Protein AF-A0A175W2F3-F1 (afdb_monomer_lite)

Foldseek 3Di:
DPLADFFPDWPDDLLVVFQDDFAADFLDDAADKTKGFNDQAPDWFWAFQWFFQLRFTKTFGDDPQAGGMIMGDCQFPRQNNDDGLCRGWLSSLQPFPQWDFAKWFQFLLATDGDHPCVQLVLVLVVCVVCCVLANLQLAAEEEELFAFLLLLLLVLCCNQVQSVYLRFAYLLLQWFLLVQQLCCQFFQGRAWQAFLSLLNPAQEEAEAQPLCVQRVSSSVSSLVSQCVYPNRHQYEYEDLFCHPSQVSHPAYFNWDFQLLLLLLLQLVQLCVVVVLFDVVLCVPFEFPPVVSNVQSVVNHLVNSCVHTVGHSVSSNVVSVSLSPTPAYEYEYTCSQAQTHLNNSSSNSSVVSLSRNVQGLDRSGTYQDFGRTFSSVSNQCSQRHFAHHLLAALQFLVSLVLVCVLLQADSLSRQRPDTRDHPLVVLVCLVVSSHQEYEYYAADCCQSPFLNVSVLVSLLDLQHAYEYEHRGCHLSNLRHSMYARARHRQAAWHWTAGSSQFIAIGDNNHHRHNNHYHSSVVSLVSQVSSCRARPVSHRSCPDDHSQVSVVSSQVSNPPGQQHCVLDHPVVNPPRYTAHPPDHPVRNRHDNGPCNVSFGQLALNHGSALHAQSPQQHGDHSVRSVVSVSPRHTYNHHDHDDDDPAAADPQFQAFEAEAGGNQAGALNSSSCSYSSCVSPVAKAKEAEPVLCVVQVHDQQAWKWKDFPSAIWIHGYHYDRRDHRYMYIYQRHAPPPDDPQTHGHLSSHADPAARSHSRHHNNRGHGIDIHGFDPPPVVTDGHGHCSVVSSVSSSNHGSSCRNPVCVSVVDDDCCQALLLLLLLLLVVLLVLLVVVLVLVVVPVVLNVVSVVLSVLSVVLNVLSVVVCVVPHHPNVNSNVVSVVLCCVQPPDDPDSPDDLLVSLSSLVSQLVSLVVSLVSLSVCLSVCSSVSPPSSNVSSVSNNVSSVVSNVVSVVVNVVSVCVNVVPDD

Radius of gyration: 29.79 Å; chains: 1; bounding box: 64×86×85 Å

Organism: NCBI:txid100816

pLDDT: mean 94.82, std 5.77, range [47.88, 98.88]

InterPro domains:
  IPR006656 Molybdopterin oxidoreductase [PF00384] (99-523)
  IPR006657 Molybdopterin dinucleotide-binding domain [PF01568] (652-762)
  IPR006963 Molybdopterin oxidoreductase, 4Fe-4S domain [PF04879] (42-96)
  IPR006963 Molybdopterin oxidoreductase, 4Fe-4S domain [PS51669] (42-98)
  IPR006963 Molybdopterin oxidoreductase, 4Fe-4S domain [SM00926] (42-96)
  IPR009010 Aspartate decarboxylase-like domain superfamily [SSF50692] (619-769)

Sequence (967 aa):
MDSYARPKFQTRDSIEDIWGPRSPYRDEWPTRVDQACDEEPEKWVQSACVLCSNCCGLDVGVKNGKVVGVRGRAMDRVNKGRLGPKGLHGWRAIHNKNRLTHPLIRKNGRLERASWDEAMDLIVAKSKELRKHLTNHSIAFYTSGQLFLEEYYALALVGKAGLHTLHMDGNTRLCTATAAASMRESFGSDGQPGSYTDIDYTDCLFLVGHNMAATQTVLWSRILDRLAGPHPPKLVVVDPRLSETARKATLHLAPRIGTNLALLNGIQHLLFKNDWVDRNYLSKHTVGLEELETTVAEYEPETVEKITGVPAKDLREAARIIGTSNSLLSTALQGVYQSHQATASACQINNINLLRGMIGKAGCGILQMNGQPTAQNNREAGCDGEFPGFRNHQNPSHMADLARLWNIEPIQVPHWNEPTHVQNLLNYVESGSIRMFWISGTNPLVSLPNLPRVRDLLTQPELFVVCQDIYLTETAAVADVVLPAAQWGEKTGCFTNVDRTVHISHKAVDPPGEARSDLDIFLDYSRRMGFKNKDGEDLLPWTKPEEVFEAWKKLSAGRPCDYTGLSYDLLTGGSGIQWPCNAENPHGTERLYSNGVFYTDIEYCESFGHDLETGAPYSKEDYKAMNPAGRAILKACRYSSPMEEPNEEFPLRLSTGRNVYHFHTRTKTGRTALQKACPEPEVRVSEKDAAKFGVADGEMVVVRSRRGAVELKCRVGRVAEGQVFIPFHFGYWDSQDGRARAANELTVDRWDPISKQPLFKSGSVRIEKIPASSDPGPHIPEPQTAAIQKTAAKDAVNTTDTKDLTNRERRLELWLGETYETTVQLVEIYEKLIPSLIHDLEVEAGLRVLHQIAEGMRARLEPQVAKYGENQQRGHHRAHILREALFPAPEDPWGGAYEVLEALQGLAVYLAHIQSSVTALLPAAQALWDQEFVAAVENAQGCLRRMRAWVMQQVMVRSPQTLLVPV

Structure (mmCIF, N/CA/C/O backbone):
data_AF-A0A175W2F3-F1
#
_entry.id   AF-A0A175W2F3-F1
#
loop_
_atom_site.group_PDB
_atom_site.id
_atom_site.type_symbol
_atom_site.label_atom_id
_atom_site.label_alt_id
_atom_site.label_comp_id
_atom_site.label_asym_id
_atom_site.label_entity_id
_atom_site.label_seq_id
_atom_site.pdbx_PDB_ins_code
_atom_site.Cartn_x
_atom_site.Cartn_y
_atom_site.Cartn_z
_atom_site.occupancy
_atom_site.B_iso_or_equiv
_atom_site.auth_seq_id
_atom_site.auth_comp_id
_atom_site.auth_asym_id
_atom_site.auth_atom_id
_atom_site.pdbx_PDB_model_num
ATOM 1 N N . MET A 1 1 ? 10.901 25.415 25.987 1.00 50.78 1 MET A N 1
ATOM 2 C CA . MET A 1 1 ? 9.674 24.693 26.390 1.00 50.78 1 MET A CA 1
ATOM 3 C C . MET A 1 1 ? 9.946 23.201 26.316 1.00 50.78 1 MET A C 1
ATOM 5 O O . MET A 1 1 ? 10.667 22.793 25.412 1.00 50.78 1 MET A O 1
ATOM 9 N N . ASP A 1 2 ? 9.412 22.418 27.254 1.00 69.31 2 ASP A N 1
ATOM 10 C CA . ASP A 1 2 ? 9.419 20.950 27.181 1.00 69.31 2 ASP A CA 1
ATOM 11 C C . ASP A 1 2 ? 8.744 20.515 25.865 1.00 69.31 2 ASP A C 1
ATOM 13 O O . ASP A 1 2 ? 7.575 20.828 25.638 1.00 69.31 2 ASP A O 1
ATOM 17 N N . SER A 1 3 ? 9.478 19.830 24.978 1.00 69.19 3 SER A N 1
ATOM 18 C CA . SER A 1 3 ? 8.950 19.331 23.695 1.00 69.19 3 SER A CA 1
ATOM 19 C C . SER A 1 3 ? 7.810 18.327 23.872 1.00 69.19 3 SER A C 1
ATOM 21 O O . SER A 1 3 ? 7.080 18.041 22.926 1.00 69.19 3 SER A O 1
ATOM 23 N N . TYR A 1 4 ? 7.647 17.800 25.085 1.00 84.75 4 TYR A N 1
ATOM 24 C CA . TYR A 1 4 ? 6.626 16.834 25.461 1.00 84.75 4 TYR A CA 1
ATOM 25 C C . TYR A 1 4 ? 5.584 17.432 26.417 1.00 84.75 4 TYR A C 1
ATOM 27 O O . TYR A 1 4 ? 4.911 16.692 27.143 1.00 84.75 4 TYR A O 1
ATOM 35 N N . ALA A 1 5 ? 5.451 18.762 26.451 1.00 85.94 5 ALA A N 1
ATOM 36 C CA . ALA A 1 5 ? 4.395 19.431 27.199 1.00 85.94 5 ALA A CA 1
ATOM 37 C C . ALA A 1 5 ? 3.009 19.104 26.614 1.00 85.94 5 ALA A C 1
ATOM 39 O O . ALA A 1 5 ? 2.805 19.093 25.396 1.00 85.94 5 ALA A O 1
ATOM 40 N N . ARG A 1 6 ? 2.033 18.857 27.494 1.00 89.50 6 ARG A N 1
ATOM 41 C CA . ARG A 1 6 ? 0.620 18.696 27.114 1.00 89.50 6 ARG A CA 1
ATOM 42 C C . ARG A 1 6 ? 0.031 20.054 26.690 1.00 89.50 6 ARG A C 1
ATOM 44 O O . ARG A 1 6 ? 0.537 21.082 27.140 1.00 89.50 6 ARG A O 1
ATOM 51 N N . PRO A 1 7 ? -0.973 20.113 25.791 1.00 91.62 7 PRO A N 1
ATOM 52 C CA . PRO A 1 7 ? -1.738 21.343 25.522 1.00 91.62 7 PRO A CA 1
ATOM 53 C C . PRO A 1 7 ? -2.216 21.994 26.823 1.00 91.62 7 PRO A C 1
ATOM 55 O O . PRO A 1 7 ? -2.673 21.272 27.711 1.00 91.62 7 PRO A O 1
ATOM 58 N N . LYS A 1 8 ? -2.086 23.324 26.949 1.00 93.88 8 LYS A N 1
ATOM 59 C CA . LYS A 1 8 ? -2.503 24.039 28.174 1.00 93.88 8 LYS A CA 1
ATOM 60 C C . LYS A 1 8 ? -3.993 23.860 28.462 1.00 93.88 8 LYS A C 1
ATOM 62 O O . LYS A 1 8 ? -4.380 23.744 29.619 1.00 93.88 8 LYS A O 1
ATOM 67 N N . PHE A 1 9 ? -4.804 23.810 27.411 1.00 96.00 9 PHE A N 1
ATOM 68 C CA . PHE A 1 9 ? -6.222 23.494 27.469 1.00 96.00 9 PHE A CA 1
ATOM 69 C C . PHE A 1 9 ? -6.526 22.271 26.603 1.00 96.00 9 PHE A C 1
ATOM 71 O O . PHE A 1 9 ? -6.063 22.172 25.464 1.00 96.00 9 PHE A O 1
ATOM 78 N N . GLN A 1 10 ? -7.336 21.357 27.135 1.00 95.44 10 GLN A N 1
ATOM 79 C CA . GLN A 1 10 ? -7.949 20.258 26.393 1.00 95.44 10 GLN A CA 1
ATOM 80 C C . GLN A 1 10 ? -9.369 20.045 26.920 1.00 95.44 10 GLN A C 1
ATOM 82 O O . GLN A 1 10 ? -9.584 20.103 28.128 1.00 95.44 10 GLN A O 1
ATOM 87 N N . THR A 1 11 ? -10.321 19.728 26.043 1.00 96.00 11 THR A N 1
ATOM 88 C CA . THR A 1 11 ? -11.694 19.371 26.458 1.00 96.00 11 THR A CA 1
ATOM 89 C C . THR A 1 11 ? -11.750 18.070 27.262 1.00 96.00 11 THR A C 1
ATOM 91 O O . THR A 1 11 ? -12.707 17.837 27.995 1.00 96.00 11 THR A O 1
ATOM 94 N N . ARG A 1 12 ? -10.729 17.217 27.120 1.00 94.56 12 ARG A N 1
ATOM 95 C CA . ARG A 1 12 ? -10.500 16.005 27.914 1.00 94.56 12 ARG A CA 1
ATOM 96 C C . ARG A 1 12 ? -9.028 15.619 27.891 1.00 94.56 12 ARG A C 1
ATOM 98 O O . ARG A 1 12 ? -8.319 15.920 26.927 1.00 94.56 12 ARG A O 1
ATOM 105 N N . ASP A 1 13 ? -8.588 14.868 28.893 1.00 94.88 13 ASP A N 1
ATOM 106 C CA . ASP A 1 13 ? -7.286 14.211 28.831 1.00 94.88 13 ASP A CA 1
ATOM 107 C C . ASP A 1 13 ? -7.357 13.001 27.894 1.00 94.88 13 ASP A C 1
ATOM 109 O O . ASP A 1 13 ? -7.745 11.903 28.278 1.00 94.88 13 ASP A O 1
ATOM 113 N N . SER A 1 14 ? -7.004 13.213 26.628 1.00 95.19 14 SER A N 1
ATOM 114 C CA . SER A 1 14 ? -7.063 12.164 25.606 1.00 95.19 14 SER A CA 1
ATOM 115 C C . SER A 1 14 ? -5.987 11.084 25.730 1.00 95.19 14 SER A C 1
ATOM 117 O O . SER A 1 14 ? -6.037 10.114 24.972 1.00 95.19 14 SER A O 1
ATOM 119 N N . ILE A 1 15 ? -5.025 11.241 26.645 1.00 95.25 15 ILE A N 1
ATOM 120 C CA . ILE A 1 15 ? -4.056 10.192 26.973 1.00 95.25 15 ILE A CA 1
ATOM 121 C C . ILE A 1 15 ? -4.680 9.215 27.973 1.00 95.25 15 ILE A C 1
ATOM 123 O O . ILE A 1 15 ? -4.623 8.013 27.738 1.00 95.25 15 ILE A O 1
ATOM 127 N N . GLU A 1 16 ? -5.329 9.725 29.022 1.00 95.12 16 GLU A N 1
ATOM 128 C CA . GLU A 1 16 ? -5.936 8.894 30.075 1.00 95.12 16 GLU A CA 1
ATOM 129 C C . GLU A 1 16 ? -7.323 8.354 29.680 1.00 95.12 16 GLU A C 1
ATOM 131 O O . GLU A 1 16 ? -7.633 7.184 29.895 1.00 95.12 16 GLU A O 1
ATOM 136 N N . ASP A 1 17 ? -8.154 9.179 29.039 1.00 95.81 17 ASP A N 1
ATOM 137 C CA . ASP A 1 17 ? -9.459 8.794 28.498 1.00 95.81 17 ASP A CA 1
ATOM 138 C C . ASP A 1 17 ? -9.418 8.873 26.972 1.00 95.81 17 ASP A C 1
ATOM 140 O O . ASP A 1 17 ? -9.870 9.844 26.374 1.00 95.81 17 ASP A O 1
ATOM 144 N N . ILE A 1 18 ? -8.849 7.855 26.320 1.00 96.56 18 ILE A N 1
ATOM 145 C CA . ILE A 1 18 ? -8.597 7.817 24.866 1.00 96.56 18 ILE A CA 1
ATOM 146 C C . ILE A 1 18 ? -9.865 8.056 24.038 1.00 96.56 18 ILE A C 1
ATOM 148 O O . ILE A 1 18 ? -9.835 8.806 23.050 1.00 96.56 18 ILE A O 1
ATOM 152 N N . TRP A 1 19 ? -10.973 7.422 24.420 1.00 95.50 19 TRP A N 1
ATOM 153 C CA . TRP A 1 19 ? -12.193 7.361 23.611 1.00 95.50 19 TRP A CA 1
ATOM 154 C C . TRP A 1 19 ? -13.216 8.442 23.995 1.00 95.50 19 TRP A C 1
ATOM 156 O O . TRP A 1 19 ? -14.118 8.747 23.198 1.00 95.50 19 TRP A O 1
ATOM 166 N N . GLY A 1 20 ? -13.041 9.080 25.153 1.00 94.38 20 GLY A N 1
ATOM 167 C CA . GLY A 1 20 ? -13.919 10.119 25.669 1.00 94.38 20 GLY A CA 1
ATOM 168 C C . GLY A 1 20 ? -15.172 9.552 26.348 1.00 94.38 20 GLY A C 1
ATOM 169 O O . GLY A 1 20 ? -15.433 8.340 26.269 1.00 94.38 20 GLY A O 1
ATOM 170 N N . PRO A 1 21 ? -16.017 10.434 26.912 1.00 93.62 21 PRO A N 1
ATOM 171 C CA . PRO A 1 21 ? -17.293 10.040 27.497 1.00 93.62 21 PRO A CA 1
ATOM 172 C C . PRO A 1 21 ? -18.174 9.346 26.455 1.00 93.62 21 PRO A C 1
ATOM 174 O O . PRO A 1 21 ? -18.125 9.681 25.264 1.00 93.62 21 PRO A O 1
ATOM 177 N N . ARG A 1 22 ? -18.955 8.363 26.915 1.00 95.00 22 ARG A N 1
ATOM 178 C CA . ARG A 1 22 ? -19.906 7.633 26.073 1.00 95.00 22 ARG A CA 1
ATOM 179 C C . ARG A 1 22 ? -21.093 8.520 25.719 1.00 95.00 22 ARG A C 1
ATOM 181 O O . ARG A 1 22 ? -21.599 9.246 26.570 1.00 95.00 22 ARG A O 1
ATOM 188 N N . SER A 1 23 ? -21.563 8.405 24.487 1.00 95.56 23 SER A N 1
ATOM 189 C CA . SER A 1 23 ? -22.783 9.053 23.995 1.00 95.56 23 SER A CA 1
ATOM 190 C C . SER A 1 23 ? -23.683 7.994 23.352 1.00 95.56 23 SER A C 1
ATOM 192 O O . SER A 1 23 ? -23.688 7.884 22.127 1.00 95.56 23 SER A O 1
ATOM 194 N N . PRO A 1 24 ? -24.381 7.168 24.160 1.00 96.69 24 PRO A N 1
ATOM 195 C CA . PRO A 1 24 ? -25.247 6.102 23.658 1.00 96.69 24 PRO A CA 1
ATOM 196 C C . PRO A 1 24 ? -26.238 6.611 22.611 1.00 96.69 24 PRO A C 1
ATOM 198 O O . PRO A 1 24 ? -26.838 7.667 22.806 1.00 96.69 24 PRO A O 1
ATOM 201 N N . TYR A 1 25 ? -26.422 5.870 21.517 1.00 96.75 25 TYR A N 1
ATOM 202 C CA . TYR A 1 25 ? -27.311 6.292 20.433 1.00 96.75 25 TYR A CA 1
ATOM 203 C C . TYR A 1 25 ? -27.875 5.122 19.627 1.00 96.75 25 TYR A C 1
ATOM 205 O O . TYR A 1 25 ? -27.419 3.981 19.735 1.00 96.75 25 TYR A O 1
ATOM 213 N N . ARG A 1 26 ? -28.851 5.463 18.788 1.00 92.50 26 ARG A N 1
ATOM 214 C CA . ARG A 1 26 ? -29.393 4.659 17.698 1.00 92.50 26 ARG A CA 1
ATOM 215 C C . ARG A 1 26 ? -29.564 5.579 16.483 1.00 92.50 26 ARG A C 1
ATOM 217 O O . ARG A 1 26 ? -29.909 6.743 16.668 1.00 92.50 26 ARG A O 1
ATOM 224 N N . ASP A 1 27 ? -29.312 5.051 15.290 1.00 89.81 27 ASP A N 1
ATOM 225 C CA . ASP A 1 27 ? -29.457 5.700 13.975 1.00 89.81 27 ASP A CA 1
ATOM 226 C C . ASP A 1 27 ? -28.514 6.893 13.711 1.00 89.81 27 ASP A C 1
ATOM 228 O O . ASP A 1 27 ? -27.738 6.840 12.765 1.00 89.81 27 ASP A O 1
ATOM 232 N N . GLU A 1 28 ? -28.509 7.945 14.537 1.00 93.50 28 GLU A N 1
ATOM 233 C CA . GLU A 1 28 ? -27.615 9.100 14.358 1.00 93.50 28 GLU A CA 1
ATOM 234 C C . GLU A 1 28 ? -26.620 9.249 15.515 1.00 93.50 28 GLU A C 1
ATOM 236 O O . GLU A 1 28 ? -26.998 9.410 16.677 1.00 93.50 28 GLU A O 1
ATOM 241 N N . TRP A 1 29 ? -25.323 9.234 15.193 1.00 95.94 29 TRP A N 1
ATOM 242 C CA . TRP A 1 29 ? -24.265 9.415 16.185 1.00 95.94 29 TRP A CA 1
ATOM 243 C C . TRP A 1 29 ? -24.160 10.885 16.655 1.00 95.94 29 TRP A C 1
ATOM 245 O O . TRP A 1 29 ? -23.848 11.758 15.837 1.00 95.94 29 TRP A O 1
ATOM 255 N N . PRO A 1 30 ? -24.351 11.189 17.960 1.00 96.06 30 PRO A N 1
ATOM 256 C CA . PRO A 1 30 ? -24.403 12.561 18.461 1.00 96.06 30 PRO A CA 1
ATOM 257 C C . PRO A 1 30 ? -23.092 13.320 18.284 1.00 96.06 30 PRO A C 1
ATOM 259 O O . PRO A 1 30 ? -22.010 12.754 18.450 1.00 96.06 30 PRO A O 1
ATOM 262 N N . THR A 1 31 ? -23.170 14.626 18.055 1.00 96.69 31 THR A N 1
ATOM 263 C CA . THR A 1 31 ? -22.002 15.513 17.964 1.00 96.69 31 THR A CA 1
ATOM 264 C C . THR A 1 31 ? -21.290 15.677 19.309 1.00 96.69 31 THR A C 1
ATOM 266 O O . THR A 1 31 ? -21.923 15.876 20.344 1.00 96.69 31 THR A O 1
ATOM 269 N N . ARG A 1 32 ? -19.952 15.659 19.292 1.00 95.62 32 ARG A N 1
ATOM 270 C CA . ARG A 1 32 ? -19.096 16.055 20.423 1.00 95.62 32 ARG A CA 1
ATOM 271 C C . ARG A 1 32 ? -17.836 16.711 19.881 1.00 95.62 32 ARG A C 1
ATOM 273 O O . ARG A 1 32 ? -17.068 16.050 19.193 1.00 95.62 32 ARG A O 1
ATOM 280 N N . VAL A 1 33 ? -17.596 17.973 20.223 1.00 97.19 33 VAL A N 1
ATOM 281 C CA . VAL A 1 33 ? -16.400 18.699 19.772 1.00 97.19 33 VAL A CA 1
ATOM 282 C C . VAL A 1 33 ? -15.259 18.498 20.764 1.00 97.19 33 VAL A C 1
ATOM 284 O O . VAL A 1 33 ? -15.331 18.951 21.903 1.00 97.19 33 VAL A O 1
ATOM 287 N N . ASP A 1 34 ? -14.201 17.815 20.327 1.00 97.94 34 ASP A N 1
ATOM 288 C CA . ASP A 1 34 ? -12.944 17.729 21.068 1.00 97.94 34 ASP A CA 1
ATOM 289 C C . ASP A 1 34 ? -11.985 18.842 20.598 1.00 97.94 34 ASP A C 1
ATOM 291 O O . ASP A 1 34 ? -11.835 19.070 19.393 1.00 97.94 34 ASP A O 1
ATOM 295 N N . GLN A 1 35 ? -11.307 19.513 21.533 1.00 97.81 35 GLN A N 1
ATOM 296 C CA . GLN A 1 35 ? -10.379 20.617 21.249 1.00 97.81 35 GLN A CA 1
ATOM 297 C C . GLN A 1 35 ? -9.150 20.565 22.161 1.00 97.81 35 GLN A C 1
ATOM 299 O O . GLN A 1 35 ? -9.233 20.129 23.311 1.00 97.81 35 GLN A O 1
ATOM 304 N N . ALA A 1 36 ? -8.012 21.032 21.643 1.00 97.50 36 ALA A N 1
ATOM 305 C CA . ALA A 1 36 ? -6.774 21.222 22.389 1.00 97.50 36 ALA A CA 1
ATOM 306 C C . ALA A 1 36 ? -6.031 22.478 21.906 1.00 97.50 36 ALA A C 1
ATOM 308 O O . ALA A 1 36 ? -5.723 22.576 20.719 1.00 97.50 36 ALA A O 1
ATOM 309 N N . CYS A 1 37 ? -5.710 23.403 22.818 1.00 96.75 37 CYS A N 1
ATOM 310 C CA . CYS A 1 37 ? -5.041 24.674 22.508 1.00 96.75 37 CYS A CA 1
ATOM 311 C C . CYS A 1 37 ? -4.017 25.077 23.583 1.00 96.75 37 CYS A C 1
ATOM 313 O O . CYS A 1 37 ? -4.160 24.736 24.757 1.00 96.75 37 CYS A O 1
ATOM 315 N N . ASP A 1 38 ? -3.005 25.848 23.187 1.00 95.62 38 ASP A N 1
ATOM 316 C CA . ASP A 1 38 ? -2.076 26.546 24.090 1.00 95.62 38 ASP A CA 1
ATOM 317 C C . ASP A 1 38 ? -2.432 28.018 24.310 1.00 95.62 38 ASP A C 1
ATOM 319 O O . ASP A 1 38 ? -2.052 28.601 25.329 1.00 95.62 38 ASP A O 1
ATOM 323 N N . GLU A 1 39 ? -3.129 28.614 23.348 1.00 95.50 39 GLU A N 1
ATOM 324 C CA . GLU A 1 39 ? -3.581 30.002 23.341 1.00 95.50 39 GLU A CA 1
ATOM 325 C C . GLU A 1 39 ? -4.897 30.105 22.567 1.00 95.50 39 GLU A C 1
ATOM 327 O O . GLU A 1 39 ? -5.205 29.231 21.754 1.00 95.50 39 GLU A O 1
ATOM 332 N N . GLU A 1 40 ? -5.645 31.184 22.795 1.00 96.38 40 GLU A N 1
ATOM 333 C CA . GLU A 1 40 ? -6.827 31.497 21.993 1.00 96.38 40 GLU A CA 1
ATOM 334 C C . GLU A 1 40 ? -6.410 31.882 20.560 1.00 96.38 40 GLU A C 1
ATOM 336 O O . GLU A 1 40 ? -5.604 32.809 20.408 1.00 96.38 40 GLU A O 1
ATOM 341 N N . PRO A 1 41 ? -6.898 31.185 19.517 1.00 97.50 41 PRO A N 1
ATOM 342 C CA . PRO A 1 41 ? -6.568 31.503 18.129 1.00 97.50 41 PRO A CA 1
ATOM 343 C C . PRO A 1 41 ? -7.186 32.818 17.640 1.00 97.50 41 PRO A C 1
ATOM 345 O O . PRO A 1 41 ? -8.315 33.148 17.982 1.00 97.50 41 PRO A O 1
ATOM 348 N N . GLU A 1 42 ? -6.487 33.519 16.748 1.00 98.12 42 GLU A N 1
ATOM 349 C CA . GLU A 1 42 ? -7.020 34.684 16.017 1.00 98.12 42 GLU A CA 1
ATOM 350 C C . GLU A 1 42 ? -7.883 34.257 14.825 1.00 98.12 42 GLU A C 1
ATOM 352 O O . GLU A 1 42 ? -8.799 34.966 14.414 1.00 98.12 42 GLU A O 1
ATOM 357 N N . LYS A 1 43 ? -7.583 33.085 14.257 1.00 97.88 43 LYS A N 1
ATOM 358 C CA . LYS A 1 43 ? -8.358 32.478 13.175 1.00 97.88 43 LYS A CA 1
ATOM 359 C C . LYS A 1 43 ? -8.332 30.957 13.254 1.00 97.88 43 LYS A C 1
ATOM 361 O O . LYS A 1 43 ? -7.388 30.356 13.773 1.00 97.88 43 LYS A O 1
ATOM 366 N N . TRP A 1 44 ? -9.354 30.351 12.663 1.00 98.00 44 TRP A N 1
ATOM 367 C CA . TRP A 1 44 ? -9.493 28.910 12.487 1.00 98.00 44 TRP A CA 1
ATOM 368 C C . TRP A 1 44 ? -9.453 28.578 10.997 1.00 98.00 44 TRP A C 1
ATOM 370 O O . TRP A 1 44 ? -10.181 29.185 10.215 1.00 98.00 44 TRP A O 1
ATOM 380 N N . VAL A 1 45 ? -8.597 27.637 10.605 1.00 98.25 45 VAL A N 1
ATOM 381 C CA . VAL A 1 45 ? -8.390 27.244 9.203 1.00 98.25 45 VAL A CA 1
ATOM 382 C C . VAL A 1 45 ? -8.768 25.778 9.021 1.00 98.25 45 VAL A C 1
ATOM 384 O O . VAL A 1 45 ? -8.273 24.923 9.750 1.00 98.25 45 VAL A O 1
ATOM 387 N N . GLN A 1 46 ? -9.648 25.483 8.066 1.00 98.00 46 GLN A N 1
ATOM 388 C CA . GLN A 1 46 ? -10.153 24.129 7.826 1.00 98.00 46 GLN A CA 1
ATOM 389 C C . GLN A 1 46 ? -9.049 23.166 7.365 1.00 98.00 46 GLN A C 1
ATOM 391 O O . GLN A 1 46 ? -8.220 23.503 6.518 1.00 98.00 46 GLN A O 1
ATOM 396 N N . SER A 1 47 ? -9.080 21.946 7.905 1.00 97.19 47 SER A N 1
ATOM 397 C CA . SER A 1 47 ? -8.196 20.840 7.543 1.00 97.19 47 SER A CA 1
ATOM 398 C C . SER A 1 47 ? -8.798 19.479 7.945 1.00 97.19 47 SER A C 1
ATOM 400 O O . SER A 1 47 ? -9.957 19.365 8.354 1.00 97.19 47 SER A O 1
ATOM 402 N N . ALA A 1 48 ? -7.995 18.423 7.856 1.00 95.75 48 ALA A N 1
ATOM 403 C CA . ALA A 1 48 ? -8.319 17.096 8.355 1.00 95.75 48 ALA A CA 1
ATOM 404 C C . ALA A 1 48 ? -7.080 16.423 8.967 1.00 95.75 48 ALA A C 1
ATOM 406 O O . ALA A 1 48 ? -5.933 16.699 8.615 1.00 95.75 48 ALA A O 1
ATOM 407 N N . CYS A 1 49 ? -7.295 15.521 9.926 1.00 94.94 49 CYS A N 1
ATOM 408 C CA . CYS A 1 49 ? -6.195 14.812 10.575 1.00 94.94 49 CYS A CA 1
ATOM 409 C C . CYS A 1 49 ? -5.509 13.829 9.611 1.00 94.94 49 CYS A C 1
ATOM 411 O O . CYS A 1 49 ? -6.136 12.888 9.133 1.00 94.94 49 CYS A O 1
ATOM 413 N N . VAL A 1 50 ? -4.192 13.961 9.432 1.00 91.38 50 VAL A N 1
ATOM 414 C CA . VAL A 1 50 ? -3.403 13.152 8.477 1.00 91.38 50 VAL A CA 1
ATOM 415 C C . VAL A 1 50 ? -2.751 11.888 9.057 1.00 91.38 50 VAL A C 1
ATOM 417 O O . VAL A 1 50 ? -1.859 11.309 8.444 1.00 91.38 50 VAL A O 1
ATOM 420 N N . LEU A 1 51 ? -3.113 11.479 10.277 1.00 92.25 51 LEU A N 1
ATOM 421 C CA . LEU A 1 51 ? -2.387 10.423 10.998 1.00 92.25 51 LEU A CA 1
ATOM 422 C C . LEU A 1 51 ? -2.992 9.029 10.759 1.00 92.25 51 LEU A C 1
ATOM 424 O O . LEU A 1 51 ? -2.416 8.218 10.046 1.00 92.25 51 LEU A O 1
ATOM 428 N N . CYS A 1 52 ? -4.146 8.699 11.343 1.00 92.25 52 CYS A N 1
ATOM 429 C CA . CYS A 1 52 ? -4.812 7.414 11.067 1.00 92.25 52 CYS A CA 1
ATOM 430 C C . CYS A 1 52 ? -5.789 7.515 9.889 1.00 92.25 52 CYS A C 1
ATOM 432 O O . CYS A 1 52 ? -6.217 8.609 9.529 1.00 92.25 52 CYS A O 1
ATOM 434 N N . SER A 1 53 ? -6.221 6.368 9.365 1.00 91.00 53 SER A N 1
ATOM 435 C CA . SER A 1 53 ? -7.111 6.250 8.200 1.00 91.00 53 SER A CA 1
ATOM 436 C C . SER A 1 53 ? -8.468 6.937 8.296 1.00 91.00 53 SER A C 1
ATOM 438 O O . SER A 1 53 ? -9.140 7.047 7.278 1.00 91.00 53 SER A O 1
ATOM 440 N N . ASN A 1 54 ? -8.889 7.390 9.480 1.00 92.81 54 ASN A N 1
ATOM 441 C CA . ASN A 1 54 ? -10.167 8.080 9.628 1.00 92.81 54 ASN A CA 1
ATOM 442 C C . ASN A 1 54 ? -10.225 9.391 8.846 1.00 92.81 54 ASN A C 1
ATOM 444 O O . ASN A 1 54 ? -11.258 9.655 8.253 1.00 92.81 54 ASN A O 1
ATOM 448 N N . CYS A 1 55 ? -9.153 10.191 8.833 1.00 94.50 55 CYS A N 1
ATOM 449 C CA . CYS A 1 55 ? -9.201 11.570 8.328 1.00 94.50 55 CYS A CA 1
ATOM 450 C C . CYS A 1 55 ? -10.285 12.419 9.022 1.00 94.50 55 CYS A C 1
ATOM 452 O O . CYS A 1 55 ? -11.221 12.908 8.407 1.00 94.50 55 CYS A O 1
ATOM 454 N N . CYS A 1 56 ? -10.206 12.543 10.350 1.00 96.88 56 CYS A N 1
ATOM 455 C CA . CYS A 1 56 ? -11.169 13.343 11.109 1.00 96.88 56 CYS A CA 1
ATOM 456 C C . CYS A 1 56 ? -11.115 14.820 10.679 1.00 96.88 56 CYS A C 1
ATOM 458 O O . CYS A 1 56 ? -10.044 15.425 10.803 1.00 96.88 56 CYS A O 1
ATOM 460 N N . GLY A 1 57 ? -12.245 15.402 10.263 1.00 97.31 57 GLY A N 1
ATOM 461 C CA . GLY A 1 57 ? -12.336 16.829 9.954 1.00 97.31 57 GLY A CA 1
ATOM 462 C C . GLY A 1 57 ? -12.037 17.697 11.181 1.00 97.31 57 GLY A C 1
ATOM 463 O O . GLY A 1 57 ? -12.535 17.439 12.288 1.00 97.31 57 GLY A O 1
ATOM 464 N N . LEU A 1 58 ? -11.203 18.723 11.008 1.00 97.88 58 LEU A N 1
ATOM 465 C CA . LEU A 1 58 ? -10.775 19.619 12.085 1.00 97.88 58 LEU A CA 1
ATOM 466 C C . LEU A 1 58 ? -10.471 21.031 11.578 1.00 97.88 58 LEU A C 1
ATOM 468 O O . LEU A 1 58 ? -10.267 21.242 10.390 1.00 97.88 58 LEU A O 1
ATOM 472 N N . ASP A 1 59 ? -10.405 21.991 12.493 1.00 98.19 59 ASP A N 1
ATOM 473 C CA . ASP A 1 59 ? -9.839 23.308 12.224 1.00 98.19 59 ASP A CA 1
ATOM 474 C C . ASP A 1 59 ? -8.496 23.454 12.950 1.00 98.19 59 ASP A C 1
ATOM 476 O O . ASP A 1 59 ? -8.340 23.021 14.097 1.00 98.19 59 ASP A O 1
ATOM 480 N N . VAL A 1 60 ? -7.541 24.104 12.292 1.00 98.19 60 VAL A N 1
ATOM 481 C CA . VAL A 1 60 ? -6.244 24.511 12.835 1.00 98.19 60 VAL A CA 1
ATOM 482 C C . VAL A 1 60 ? -6.368 25.927 13.384 1.00 98.19 60 VAL A C 1
ATOM 484 O O . VAL A 1 60 ? -6.693 26.859 12.649 1.00 98.19 60 VAL A O 1
ATOM 487 N N . GLY A 1 61 ? -6.114 26.091 14.679 1.00 98.38 61 GLY A N 1
ATOM 488 C CA . GLY A 1 61 ? -6.091 27.390 15.340 1.00 98.38 61 GLY A CA 1
ATOM 489 C C . GLY A 1 61 ? -4.751 28.080 15.116 1.00 98.38 61 GLY A C 1
ATOM 490 O O . GLY A 1 61 ? -3.704 27.512 15.438 1.00 98.38 61 GLY A O 1
ATOM 491 N N . VAL A 1 62 ? -4.778 29.300 14.581 1.00 98.56 62 VAL A N 1
ATOM 492 C CA . VAL A 1 62 ? -3.582 30.089 14.264 1.00 98.56 62 VAL A CA 1
ATOM 493 C C . VAL A 1 62 ? -3.575 31.393 15.049 1.00 98.56 62 VAL A C 1
ATOM 495 O O . VAL A 1 62 ? -4.597 32.073 15.140 1.00 98.56 62 VAL A O 1
ATOM 498 N N . LYS A 1 63 ? -2.409 31.749 15.585 1.00 98.25 63 LYS A N 1
ATOM 499 C CA . LYS A 1 63 ? -2.145 33.025 16.252 1.00 98.25 63 LYS A CA 1
ATOM 500 C C . LYS A 1 63 ? -0.717 33.468 15.958 1.00 98.25 63 LYS A C 1
ATOM 502 O O . LYS A 1 63 ? 0.192 32.641 16.054 1.00 98.25 63 LYS A O 1
ATOM 507 N N . ASN A 1 64 ? -0.500 34.734 15.600 1.00 96.81 64 ASN A N 1
ATOM 508 C CA . ASN A 1 64 ? 0.840 35.264 15.293 1.00 96.81 64 ASN A CA 1
ATOM 509 C C . ASN A 1 64 ? 1.627 34.397 14.281 1.00 96.81 64 ASN A C 1
ATOM 511 O O . ASN A 1 64 ? 2.808 34.104 14.476 1.00 96.81 64 ASN A O 1
ATOM 515 N N . GLY A 1 65 ? 0.947 33.897 13.242 1.00 95.00 65 GLY A N 1
ATOM 516 C CA . GLY A 1 65 ? 1.548 33.028 12.219 1.00 95.00 65 GLY A CA 1
ATOM 517 C C . GLY A 1 65 ? 1.957 31.628 12.701 1.00 95.00 65 GLY A C 1
ATOM 518 O O . GLY A 1 65 ? 2.618 30.902 11.965 1.00 95.00 65 GLY A O 1
ATOM 519 N N . LYS A 1 66 ? 1.576 31.218 13.917 1.00 96.06 66 LYS A N 1
ATOM 520 C CA . LYS A 1 66 ? 1.880 29.897 14.484 1.00 96.06 66 LYS A CA 1
ATOM 521 C C . LYS A 1 66 ? 0.612 29.114 14.765 1.00 96.06 66 LYS A C 1
ATOM 523 O O . LYS A 1 66 ? -0.431 29.677 15.084 1.00 96.06 66 LYS A O 1
ATOM 528 N N . VAL A 1 67 ? 0.727 27.794 14.690 1.00 96.94 67 VAL A N 1
ATOM 529 C CA . VAL A 1 67 ? -0.352 26.890 15.090 1.00 96.94 67 VAL A CA 1
ATOM 530 C C . VAL A 1 67 ? -0.353 26.814 16.609 1.00 96.94 67 VAL A C 1
ATOM 532 O O . VAL A 1 67 ? 0.658 26.441 17.204 1.00 96.94 67 VAL A O 1
ATOM 535 N N . VAL A 1 68 ? -1.480 27.161 17.223 1.00 97.00 68 VAL A N 1
ATOM 536 C CA . VAL A 1 68 ? -1.652 27.189 18.685 1.00 97.00 68 VAL A CA 1
ATOM 537 C C . VAL A 1 68 ? -2.682 26.183 19.189 1.00 97.00 68 VAL A C 1
ATOM 539 O O . VAL A 1 68 ? -2.846 26.038 20.398 1.00 97.00 68 VAL A O 1
ATOM 542 N N . GLY A 1 69 ? -3.368 25.469 18.297 1.00 97.31 69 GLY A N 1
ATOM 543 C CA . GLY A 1 69 ? -4.324 24.443 18.690 1.00 97.31 69 GLY A CA 1
ATOM 544 C C . GLY A 1 69 ? -5.093 23.833 17.530 1.00 97.31 69 GLY A C 1
ATOM 545 O O . GLY A 1 69 ? -4.881 24.176 16.367 1.00 97.31 69 GLY A O 1
ATOM 546 N N . VAL A 1 70 ? -6.001 22.922 17.867 1.00 98.06 70 VAL A N 1
ATOM 547 C CA . VAL A 1 70 ? -6.941 22.279 16.941 1.00 98.06 70 VAL A CA 1
ATOM 548 C C . VAL A 1 70 ? -8.289 22.047 17.615 1.00 98.06 70 VAL A C 1
ATOM 550 O O . VAL A 1 70 ? -8.347 21.811 18.824 1.00 98.06 70 VAL A O 1
ATOM 553 N N . ARG A 1 71 ? -9.366 22.026 16.828 1.00 97.94 71 ARG A N 1
ATOM 554 C CA . ARG A 1 71 ? -10.698 21.567 17.257 1.00 97.94 71 ARG A CA 1
ATOM 555 C C . ARG A 1 71 ? -11.323 20.683 16.188 1.00 97.94 71 ARG A C 1
ATOM 557 O O . ARG A 1 71 ? -11.111 20.920 15.004 1.00 97.94 71 ARG A O 1
ATOM 564 N N . GLY A 1 72 ? -12.087 19.670 16.575 1.00 98.00 72 GLY A N 1
ATOM 565 C CA . GLY A 1 72 ? -12.812 18.861 15.598 1.00 98.00 72 GLY A CA 1
ATOM 566 C C . GLY A 1 72 ? -14.006 19.609 15.001 1.00 98.00 72 GLY A C 1
ATOM 567 O O . GLY A 1 72 ? -14.637 20.440 15.653 1.00 98.00 72 GLY A O 1
ATOM 568 N N . ARG A 1 73 ? -14.345 19.291 13.751 1.00 97.50 73 ARG A N 1
ATOM 569 C CA . ARG A 1 73 ? -15.469 19.897 13.028 1.00 97.50 73 ARG A CA 1
ATOM 570 C C . ARG A 1 73 ? -16.773 19.151 13.337 1.00 97.50 73 ARG A C 1
ATOM 572 O O . ARG A 1 73 ? -16.948 18.008 12.937 1.00 97.50 73 ARG A O 1
ATOM 579 N N . ALA A 1 74 ? -17.700 19.803 14.045 1.00 97.12 74 ALA A N 1
ATOM 580 C CA . ALA A 1 74 ? -19.010 19.256 14.433 1.00 97.12 74 ALA A CA 1
ATOM 581 C C . ALA A 1 74 ? -19.851 18.697 13.266 1.00 97.12 74 ALA A C 1
ATOM 583 O O . ALA A 1 74 ? -20.392 17.602 13.367 1.00 97.12 74 ALA A O 1
ATOM 584 N N . MET A 1 75 ? -19.934 19.442 12.163 1.00 95.69 75 MET A N 1
ATOM 585 C CA . MET A 1 75 ? -20.657 19.086 10.942 1.00 95.69 75 MET A CA 1
ATOM 586 C C . MET A 1 75 ? -20.005 17.959 10.130 1.00 95.69 75 MET A C 1
ATOM 588 O O . MET A 1 75 ? -20.589 17.516 9.147 1.00 95.69 75 MET A O 1
ATOM 592 N N . ASP A 1 76 ? -18.793 17.521 10.487 1.00 97.25 76 ASP A N 1
ATOM 593 C CA . ASP A 1 76 ? -18.072 16.555 9.672 1.00 97.25 76 ASP A CA 1
ATOM 594 C C . ASP A 1 76 ? -18.634 15.131 9.812 1.00 97.25 76 ASP A C 1
ATOM 596 O O . ASP A 1 76 ? -18.816 14.627 10.925 1.00 97.25 76 ASP A O 1
ATOM 600 N N . ARG A 1 77 ? -18.882 14.463 8.679 1.00 95.25 77 ARG A N 1
ATOM 601 C CA . ARG A 1 77 ? -19.484 13.124 8.615 1.00 95.25 77 ARG A CA 1
ATOM 602 C C . ARG A 1 77 ? -18.632 12.037 9.268 1.00 95.25 77 ARG A C 1
ATOM 604 O O . ARG A 1 77 ? -19.181 11.075 9.805 1.00 95.25 77 ARG A O 1
ATOM 611 N N . VAL A 1 78 ? -17.305 12.185 9.251 1.00 96.19 78 VAL A N 1
ATOM 612 C CA . VAL A 1 78 ? -16.384 11.150 9.732 1.00 96.19 78 VAL A CA 1
ATOM 613 C C . VAL A 1 78 ? -16.342 11.118 11.251 1.00 96.19 78 VAL A C 1
ATOM 615 O O . VAL A 1 78 ? -16.405 10.045 11.853 1.00 96.19 78 VAL A O 1
ATOM 618 N N . ASN A 1 79 ? -16.167 12.281 11.883 1.00 96.75 79 ASN A N 1
ATOM 619 C CA . ASN A 1 79 ? -15.869 12.359 13.312 1.00 96.75 79 ASN A CA 1
ATOM 620 C C . ASN A 1 79 ? -16.904 13.105 14.156 1.00 96.75 79 ASN A C 1
ATOM 622 O O . ASN A 1 79 ? -16.812 13.009 15.384 1.00 96.75 79 ASN A O 1
ATOM 626 N N . LYS A 1 80 ? -17.846 13.846 13.555 1.00 96.88 80 LYS A N 1
ATOM 627 C CA . LYS A 1 80 ? -18.867 14.631 14.274 1.00 96.88 80 LYS A CA 1
ATOM 628 C C . LYS A 1 80 ? -18.256 15.471 15.413 1.00 96.88 80 LYS A C 1
ATOM 630 O O . LYS A 1 80 ? -18.749 15.484 16.543 1.00 96.88 80 LYS A O 1
ATOM 635 N N . GLY A 1 81 ? -17.109 16.101 15.135 1.00 97.31 81 GLY A N 1
ATOM 636 C CA . GLY A 1 81 ? -16.336 16.923 16.074 1.00 97.31 81 GLY A CA 1
ATOM 637 C C . GLY A 1 81 ? -15.300 16.196 16.945 1.00 97.31 81 GLY A C 1
ATOM 638 O O . GLY A 1 81 ? -14.497 16.858 17.604 1.00 97.31 81 GLY A O 1
ATOM 639 N N . ARG A 1 82 ? -15.259 14.860 16.970 1.00 97.81 82 ARG A N 1
ATOM 640 C CA . ARG A 1 82 ? -14.367 14.115 17.877 1.00 97.81 82 ARG A CA 1
ATOM 641 C C . ARG A 1 82 ? -12.944 14.016 17.348 1.00 97.81 82 ARG A C 1
ATOM 643 O O . ARG A 1 82 ? -12.711 13.829 16.156 1.00 97.81 82 ARG A O 1
ATOM 650 N N . LEU A 1 83 ? -11.968 14.029 18.244 1.00 97.62 83 LEU A N 1
ATOM 651 C CA . LEU A 1 83 ? -10.558 13.836 17.912 1.00 97.62 83 LEU A CA 1
ATOM 652 C C . LEU A 1 83 ? -9.927 12.870 18.906 1.00 97.62 83 LEU A C 1
ATOM 654 O O . LEU A 1 83 ? -10.131 12.984 20.107 1.00 97.62 83 LEU A O 1
ATOM 658 N N . GLY A 1 84 ? -9.154 11.903 18.412 1.00 96.62 84 GLY A N 1
ATOM 659 C CA . GLY A 1 84 ? -8.367 11.004 19.262 1.00 96.62 84 GLY A CA 1
ATOM 660 C C . GLY A 1 84 ? -7.084 11.661 19.791 1.00 96.62 84 GLY A C 1
ATOM 661 O O . GLY A 1 84 ? -6.735 12.751 19.335 1.00 96.62 84 GLY A O 1
ATOM 662 N N . PRO A 1 85 ? -6.314 10.974 20.658 1.00 96.31 85 PRO A N 1
ATOM 663 C CA . PRO A 1 85 ? -5.036 11.488 21.163 1.00 96.31 85 PRO A CA 1
ATOM 664 C C . PRO A 1 85 ? -4.075 11.920 20.047 1.00 96.31 85 PRO A C 1
ATOM 666 O O . PRO A 1 85 ? -3.485 12.992 20.094 1.00 96.31 85 PRO A O 1
ATOM 669 N N . LYS A 1 86 ? -3.982 11.148 18.961 1.00 95.88 86 LYS A N 1
ATOM 670 C CA . LYS A 1 86 ? -3.182 11.538 17.789 1.00 95.88 86 LYS A CA 1
ATOM 671 C C . LYS A 1 86 ? -3.639 12.876 17.179 1.00 95.88 86 LYS A C 1
ATOM 673 O O . LYS A 1 86 ? -2.799 13.712 16.864 1.00 95.88 86 LYS A O 1
ATOM 678 N N . GLY A 1 87 ? -4.949 13.089 17.046 1.00 95.50 87 GLY A N 1
ATOM 679 C CA . GLY A 1 87 ? -5.519 14.319 16.485 1.00 95.50 87 GLY A CA 1
ATOM 680 C C . GLY A 1 87 ? -5.328 15.535 17.393 1.00 95.50 87 GLY A C 1
ATOM 681 O O . GLY A 1 87 ? -4.922 16.586 16.915 1.00 95.50 87 GLY A O 1
ATOM 682 N N . LEU A 1 88 ? -5.541 15.375 18.703 1.00 96.62 88 LEU A N 1
ATOM 683 C CA . LEU A 1 88 ? -5.441 16.465 19.685 1.00 96.62 88 LEU A CA 1
ATOM 684 C C . LEU A 1 88 ? -4.002 16.909 19.980 1.00 96.62 88 LEU A C 1
ATOM 686 O O . LEU A 1 88 ? -3.793 18.030 20.436 1.00 96.62 88 LEU A O 1
ATOM 690 N N . HIS A 1 89 ? -3.008 16.057 19.710 1.00 95.19 89 HIS A N 1
ATOM 691 C CA . HIS A 1 89 ? -1.597 16.343 20.007 1.00 95.19 89 HIS A CA 1
ATOM 692 C C . HIS A 1 89 ? -0.722 16.520 18.760 1.00 95.19 89 HIS A C 1
ATOM 694 O O . HIS A 1 89 ? 0.327 17.155 18.836 1.00 95.19 89 HIS A O 1
ATOM 700 N N . GLY A 1 90 ? -1.128 15.985 17.602 1.00 92.81 90 GLY A N 1
ATOM 701 C CA . GLY A 1 90 ? -0.292 15.921 16.396 1.00 92.81 90 GLY A CA 1
ATOM 702 C C . GLY A 1 90 ? 0.139 17.276 15.824 1.00 92.81 90 GLY A C 1
ATOM 703 O O . GLY A 1 90 ? 1.183 17.358 15.179 1.00 92.81 90 GLY A O 1
ATOM 704 N N . TRP A 1 91 ? -0.616 18.344 16.087 1.00 93.88 91 TRP A N 1
ATOM 705 C CA . TRP A 1 91 ? -0.280 19.705 15.654 1.00 93.88 91 TRP A CA 1
ATOM 706 C C . TRP A 1 91 ? 0.979 20.257 16.338 1.00 93.88 91 TRP A C 1
ATOM 708 O O . TRP A 1 91 ? 1.691 21.059 15.741 1.00 93.88 91 TRP A O 1
ATOM 718 N N . ARG A 1 92 ? 1.326 19.777 17.542 1.00 92.31 92 ARG A N 1
ATOM 719 C CA . ARG A 1 92 ? 2.537 20.214 18.259 1.00 92.31 92 ARG A CA 1
ATOM 720 C C . ARG A 1 92 ? 3.832 19.866 17.524 1.00 92.31 92 ARG A C 1
ATOM 722 O O . ARG A 1 92 ? 4.846 20.531 17.713 1.00 92.31 92 ARG A O 1
ATOM 729 N N . ALA A 1 93 ? 3.801 18.844 16.670 1.00 91.94 93 ALA A N 1
ATOM 730 C CA . ALA A 1 93 ? 4.952 18.451 15.868 1.00 91.94 93 ALA A CA 1
ATOM 731 C C . ALA A 1 93 ? 5.336 19.530 14.826 1.00 91.94 93 ALA A C 1
ATOM 733 O O . ALA A 1 93 ? 6.517 19.675 14.516 1.00 91.94 93 ALA A O 1
ATOM 734 N N . ILE A 1 94 ? 4.372 20.335 14.351 1.00 93.81 94 ILE A N 1
ATOM 735 C CA . ILE A 1 94 ? 4.571 21.352 13.299 1.00 93.81 94 ILE A CA 1
ATOM 736 C C . ILE A 1 94 ? 5.728 22.294 13.659 1.00 93.81 94 ILE A C 1
ATOM 738 O O . ILE A 1 94 ? 6.676 22.430 12.892 1.00 93.81 94 ILE A O 1
ATOM 742 N N . HIS A 1 95 ? 5.709 22.854 14.871 1.00 89.88 95 HIS A N 1
ATOM 743 C CA . HIS A 1 95 ? 6.703 23.825 15.352 1.00 89.88 95 HIS A CA 1
ATOM 744 C C . HIS A 1 95 ? 7.836 23.183 16.165 1.00 89.88 95 HIS A C 1
ATOM 746 O O . HIS A 1 95 ? 8.472 23.839 16.992 1.00 89.88 95 HIS A O 1
ATOM 752 N N . ASN A 1 96 ? 8.083 21.880 15.991 1.00 92.44 96 ASN A N 1
ATOM 753 C CA . ASN A 1 96 ? 9.160 21.216 16.715 1.00 92.44 96 ASN A CA 1
ATOM 754 C C . ASN A 1 96 ? 10.530 21.753 16.261 1.00 92.44 96 ASN A C 1
ATOM 756 O O . ASN A 1 96 ? 10.807 21.855 15.071 1.00 92.44 96 ASN A O 1
ATOM 760 N N . LYS A 1 97 ? 11.421 22.031 17.218 1.00 91.12 97 LYS A N 1
ATOM 761 C CA . LYS A 1 97 ? 12.757 22.600 16.962 1.00 91.12 97 LYS A CA 1
ATOM 762 C C . LYS A 1 97 ? 13.660 21.753 16.052 1.00 91.12 97 LYS A C 1
ATOM 764 O O . LYS A 1 97 ? 14.619 22.281 15.512 1.00 91.12 97 LYS A O 1
ATOM 769 N N . ASN A 1 98 ? 13.370 20.459 15.899 1.00 91.75 98 ASN A N 1
ATOM 770 C CA . ASN A 1 98 ? 14.154 19.547 15.065 1.00 91.75 98 ASN A CA 1
ATOM 771 C C . ASN A 1 98 ? 13.658 19.492 13.604 1.00 91.75 98 ASN A C 1
ATOM 773 O O . ASN A 1 98 ? 14.107 18.618 12.862 1.00 91.75 98 ASN A O 1
ATOM 777 N N . ARG A 1 99 ? 12.690 20.334 13.201 1.00 96.44 99 ARG A N 1
ATOM 778 C CA . ARG A 1 99 ? 12.240 20.436 11.802 1.00 96.44 99 ARG A CA 1
ATOM 779 C C . ARG A 1 99 ? 13.418 20.767 10.887 1.00 96.44 99 ARG A C 1
ATOM 781 O O . ARG A 1 99 ? 14.261 21.589 11.235 1.00 96.44 99 ARG A O 1
ATOM 788 N N . LEU A 1 100 ? 13.446 20.144 9.713 1.00 97.81 100 LEU A N 1
ATOM 789 C CA . LEU A 1 100 ? 14.358 20.546 8.646 1.00 97.81 100 LEU A CA 1
ATOM 790 C C . LEU A 1 100 ? 13.920 21.912 8.106 1.00 97.81 100 LEU A C 1
ATOM 792 O O . LEU A 1 100 ? 12.740 22.111 7.822 1.00 97.81 100 LEU A O 1
ATOM 796 N N . THR A 1 101 ? 14.867 22.841 7.980 1.00 97.94 101 THR A N 1
ATOM 797 C CA . THR A 1 101 ? 14.607 24.220 7.529 1.00 97.94 101 THR A CA 1
ATOM 798 C C . THR A 1 101 ? 15.344 24.591 6.249 1.00 97.94 101 THR A C 1
ATOM 800 O O . THR A 1 101 ? 15.023 25.616 5.662 1.00 97.94 101 THR A O 1
ATOM 803 N N . HIS A 1 102 ? 16.319 23.793 5.810 1.00 98.44 102 HIS A N 1
ATOM 804 C CA . HIS A 1 102 ? 17.104 24.026 4.595 1.00 98.44 102 HIS A CA 1
ATOM 805 C C . HIS A 1 102 ? 17.432 22.684 3.931 1.00 98.44 102 HIS A C 1
ATOM 807 O O . HIS A 1 102 ? 17.511 21.675 4.644 1.00 98.44 102 HIS A O 1
ATOM 813 N N . PRO A 1 103 ? 17.640 22.660 2.605 1.00 98.81 103 PRO A N 1
ATOM 814 C CA . PRO A 1 103 ? 18.253 21.524 1.934 1.00 98.81 103 PRO A CA 1
ATOM 815 C C . PRO A 1 103 ? 19.603 21.169 2.556 1.00 98.81 103 PRO A C 1
ATOM 817 O O . PRO A 1 103 ? 20.355 22.050 2.985 1.00 98.81 103 PRO A O 1
ATOM 820 N N . LEU A 1 104 ? 19.907 19.874 2.604 1.00 98.75 104 LEU A N 1
ATOM 821 C CA . LEU A 1 104 ? 21.212 19.364 3.009 1.00 98.75 104 LEU A CA 1
ATOM 822 C C . LEU A 1 104 ? 21.793 18.506 1.886 1.00 98.75 104 LEU A C 1
ATOM 824 O O . LEU A 1 104 ? 21.066 17.721 1.280 1.00 98.75 104 LEU A O 1
ATOM 828 N N . ILE A 1 105 ? 23.096 18.616 1.650 1.00 98.62 105 ILE A N 1
ATOM 829 C CA . ILE A 1 105 ? 23.842 17.775 0.707 1.00 98.62 105 ILE A CA 1
ATOM 830 C C . ILE A 1 105 ? 24.985 17.108 1.462 1.00 98.62 105 ILE A C 1
ATOM 832 O O . ILE A 1 105 ? 25.650 17.741 2.284 1.00 98.62 105 ILE A O 1
ATOM 836 N N . ARG A 1 106 ? 25.226 15.827 1.190 1.00 98.00 106 ARG A N 1
ATOM 837 C CA . ARG A 1 106 ? 26.361 15.098 1.747 1.00 98.00 106 ARG A CA 1
ATOM 838 C C . ARG A 1 106 ? 27.647 15.483 1.025 1.00 98.00 106 ARG A C 1
ATOM 840 O O . ARG A 1 106 ? 27.819 15.148 -0.142 1.00 98.00 106 ARG A O 1
ATOM 847 N N . LYS A 1 107 ? 28.560 16.130 1.741 1.00 96.31 107 LYS A N 1
ATOM 848 C CA . LYS A 1 107 ? 29.897 16.507 1.275 1.00 96.31 107 LYS A CA 1
ATOM 849 C C . LYS A 1 107 ? 30.924 15.877 2.205 1.00 96.31 107 LYS A C 1
ATOM 851 O O . LYS A 1 107 ? 30.794 15.990 3.423 1.00 96.31 107 LYS A O 1
ATOM 856 N N . ASN A 1 108 ? 31.908 15.165 1.655 1.00 92.19 108 ASN A N 1
ATOM 857 C CA . ASN A 1 108 ? 32.943 14.474 2.443 1.00 92.19 108 ASN A CA 1
ATOM 858 C C . ASN A 1 108 ? 32.373 13.654 3.627 1.00 92.19 108 ASN A C 1
ATOM 860 O O . ASN A 1 108 ? 32.810 13.780 4.774 1.00 92.19 108 ASN A O 1
ATOM 864 N N . GLY A 1 109 ? 31.322 12.872 3.369 1.00 93.62 109 GLY A N 1
ATOM 865 C CA . GLY A 1 109 ? 30.684 12.004 4.355 1.00 93.62 109 GLY A CA 1
ATOM 866 C C . GLY A 1 109 ? 29.703 12.676 5.319 1.00 93.62 109 GLY A C 1
ATOM 867 O O . GLY A 1 109 ? 29.048 11.970 6.088 1.00 93.62 109 GLY A O 1
ATOM 868 N N . ARG A 1 110 ? 29.543 14.007 5.294 1.00 96.31 110 ARG A N 1
ATOM 869 C CA . ARG A 1 110 ? 28.695 14.750 6.247 1.00 96.31 110 ARG A CA 1
ATOM 870 C C . ARG A 1 110 ? 27.617 15.551 5.530 1.00 96.31 110 ARG A C 1
ATOM 872 O O . ARG A 1 110 ? 27.861 16.119 4.476 1.00 96.31 110 ARG A O 1
ATOM 879 N N . LEU A 1 111 ? 26.420 15.605 6.112 1.00 97.94 111 LEU A N 1
ATOM 880 C CA . LEU A 1 111 ? 25.346 16.467 5.620 1.00 97.94 111 LEU A CA 1
ATOM 881 C C . LEU A 1 111 ? 25.636 17.924 5.989 1.00 97.94 111 LEU A C 1
ATOM 883 O O . LEU A 1 111 ? 25.728 18.263 7.169 1.00 97.94 111 LEU A O 1
ATOM 887 N N . GLU A 1 112 ? 25.738 18.774 4.976 1.00 98.00 112 GLU A N 1
ATOM 888 C CA . GLU A 1 112 ? 25.969 20.209 5.101 1.00 98.00 112 GLU A CA 1
ATOM 889 C C . GLU A 1 112 ? 24.801 20.984 4.495 1.00 98.00 112 GLU A C 1
ATOM 891 O O . GLU A 1 112 ? 24.145 20.515 3.565 1.00 98.00 112 GLU A O 1
ATOM 896 N N . ARG A 1 113 ? 24.532 22.181 5.024 1.00 98.12 113 ARG A N 1
ATOM 897 C CA . ARG A 1 113 ? 23.501 23.069 4.478 1.00 98.12 113 ARG A CA 1
ATOM 898 C C . ARG A 1 113 ? 23.816 23.415 3.021 1.0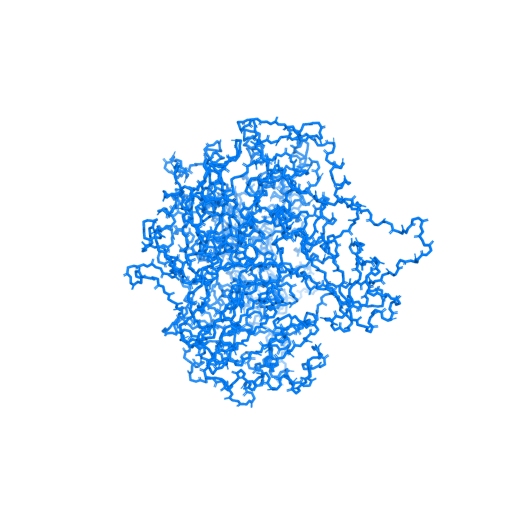0 98.12 113 ARG A C 1
ATOM 900 O O . ARG A 1 113 ? 24.945 23.780 2.710 1.00 98.12 113 ARG A O 1
ATOM 907 N N . ALA A 1 114 ? 22.789 23.381 2.182 1.00 98.44 114 ALA A N 1
ATOM 908 C CA . ALA A 1 114 ? 22.828 23.776 0.781 1.00 98.44 114 ALA A CA 1
ATOM 909 C C . ALA A 1 114 ? 21.677 24.739 0.457 1.00 98.44 114 ALA A C 1
ATOM 911 O O . ALA A 1 114 ? 20.729 24.880 1.238 1.00 98.44 114 ALA A O 1
ATOM 912 N N . SER A 1 115 ? 21.757 25.402 -0.696 1.00 98.56 115 SER A N 1
ATOM 913 C CA . SER A 1 115 ? 20.605 26.110 -1.263 1.00 98.56 115 SER A CA 1
ATOM 914 C C . SER A 1 115 ? 19.676 25.136 -1.998 1.00 98.56 115 SER A C 1
ATOM 916 O O . SER A 1 115 ? 20.060 24.014 -2.335 1.00 98.56 115 SER A O 1
ATOM 918 N N . TRP A 1 116 ? 18.441 25.564 -2.274 1.00 98.62 116 TRP A N 1
ATOM 919 C CA . TRP A 1 116 ? 17.518 24.786 -3.109 1.00 98.62 116 TRP A CA 1
ATOM 920 C C . TRP A 1 116 ? 18.027 24.572 -4.528 1.00 98.62 116 TRP A C 1
ATOM 922 O O . TRP A 1 116 ? 17.881 23.468 -5.045 1.00 98.62 116 TRP A O 1
ATOM 932 N N . ASP A 1 117 ? 18.626 25.599 -5.133 1.00 98.69 117 ASP A N 1
ATOM 933 C CA . ASP A 1 117 ? 19.182 25.484 -6.480 1.00 98.69 117 ASP A CA 1
ATOM 934 C C . ASP A 1 117 ? 20.327 24.474 -6.501 1.00 98.69 117 ASP A C 1
ATOM 936 O O . ASP A 1 117 ? 20.301 23.559 -7.310 1.00 98.69 117 ASP A O 1
ATOM 940 N N . GLU A 1 118 ? 21.257 24.542 -5.542 1.00 98.50 118 GLU A N 1
ATOM 941 C CA . GLU A 1 118 ? 22.369 23.591 -5.448 1.00 98.50 118 GLU A CA 1
ATOM 942 C C . GLU A 1 118 ? 21.875 22.143 -5.287 1.00 98.50 118 GLU A C 1
ATOM 944 O O . GLU A 1 118 ? 22.333 21.238 -5.987 1.00 98.50 118 GLU A O 1
ATOM 949 N N . ALA A 1 119 ? 20.914 21.916 -4.386 1.00 98.75 119 ALA A N 1
ATOM 950 C CA . ALA A 1 119 ? 20.380 20.583 -4.124 1.00 98.75 119 ALA A CA 1
ATOM 951 C C . ALA A 1 119 ? 19.590 20.030 -5.317 1.00 98.75 119 ALA A C 1
ATOM 953 O O . ALA A 1 119 ? 19.781 18.875 -5.703 1.00 98.75 119 ALA A O 1
ATOM 954 N N . MET A 1 120 ? 18.712 20.840 -5.912 1.00 98.81 120 MET A N 1
ATOM 955 C CA . MET A 1 120 ? 17.881 20.399 -7.028 1.00 98.81 120 MET A CA 1
ATOM 956 C C . MET A 1 120 ? 18.692 20.252 -8.320 1.00 98.81 120 MET A C 1
ATOM 958 O O . MET A 1 120 ? 18.477 19.290 -9.055 1.00 98.81 120 MET A O 1
ATOM 962 N N . ASP A 1 121 ? 19.665 21.129 -8.580 1.00 98.69 121 ASP A N 1
ATOM 963 C CA . ASP A 1 121 ? 20.557 21.004 -9.737 1.00 98.69 121 ASP A CA 1
ATOM 964 C C . ASP A 1 121 ? 21.397 19.731 -9.659 1.00 98.69 121 ASP A C 1
ATOM 966 O O . ASP A 1 121 ? 21.554 19.048 -10.671 1.00 98.69 121 ASP A O 1
ATOM 970 N N . LEU A 1 122 ? 21.860 19.343 -8.465 1.00 98.56 122 LEU A N 1
ATOM 971 C CA . LEU A 1 122 ? 22.543 18.064 -8.269 1.00 98.56 122 LEU A CA 1
ATOM 972 C C . LEU A 1 122 ? 21.622 16.873 -8.578 1.00 98.56 122 LEU A C 1
ATOM 974 O O . LEU A 1 122 ? 22.017 15.971 -9.319 1.00 98.56 122 LEU A O 1
ATOM 978 N N . ILE A 1 123 ? 20.386 16.874 -8.063 1.00 98.62 123 ILE A N 1
ATOM 979 C CA . ILE A 1 123 ? 19.397 15.818 -8.347 1.00 98.62 123 ILE A CA 1
ATOM 980 C C . ILE A 1 123 ? 19.123 15.727 -9.854 1.00 98.62 123 ILE A C 1
ATOM 982 O O . ILE A 1 123 ? 19.090 14.631 -10.420 1.00 98.62 123 ILE A O 1
ATOM 986 N N . VAL A 1 124 ? 18.948 16.865 -10.526 1.00 98.62 124 VAL A N 1
ATOM 987 C CA . VAL A 1 124 ? 18.687 16.945 -11.971 1.00 98.62 124 VAL A CA 1
ATOM 988 C C . VAL A 1 124 ? 19.897 16.474 -12.775 1.00 98.62 124 VAL A C 1
ATOM 990 O O . VAL A 1 124 ? 19.731 15.705 -13.723 1.00 98.62 124 VAL A O 1
ATOM 993 N N . ALA A 1 125 ? 21.110 16.884 -12.400 1.00 97.50 125 ALA A N 1
ATOM 994 C CA . ALA A 1 125 ? 22.346 16.451 -13.044 1.00 97.50 125 ALA A CA 1
ATOM 995 C C . ALA A 1 125 ? 22.511 14.930 -12.943 1.00 97.50 125 ALA A C 1
ATOM 997 O O . ALA A 1 125 ? 22.684 14.272 -13.969 1.00 97.50 125 ALA A O 1
ATOM 998 N N . LYS A 1 126 ? 22.339 14.360 -11.742 1.00 96.12 126 LYS A N 1
ATOM 999 C CA . LYS A 1 126 ? 22.387 12.908 -11.518 1.00 96.12 126 LYS A CA 1
ATOM 1000 C C . LYS A 1 126 ? 21.286 12.174 -12.274 1.00 96.12 126 LYS A C 1
ATOM 1002 O O . LYS A 1 126 ? 21.543 11.156 -12.903 1.00 96.12 126 LYS A O 1
ATOM 1007 N N . SER A 1 127 ? 20.071 12.720 -12.300 1.00 97.44 127 SER A N 1
ATOM 1008 C CA . SER A 1 127 ? 18.967 12.143 -13.075 1.00 97.44 127 SER A CA 1
ATOM 1009 C C . SER A 1 127 ? 19.309 12.079 -14.567 1.00 97.44 127 SER A C 1
ATOM 1011 O O . SER A 1 127 ? 19.101 11.056 -15.212 1.00 97.44 127 SER A O 1
ATOM 1013 N N . LYS A 1 128 ? 19.859 13.161 -15.133 1.00 96.12 128 LYS A N 1
ATOM 1014 C CA . LYS A 1 128 ? 20.263 13.223 -16.546 1.00 96.12 128 LYS A CA 1
ATOM 1015 C C . LYS A 1 128 ? 21.442 12.293 -16.850 1.00 96.12 128 LYS A C 1
ATOM 1017 O O . LYS A 1 128 ? 21.420 11.629 -17.883 1.00 96.12 128 LYS A O 1
ATOM 1022 N N . GLU A 1 129 ? 22.426 12.207 -15.956 1.00 93.75 129 GLU A N 1
ATOM 1023 C CA . GLU A 1 129 ? 23.559 11.275 -16.051 1.00 93.75 129 GLU A CA 1
ATOM 1024 C C . GLU A 1 129 ? 23.074 9.820 -16.107 1.00 93.75 129 GLU A C 1
ATOM 1026 O O . GLU A 1 129 ? 23.401 9.081 -17.036 1.00 93.75 129 GLU A O 1
ATOM 1031 N N . LEU A 1 130 ? 22.203 9.434 -15.177 1.00 94.12 130 LEU A N 1
ATOM 1032 C CA . LEU A 1 130 ? 21.645 8.089 -15.111 1.00 94.12 130 LEU A CA 1
ATOM 1033 C C . LEU A 1 130 ? 20.796 7.733 -16.335 1.00 94.12 130 LEU A C 1
ATOM 1035 O O . LEU A 1 130 ? 20.932 6.641 -16.881 1.00 94.12 130 LEU A O 1
ATOM 1039 N N . ARG A 1 131 ? 19.971 8.661 -16.830 1.00 91.56 131 ARG A N 1
ATOM 1040 C CA . ARG A 1 131 ? 19.201 8.457 -18.070 1.00 91.56 131 ARG A CA 1
ATOM 1041 C C . ARG A 1 131 ? 20.096 8.282 -19.294 1.00 91.56 131 ARG A C 1
ATOM 1043 O O . ARG A 1 131 ? 19.744 7.529 -20.193 1.00 91.56 131 ARG A O 1
ATOM 1050 N N . LYS A 1 132 ? 21.235 8.979 -19.330 1.00 89.00 132 LYS A N 1
ATOM 1051 C CA . LYS A 1 132 ? 22.205 8.902 -20.427 1.00 89.00 132 LYS A CA 1
ATOM 1052 C C . LYS A 1 132 ? 22.976 7.579 -20.427 1.00 89.00 132 LYS A C 1
ATOM 1054 O O . LYS A 1 132 ? 23.233 7.044 -21.499 1.00 89.00 132 LYS A O 1
ATOM 1059 N N . HIS A 1 133 ? 23.389 7.097 -19.255 1.00 87.44 133 HIS A N 1
ATOM 1060 C CA . HIS A 1 133 ? 24.287 5.942 -19.134 1.00 87.44 133 HIS A CA 1
ATOM 1061 C C . HIS A 1 133 ? 23.579 4.617 -18.838 1.00 87.44 133 HIS A C 1
ATOM 1063 O O . HIS A 1 133 ? 24.126 3.559 -19.130 1.00 87.44 133 HIS A O 1
ATOM 1069 N N . LEU A 1 134 ? 22.379 4.666 -18.264 1.00 87.44 134 LEU A N 1
ATOM 1070 C CA . LEU A 1 134 ? 21.554 3.503 -17.960 1.00 87.44 134 LEU A CA 1
ATOM 1071 C C . LEU A 1 134 ? 20.221 3.626 -18.707 1.00 87.44 134 LEU A C 1
ATOM 1073 O O . LEU A 1 134 ? 20.171 3.531 -19.927 1.00 87.44 134 LEU A O 1
ATOM 1077 N N . THR A 1 135 ? 19.128 3.812 -17.975 1.00 88.56 135 THR A N 1
ATOM 1078 C CA . THR A 1 135 ? 17.776 3.988 -18.509 1.00 88.56 135 THR A CA 1
ATOM 1079 C C . THR A 1 135 ? 16.980 4.873 -17.554 1.00 88.56 135 THR A C 1
ATOM 1081 O O . THR A 1 135 ? 17.402 5.106 -16.419 1.00 88.56 135 THR A O 1
ATOM 1084 N N . ASN A 1 136 ? 15.780 5.307 -17.937 1.00 91.94 136 ASN A N 1
ATOM 1085 C CA . ASN A 1 136 ? 14.896 5.999 -16.992 1.00 91.94 136 ASN A CA 1
ATOM 1086 C C . ASN A 1 136 ? 14.475 5.107 -15.802 1.00 91.94 136 ASN A C 1
ATOM 1088 O O . ASN A 1 136 ? 14.163 5.618 -14.730 1.00 91.94 136 ASN A O 1
ATOM 1092 N N . HIS A 1 137 ? 14.544 3.779 -15.956 1.00 93.00 137 HIS A N 1
ATOM 1093 C CA . HIS A 1 137 ? 14.320 2.788 -14.898 1.00 93.00 137 HIS A CA 1
ATOM 1094 C C . HIS A 1 137 ? 15.495 2.690 -13.909 1.00 93.00 137 HIS A C 1
ATOM 1096 O O . HIS A 1 137 ? 15.480 1.886 -12.990 1.00 93.00 137 HIS A O 1
ATOM 1102 N N . SER A 1 138 ? 16.533 3.512 -14.045 1.00 94.75 138 SER A N 1
ATOM 1103 C CA . SER A 1 138 ? 17.556 3.633 -12.998 1.00 94.75 138 SER A CA 1
ATOM 1104 C C . SER A 1 138 ? 17.165 4.595 -11.870 1.00 94.75 138 SER A C 1
ATOM 1106 O O . SER A 1 138 ? 17.858 4.659 -10.850 1.00 94.75 138 SER A O 1
ATOM 1108 N N . ILE A 1 139 ? 16.048 5.310 -12.040 1.00 97.88 139 ILE A N 1
ATOM 1109 C CA . ILE A 1 139 ? 15.473 6.249 -11.079 1.00 97.88 139 ILE A CA 1
ATOM 1110 C C . ILE A 1 139 ? 14.180 5.645 -10.535 1.00 97.88 139 ILE A C 1
ATOM 1112 O O . ILE A 1 139 ? 13.291 5.268 -11.303 1.00 97.88 139 ILE A O 1
ATOM 1116 N N . ALA A 1 140 ? 14.073 5.573 -9.211 1.00 98.19 140 ALA A N 1
ATOM 1117 C CA . ALA A 1 140 ? 12.900 5.044 -8.533 1.00 98.19 140 ALA A CA 1
ATOM 1118 C C . ALA A 1 140 ? 12.386 5.974 -7.435 1.00 98.19 140 ALA A C 1
ATOM 1120 O O . ALA A 1 140 ? 13.167 6.633 -6.745 1.00 98.19 140 ALA A O 1
ATOM 1121 N N . PHE A 1 141 ? 11.068 5.973 -7.243 1.00 98.19 141 PHE A N 1
ATOM 1122 C CA . PHE A 1 141 ? 10.381 6.770 -6.230 1.00 98.19 141 PHE A CA 1
ATOM 1123 C C . PHE A 1 141 ? 9.735 5.865 -5.183 1.00 98.19 141 PHE A C 1
ATOM 1125 O O . PHE A 1 141 ? 9.022 4.921 -5.523 1.00 98.19 141 PHE A O 1
ATOM 1132 N N . TYR A 1 142 ? 9.961 6.178 -3.908 1.00 98.00 142 TYR A N 1
ATOM 1133 C CA . TYR A 1 142 ? 9.332 5.510 -2.775 1.00 98.00 142 TYR A CA 1
ATOM 1134 C C . TYR A 1 142 ? 8.653 6.518 -1.850 1.00 98.00 142 TYR A C 1
ATOM 1136 O O . TYR A 1 142 ? 9.292 7.207 -1.055 1.00 98.00 142 TYR A O 1
ATOM 1144 N N . THR A 1 143 ? 7.334 6.620 -1.965 1.00 95.88 143 THR A N 1
ATOM 1145 C CA . THR A 1 143 ? 6.534 7.652 -1.294 1.00 95.88 143 THR A CA 1
ATOM 1146 C C . THR A 1 143 ? 5.862 7.135 -0.008 1.00 95.88 143 THR A C 1
ATOM 1148 O O . THR A 1 143 ? 6.212 6.088 0.544 1.00 95.88 143 THR A O 1
ATOM 1151 N N . SER A 1 144 ? 4.879 7.866 0.514 1.00 94.50 144 SER A N 1
ATOM 1152 C CA . SER A 1 144 ? 4.137 7.551 1.739 1.00 94.50 144 SER A CA 1
ATOM 1153 C C . SER A 1 144 ? 2.624 7.674 1.539 1.00 94.50 144 SER A C 1
ATOM 1155 O O . SER A 1 144 ? 2.177 7.892 0.426 1.00 94.50 144 SER A O 1
ATOM 1157 N N . GLY A 1 145 ? 1.826 7.550 2.603 1.00 91.94 145 GLY A N 1
ATOM 1158 C CA . GLY A 1 145 ? 0.411 7.944 2.689 1.00 91.94 145 GLY A CA 1
ATOM 1159 C C . GLY A 1 145 ? 0.264 9.252 3.470 1.00 91.94 145 GLY A C 1
ATOM 1160 O O . GLY A 1 145 ? -0.432 9.291 4.485 1.00 91.94 145 GLY A O 1
ATOM 1161 N N . GLN A 1 146 ? 1.063 10.262 3.113 1.00 93.06 146 GLN A N 1
ATOM 1162 C CA . GLN A 1 146 ? 1.193 11.529 3.848 1.00 93.06 146 GLN A CA 1
ATOM 1163 C C . GLN A 1 146 ? 1.241 12.770 2.945 1.00 93.06 146 GLN A C 1
ATOM 1165 O O . GLN A 1 146 ? 1.268 13.885 3.472 1.00 93.06 146 GLN A O 1
ATOM 1170 N N . LEU A 1 147 ? 1.257 12.576 1.627 1.00 95.69 147 LEU A N 1
ATOM 1171 C CA . LEU A 1 147 ? 1.124 13.638 0.635 1.00 95.69 147 LEU A CA 1
ATOM 1172 C C . LEU A 1 147 ? -0.363 13.843 0.316 1.00 95.69 147 LEU A C 1
ATOM 1174 O O . LEU A 1 147 ? -1.204 13.038 0.730 1.00 95.69 147 LEU A O 1
ATOM 1178 N N . PHE A 1 148 ? -0.680 14.942 -0.353 1.00 97.06 148 PHE A N 1
ATOM 1179 C CA . PHE A 1 148 ? -2.024 15.282 -0.813 1.00 97.06 148 PHE A CA 1
ATOM 1180 C C . PHE A 1 148 ? -2.252 14.763 -2.234 1.00 97.06 148 PHE A C 1
ATOM 1182 O O . PHE A 1 148 ? -1.305 14.415 -2.941 1.00 97.06 148 PHE A O 1
ATOM 1189 N N . LEU A 1 149 ? -3.514 14.705 -2.652 1.00 97.88 149 LEU A N 1
ATOM 1190 C CA . LEU A 1 149 ? -3.922 14.246 -3.981 1.00 97.88 149 LEU A CA 1
ATOM 1191 C C . LEU A 1 149 ? -3.143 14.923 -5.115 1.00 97.88 149 LEU A C 1
ATOM 1193 O O . LEU A 1 149 ? -2.620 14.249 -5.999 1.00 97.88 149 LEU A O 1
ATOM 1197 N N . GLU A 1 150 ? -3.030 16.245 -5.059 1.00 98.50 150 GLU A N 1
ATOM 1198 C CA . GLU A 1 150 ? -2.372 17.069 -6.071 1.00 98.50 150 GLU A CA 1
ATOM 1199 C C . GLU A 1 150 ? -0.881 16.711 -6.185 1.00 98.50 150 GLU A C 1
ATOM 1201 O O . GLU A 1 150 ? -0.314 16.652 -7.274 1.00 98.50 150 GLU A O 1
ATOM 1206 N N . GLU A 1 151 ? -0.250 16.399 -5.054 1.00 98.19 151 GLU A N 1
ATOM 1207 C CA . GLU A 1 151 ? 1.162 16.025 -4.975 1.00 98.19 151 GLU A CA 1
ATOM 1208 C C . GLU A 1 151 ? 1.400 14.621 -5.540 1.00 98.19 151 GLU A C 1
ATOM 1210 O O . GLU A 1 151 ? 2.357 14.416 -6.286 1.00 98.19 151 GLU A O 1
ATOM 1215 N N . TYR A 1 152 ? 0.521 13.658 -5.230 1.00 97.88 152 TYR A N 1
ATOM 1216 C CA . TYR A 1 152 ? 0.593 12.327 -5.837 1.00 97.88 152 TYR A CA 1
ATOM 1217 C C . TYR A 1 152 ? 0.326 12.374 -7.332 1.00 97.88 152 TYR A C 1
ATOM 1219 O O . TYR A 1 152 ? 1.001 11.680 -8.086 1.00 97.88 152 TYR A O 1
ATOM 1227 N N . TYR A 1 153 ? -0.633 13.185 -7.779 1.00 98.06 153 TYR A N 1
ATOM 1228 C CA . TYR A 1 153 ? -0.930 13.271 -9.198 1.00 98.06 153 TYR A CA 1
ATOM 1229 C C . TYR A 1 153 ? 0.231 13.898 -9.978 1.00 98.06 153 TYR A C 1
ATOM 1231 O O . TYR A 1 153 ? 0.649 13.354 -11.001 1.00 98.06 153 TYR A O 1
ATOM 1239 N N . ALA A 1 154 ? 0.842 14.961 -9.447 1.00 98.38 154 ALA A N 1
ATOM 1240 C CA . ALA A 1 154 ? 2.069 15.518 -10.009 1.00 98.38 154 ALA A CA 1
ATOM 1241 C C . ALA A 1 154 ? 3.208 14.482 -10.045 1.00 98.38 154 ALA A C 1
ATOM 1243 O O . ALA A 1 154 ? 3.866 14.322 -11.073 1.00 98.38 154 ALA A O 1
ATOM 1244 N N . LEU A 1 155 ? 3.415 13.728 -8.959 1.00 98.00 155 LEU A N 1
ATOM 1245 C CA . LEU A 1 155 ? 4.428 12.672 -8.909 1.00 98.00 155 LEU A CA 1
ATOM 1246 C C . LEU A 1 155 ? 4.159 11.559 -9.937 1.00 98.00 155 LEU A C 1
ATOM 1248 O O . LEU A 1 155 ? 5.094 11.085 -10.583 1.00 98.00 155 LEU A O 1
ATOM 1252 N N . ALA A 1 156 ? 2.896 11.172 -10.131 1.00 97.06 156 ALA A N 1
ATOM 1253 C CA . ALA A 1 156 ? 2.502 10.193 -11.137 1.00 97.06 156 ALA A CA 1
ATOM 1254 C C . ALA A 1 156 ? 2.875 10.656 -12.551 1.00 97.06 156 ALA A C 1
ATOM 1256 O O . ALA A 1 156 ? 3.427 9.858 -13.308 1.00 97.06 156 ALA A O 1
ATOM 1257 N N . LEU A 1 157 ? 2.662 11.934 -12.894 1.00 97.62 157 LEU A N 1
ATOM 1258 C CA . LEU A 1 157 ? 3.140 12.473 -14.171 1.00 97.62 157 LEU A CA 1
ATOM 1259 C C . LEU A 1 157 ? 4.669 12.502 -14.234 1.00 97.62 157 LEU A C 1
ATOM 1261 O O . LEU A 1 157 ? 5.221 12.055 -15.231 1.00 97.62 157 LEU A O 1
ATOM 1265 N N . VAL A 1 158 ? 5.366 12.957 -13.186 1.00 98.00 158 VAL A N 1
ATOM 1266 C CA . VAL A 1 158 ? 6.843 12.972 -13.152 1.00 98.00 158 VAL A CA 1
ATOM 1267 C C . VAL A 1 158 ? 7.421 11.590 -13.468 1.00 98.00 158 VAL A C 1
ATOM 1269 O O . VAL A 1 158 ? 8.295 11.471 -14.326 1.00 98.00 158 VAL A O 1
ATOM 1272 N N . GLY A 1 159 ? 6.926 10.538 -12.815 1.00 96.06 159 GLY A N 1
ATOM 1273 C CA . GLY A 1 159 ? 7.436 9.185 -13.013 1.00 96.06 159 GLY A CA 1
ATOM 1274 C C . GLY A 1 159 ? 6.916 8.507 -14.283 1.00 96.06 159 GLY A C 1
ATOM 1275 O O . GLY A 1 159 ? 7.711 8.066 -15.110 1.00 96.06 159 GLY A O 1
ATOM 1276 N N . LYS A 1 160 ? 5.596 8.433 -14.477 1.00 95.31 160 LYS A N 1
ATOM 1277 C CA . LYS A 1 160 ? 4.986 7.626 -15.552 1.00 95.31 160 LYS A CA 1
ATOM 1278 C C . LYS A 1 160 ? 4.925 8.338 -16.903 1.00 95.31 160 LYS A C 1
ATOM 1280 O O . LYS A 1 160 ? 4.911 7.656 -17.921 1.00 95.31 160 LYS A O 1
ATOM 1285 N N . ALA A 1 161 ? 4.900 9.671 -16.922 1.00 95.88 161 ALA A N 1
ATOM 1286 C CA . ALA A 1 161 ? 4.796 10.465 -18.150 1.00 95.88 161 ALA A CA 1
ATOM 1287 C C . ALA A 1 161 ? 6.043 11.318 -18.444 1.00 95.88 161 ALA A C 1
ATOM 1289 O O . ALA A 1 161 ? 6.305 11.603 -19.601 1.00 95.88 161 ALA A O 1
ATOM 1290 N N . GLY A 1 162 ? 6.821 11.724 -17.437 1.00 97.00 162 GLY A N 1
ATOM 1291 C CA . GLY A 1 162 ? 8.055 12.496 -17.622 1.00 97.00 162 GLY A CA 1
ATOM 1292 C C . GLY A 1 162 ? 9.287 11.603 -17.761 1.00 97.00 162 GLY A C 1
ATOM 1293 O O . GLY A 1 162 ? 10.109 11.778 -18.659 1.00 97.00 162 GLY A O 1
ATOM 1294 N N . LEU A 1 163 ? 9.414 10.621 -16.868 1.00 95.88 163 LEU A N 1
ATOM 1295 C CA . LEU A 1 163 ? 10.478 9.616 -16.903 1.00 95.88 163 LEU A CA 1
ATOM 1296 C C . LEU A 1 163 ? 10.059 8.335 -17.629 1.00 95.88 163 LEU A C 1
ATOM 1298 O O . LEU A 1 163 ? 10.926 7.553 -18.004 1.00 95.88 163 LEU A O 1
ATOM 1302 N N . HIS A 1 164 ? 8.764 8.101 -17.841 1.00 94.00 164 HIS A N 1
ATOM 1303 C CA . HIS A 1 164 ? 8.245 6.858 -18.424 1.00 94.00 164 HIS A CA 1
ATOM 1304 C C . HIS A 1 164 ? 8.779 5.604 -17.709 1.00 94.00 164 HIS A C 1
ATOM 1306 O O . HIS A 1 164 ? 9.202 4.633 -18.339 1.00 94.00 164 HIS A O 1
ATOM 1312 N N . THR A 1 165 ? 8.804 5.641 -16.376 1.00 93.62 165 THR A N 1
ATOM 1313 C CA . THR A 1 165 ? 9.273 4.533 -15.538 1.00 93.62 165 THR A CA 1
ATOM 1314 C C . THR A 1 165 ? 8.118 3.860 -14.805 1.00 93.62 165 THR A C 1
ATOM 1316 O O . THR A 1 165 ? 7.176 4.512 -14.350 1.00 93.62 165 THR A O 1
ATOM 1319 N N . LEU A 1 166 ? 8.219 2.541 -14.639 1.00 93.88 166 LEU A N 1
ATOM 1320 C CA . LEU A 1 166 ? 7.358 1.765 -13.743 1.00 93.88 166 LEU A CA 1
ATOM 1321 C C . LEU A 1 166 ? 7.845 1.771 -12.286 1.00 93.88 166 LEU A C 1
ATOM 1323 O O . LEU A 1 166 ? 7.167 1.221 -11.422 1.00 93.88 166 LEU A O 1
ATOM 1327 N N . HIS A 1 167 ? 9.020 2.329 -11.984 1.00 96.31 167 HIS A N 1
ATOM 1328 C CA . HIS A 1 167 ? 9.671 2.180 -10.678 1.00 96.31 167 HIS A CA 1
ATOM 1329 C C . HIS A 1 167 ? 9.169 3.178 -9.633 1.00 96.31 167 HIS A C 1
ATOM 1331 O O . HIS A 1 167 ? 9.890 4.056 -9.159 1.00 96.31 167 HIS A O 1
ATOM 1337 N N . MET A 1 168 ? 7.900 3.026 -9.274 1.00 95.75 168 MET A N 1
ATOM 1338 C CA . MET A 1 168 ? 7.218 3.846 -8.285 1.00 95.75 168 MET A CA 1
ATOM 1339 C C . MET A 1 168 ? 6.430 2.958 -7.333 1.00 95.75 168 MET A C 1
ATOM 1341 O O . MET A 1 168 ? 5.659 2.109 -7.778 1.00 95.75 168 MET A O 1
ATOM 1345 N N . ASP A 1 169 ? 6.601 3.186 -6.036 1.00 96.75 169 ASP A N 1
ATOM 1346 C CA . ASP A 1 169 ? 5.818 2.525 -4.996 1.00 96.75 169 ASP A CA 1
ATOM 1347 C C . ASP A 1 169 ? 5.691 3.409 -3.749 1.00 96.75 169 ASP A C 1
ATOM 1349 O O . ASP A 1 169 ? 6.369 4.432 -3.616 1.00 96.75 169 ASP A O 1
ATOM 1353 N N . GLY A 1 170 ? 4.861 3.006 -2.788 1.00 95.00 170 GLY A N 1
ATOM 1354 C CA . GLY A 1 170 ? 4.670 3.740 -1.544 1.00 95.00 170 GLY A CA 1
ATOM 1355 C C . GLY A 1 170 ? 4.798 2.874 -0.297 1.00 95.00 170 GLY A C 1
ATOM 1356 O O . GLY A 1 170 ? 4.583 1.665 -0.291 1.00 95.00 170 GLY A O 1
ATOM 1357 N N . ASN A 1 171 ? 5.062 3.512 0.847 1.00 94.25 171 ASN A N 1
ATOM 1358 C CA . ASN A 1 171 ? 4.907 2.849 2.146 1.00 94.25 171 ASN A CA 1
ATOM 1359 C C . ASN A 1 171 ? 3.458 2.373 2.369 1.00 94.25 171 ASN A C 1
ATOM 1361 O O . ASN A 1 171 ? 3.208 1.540 3.246 1.00 94.25 171 ASN A O 1
ATOM 1365 N N . THR A 1 172 ? 2.508 2.957 1.645 1.00 93.38 172 THR A N 1
ATOM 1366 C CA . THR A 1 172 ? 1.097 2.581 1.618 1.00 93.38 172 THR A CA 1
ATOM 1367 C C . THR A 1 172 ? 0.932 1.096 1.323 1.00 93.38 172 THR A C 1
ATOM 1369 O O . THR A 1 172 ? 0.199 0.447 2.075 1.00 93.38 172 THR A O 1
ATOM 1372 N N . ARG A 1 173 ? 1.765 0.503 0.458 1.00 95.19 173 ARG A N 1
ATOM 1373 C CA . ARG A 1 173 ? 1.839 -0.945 0.262 1.00 95.19 173 ARG A CA 1
ATOM 1374 C C . ARG A 1 173 ? 2.007 -1.713 1.560 1.00 95.19 173 ARG A C 1
ATOM 1376 O O . ARG A 1 173 ? 1.286 -2.674 1.803 1.00 95.19 173 ARG A O 1
ATOM 1383 N N . LEU A 1 174 ? 2.886 -1.255 2.454 1.00 93.81 174 LEU A N 1
ATOM 1384 C CA . LEU A 1 174 ? 3.152 -1.911 3.743 1.00 93.81 174 LEU A CA 1
ATOM 1385 C C . LEU A 1 174 ? 1.925 -1.962 4.656 1.00 93.81 174 LEU A C 1
ATOM 1387 O O . LEU A 1 174 ? 1.873 -2.792 5.570 1.00 93.81 174 LEU A O 1
ATOM 1391 N N . CYS A 1 175 ? 0.963 -1.057 4.464 1.00 90.81 175 CYS A N 1
ATOM 1392 C CA . CYS A 1 175 ? -0.202 -0.936 5.326 1.00 90.81 175 CYS A CA 1
ATOM 1393 C C . CYS A 1 175 ? -1.529 -1.316 4.671 1.00 90.81 175 CYS A C 1
ATOM 1395 O O . CYS A 1 175 ? -2.419 -1.689 5.430 1.00 90.81 175 CYS A O 1
ATOM 1397 N N . THR A 1 176 ? -1.670 -1.243 3.343 1.00 91.69 176 THR A N 1
ATOM 1398 C CA . THR A 1 176 ? -2.986 -1.303 2.690 1.00 91.69 176 THR A CA 1
ATOM 1399 C C . THR A 1 176 ? -3.027 -1.904 1.280 1.00 91.69 176 THR A C 1
ATOM 1401 O O . THR A 1 176 ? -4.122 -1.999 0.734 1.00 91.69 176 THR A O 1
ATOM 1404 N N . ALA A 1 177 ? -1.917 -2.351 0.678 1.00 94.81 177 ALA A N 1
ATOM 1405 C CA . ALA A 1 177 ? -1.990 -2.941 -0.670 1.00 94.81 177 ALA A CA 1
ATOM 1406 C C . ALA A 1 177 ? -2.888 -4.188 -0.727 1.00 94.81 177 ALA A C 1
ATOM 1408 O O . ALA A 1 177 ? -3.579 -4.399 -1.717 1.00 94.81 177 ALA A O 1
ATOM 1409 N N . THR A 1 178 ? -2.950 -4.979 0.349 1.00 96.56 178 THR A N 1
ATOM 1410 C CA . THR A 1 178 ? -3.875 -6.122 0.451 1.00 96.56 178 THR A CA 1
ATOM 1411 C C . THR A 1 178 ? -5.337 -5.683 0.382 1.00 96.56 178 THR A C 1
ATOM 1413 O O . THR A 1 178 ? -6.155 -6.379 -0.214 1.00 96.56 178 THR A O 1
ATOM 1416 N N . ALA A 1 179 ? -5.678 -4.526 0.964 1.00 95.75 179 ALA A N 1
ATOM 1417 C CA . ALA A 1 179 ? -7.031 -3.985 0.886 1.00 95.75 179 ALA A CA 1
ATOM 1418 C C . ALA A 1 179 ? -7.409 -3.728 -0.579 1.00 95.75 179 ALA A C 1
ATOM 1420 O O . ALA A 1 179 ? -8.404 -4.276 -1.050 1.00 95.75 179 ALA A O 1
ATOM 1421 N N . ALA A 1 180 ? -6.563 -2.986 -1.300 1.00 95.12 180 ALA A N 1
ATOM 1422 C CA . ALA A 1 180 ? -6.763 -2.660 -2.710 1.00 95.12 180 ALA A CA 1
ATOM 1423 C C . ALA A 1 180 ? -6.818 -3.915 -3.590 1.00 95.12 180 ALA A C 1
ATOM 1425 O O . ALA A 1 180 ? -7.758 -4.085 -4.361 1.00 95.12 180 ALA A O 1
ATOM 1426 N N . ALA A 1 181 ? -5.867 -4.836 -3.408 1.00 96.81 181 ALA A N 1
ATOM 1427 C CA . ALA A 1 181 ? -5.837 -6.100 -4.132 1.00 96.81 181 ALA A CA 1
ATOM 1428 C C . ALA A 1 181 ? -7.134 -6.891 -3.919 1.00 96.81 181 ALA A C 1
ATOM 1430 O O . ALA A 1 181 ? -7.798 -7.232 -4.887 1.00 96.81 181 ALA A O 1
ATOM 1431 N N . SER A 1 182 ? -7.568 -7.098 -2.671 1.00 97.94 182 SER A N 1
ATOM 1432 C CA . SER A 1 182 ? -8.804 -7.848 -2.397 1.00 97.94 182 SER A CA 1
ATOM 1433 C C . SER A 1 182 ? -10.058 -7.202 -2.997 1.00 97.94 182 SER A C 1
ATOM 1435 O O . SER A 1 182 ? -10.973 -7.905 -3.417 1.00 97.94 182 SER A O 1
ATOM 1437 N N . MET A 1 183 ? -10.099 -5.867 -3.060 1.00 97.44 183 MET A N 1
ATOM 1438 C CA . MET A 1 183 ? -11.201 -5.119 -3.666 1.00 97.44 183 MET A CA 1
ATOM 1439 C C . MET A 1 183 ? -11.218 -5.293 -5.186 1.00 97.44 183 MET A C 1
ATOM 1441 O O . MET A 1 183 ? -12.274 -5.585 -5.744 1.00 97.44 183 MET A O 1
ATOM 1445 N N . ARG A 1 184 ? -10.054 -5.225 -5.844 1.00 97.44 184 ARG A N 1
ATOM 1446 C CA . ARG A 1 184 ? -9.919 -5.544 -7.273 1.00 97.44 184 ARG A CA 1
ATOM 1447 C C . ARG A 1 184 ? -10.326 -6.983 -7.578 1.00 97.44 184 ARG A C 1
ATOM 1449 O O . ARG A 1 184 ? -11.121 -7.199 -8.485 1.00 97.44 184 ARG A O 1
ATOM 1456 N N . GLU A 1 185 ? -9.853 -7.944 -6.786 1.00 98.12 185 GLU A N 1
ATOM 1457 C CA . GLU A 1 185 ? -10.161 -9.365 -6.982 1.00 98.12 185 GLU A CA 1
ATOM 1458 C C . GLU A 1 185 ? -11.657 -9.676 -6.827 1.00 98.12 185 GLU A C 1
ATOM 1460 O O . GLU A 1 185 ? -12.185 -10.488 -7.577 1.00 98.12 185 GLU A O 1
ATOM 1465 N N . SER A 1 186 ? -12.349 -9.058 -5.859 1.00 98.38 186 SER A N 1
ATOM 1466 C CA . SER A 1 186 ? -13.767 -9.353 -5.579 1.00 98.38 186 SER A CA 1
ATOM 1467 C C . SER A 1 186 ? -14.751 -8.472 -6.357 1.00 98.38 186 SER A C 1
ATOM 1469 O O . SER A 1 186 ? -15.829 -8.934 -6.731 1.00 98.38 186 SER A O 1
ATOM 1471 N N . PHE A 1 187 ? -14.420 -7.197 -6.576 1.00 98.19 187 PHE A N 1
ATOM 1472 C CA . PHE A 1 187 ? -15.351 -6.173 -7.076 1.00 98.19 187 PHE A CA 1
ATOM 1473 C C . PHE A 1 187 ? -14.869 -5.461 -8.346 1.00 98.19 187 PHE A C 1
ATOM 1475 O O . PHE A 1 187 ? -15.592 -4.615 -8.872 1.00 98.19 187 PHE A O 1
ATOM 1482 N N . GLY A 1 188 ? -13.676 -5.797 -8.845 1.00 97.69 188 GLY A N 1
ATOM 1483 C CA . GLY A 1 188 ? -13.108 -5.273 -10.087 1.00 97.69 188 GLY A CA 1
ATOM 1484 C C . GLY A 1 188 ? -12.402 -3.921 -9.961 1.00 97.69 188 GLY A C 1
ATOM 1485 O O . GLY A 1 188 ? -11.739 -3.508 -10.905 1.00 97.69 188 GLY A O 1
ATOM 1486 N N . SER A 1 189 ? -12.484 -3.238 -8.817 1.00 96.81 189 SER A N 1
ATOM 1487 C CA . SER A 1 189 ? -11.794 -1.965 -8.563 1.00 96.81 189 SER A CA 1
ATOM 1488 C C . SER A 1 189 ? -11.566 -1.746 -7.072 1.00 96.81 189 SER A C 1
ATOM 1490 O O . SER A 1 189 ? -12.360 -2.201 -6.246 1.00 96.81 189 SER A O 1
ATOM 1492 N N . ASP A 1 190 ? -10.524 -0.991 -6.723 1.00 94.69 190 ASP A N 1
ATOM 1493 C CA . ASP A 1 190 ? -10.362 -0.426 -5.387 1.00 94.69 190 ASP A CA 1
ATOM 1494 C C . ASP A 1 190 ? -11.454 0.620 -5.103 1.00 94.69 190 ASP A C 1
ATOM 1496 O O . ASP A 1 190 ? -11.821 1.431 -5.955 1.00 94.69 190 ASP A O 1
ATOM 1500 N N . GLY A 1 191 ? -12.003 0.578 -3.891 1.00 92.00 191 GLY A N 1
ATOM 1501 C CA . GLY A 1 191 ? -13.167 1.358 -3.482 1.00 92.00 191 GLY A CA 1
ATOM 1502 C C . GLY A 1 191 ? -14.006 0.598 -2.467 1.00 92.00 191 GLY A C 1
ATOM 1503 O O . GLY A 1 191 ? -14.650 -0.398 -2.788 1.00 92.00 191 GLY A O 1
ATOM 1504 N N . GLN A 1 192 ? -14.008 1.072 -1.221 1.00 93.81 192 GLN A N 1
ATOM 1505 C CA . GLN A 1 192 ? -14.731 0.398 -0.142 1.00 93.81 192 GLN A CA 1
ATOM 1506 C C . GLN A 1 192 ? -16.231 0.364 -0.456 1.00 93.81 192 GLN A C 1
ATOM 1508 O O . GLN A 1 192 ? -16.770 1.415 -0.777 1.00 93.81 192 GLN A O 1
ATOM 1513 N N . PRO A 1 193 ? -16.935 -0.773 -0.365 1.00 95.81 193 PRO A N 1
ATOM 1514 C CA . PRO A 1 193 ? -18.367 -0.803 -0.659 1.00 95.81 193 PRO A CA 1
ATOM 1515 C C . PRO A 1 193 ? -19.224 -0.099 0.396 1.00 95.81 193 PRO A C 1
ATOM 1517 O O . PRO A 1 193 ? -20.256 0.490 0.074 1.00 95.81 193 PRO A O 1
ATOM 1520 N N . GLY A 1 194 ? -18.808 -0.203 1.662 1.00 95.44 194 GLY A N 1
ATOM 1521 C CA . GLY A 1 194 ? -19.556 0.316 2.803 1.00 95.44 194 GLY A CA 1
ATOM 1522 C C . GLY A 1 194 ? -19.321 1.800 3.073 1.00 95.44 194 GLY A C 1
ATOM 1523 O O . GLY A 1 194 ? -18.575 2.483 2.363 1.00 95.44 194 GLY A O 1
ATOM 1524 N N . SER A 1 195 ? -19.932 2.264 4.160 1.00 95.94 195 SER A N 1
ATOM 1525 C CA . SER A 1 195 ? -19.640 3.551 4.777 1.00 95.94 195 SER A CA 1
ATOM 1526 C C . SER A 1 195 ? -19.500 3.453 6.293 1.00 95.94 195 SER A C 1
ATOM 1528 O O . SER A 1 195 ? -20.029 2.550 6.937 1.00 95.94 195 SER A O 1
ATOM 1530 N N . TYR A 1 196 ? -18.834 4.428 6.910 1.00 95.88 196 TYR A N 1
ATOM 1531 C CA . TYR A 1 196 ? -18.835 4.583 8.364 1.00 95.88 196 TYR A CA 1
ATOM 1532 C C . TYR A 1 196 ? -20.229 4.735 8.978 1.00 95.88 196 TYR A C 1
ATOM 1534 O O . TYR A 1 196 ? -20.392 4.399 10.152 1.00 95.88 196 TYR A O 1
ATOM 1542 N N . THR A 1 197 ? -21.231 5.196 8.224 1.00 95.50 197 THR A N 1
ATOM 1543 C CA . THR A 1 197 ? -22.626 5.219 8.694 1.00 95.50 197 THR A CA 1
ATOM 1544 C C . THR A 1 197 ? -23.220 3.824 8.863 1.00 95.50 197 THR A C 1
ATOM 1546 O O . THR A 1 197 ? -24.159 3.664 9.632 1.00 95.50 197 THR A O 1
ATOM 1549 N N . ASP A 1 198 ? -22.647 2.780 8.257 1.00 97.12 198 ASP A N 1
ATOM 1550 C CA . ASP A 1 198 ? -23.111 1.402 8.461 1.00 97.12 198 ASP A CA 1
ATOM 1551 C C . ASP A 1 198 ? -22.924 0.920 9.903 1.00 97.12 198 ASP A C 1
ATOM 1553 O O . ASP A 1 198 ? -23.662 0.045 10.352 1.00 97.12 198 ASP A O 1
ATOM 1557 N N . ILE A 1 199 ? -22.008 1.527 10.666 1.00 97.31 199 ILE A N 1
ATOM 1558 C CA . ILE A 1 199 ? -21.865 1.263 12.106 1.00 97.31 199 ILE A CA 1
ATOM 1559 C C . ILE A 1 199 ? -23.150 1.621 12.861 1.00 97.31 199 ILE A C 1
ATOM 1561 O O . ILE A 1 199 ? -23.470 0.979 13.862 1.00 97.31 199 ILE A O 1
ATOM 1565 N N . ASP A 1 200 ? -23.891 2.621 12.388 1.00 96.19 200 ASP A N 1
ATOM 1566 C CA . ASP A 1 200 ? -25.082 3.115 13.073 1.00 96.19 200 ASP A CA 1
ATOM 1567 C C . ASP A 1 200 ? -26.251 2.129 12.945 1.00 96.19 200 ASP A C 1
ATOM 1569 O O . ASP A 1 200 ? -27.055 1.999 13.870 1.00 96.19 200 ASP A O 1
ATOM 1573 N N . TYR A 1 201 ? -26.306 1.389 11.832 1.00 96.31 201 TYR A N 1
ATOM 1574 C CA . TYR A 1 201 ? -27.445 0.545 11.455 1.00 96.31 201 TYR A CA 1
ATOM 1575 C C . TYR A 1 201 ? -27.197 -0.954 11.605 1.00 96.31 201 TYR A C 1
ATOM 1577 O O . TYR A 1 201 ? -28.158 -1.709 11.711 1.00 96.31 201 TYR A O 1
ATOM 1585 N N . THR A 1 202 ? -25.940 -1.402 11.583 1.00 98.00 202 THR A N 1
ATOM 1586 C CA . THR A 1 202 ? -25.643 -2.837 11.557 1.00 98.00 202 THR A CA 1
ATOM 1587 C C . THR A 1 202 ? -26.052 -3.551 12.851 1.00 98.00 202 THR A C 1
ATOM 1589 O O . THR A 1 202 ? -25.954 -2.993 13.946 1.00 98.00 202 THR A O 1
ATOM 1592 N N . ASP A 1 203 ? -26.458 -4.813 12.721 1.00 97.62 203 ASP A N 1
ATOM 1593 C CA . ASP A 1 203 ? -26.757 -5.752 13.805 1.00 97.62 203 ASP A CA 1
ATOM 1594 C C . ASP A 1 203 ? -25.548 -6.634 14.138 1.00 97.62 203 ASP A C 1
ATOM 1596 O O . ASP A 1 203 ? -25.499 -7.242 15.211 1.00 97.62 203 ASP A O 1
ATOM 1600 N N . CYS A 1 204 ? -24.569 -6.721 13.230 1.00 98.75 204 CYS A N 1
ATOM 1601 C CA . CYS A 1 204 ? -23.360 -7.512 13.404 1.00 98.75 204 CYS A CA 1
ATOM 1602 C C . CYS A 1 204 ? -22.124 -6.788 12.869 1.00 98.75 204 CYS A C 1
ATOM 1604 O O . CYS A 1 204 ? -22.008 -6.486 11.683 1.00 98.75 204 CYS A O 1
ATOM 1606 N N . LEU A 1 205 ? -21.156 -6.586 13.757 1.00 98.75 205 LEU A N 1
ATOM 1607 C CA . LEU A 1 205 ? -19.819 -6.103 13.442 1.00 98.75 205 LEU A CA 1
ATOM 1608 C C . LEU A 1 205 ? -18.848 -7.282 13.439 1.00 98.75 205 LEU A C 1
ATOM 1610 O O . LEU A 1 205 ? -18.671 -7.937 14.468 1.00 98.75 205 LEU A O 1
ATOM 1614 N N . PHE A 1 206 ? -18.174 -7.510 12.314 1.00 98.81 206 PHE A N 1
ATOM 1615 C CA . PHE A 1 206 ? -17.134 -8.529 12.188 1.00 98.81 206 PHE A CA 1
ATOM 1616 C C . PHE A 1 206 ? -15.770 -7.876 11.932 1.00 98.81 206 PHE A C 1
ATOM 1618 O O . PHE A 1 206 ? -15.504 -7.326 10.866 1.00 98.81 206 PHE A O 1
ATOM 1625 N N . LEU A 1 207 ? -14.902 -7.872 12.945 1.00 98.69 207 LEU A N 1
ATOM 1626 C CA . LEU A 1 207 ? -13.592 -7.213 12.911 1.00 98.69 207 LEU A CA 1
ATOM 1627 C C . LEU A 1 207 ? -12.493 -8.269 12.792 1.00 98.69 207 LEU A C 1
ATOM 1629 O O . LEU A 1 207 ? -12.203 -8.966 13.764 1.00 98.69 207 LEU A O 1
ATOM 1633 N N . VAL A 1 208 ? -11.839 -8.361 11.633 1.00 98.62 208 VAL A N 1
ATOM 1634 C CA . VAL A 1 208 ? -10.830 -9.392 11.354 1.00 98.62 208 VAL A CA 1
ATOM 1635 C C . VAL A 1 208 ? -9.432 -8.793 11.303 1.00 98.62 208 VAL A C 1
ATOM 1637 O O . VAL A 1 208 ? -9.120 -7.948 10.466 1.00 98.62 208 VAL A O 1
ATOM 1640 N N . GLY A 1 209 ? -8.563 -9.187 12.236 1.00 96.69 209 GLY A N 1
ATOM 1641 C CA . GLY A 1 209 ? -7.217 -8.624 12.336 1.00 96.69 209 GLY A CA 1
ATOM 1642 C C . GLY A 1 209 ? -7.209 -7.108 12.588 1.00 96.69 209 GLY A C 1
ATOM 1643 O O . GLY A 1 209 ? -6.225 -6.427 12.273 1.00 96.69 209 GLY A O 1
ATOM 1644 N N . HIS A 1 210 ? -8.303 -6.573 13.138 1.00 96.88 210 HIS A N 1
ATOM 1645 C CA . HIS A 1 210 ? -8.568 -5.144 13.250 1.00 96.88 210 HIS A CA 1
ATOM 1646 C C . HIS A 1 210 ? -8.761 -4.714 14.711 1.00 96.88 210 HIS A C 1
ATOM 1648 O O . HIS A 1 210 ? -9.871 -4.604 15.226 1.00 96.88 210 HIS A O 1
ATOM 1654 N N . ASN A 1 211 ? -7.650 -4.399 15.381 1.00 95.69 211 ASN A N 1
ATOM 1655 C CA . ASN A 1 211 ? -7.648 -3.780 16.711 1.00 95.69 211 ASN A CA 1
ATOM 1656 C C . ASN A 1 211 ? -7.997 -2.281 16.616 1.00 95.69 211 ASN A C 1
ATOM 1658 O O . ASN A 1 211 ? -7.135 -1.408 16.804 1.00 95.69 211 ASN A O 1
ATOM 1662 N N . MET A 1 212 ? -9.252 -1.985 16.270 1.00 96.44 212 MET A N 1
ATOM 1663 C CA . MET A 1 212 ? -9.754 -0.633 15.996 1.00 96.44 212 MET A CA 1
ATOM 1664 C C . MET A 1 212 ? -9.530 0.321 17.178 1.00 96.44 212 MET A C 1
ATOM 1666 O O . MET A 1 212 ? -9.227 1.499 16.985 1.00 96.44 212 MET A O 1
ATOM 1670 N N . ALA A 1 213 ? -9.561 -0.198 18.410 1.00 96.62 213 ALA A N 1
ATOM 1671 C CA . ALA A 1 213 ? -9.337 0.568 19.632 1.00 96.62 213 ALA A CA 1
ATOM 1672 C C . ALA A 1 213 ? -7.971 1.273 19.665 1.00 96.62 213 ALA A C 1
ATOM 1674 O O . ALA A 1 213 ? -7.870 2.384 20.186 1.00 96.62 213 ALA A O 1
ATOM 1675 N N . ALA A 1 214 ? -6.933 0.663 19.081 1.00 94.69 214 ALA A N 1
ATOM 1676 C CA . ALA A 1 214 ? -5.598 1.256 18.976 1.00 94.69 214 ALA A CA 1
ATOM 1677 C C . ALA A 1 214 ? -5.363 1.992 17.644 1.00 94.69 214 ALA A C 1
ATOM 1679 O O . ALA A 1 214 ? -4.500 2.871 17.545 1.00 94.69 214 ALA A O 1
ATOM 1680 N N . THR A 1 215 ? -6.107 1.631 16.599 1.00 94.50 215 THR A N 1
ATOM 1681 C CA . THR A 1 215 ? -5.787 2.016 15.219 1.00 94.50 215 THR A CA 1
ATOM 1682 C C . THR A 1 215 ? -6.674 3.141 14.676 1.00 94.50 215 THR A C 1
ATOM 1684 O O . THR A 1 215 ? -6.139 4.052 14.037 1.00 94.50 215 THR A O 1
ATOM 1687 N N . GLN A 1 216 ? -7.959 3.186 15.047 1.00 95.56 216 GLN A N 1
ATOM 1688 C CA . GLN A 1 216 ? -8.946 4.199 14.649 1.00 95.56 216 GLN A CA 1
ATOM 1689 C C . GLN A 1 216 ? -9.805 4.618 15.853 1.00 95.56 216 GLN A C 1
ATOM 1691 O O . GLN A 1 216 ? -11.011 4.387 15.901 1.00 95.56 216 GLN A O 1
ATOM 1696 N N . THR A 1 217 ? -9.189 5.270 16.844 1.00 96.12 217 THR A N 1
ATOM 1697 C CA . THR A 1 217 ? -9.819 5.562 18.149 1.00 96.12 217 THR A CA 1
ATOM 1698 C C . THR A 1 217 ? -11.162 6.289 18.053 1.00 96.12 217 THR A C 1
ATOM 1700 O O . THR A 1 217 ? -12.037 6.023 18.864 1.00 96.12 217 THR A O 1
ATOM 1703 N N . VAL A 1 218 ? -11.351 7.183 17.076 1.00 97.00 218 VAL A N 1
ATOM 1704 C CA . VAL A 1 218 ? -12.627 7.896 16.880 1.00 97.00 218 VAL A CA 1
ATOM 1705 C C . VAL A 1 218 ? -13.710 6.975 16.313 1.00 97.00 218 VAL A C 1
ATOM 1707 O O . VAL A 1 218 ? -14.847 7.029 16.771 1.00 97.00 218 VAL A O 1
ATOM 1710 N N . LEU A 1 219 ? -13.354 6.091 15.377 1.00 96.31 219 LEU A N 1
ATOM 1711 C CA . LEU A 1 219 ? -14.292 5.101 14.838 1.00 96.31 219 LEU A CA 1
ATOM 1712 C C . LEU A 1 219 ? -14.663 4.083 15.921 1.00 96.31 219 LEU A C 1
ATOM 1714 O O . LEU A 1 219 ? -15.827 3.735 16.088 1.00 96.31 219 LEU A O 1
ATOM 1718 N N . TRP A 1 220 ? -13.687 3.690 16.743 1.00 97.62 220 TRP A N 1
ATOM 1719 C CA . TRP A 1 220 ? -13.945 2.857 17.909 1.00 97.62 220 TRP A CA 1
ATOM 1720 C C . TRP A 1 220 ? -14.844 3.551 18.936 1.00 97.62 220 TRP A C 1
ATOM 1722 O O . TRP A 1 220 ? -15.722 2.904 19.496 1.00 97.62 220 TRP A O 1
ATOM 1732 N N . SER A 1 221 ? -14.701 4.867 19.150 1.00 97.31 221 SER A N 1
ATOM 1733 C CA . SER A 1 221 ? -15.646 5.619 19.984 1.00 97.31 221 SER A CA 1
ATOM 1734 C C . SER A 1 221 ? -17.078 5.519 19.457 1.00 97.31 221 SER A C 1
ATOM 1736 O O . SER A 1 221 ? -17.973 5.349 20.279 1.00 97.31 221 SER A O 1
ATOM 1738 N N . ARG A 1 222 ? -17.288 5.561 18.133 1.00 97.31 222 ARG A N 1
ATOM 1739 C CA . ARG A 1 222 ? -18.606 5.375 17.498 1.00 97.31 222 ARG A CA 1
ATOM 1740 C C . ARG A 1 222 ? -19.177 3.979 17.744 1.00 97.31 222 ARG A C 1
ATOM 1742 O O . ARG A 1 222 ? -20.348 3.862 18.093 1.00 97.31 222 ARG A O 1
ATOM 1749 N N . ILE A 1 223 ? -18.352 2.933 17.645 1.00 97.94 223 ILE A N 1
ATOM 1750 C CA . ILE A 1 223 ? -18.769 1.556 17.966 1.00 97.94 223 ILE A CA 1
ATOM 1751 C C . ILE A 1 223 ? -19.102 1.417 19.450 1.00 97.94 223 ILE A C 1
ATOM 1753 O O . ILE A 1 223 ? -20.145 0.883 19.800 1.00 97.94 223 ILE A O 1
ATOM 1757 N N . LEU A 1 224 ? -18.247 1.915 20.340 1.00 98.12 224 LEU A N 1
ATOM 1758 C CA . LEU A 1 224 ? -18.488 1.876 21.782 1.00 98.12 224 LEU A CA 1
ATOM 1759 C C . LEU A 1 224 ? -19.782 2.610 22.171 1.00 98.12 224 LEU A C 1
ATOM 1761 O O . LEU A 1 224 ? -20.498 2.151 23.056 1.00 98.12 224 LEU A O 1
ATOM 1765 N N . ASP A 1 225 ? -20.088 3.730 21.514 1.00 98.06 225 ASP A N 1
ATOM 1766 C CA . ASP A 1 225 ? -21.340 4.466 21.707 1.00 98.06 225 ASP A CA 1
ATOM 1767 C C . ASP A 1 225 ? -22.549 3.670 21.187 1.00 98.06 225 ASP A C 1
ATOM 1769 O O . ASP A 1 225 ? -23.580 3.618 21.855 1.00 98.06 225 ASP A O 1
ATOM 1773 N N . ARG A 1 226 ? -22.401 2.964 20.058 1.00 97.25 226 ARG A N 1
ATOM 1774 C CA . ARG A 1 226 ? -23.430 2.067 19.511 1.00 97.25 226 ARG A CA 1
ATOM 1775 C C . ARG A 1 226 ? -23.682 0.855 20.412 1.00 97.25 226 ARG A C 1
ATOM 1777 O O . ARG A 1 226 ? -24.829 0.455 20.587 1.00 97.25 226 ARG A O 1
ATOM 1784 N N . LEU A 1 227 ? -22.624 0.300 21.010 1.00 97.88 227 LEU A N 1
ATOM 1785 C CA . LEU A 1 227 ? -22.688 -0.803 21.977 1.00 97.88 227 LEU A CA 1
ATOM 1786 C C . LEU A 1 227 ? -23.327 -0.388 23.311 1.00 97.88 227 LEU A C 1
ATOM 1788 O O . LEU A 1 227 ? -23.874 -1.233 24.011 1.00 97.88 227 LEU A O 1
ATOM 1792 N N . ALA A 1 228 ? -23.229 0.890 23.681 1.00 97.00 228 ALA A N 1
ATOM 1793 C CA . ALA A 1 228 ? -23.870 1.435 24.876 1.00 97.00 228 ALA A CA 1
ATOM 1794 C C . ALA A 1 228 ? -25.323 1.885 24.626 1.00 97.00 228 ALA A C 1
ATOM 1796 O O . ALA A 1 228 ? -26.058 2.122 25.583 1.00 97.00 228 ALA A O 1
ATOM 1797 N N . GLY A 1 229 ? -25.710 2.048 23.356 1.00 96.12 229 GLY A N 1
ATOM 1798 C CA . GLY A 1 229 ? -27.039 2.466 22.923 1.00 96.12 229 GLY A CA 1
ATOM 1799 C C . GLY A 1 229 ? -28.098 1.361 22.971 1.00 96.12 229 GLY A C 1
ATOM 1800 O O . GLY A 1 229 ? -27.815 0.217 23.339 1.00 96.12 229 GLY A O 1
ATOM 1801 N N . PRO A 1 230 ? -29.342 1.687 22.580 1.00 93.69 230 PRO A N 1
ATOM 1802 C CA . PRO A 1 230 ? -30.391 0.691 22.444 1.00 93.69 230 PRO A CA 1
ATOM 1803 C C . PRO A 1 230 ? -30.074 -0.275 21.291 1.00 93.69 230 PRO A C 1
ATOM 1805 O O . PRO A 1 230 ? -29.594 0.135 20.236 1.00 93.69 230 PRO A O 1
ATOM 1808 N N . HIS A 1 231 ? -30.367 -1.564 21.488 1.00 93.94 231 HIS A N 1
ATOM 1809 C CA . HIS A 1 231 ? -30.151 -2.642 20.506 1.00 93.94 231 HIS A CA 1
ATOM 1810 C C . HIS A 1 231 ? -28.701 -2.749 19.994 1.00 93.94 231 HIS A C 1
ATOM 1812 O O . HIS A 1 231 ? -28.463 -2.569 18.797 1.00 93.94 231 HIS A O 1
ATOM 1818 N N . PRO A 1 232 ? -27.709 -2.995 20.867 1.00 97.19 232 PRO A N 1
ATOM 1819 C CA . PRO A 1 232 ? -26.307 -3.056 20.460 1.00 97.19 232 PRO A CA 1
ATOM 1820 C C . PRO A 1 232 ? -26.053 -4.193 19.451 1.00 97.19 232 PRO A C 1
ATOM 1822 O O . PRO A 1 232 ? -26.599 -5.288 19.635 1.00 97.19 232 PRO A O 1
ATOM 1825 N N . PRO A 1 233 ? -25.207 -3.979 18.424 1.00 97.94 233 PRO A N 1
ATOM 1826 C CA . PRO A 1 233 ? -24.831 -5.037 17.499 1.00 97.94 233 PRO A CA 1
ATOM 1827 C C . PRO A 1 233 ? -24.057 -6.142 18.214 1.00 97.94 233 PRO A C 1
ATOM 1829 O O . PRO A 1 233 ? -23.338 -5.907 19.192 1.00 97.94 233 PRO A O 1
ATOM 1832 N N . LYS A 1 234 ? -24.140 -7.354 17.674 1.00 98.69 234 LYS A N 1
ATOM 1833 C CA . LYS A 1 234 ? -23.207 -8.427 18.012 1.00 98.69 234 LYS A CA 1
ATOM 1834 C C . LYS A 1 234 ? -21.831 -8.057 17.468 1.00 98.69 234 LYS A C 1
ATOM 1836 O O . LYS A 1 234 ? -21.705 -7.644 16.321 1.00 98.69 234 LYS A O 1
ATOM 1841 N N . LEU A 1 235 ? -20.798 -8.188 18.293 1.00 98.75 235 LEU A N 1
ATOM 1842 C CA . LEU A 1 235 ? -19.423 -7.873 17.910 1.00 98.75 235 LEU A CA 1
ATOM 1843 C C . LEU A 1 235 ? -18.584 -9.153 17.906 1.00 98.75 235 LEU A C 1
ATOM 1845 O O . LEU A 1 235 ? -18.292 -9.700 18.969 1.00 98.75 235 LEU A O 1
ATOM 1849 N N . VAL A 1 236 ? -18.180 -9.608 16.723 1.00 98.88 236 VAL A N 1
ATOM 1850 C CA . VAL A 1 236 ? -17.255 -10.733 16.533 1.00 98.88 236 VAL A CA 1
ATOM 1851 C C . VAL A 1 236 ? -15.875 -10.172 16.197 1.00 98.88 236 VAL A C 1
ATOM 1853 O O . VAL A 1 236 ? -15.726 -9.400 15.250 1.00 98.88 236 VAL A O 1
ATOM 1856 N N . VAL A 1 237 ? -14.856 -10.536 16.976 1.00 98.81 237 VAL A N 1
ATOM 1857 C CA . VAL A 1 237 ? -13.482 -10.034 16.804 1.00 98.81 237 VAL A CA 1
ATOM 1858 C C . VAL A 1 237 ? -12.528 -11.196 16.583 1.00 98.81 237 VAL A C 1
ATOM 1860 O O . VAL A 1 237 ? -12.457 -12.097 17.412 1.00 98.81 237 VAL A O 1
ATOM 1863 N N . VAL A 1 238 ? -11.747 -11.133 15.507 1.00 98.62 238 VAL A N 1
ATOM 1864 C CA . VAL A 1 238 ? -10.614 -12.028 15.251 1.00 98.62 238 VAL A CA 1
ATOM 1865 C C . VAL A 1 238 ? -9.318 -11.275 15.543 1.00 98.62 238 VAL A C 1
ATOM 1867 O O . VAL A 1 238 ? -8.921 -10.382 14.792 1.00 98.62 238 VAL A O 1
ATOM 1870 N N . ASP A 1 239 ? -8.649 -11.616 16.641 1.00 96.81 239 ASP A N 1
ATOM 1871 C CA . ASP A 1 239 ? -7.352 -11.047 17.034 1.00 96.81 239 ASP A CA 1
ATOM 1872 C C . ASP A 1 239 ? -6.597 -12.114 17.844 1.00 96.81 239 ASP A C 1
ATOM 1874 O O . ASP A 1 239 ? -7.142 -12.596 18.831 1.00 96.81 239 ASP A O 1
ATOM 1878 N N . PRO A 1 240 ? -5.354 -12.499 17.505 1.00 95.12 240 PRO A N 1
ATOM 1879 C CA . PRO A 1 240 ? -4.578 -13.438 18.328 1.00 95.12 240 PRO A CA 1
ATOM 1880 C C . PRO A 1 240 ? -4.346 -12.942 19.768 1.00 95.12 240 PRO A C 1
ATOM 1882 O O . PRO A 1 240 ? -3.955 -13.714 20.644 1.00 95.12 240 PRO A O 1
ATOM 1885 N N . ARG A 1 241 ? -4.539 -11.643 20.028 1.00 94.75 241 ARG A N 1
ATOM 1886 C CA . ARG A 1 241 ? -4.344 -11.015 21.337 1.00 94.75 241 ARG A CA 1
ATOM 1887 C C . ARG A 1 241 ? -5.678 -10.649 21.973 1.00 94.75 241 ARG A C 1
ATOM 1889 O O . ARG A 1 241 ? -6.621 -10.250 21.293 1.00 94.75 241 ARG A O 1
ATOM 1896 N N . LEU A 1 242 ? -5.703 -10.629 23.305 1.00 95.50 242 LEU A N 1
ATOM 1897 C CA . LEU A 1 242 ? -6.799 -10.023 24.064 1.00 95.50 242 LEU A CA 1
ATOM 1898 C C . LEU A 1 242 ? -6.636 -8.492 24.078 1.00 95.50 242 LEU A C 1
ATOM 1900 O O . LEU A 1 242 ? -6.166 -7.892 25.050 1.00 95.50 242 LEU A O 1
ATOM 1904 N N . SER A 1 243 ? -6.954 -7.861 22.948 1.00 95.44 243 SER A N 1
ATOM 1905 C CA . SER A 1 243 ? -6.922 -6.407 22.768 1.00 95.44 243 SER A CA 1
ATOM 1906 C C . SER A 1 243 ? -8.126 -5.708 23.413 1.00 95.44 243 SER A C 1
ATOM 1908 O O . SER A 1 243 ? -9.117 -6.343 23.767 1.00 95.44 243 SER A O 1
ATOM 1910 N N . GLU A 1 244 ? -8.080 -4.378 23.555 1.00 95.69 244 GLU A N 1
ATOM 1911 C CA . GLU A 1 244 ? -9.235 -3.614 24.065 1.00 95.69 244 GLU A CA 1
ATOM 1912 C C . GLU A 1 244 ? -10.466 -3.724 23.147 1.00 95.69 244 GLU A C 1
ATOM 1914 O O . GLU A 1 244 ? -11.594 -3.648 23.629 1.00 95.69 244 GLU A O 1
ATOM 1919 N N . THR A 1 245 ? -10.266 -3.973 21.845 1.00 97.94 245 THR A N 1
ATOM 1920 C CA . THR A 1 245 ? -11.351 -4.351 20.927 1.00 97.94 245 THR A CA 1
ATOM 1921 C C . THR A 1 245 ? -11.903 -5.735 21.280 1.00 97.94 245 THR A C 1
ATOM 1923 O O . THR A 1 245 ? -13.107 -5.865 21.490 1.00 97.94 245 THR A O 1
ATOM 1926 N N . ALA A 1 246 ? -11.042 -6.749 21.418 1.00 97.62 246 ALA A N 1
ATOM 1927 C CA . ALA A 1 246 ? -11.458 -8.115 21.751 1.00 97.62 246 ALA A CA 1
ATOM 1928 C C . ALA A 1 246 ? -12.200 -8.208 23.098 1.00 97.62 246 ALA A C 1
ATOM 1930 O O . ALA A 1 246 ? -13.188 -8.923 23.211 1.00 97.62 246 ALA A O 1
ATOM 1931 N N . ARG A 1 247 ? -11.810 -7.412 24.103 1.00 96.88 247 ARG A N 1
ATOM 1932 C CA . ARG A 1 247 ? -12.486 -7.351 25.416 1.00 96.88 247 ARG A CA 1
ATOM 1933 C C . ARG A 1 247 ? -13.938 -6.869 25.371 1.00 96.88 247 ARG A C 1
ATOM 1935 O O . ARG A 1 247 ? -14.664 -7.053 26.345 1.00 96.88 247 ARG A O 1
ATOM 1942 N N . LYS A 1 248 ? -14.343 -6.188 24.298 1.00 97.50 248 LYS A N 1
ATOM 1943 C CA . LYS A 1 248 ? -15.725 -5.734 24.082 1.00 97.50 248 LYS A CA 1
ATOM 1944 C C . LYS A 1 248 ? -16.511 -6.664 23.165 1.00 97.50 248 LYS A C 1
ATOM 1946 O O . LYS A 1 248 ? -17.697 -6.422 22.956 1.00 97.50 248 LYS A O 1
ATOM 1951 N N . ALA A 1 249 ? -15.866 -7.688 22.613 1.00 98.31 249 ALA A N 1
ATOM 1952 C CA . ALA A 1 249 ? -16.505 -8.609 21.700 1.00 98.31 249 ALA A CA 1
ATOM 1953 C C . ALA A 1 249 ? -17.601 -9.408 22.409 1.00 98.31 249 ALA A C 1
ATOM 1955 O O . ALA A 1 249 ? -17.451 -9.827 23.555 1.00 98.31 249 ALA A O 1
ATOM 1956 N N . THR A 1 250 ? -18.696 -9.650 21.694 1.00 98.44 250 THR A N 1
ATOM 1957 C CA . THR A 1 250 ? -19.626 -10.724 22.043 1.00 98.44 250 THR A CA 1
ATOM 1958 C C . THR A 1 250 ? -18.938 -12.080 21.912 1.00 98.44 250 THR A C 1
ATOM 1960 O O . THR A 1 250 ? -19.180 -12.965 22.725 1.00 98.44 250 THR A O 1
ATOM 1963 N N . LEU A 1 251 ? -18.066 -12.222 20.908 1.00 98.56 251 LEU A N 1
ATOM 1964 C CA . LEU A 1 251 ? -17.256 -13.410 20.682 1.00 98.56 251 LEU A CA 1
ATOM 1965 C C . LEU A 1 251 ? -15.865 -13.021 20.171 1.00 98.56 251 LEU A C 1
ATOM 1967 O O . LEU A 1 251 ? -15.735 -12.292 19.185 1.00 98.56 251 LEU A O 1
ATOM 1971 N N . HIS A 1 252 ? -14.828 -13.522 20.836 1.00 98.50 252 HIS A N 1
ATOM 1972 C CA . HIS A 1 252 ? -13.431 -13.312 20.466 1.00 98.50 252 HIS A CA 1
ATOM 1973 C C . HIS A 1 252 ? -12.838 -14.620 19.941 1.00 98.50 252 HIS A C 1
ATOM 1975 O O . HIS A 1 252 ? -12.768 -15.604 20.668 1.00 98.50 252 HIS A O 1
ATOM 1981 N N . LEU A 1 253 ? -12.394 -14.617 18.685 1.00 98.56 253 LEU A N 1
ATOM 1982 C CA . LEU A 1 253 ? -11.638 -15.708 18.080 1.00 98.56 253 LEU A CA 1
ATOM 1983 C C . LEU A 1 253 ? -10.150 -15.341 18.098 1.00 98.56 253 LEU A C 1
ATOM 1985 O O . LEU A 1 253 ? -9.750 -14.319 17.531 1.00 98.56 253 LEU A O 1
ATOM 1989 N N . ALA A 1 254 ? -9.329 -16.171 18.737 1.00 96.94 254 ALA A N 1
ATOM 1990 C CA . ALA A 1 254 ? -7.891 -15.947 18.886 1.00 96.94 254 ALA A CA 1
ATOM 1991 C C . ALA A 1 254 ? -7.075 -16.975 18.079 1.00 96.94 254 ALA A C 1
ATOM 1993 O O . ALA A 1 254 ? -6.506 -17.895 18.668 1.00 96.94 254 ALA A O 1
ATOM 1994 N N . PRO A 1 255 ? -7.023 -16.863 16.736 1.00 96.62 255 PRO A N 1
ATOM 1995 C CA . PRO A 1 255 ? -6.285 -17.815 15.915 1.00 96.62 255 PRO A CA 1
ATOM 1996 C C . PRO A 1 255 ? -4.775 -17.678 16.117 1.00 96.62 255 PRO A C 1
ATOM 1998 O O . PRO A 1 255 ? -4.264 -16.595 16.403 1.00 96.62 255 PRO A O 1
ATOM 2001 N N . ARG A 1 256 ? -4.038 -18.764 15.884 1.00 95.62 256 ARG A N 1
ATOM 2002 C CA . ARG A 1 256 ? -2.582 -18.731 15.704 1.00 95.62 256 ARG A CA 1
ATOM 2003 C C . ARG A 1 256 ? -2.221 -17.781 14.557 1.00 95.62 256 ARG A C 1
ATOM 2005 O O . ARG A 1 256 ? -2.860 -17.790 13.501 1.00 95.62 256 ARG A O 1
ATOM 2012 N N . ILE A 1 257 ? -1.173 -16.980 14.740 1.00 94.81 257 ILE A N 1
ATOM 2013 C CA . ILE A 1 257 ? -0.638 -16.080 13.709 1.00 94.81 257 ILE A CA 1
ATOM 2014 C C . ILE A 1 257 ? -0.375 -16.864 12.414 1.00 94.81 257 ILE A C 1
ATOM 2016 O O . ILE A 1 257 ? 0.256 -17.918 12.444 1.00 94.81 257 ILE A O 1
ATOM 2020 N N . GLY A 1 258 ? -0.843 -16.330 11.282 1.00 93.94 258 GLY A N 1
ATOM 2021 C CA . GLY A 1 258 ? -0.667 -16.943 9.962 1.00 93.94 258 GLY A CA 1
ATOM 2022 C C . GLY A 1 258 ? -1.775 -17.906 9.535 1.00 93.94 258 GLY A C 1
ATOM 2023 O O . GLY A 1 258 ? -1.651 -18.493 8.471 1.00 93.94 258 GLY A O 1
ATOM 2024 N N . THR A 1 259 ? -2.853 -18.067 10.314 1.00 96.69 259 THR A N 1
ATOM 2025 C CA . THR A 1 259 ? -3.927 -19.047 10.029 1.00 96.69 259 THR A CA 1
ATOM 2026 C C . THR A 1 259 ? -5.283 -18.419 9.674 1.00 96.69 259 THR A C 1
ATOM 2028 O O . THR A 1 259 ? -6.316 -19.085 9.720 1.00 96.69 259 THR A O 1
ATOM 2031 N N . ASN A 1 260 ? -5.296 -17.132 9.295 1.00 97.62 260 ASN A N 1
ATOM 2032 C CA . ASN A 1 260 ? -6.528 -16.388 8.996 1.00 97.62 260 ASN A CA 1
ATOM 2033 C C . ASN A 1 260 ? -7.377 -17.068 7.910 1.00 97.62 260 ASN A C 1
ATOM 2035 O O . ASN A 1 260 ? -8.588 -17.186 8.080 1.00 97.62 260 ASN A O 1
ATOM 2039 N N . LEU A 1 261 ? -6.749 -17.538 6.825 1.00 98.25 261 LEU A N 1
ATOM 2040 C CA . LEU A 1 261 ? -7.457 -18.158 5.705 1.00 98.25 261 LEU A CA 1
ATOM 2041 C C . LEU A 1 261 ? -8.223 -19.416 6.136 1.00 98.25 261 LEU A C 1
ATOM 2043 O O . LEU A 1 261 ? -9.406 -19.535 5.839 1.00 98.25 261 LEU A O 1
ATOM 2047 N N . ALA A 1 262 ? -7.594 -20.302 6.915 1.00 98.62 262 ALA A N 1
ATOM 2048 C CA . ALA A 1 262 ? -8.253 -21.502 7.435 1.00 98.62 262 ALA A CA 1
ATOM 2049 C C . ALA A 1 262 ? -9.460 -21.161 8.323 1.00 98.62 262 ALA A C 1
ATOM 2051 O O . ALA A 1 262 ? -10.508 -21.794 8.210 1.00 98.62 262 ALA A O 1
ATOM 2052 N N . LEU A 1 263 ? -9.337 -20.136 9.176 1.00 98.81 263 LEU A N 1
ATOM 2053 C CA . LEU A 1 263 ? -10.444 -19.675 10.015 1.00 98.81 263 LEU A CA 1
ATOM 2054 C C . LEU A 1 263 ? -11.623 -19.171 9.172 1.00 98.81 263 LEU A C 1
ATOM 2056 O O . LEU A 1 263 ? -12.771 -19.529 9.430 1.00 98.81 263 LEU A O 1
ATOM 2060 N N . LEU A 1 264 ? -11.340 -18.337 8.170 1.00 98.88 264 LEU A N 1
ATOM 2061 C CA . LEU A 1 264 ? -12.356 -17.724 7.315 1.00 98.88 264 LEU A CA 1
ATOM 2062 C C . LEU A 1 264 ? -13.017 -18.753 6.388 1.00 98.88 264 LEU A C 1
ATOM 2064 O O . LEU A 1 264 ? -14.234 -18.714 6.217 1.00 98.88 264 LEU A O 1
ATOM 2068 N N . ASN A 1 265 ? -12.258 -19.713 5.856 1.00 98.88 265 ASN A N 1
ATOM 2069 C CA . ASN A 1 265 ? -12.815 -20.855 5.127 1.00 98.88 265 ASN A CA 1
ATOM 2070 C C . ASN A 1 265 ? -13.723 -21.697 6.034 1.00 98.88 265 ASN A C 1
ATOM 2072 O O . ASN A 1 265 ? -14.809 -22.075 5.612 1.00 98.88 265 ASN A O 1
ATOM 2076 N N . GLY A 1 266 ? -13.357 -21.891 7.306 1.00 98.88 266 GLY A N 1
ATOM 2077 C CA . GLY A 1 266 ? -14.205 -22.560 8.298 1.00 98.88 266 GLY A CA 1
ATOM 2078 C C . GLY A 1 266 ? -15.537 -21.860 8.572 1.00 98.88 266 GLY A C 1
ATOM 2079 O O . GLY A 1 266 ? -16.571 -22.513 8.716 1.00 98.88 266 GLY A O 1
ATOM 2080 N N . ILE A 1 267 ? -15.539 -20.523 8.619 1.00 98.88 267 ILE A N 1
ATOM 2081 C CA . ILE A 1 267 ? -16.782 -19.745 8.738 1.00 98.88 267 ILE A CA 1
ATOM 2082 C C . ILE A 1 267 ? -17.650 -19.961 7.496 1.00 98.88 267 ILE A C 1
ATOM 2084 O O . ILE A 1 267 ? -18.828 -20.277 7.633 1.00 98.88 267 ILE A O 1
ATOM 2088 N N . GLN A 1 268 ? -17.078 -19.831 6.297 1.00 98.88 268 GLN A N 1
ATOM 2089 C CA . GLN A 1 268 ? -17.807 -19.999 5.036 1.00 98.88 268 GLN A CA 1
ATOM 2090 C C . GLN A 1 268 ? -18.371 -21.413 4.871 1.00 98.88 268 GLN A C 1
ATOM 2092 O O . GLN A 1 268 ? -19.541 -21.556 4.524 1.00 98.88 268 GLN A O 1
ATOM 2097 N N . HIS A 1 269 ? -17.593 -22.444 5.209 1.00 98.88 269 HIS A N 1
ATOM 2098 C CA . HIS A 1 269 ? -18.048 -23.835 5.268 1.00 98.88 269 HIS A CA 1
ATOM 2099 C C . HIS A 1 269 ? -19.329 -23.980 6.092 1.00 98.88 269 HIS A C 1
ATOM 2101 O O . HIS A 1 269 ? -20.316 -24.563 5.649 1.00 98.88 269 HIS A O 1
ATOM 2107 N N . LEU A 1 270 ? -19.350 -23.385 7.286 1.00 98.88 270 LEU A N 1
ATOM 2108 C CA . LEU A 1 270 ? -20.524 -23.409 8.153 1.00 98.88 270 LEU A CA 1
ATOM 2109 C C . LEU A 1 270 ? -21.695 -22.587 7.601 1.00 98.88 270 LEU A C 1
ATOM 2111 O O . LEU A 1 270 ? -22.839 -22.973 7.840 1.00 98.88 270 LEU A O 1
ATOM 2115 N N . LEU A 1 271 ? -21.447 -21.498 6.866 1.00 98.88 271 LEU A N 1
ATOM 2116 C CA . LEU A 1 271 ? -22.515 -20.769 6.174 1.00 98.88 271 LEU A CA 1
ATOM 2117 C C . LEU A 1 271 ? -23.192 -21.662 5.123 1.00 98.88 271 LEU A C 1
ATOM 2119 O O . LEU A 1 271 ? -24.418 -21.734 5.110 1.00 98.88 271 LEU A O 1
ATOM 2123 N N . PHE A 1 272 ? -22.420 -22.384 4.304 1.00 98.69 272 PHE A N 1
ATOM 2124 C CA . PHE A 1 272 ? -22.962 -23.332 3.322 1.00 98.69 272 PHE A CA 1
ATOM 2125 C C . PHE A 1 272 ? -23.690 -24.501 3.988 1.00 98.69 272 PHE A C 1
ATOM 2127 O O . PHE A 1 272 ? -24.849 -24.768 3.679 1.00 98.69 272 PHE A O 1
ATOM 2134 N N . LYS A 1 273 ? -23.041 -25.158 4.956 1.00 98.38 273 LYS A N 1
ATOM 2135 C CA . LYS A 1 273 ? -23.565 -26.346 5.648 1.00 98.38 273 LYS A CA 1
ATOM 2136 C C . LYS A 1 273 ? -24.906 -26.109 6.343 1.00 98.38 273 LYS A C 1
ATOM 2138 O O . LYS A 1 273 ? -25.712 -27.029 6.431 1.00 98.38 273 LYS A O 1
ATOM 2143 N N . ASN A 1 274 ? -25.135 -24.899 6.854 1.00 98.50 274 ASN A N 1
ATOM 2144 C CA . ASN A 1 274 ? -26.378 -24.527 7.538 1.00 98.50 274 ASN A CA 1
ATOM 2145 C C . ASN A 1 274 ? -27.359 -23.753 6.639 1.00 98.50 274 ASN A C 1
ATOM 2147 O O . ASN A 1 274 ? -28.354 -23.238 7.145 1.00 98.50 274 ASN A O 1
ATOM 2151 N N . ASP A 1 275 ? -27.076 -23.647 5.336 1.00 98.12 275 ASP A N 1
ATOM 2152 C CA . ASP A 1 275 ? -27.858 -22.878 4.359 1.00 98.12 275 ASP A CA 1
ATOM 2153 C C . ASP A 1 275 ? -28.092 -21.413 4.778 1.00 98.12 275 ASP A C 1
ATOM 2155 O O . ASP A 1 275 ? -29.113 -20.791 4.494 1.00 98.12 275 ASP A O 1
ATOM 2159 N N . TRP A 1 276 ? -27.107 -20.819 5.456 1.00 98.56 276 TRP A N 1
ATOM 2160 C CA . TRP A 1 276 ? -27.088 -19.399 5.800 1.00 98.56 276 TRP A CA 1
ATOM 2161 C C . TRP A 1 276 ? -26.507 -18.559 4.664 1.00 98.56 276 TRP A C 1
ATOM 2163 O O . TRP A 1 276 ? -25.844 -17.556 4.914 1.00 98.56 276 TRP A O 1
ATOM 2173 N N . VAL A 1 277 ? -26.761 -18.926 3.413 1.00 98.50 277 VAL A N 1
ATOM 2174 C CA . VAL A 1 277 ? -26.316 -18.189 2.224 1.00 98.50 277 VAL A CA 1
ATOM 2175 C C . VAL A 1 277 ? -27.527 -17.679 1.441 1.00 98.50 277 VAL A C 1
ATOM 2177 O O . VAL A 1 277 ? -28.547 -18.356 1.342 1.00 98.50 277 VAL A O 1
ATOM 2180 N N . ASP A 1 278 ? -27.446 -16.478 0.875 1.00 98.25 278 ASP A N 1
ATOM 2181 C CA . ASP A 1 278 ? -28.494 -15.919 0.019 1.00 98.25 278 ASP A CA 1
ATOM 2182 C C . ASP A 1 278 ? -28.326 -16.443 -1.413 1.00 98.25 278 ASP A C 1
ATOM 2184 O O . ASP A 1 278 ? -27.706 -15.815 -2.273 1.00 98.25 278 ASP A O 1
ATOM 2188 N N . ARG A 1 279 ? -28.878 -17.632 -1.679 1.00 97.81 279 ARG A N 1
ATOM 2189 C CA . ARG A 1 279 ? -28.771 -18.297 -2.991 1.00 97.81 279 ARG A CA 1
ATOM 2190 C C . ARG A 1 279 ? -29.348 -17.467 -4.136 1.00 97.81 279 ARG A C 1
ATOM 2192 O O . ARG A 1 279 ? -28.815 -17.496 -5.244 1.00 97.81 279 ARG A O 1
ATOM 2199 N N . ASN A 1 280 ? -30.419 -16.715 -3.880 1.00 98.06 280 ASN A N 1
ATOM 2200 C CA . ASN A 1 280 ? -31.025 -15.852 -4.889 1.00 98.06 280 ASN A CA 1
ATOM 2201 C C . ASN A 1 280 ? -30.079 -14.701 -5.252 1.00 98.06 280 ASN A C 1
ATOM 2203 O O . ASN A 1 280 ? -29.859 -14.456 -6.438 1.00 98.06 280 ASN A O 1
ATOM 2207 N N . TYR A 1 281 ? -29.477 -14.043 -4.258 1.00 98.12 281 TYR A N 1
ATOM 2208 C CA . TYR A 1 281 ? -28.463 -13.019 -4.496 1.00 98.12 281 TYR A CA 1
ATOM 2209 C C . TYR A 1 281 ? -27.257 -13.584 -5.252 1.00 98.12 281 TYR A C 1
ATOM 2211 O O . TYR A 1 281 ? -26.878 -13.039 -6.286 1.00 98.12 281 TYR A O 1
ATOM 2219 N N . LEU A 1 282 ? -26.708 -14.708 -4.787 1.00 98.44 282 LEU A N 1
ATOM 2220 C CA . LEU A 1 282 ? -25.547 -15.362 -5.391 1.00 98.44 282 LEU A CA 1
ATOM 2221 C C . LEU A 1 282 ? -25.778 -15.710 -6.866 1.00 98.44 282 LEU A C 1
ATOM 2223 O O . LEU A 1 282 ? -24.979 -15.344 -7.721 1.00 98.44 282 LEU A O 1
ATOM 2227 N N . SER A 1 283 ? -26.923 -16.315 -7.193 1.00 97.50 283 SER A N 1
ATOM 2228 C CA . SER A 1 283 ? -2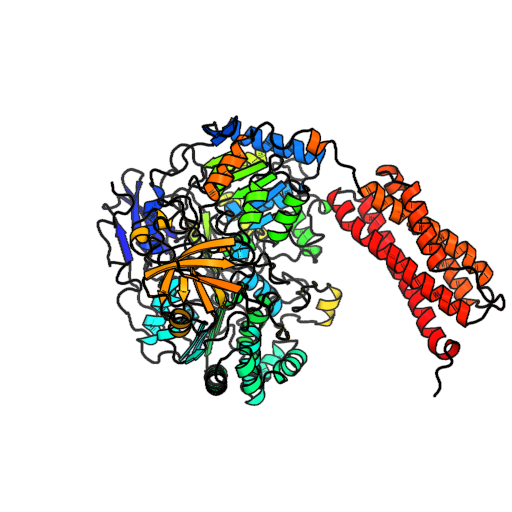7.249 -16.680 -8.579 1.00 97.50 283 SER A CA 1
ATOM 2229 C C . SER A 1 283 ? -27.289 -15.489 -9.549 1.00 97.50 283 SER A C 1
ATOM 2231 O O . SER A 1 283 ? -27.053 -15.658 -10.744 1.00 97.50 283 SER A O 1
ATOM 2233 N N . LYS A 1 284 ? -27.590 -14.285 -9.046 1.00 97.62 284 LYS A N 1
ATOM 2234 C CA . LYS A 1 284 ? -27.774 -13.069 -9.852 1.00 97.62 284 LYS A CA 1
ATOM 2235 C C . LYS A 1 284 ? -26.542 -12.175 -9.877 1.00 97.62 284 LYS A C 1
ATOM 2237 O O . LYS A 1 284 ? -26.272 -11.544 -10.894 1.00 97.62 284 LYS A O 1
ATOM 2242 N N . HIS A 1 285 ? -25.825 -12.098 -8.762 1.00 98.31 285 HIS A N 1
ATOM 2243 C CA . HIS A 1 285 ? -24.839 -11.052 -8.511 1.00 98.31 285 HIS A CA 1
ATOM 2244 C C . HIS A 1 285 ? -23.421 -11.577 -8.307 1.00 98.31 285 HIS A C 1
ATOM 2246 O O . HIS A 1 285 ? -22.527 -10.757 -8.100 1.00 98.31 285 HIS A O 1
ATOM 2252 N N . THR A 1 286 ? -23.183 -12.893 -8.382 1.00 98.62 286 THR A N 1
ATOM 2253 C CA . THR A 1 286 ? -21.832 -13.451 -8.245 1.00 98.62 286 THR A CA 1
ATOM 2254 C C . THR A 1 286 ? -21.448 -14.466 -9.327 1.00 98.62 286 THR A C 1
ATOM 2256 O O . THR A 1 286 ? -22.284 -14.983 -10.073 1.00 98.62 286 THR A O 1
ATOM 2259 N N . VAL A 1 287 ? -20.141 -14.724 -9.421 1.00 98.31 287 VAL A N 1
ATOM 2260 C CA . VAL A 1 287 ? -19.502 -15.851 -10.125 1.00 98.31 287 VAL A CA 1
ATOM 2261 C C . VAL A 1 287 ? -18.515 -16.552 -9.183 1.00 98.31 287 VAL A C 1
ATOM 2263 O O . VAL A 1 287 ? -18.172 -15.993 -8.143 1.00 98.31 287 VAL A O 1
ATOM 2266 N N . GLY A 1 288 ? -18.062 -17.764 -9.523 1.00 97.50 288 GLY A N 1
ATOM 2267 C CA . GLY A 1 288 ? -17.069 -18.514 -8.729 1.00 97.50 288 GLY A CA 1
ATOM 2268 C C . GLY A 1 288 ? -17.636 -19.304 -7.540 1.00 97.50 288 GLY A C 1
ATOM 2269 O O . GLY A 1 288 ? -16.886 -19.756 -6.680 1.00 97.50 288 GLY A O 1
ATOM 2270 N N . LEU A 1 289 ? -18.962 -19.475 -7.464 1.00 98.12 289 LEU A N 1
ATOM 2271 C CA . LEU A 1 289 ? -19.622 -20.119 -6.321 1.00 98.12 289 LEU A CA 1
ATOM 2272 C C . LEU A 1 289 ? -19.219 -21.591 -6.133 1.00 98.12 289 LEU A C 1
ATOM 2274 O O . LEU A 1 289 ? -18.908 -21.990 -5.017 1.00 98.12 289 LEU A O 1
ATOM 2278 N N . GLU A 1 290 ? -19.219 -22.376 -7.212 1.00 97.50 290 GLU A N 1
ATOM 2279 C CA . GLU A 1 290 ? -18.932 -23.818 -7.175 1.00 97.50 290 GLU A CA 1
ATOM 2280 C C . GLU A 1 290 ? -17.502 -24.109 -6.698 1.00 97.50 290 GLU A C 1
ATOM 2282 O O . GLU A 1 290 ? -17.278 -24.974 -5.849 1.00 97.50 290 GLU A O 1
ATOM 2287 N N . GLU A 1 291 ? -16.534 -23.340 -7.196 1.00 97.38 291 GLU A N 1
ATOM 2288 C CA . GLU A 1 291 ? -15.132 -23.449 -6.796 1.00 97.38 291 GLU A CA 1
ATOM 2289 C C . GLU A 1 291 ? -14.943 -23.096 -5.313 1.00 97.38 291 GLU A C 1
ATOM 2291 O O . GLU A 1 291 ? -14.232 -23.800 -4.586 1.00 97.38 291 GLU A O 1
ATOM 2296 N N . LEU A 1 292 ? -15.617 -22.039 -4.841 1.00 98.56 292 LEU A N 1
ATOM 2297 C CA . LEU A 1 292 ? -15.589 -21.652 -3.433 1.00 98.56 292 LEU A CA 1
ATOM 2298 C C . LEU A 1 292 ? -16.198 -22.739 -2.544 1.00 98.56 292 LEU A C 1
ATOM 2300 O O . LEU A 1 292 ? -15.559 -23.134 -1.572 1.00 98.56 292 LEU A O 1
ATOM 2304 N N . GLU A 1 293 ? -17.394 -23.232 -2.873 1.00 98.31 293 GLU A N 1
ATOM 2305 C CA . GLU A 1 293 ? -18.093 -24.272 -2.107 1.00 98.31 293 GLU A CA 1
ATOM 2306 C C . GLU A 1 293 ? -17.254 -25.555 -2.018 1.00 98.31 293 GLU A C 1
ATOM 2308 O O . GLU A 1 293 ? -17.054 -26.091 -0.925 1.00 98.31 293 GLU A O 1
ATOM 2313 N N . THR A 1 294 ? -16.664 -25.977 -3.141 1.00 98.44 294 THR A N 1
ATOM 2314 C CA . THR A 1 294 ? -15.755 -27.132 -3.203 1.00 98.44 294 THR A CA 1
ATOM 2315 C C . THR A 1 294 ? -14.532 -26.936 -2.311 1.00 98.44 294 THR A C 1
ATOM 2317 O O . THR A 1 294 ? -14.149 -27.837 -1.569 1.00 98.44 294 THR A O 1
ATOM 2320 N N . THR A 1 295 ? -13.924 -25.751 -2.351 1.00 98.44 295 THR A N 1
ATOM 2321 C CA . THR A 1 295 ? -12.713 -25.454 -1.577 1.00 98.44 295 THR A CA 1
ATOM 2322 C C . THR A 1 295 ? -12.996 -25.401 -0.077 1.00 98.44 295 THR A C 1
ATOM 2324 O O . THR A 1 295 ? -12.223 -25.932 0.719 1.00 98.44 295 THR A O 1
ATOM 2327 N N . VAL A 1 296 ? -14.096 -24.765 0.344 1.00 98.69 296 VAL A N 1
ATOM 2328 C CA . VAL A 1 296 ? -14.381 -24.596 1.777 1.00 98.69 296 VAL A CA 1
ATOM 2329 C C . VAL A 1 296 ? -14.902 -25.870 2.441 1.00 98.69 296 VAL A C 1
ATOM 2331 O O . VAL A 1 296 ? -14.746 -25.999 3.652 1.00 98.69 296 VAL A O 1
ATOM 2334 N N . ALA A 1 297 ? -15.426 -26.837 1.678 1.00 98.44 297 ALA A N 1
ATOM 2335 C CA . ALA A 1 297 ? -15.884 -28.131 2.196 1.00 98.44 297 ALA A CA 1
ATOM 2336 C C . ALA A 1 297 ? -14.799 -28.909 2.975 1.00 98.44 297 ALA A C 1
ATOM 2338 O O . ALA A 1 297 ? -15.111 -29.734 3.833 1.00 98.44 297 ALA A O 1
ATOM 2339 N N . GLU A 1 298 ? -13.519 -28.622 2.719 1.00 97.88 298 GLU A N 1
ATOM 2340 C CA . GLU A 1 298 ? -12.370 -29.216 3.416 1.00 97.88 298 GLU A CA 1
ATOM 2341 C C . GLU A 1 298 ? -12.180 -28.670 4.855 1.00 97.88 298 GLU A C 1
ATOM 2343 O O . GLU A 1 298 ? -11.452 -29.252 5.666 1.00 97.88 298 GLU A O 1
ATOM 2348 N N . TYR A 1 299 ? -12.846 -27.564 5.210 1.00 98.62 299 TYR A N 1
ATOM 2349 C CA . TYR A 1 299 ? -12.629 -26.800 6.445 1.00 98.62 299 TYR A CA 1
ATOM 2350 C C . TYR A 1 299 ? -13.725 -27.035 7.493 1.00 98.62 299 TYR A C 1
ATOM 2352 O O . TYR A 1 299 ? -14.267 -26.096 8.083 1.00 98.62 299 TYR A O 1
ATOM 2360 N N . GLU A 1 300 ? -14.018 -28.306 7.780 1.00 98.44 300 GLU A N 1
ATOM 2361 C CA . GLU A 1 300 ? -14.861 -28.680 8.922 1.00 98.44 300 GLU A CA 1
ATOM 2362 C C . GLU A 1 300 ? -14.304 -28.096 10.242 1.00 98.44 300 GLU A C 1
ATOM 2364 O O . GLU A 1 300 ? -13.080 -27.986 10.405 1.00 98.44 300 GLU A O 1
ATOM 2369 N N . PRO A 1 301 ? -15.160 -27.739 11.220 1.00 98.69 301 PRO A N 1
ATOM 2370 C CA . PRO A 1 301 ? -14.733 -27.009 12.413 1.00 98.69 301 PRO A CA 1
ATOM 2371 C C . PRO A 1 301 ? -13.585 -27.656 13.192 1.00 98.69 301 PRO A C 1
ATOM 2373 O O . PRO A 1 301 ? -12.682 -26.964 13.653 1.00 98.69 301 PRO A O 1
ATOM 2376 N N . GLU A 1 302 ? -13.581 -28.983 13.299 1.00 98.50 302 GLU A N 1
ATOM 2377 C CA . GLU A 1 302 ? -12.535 -29.748 13.978 1.00 98.50 302 GLU A CA 1
ATOM 2378 C C . GLU A 1 302 ? -11.191 -29.707 13.227 1.00 98.50 302 GLU A C 1
ATOM 2380 O O . GLU A 1 302 ? -10.127 -29.751 13.847 1.00 98.50 302 GLU A O 1
ATOM 2385 N N . THR A 1 303 ? -11.209 -29.599 11.896 1.00 98.44 303 THR A N 1
ATOM 2386 C CA . THR A 1 303 ? -10.001 -29.386 11.082 1.00 98.44 303 THR A CA 1
ATOM 2387 C C . THR A 1 303 ? -9.462 -27.976 11.301 1.00 98.44 303 THR A C 1
ATOM 2389 O O . THR A 1 303 ? -8.265 -27.787 11.529 1.00 98.44 303 THR A O 1
ATOM 2392 N N . VAL A 1 304 ? -10.351 -26.982 11.307 1.00 98.75 304 VAL A N 1
ATOM 2393 C CA . VAL A 1 304 ? -9.992 -25.575 11.525 1.00 98.75 304 VAL A CA 1
ATOM 2394 C C . VAL A 1 304 ? -9.425 -25.363 12.927 1.00 98.75 304 VAL A C 1
ATOM 2396 O O . VAL A 1 304 ? -8.439 -24.642 13.076 1.00 98.75 304 VAL A O 1
ATOM 2399 N N . GLU A 1 305 ? -9.969 -26.024 13.947 1.00 98.62 305 GLU A N 1
ATOM 2400 C CA . GLU A 1 305 ? -9.439 -25.986 15.314 1.00 98.62 305 GLU A CA 1
ATOM 2401 C C . GLU A 1 305 ? -8.001 -26.515 15.387 1.00 98.62 305 GLU A C 1
ATOM 2403 O O . GLU A 1 305 ? -7.139 -25.879 15.996 1.00 98.62 305 GLU A O 1
ATOM 2408 N N . LYS A 1 306 ? -7.688 -27.623 14.699 1.00 98.06 306 LYS A N 1
ATOM 2409 C CA . LYS A 1 306 ? -6.318 -28.168 14.657 1.00 98.06 306 LYS A CA 1
ATOM 2410 C C . LYS A 1 306 ? -5.318 -27.175 14.068 1.00 98.06 306 LYS A C 1
ATOM 2412 O O . LYS A 1 306 ? -4.214 -27.038 14.602 1.00 98.06 306 LYS A O 1
ATOM 2417 N N . ILE A 1 307 ? -5.700 -26.477 12.998 1.00 97.56 307 ILE A N 1
ATOM 2418 C CA . ILE A 1 307 ? -4.844 -25.505 12.302 1.00 97.56 307 ILE A CA 1
ATOM 2419 C C . ILE A 1 307 ? -4.706 -24.223 13.133 1.00 97.56 307 ILE A C 1
ATOM 2421 O O . ILE A 1 307 ? -3.599 -23.791 13.464 1.00 97.56 307 ILE A O 1
ATOM 2425 N N . THR A 1 308 ? -5.839 -23.628 13.498 1.00 97.50 308 THR A N 1
ATOM 2426 C CA . THR A 1 308 ? -5.920 -22.265 14.040 1.00 97.50 308 THR A CA 1
ATOM 2427 C C . THR A 1 308 ? -5.793 -22.204 15.557 1.00 97.50 308 THR A C 1
ATOM 2429 O O . THR A 1 308 ? -5.448 -21.154 16.088 1.00 97.50 308 THR A O 1
ATOM 2432 N N . GLY A 1 309 ? -6.081 -23.292 16.274 1.00 96.81 309 GLY A N 1
ATOM 2433 C CA . GLY A 1 309 ? -6.242 -23.289 17.729 1.00 96.81 309 GLY A CA 1
ATOM 2434 C C . GLY A 1 309 ? -7.527 -22.613 18.229 1.00 96.81 309 GLY A C 1
ATOM 2435 O O . GLY A 1 309 ? -7.703 -22.505 19.439 1.00 96.81 309 GLY A O 1
ATOM 2436 N N . VAL A 1 310 ? -8.414 -22.149 17.339 1.00 98.31 310 VAL A N 1
ATOM 2437 C CA . VAL A 1 310 ? -9.730 -21.616 17.718 1.00 98.31 310 VAL A CA 1
ATOM 2438 C C . VAL A 1 310 ? -10.669 -22.787 18.016 1.00 98.31 310 VAL A C 1
ATOM 2440 O O . VAL A 1 310 ? -10.841 -23.628 17.133 1.00 98.31 310 VAL A O 1
ATOM 2443 N N . PRO A 1 311 ? -11.309 -22.847 19.199 1.00 98.50 311 PRO A N 1
ATOM 2444 C CA . PRO A 1 311 ? -12.226 -23.932 19.528 1.00 98.50 311 PRO A CA 1
ATOM 2445 C C . PRO A 1 311 ? -13.345 -24.076 18.492 1.00 98.50 311 PRO A C 1
ATOM 2447 O O . PRO A 1 311 ? -14.006 -23.094 18.140 1.00 98.50 311 PRO A O 1
ATOM 2450 N N . ALA A 1 312 ? -13.635 -25.302 18.049 1.00 98.69 312 ALA A N 1
ATOM 2451 C CA . ALA A 1 312 ? -14.665 -25.557 17.041 1.00 98.69 312 ALA A CA 1
ATOM 2452 C C . ALA A 1 312 ? -16.063 -25.077 17.478 1.00 98.69 312 ALA A C 1
ATOM 2454 O O . ALA A 1 312 ? -16.902 -24.726 16.646 1.00 98.69 312 ALA A O 1
ATOM 2455 N N . LYS A 1 313 ? -16.332 -25.034 18.790 1.00 98.62 313 LYS A N 1
ATOM 2456 C CA . LYS A 1 313 ? -17.555 -24.444 19.360 1.00 98.62 313 LYS A CA 1
ATOM 2457 C C . LYS A 1 313 ? -17.657 -22.945 19.064 1.00 98.62 313 LYS A C 1
ATOM 2459 O O . LYS A 1 313 ? -18.717 -22.482 18.649 1.00 98.62 313 LYS A O 1
ATOM 2464 N N . ASP A 1 314 ? -16.573 -22.206 19.266 1.00 98.69 314 ASP A N 1
ATOM 2465 C CA . ASP A 1 314 ? -16.550 -20.756 19.069 1.00 98.69 314 ASP A CA 1
ATOM 2466 C C . ASP A 1 314 ? -16.624 -20.424 17.578 1.00 98.69 314 ASP A C 1
ATOM 2468 O O . ASP A 1 314 ? -17.330 -19.501 17.184 1.00 98.69 314 ASP A O 1
ATOM 2472 N N . LEU A 1 315 ? -15.995 -21.236 16.724 1.00 98.81 315 LEU A N 1
ATOM 2473 C CA . LEU A 1 315 ? -16.147 -21.126 15.274 1.00 98.81 315 LEU A CA 1
ATOM 2474 C C . LEU A 1 315 ? -17.609 -21.304 14.826 1.00 98.81 315 LEU A C 1
ATOM 2476 O O . LEU A 1 315 ? -18.114 -20.504 14.037 1.00 98.81 315 LEU A O 1
ATOM 2480 N N . ARG A 1 316 ? -18.311 -22.314 15.362 1.00 98.75 316 ARG A N 1
ATOM 2481 C CA . ARG A 1 316 ? -19.748 -22.525 15.109 1.00 98.75 316 ARG A CA 1
ATOM 2482 C C . ARG A 1 316 ? -20.589 -21.343 15.562 1.00 98.75 316 ARG A C 1
ATOM 2484 O O . ARG A 1 316 ? -21.472 -20.912 14.826 1.00 98.75 316 ARG A O 1
ATOM 2491 N N . GLU A 1 317 ? -20.305 -20.802 16.742 1.00 98.81 317 GLU A N 1
ATOM 2492 C CA . GLU A 1 317 ? -21.032 -19.644 17.258 1.00 98.81 317 GLU A CA 1
ATOM 2493 C C . GLU A 1 317 ? -20.771 -18.383 16.423 1.00 98.81 317 GLU A C 1
ATOM 2495 O O . GLU A 1 317 ? -21.708 -17.642 16.131 1.00 98.81 317 GLU A O 1
ATOM 2500 N N . ALA A 1 318 ? -19.537 -18.168 15.960 1.00 98.81 318 ALA A N 1
ATOM 2501 C CA . ALA A 1 318 ? -19.207 -17.066 15.060 1.00 98.81 318 ALA A CA 1
ATOM 2502 C C . ALA A 1 318 ? -19.974 -17.170 13.740 1.00 98.81 318 ALA A C 1
ATOM 2504 O O . ALA A 1 318 ? -20.622 -16.206 13.329 1.00 98.81 318 ALA A O 1
ATOM 2505 N N . ALA A 1 319 ? -19.949 -18.346 13.107 1.00 98.81 319 ALA A N 1
ATOM 2506 C CA . ALA A 1 319 ? -20.686 -18.592 11.874 1.00 98.81 319 ALA A CA 1
ATOM 2507 C C . ALA A 1 319 ? -22.197 -18.434 12.075 1.00 98.81 319 ALA A C 1
ATOM 2509 O O . ALA A 1 319 ? -22.859 -17.859 11.218 1.00 98.81 319 ALA A O 1
ATOM 2510 N N . ARG A 1 320 ? -22.741 -18.865 13.222 1.00 98.81 320 ARG A N 1
ATOM 2511 C CA . ARG A 1 320 ? -24.156 -18.676 13.564 1.00 98.81 320 ARG A CA 1
ATOM 2512 C C . ARG A 1 320 ? -24.513 -17.204 13.704 1.00 98.81 320 ARG A C 1
ATOM 2514 O O . ARG A 1 320 ? -25.517 -16.782 13.141 1.00 98.81 320 ARG A O 1
ATOM 2521 N N . ILE A 1 321 ? -23.717 -16.413 14.427 1.00 98.81 321 ILE A N 1
ATOM 2522 C CA . ILE A 1 321 ? -23.941 -14.965 14.555 1.00 98.81 321 ILE A CA 1
ATOM 2523 C C . ILE A 1 321 ? -23.931 -14.319 13.162 1.00 98.81 321 ILE A C 1
ATOM 2525 O O . ILE A 1 321 ? -24.918 -13.707 12.769 1.00 98.81 321 ILE A O 1
ATOM 2529 N N . ILE A 1 322 ? -22.865 -14.532 12.388 1.00 98.75 322 ILE A N 1
ATOM 2530 C CA . ILE A 1 322 ? -22.687 -13.940 11.053 1.00 98.75 322 ILE A CA 1
ATOM 2531 C C . ILE A 1 322 ? -23.790 -14.395 10.079 1.00 98.75 322 ILE A C 1
ATOM 2533 O O . ILE A 1 322 ? -24.343 -13.587 9.334 1.00 98.75 322 ILE A O 1
ATOM 2537 N N . GLY A 1 323 ? -24.134 -15.682 10.097 1.00 98.56 323 GLY A N 1
ATOM 2538 C CA . GLY A 1 323 ? -25.106 -16.300 9.198 1.00 98.56 323 GLY A CA 1
ATOM 2539 C C . GLY A 1 323 ? -26.568 -16.005 9.530 1.00 98.56 323 GLY A C 1
ATOM 2540 O O . GLY A 1 323 ? -27.425 -16.184 8.670 1.00 98.56 323 GLY A O 1
ATOM 2541 N N . THR A 1 324 ? -26.878 -15.531 10.741 1.00 98.31 324 THR A N 1
ATOM 2542 C CA . THR A 1 324 ? -28.269 -15.271 11.171 1.00 98.31 324 THR A CA 1
ATOM 2543 C C . THR A 1 324 ? -28.582 -13.799 11.440 1.00 98.31 324 THR A C 1
ATOM 2545 O O . THR A 1 324 ? -29.746 -13.454 11.624 1.00 98.31 324 THR A O 1
ATOM 2548 N N . SER A 1 325 ? -27.585 -12.912 11.424 1.00 98.25 325 SER A N 1
ATOM 2549 C CA . SER A 1 325 ? -27.810 -11.465 11.503 1.00 98.25 325 SER A CA 1
ATOM 2550 C C . SER A 1 325 ? -28.464 -10.903 10.232 1.00 98.25 325 SER A C 1
ATOM 2552 O O . SER A 1 325 ? -28.184 -11.352 9.116 1.00 98.25 325 SER A O 1
ATOM 2554 N N . ASN A 1 326 ? -29.325 -9.889 10.407 1.00 97.50 326 ASN A N 1
ATOM 2555 C CA . ASN A 1 326 ? -30.053 -9.225 9.313 1.00 97.50 326 ASN A CA 1
ATOM 2556 C C . ASN A 1 326 ? -29.214 -8.172 8.576 1.00 97.50 326 ASN A C 1
ATOM 2558 O O . ASN A 1 326 ? -29.599 -7.719 7.503 1.00 97.50 326 ASN A O 1
ATOM 2562 N N . SER A 1 327 ? -28.089 -7.766 9.159 1.00 98.31 327 SER A N 1
ATOM 2563 C CA . SER A 1 327 ? -27.119 -6.851 8.568 1.00 98.31 327 SER A CA 1
ATOM 2564 C C . SER A 1 327 ? -25.716 -7.188 9.074 1.00 98.31 327 SER A C 1
ATOM 2566 O O . SER A 1 327 ? -25.556 -7.723 10.176 1.00 98.31 327 SER A O 1
ATOM 2568 N N . LEU A 1 328 ? -24.702 -6.926 8.246 1.00 98.69 328 LEU A N 1
ATOM 2569 C CA . LEU A 1 328 ? -23.311 -7.286 8.521 1.00 98.69 328 LEU A CA 1
ATOM 2570 C C . LEU A 1 328 ? -22.354 -6.210 8.004 1.00 98.69 328 LEU A C 1
ATOM 2572 O O . LEU A 1 328 ? -22.223 -6.007 6.794 1.00 98.69 328 LEU A O 1
ATOM 2576 N N . LEU A 1 329 ? -21.628 -5.579 8.922 1.00 98.62 329 LEU A N 1
ATOM 2577 C CA . LEU A 1 329 ? -20.490 -4.727 8.601 1.00 98.62 329 LEU A CA 1
ATOM 2578 C C . LEU A 1 329 ? -19.191 -5.444 8.965 1.00 98.62 329 LEU A C 1
ATOM 2580 O O . LEU A 1 329 ? -18.885 -5.660 10.143 1.00 98.62 329 LEU A O 1
ATOM 2584 N N . SER A 1 330 ? -18.402 -5.760 7.945 1.00 98.69 330 SER A N 1
ATOM 2585 C CA . SER A 1 330 ? -17.114 -6.429 8.108 1.00 98.69 330 SER A CA 1
ATOM 2586 C C . SER A 1 330 ? -15.974 -5.440 7.924 1.00 98.69 330 SER A C 1
ATOM 2588 O O . SER A 1 330 ? -16.004 -4.582 7.044 1.00 98.69 330 SER A O 1
ATOM 2590 N N . THR A 1 331 ? -14.940 -5.545 8.752 1.00 98.06 331 THR A N 1
ATOM 2591 C CA . THR A 1 331 ? -13.765 -4.678 8.649 1.00 98.06 331 THR A CA 1
ATOM 2592 C C . THR A 1 331 ? -12.488 -5.487 8.811 1.00 98.06 331 THR A C 1
ATOM 2594 O O . THR A 1 331 ? -12.423 -6.387 9.651 1.00 98.06 331 THR A O 1
ATOM 2597 N N . ALA A 1 332 ? -11.455 -5.131 8.052 1.00 97.81 332 ALA A N 1
ATOM 2598 C CA . ALA A 1 332 ? -10.135 -5.732 8.186 1.00 97.81 332 ALA A CA 1
ATOM 2599 C C . ALA A 1 332 ? -9.041 -4.666 8.248 1.00 97.81 332 ALA A C 1
ATOM 2601 O O . ALA A 1 332 ? -9.243 -3.519 7.849 1.00 97.81 332 ALA A O 1
ATOM 2602 N N . LEU A 1 333 ? -7.882 -5.033 8.795 1.00 95.88 333 LEU A N 1
ATOM 2603 C CA . LEU A 1 333 ? -6.689 -4.183 8.818 1.00 95.88 333 LEU A CA 1
ATOM 2604 C C . LEU A 1 333 ? -5.425 -5.070 8.820 1.00 95.88 333 LEU A C 1
ATOM 2606 O O . LEU A 1 333 ? -5.471 -6.272 8.573 1.00 95.88 333 LEU A O 1
ATOM 2610 N N . GLN A 1 334 ? -4.278 -4.483 9.155 1.00 93.75 334 GLN A N 1
ATOM 2611 C CA . GLN A 1 334 ? -2.938 -5.070 9.212 1.00 93.75 334 GLN A CA 1
ATOM 2612 C C . GLN A 1 334 ? -2.828 -6.469 9.853 1.00 93.75 334 GLN A C 1
ATOM 2614 O O . GLN A 1 334 ? -1.849 -7.155 9.591 1.00 93.75 334 GLN A O 1
ATOM 2619 N N . GLY A 1 335 ? -3.739 -6.909 10.736 1.00 94.75 335 GLY A N 1
ATOM 2620 C CA . GLY A 1 335 ? -3.774 -8.302 11.226 1.00 94.75 335 GLY A CA 1
ATOM 2621 C C . GLY A 1 335 ? -3.974 -9.341 10.128 1.00 94.75 335 GLY A C 1
ATOM 2622 O O . GLY A 1 335 ? -3.405 -10.422 10.229 1.00 94.75 335 GLY A O 1
ATOM 2623 N N . VAL A 1 336 ? -4.696 -8.972 9.074 1.00 97.00 336 VAL A N 1
ATOM 2624 C CA . VAL A 1 336 ? -4.870 -9.771 7.860 1.00 97.00 336 VAL A CA 1
ATOM 2625 C C . VAL A 1 336 ? -3.765 -9.438 6.860 1.00 97.00 336 VAL A C 1
ATOM 2627 O O . VAL A 1 336 ? -3.022 -10.320 6.449 1.00 97.00 336 VAL A O 1
ATOM 2630 N N . TYR A 1 337 ? -3.577 -8.152 6.551 1.00 96.06 337 TYR A N 1
ATOM 2631 C CA . TYR A 1 337 ? -2.758 -7.708 5.411 1.00 96.06 337 TYR A CA 1
ATOM 2632 C C . TYR A 1 337 ? -1.263 -8.005 5.502 1.00 96.06 337 TYR A C 1
ATOM 2634 O O . TYR A 1 337 ? -0.556 -7.999 4.505 1.00 96.06 337 TYR A O 1
ATOM 2642 N N . GLN A 1 338 ? -0.760 -8.165 6.723 1.00 95.69 338 GLN A N 1
ATOM 2643 C CA . GLN A 1 338 ? 0.656 -8.411 6.982 1.00 95.69 338 GLN A CA 1
ATOM 2644 C C . GLN A 1 338 ? 0.901 -9.849 7.454 1.00 95.69 338 GLN A C 1
ATOM 2646 O O . GLN A 1 338 ? 1.975 -10.145 7.975 1.00 95.69 338 GLN A O 1
ATOM 2651 N N . SER A 1 339 ? -0.101 -10.724 7.352 1.00 95.00 339 SER A N 1
ATOM 2652 C CA . SER A 1 339 ? -0.007 -12.133 7.731 1.00 95.00 339 SER A CA 1
ATOM 2653 C C . SER A 1 339 ? 0.014 -13.028 6.493 1.00 95.00 339 SER A C 1
ATOM 2655 O O . SER A 1 339 ? -0.154 -12.553 5.377 1.00 95.00 339 SER A O 1
ATOM 2657 N N . HIS A 1 340 ? 0.269 -14.320 6.683 1.00 95.56 340 HIS A N 1
ATOM 2658 C CA . HIS A 1 340 ? 0.338 -15.288 5.590 1.00 95.56 340 HIS A CA 1
ATOM 2659 C C . HIS A 1 340 ? -0.980 -15.354 4.794 1.00 95.56 340 HIS A C 1
ATOM 2661 O O . HIS A 1 340 ? -2.056 -15.247 5.387 1.00 95.56 340 HIS A O 1
ATOM 2667 N N . GLN A 1 341 ? -0.877 -15.521 3.467 1.00 96.50 341 GLN A N 1
ATOM 2668 C CA . GLN A 1 341 ? -2.003 -15.541 2.516 1.00 96.50 341 GLN A CA 1
ATOM 2669 C C . GLN A 1 341 ? -2.957 -14.349 2.709 1.00 96.50 341 GLN A C 1
ATOM 2671 O O . GLN A 1 341 ? -4.164 -14.506 2.925 1.00 96.50 341 GLN A O 1
ATOM 2676 N N . ALA A 1 342 ? -2.391 -13.141 2.684 1.00 97.44 342 ALA A N 1
ATOM 2677 C CA . ALA A 1 342 ? -3.067 -11.908 3.060 1.00 97.44 342 ALA A CA 1
ATOM 2678 C C . ALA A 1 342 ? -4.220 -11.565 2.109 1.00 97.44 342 ALA A C 1
ATOM 2680 O O . ALA A 1 342 ? -5.343 -11.350 2.572 1.00 97.44 342 ALA A O 1
ATOM 2681 N N . THR A 1 343 ? -3.964 -11.549 0.794 1.00 98.31 343 THR A N 1
ATOM 2682 C CA . THR A 1 343 ? -4.986 -11.203 -0.212 1.00 98.31 343 THR A CA 1
ATOM 2683 C C . THR A 1 343 ? -6.087 -12.248 -0.247 1.00 98.31 343 THR A C 1
ATOM 2685 O O . THR A 1 343 ? -7.264 -11.890 -0.223 1.00 98.31 343 THR A O 1
ATOM 2688 N N . ALA A 1 344 ? -5.724 -13.530 -0.187 1.00 98.44 344 ALA A N 1
ATOM 2689 C CA . ALA A 1 344 ? -6.691 -14.616 -0.111 1.00 98.44 344 ALA A CA 1
ATOM 2690 C C . ALA A 1 344 ? -7.602 -14.487 1.118 1.00 98.44 344 ALA A C 1
ATOM 2692 O O . ALA A 1 344 ? -8.823 -14.531 0.982 1.00 98.44 344 ALA A O 1
ATOM 2693 N N . SER A 1 345 ? -7.026 -14.236 2.300 1.00 98.62 345 SER A N 1
ATOM 2694 C CA . SER A 1 345 ? -7.784 -14.018 3.539 1.00 98.62 345 SER A CA 1
ATOM 2695 C C . SER A 1 345 ? -8.707 -12.799 3.440 1.00 98.62 345 SER A C 1
ATOM 2697 O O . SER A 1 345 ? -9.864 -12.865 3.844 1.00 98.62 345 SER A O 1
ATOM 2699 N N . ALA A 1 346 ? -8.229 -11.683 2.886 1.00 98.62 346 ALA A N 1
ATOM 2700 C CA . ALA A 1 346 ? -9.048 -10.487 2.709 1.00 98.62 346 ALA A CA 1
ATOM 2701 C C . ALA A 1 346 ? -10.217 -10.722 1.733 1.00 98.62 346 ALA A C 1
ATOM 2703 O O . ALA A 1 346 ? -11.331 -10.283 2.019 1.00 98.62 346 ALA A O 1
ATOM 2704 N N . CYS A 1 347 ? -10.007 -11.488 0.654 1.00 98.75 347 CYS A N 1
ATOM 2705 C CA . CYS A 1 347 ? -11.084 -11.910 -0.246 1.00 98.75 347 CYS A CA 1
ATOM 2706 C C . CYS A 1 347 ? -12.125 -12.779 0.471 1.00 98.75 347 CYS A C 1
ATOM 2708 O O . CYS A 1 347 ? -13.314 -12.610 0.232 1.00 98.75 347 CYS A O 1
ATOM 2710 N N . GLN A 1 348 ? -11.727 -13.641 1.412 1.00 98.81 348 GLN A N 1
ATOM 2711 C CA . GLN A 1 348 ? -12.696 -14.448 2.167 1.00 98.81 348 GLN A CA 1
ATOM 2712 C C . GLN A 1 348 ? -13.606 -13.601 3.068 1.00 98.81 348 GLN A C 1
ATOM 2714 O O . GLN A 1 348 ? -14.771 -13.936 3.268 1.00 98.81 348 GLN A O 1
ATOM 2719 N N . ILE A 1 349 ? -13.115 -12.469 3.581 1.00 98.81 349 ILE A N 1
ATOM 2720 C CA . ILE A 1 349 ? -13.960 -11.501 4.300 1.00 98.81 349 ILE A CA 1
ATOM 2721 C C . ILE A 1 349 ? -14.997 -10.900 3.344 1.00 98.81 349 ILE A C 1
ATOM 2723 O O . ILE A 1 349 ? -16.168 -10.781 3.705 1.00 98.81 349 ILE A O 1
ATOM 2727 N N . ASN A 1 350 ? -14.584 -10.566 2.117 1.00 98.69 350 ASN A N 1
ATOM 2728 C CA . ASN A 1 350 ? -15.495 -10.072 1.086 1.00 98.69 350 ASN A CA 1
ATOM 2729 C C . ASN A 1 350 ? -16.544 -11.139 0.723 1.00 98.69 350 ASN A C 1
ATOM 2731 O O . ASN A 1 350 ? -17.739 -10.834 0.692 1.00 98.69 350 ASN A O 1
ATOM 2735 N N . ASN A 1 351 ? -16.113 -12.392 0.537 1.00 98.81 351 ASN A N 1
ATOM 2736 C CA . ASN A 1 351 ? -16.986 -13.528 0.252 1.00 98.81 351 ASN A CA 1
ATOM 2737 C C . ASN A 1 351 ? -18.044 -13.710 1.341 1.00 98.81 351 ASN A C 1
ATOM 2739 O O . ASN A 1 351 ? -19.207 -13.875 1.010 1.00 98.81 351 ASN A O 1
ATOM 2743 N N . ILE A 1 352 ? -17.696 -13.618 2.629 1.00 98.88 352 ILE A N 1
ATOM 2744 C CA . ILE A 1 352 ? -18.668 -13.761 3.729 1.00 98.88 352 ILE A CA 1
ATOM 2745 C C . ILE A 1 352 ? -19.829 -12.759 3.596 1.00 98.88 352 ILE A C 1
ATOM 2747 O O . ILE A 1 352 ? -20.992 -13.133 3.753 1.00 98.88 352 ILE A O 1
ATOM 2751 N N . ASN A 1 353 ? -19.544 -11.499 3.259 1.00 98.69 353 ASN A N 1
ATOM 2752 C CA . ASN A 1 353 ? -20.588 -10.503 3.002 1.00 98.69 353 ASN A CA 1
ATOM 2753 C C . ASN A 1 353 ? -21.384 -10.802 1.719 1.00 98.69 353 ASN A C 1
ATOM 2755 O O . ASN A 1 353 ? -22.608 -10.653 1.720 1.00 98.69 353 ASN A O 1
ATOM 2759 N N . LEU A 1 354 ? -20.715 -11.237 0.645 1.00 98.69 354 LEU A N 1
ATOM 2760 C CA . LEU A 1 354 ? -21.349 -11.598 -0.631 1.00 98.69 354 LEU A CA 1
ATOM 2761 C C . LEU A 1 354 ? -22.268 -12.822 -0.508 1.00 98.69 354 LEU A C 1
ATOM 2763 O O . LEU A 1 354 ? -23.399 -12.780 -0.985 1.00 98.69 354 LEU A O 1
ATOM 2767 N N . LEU A 1 355 ? -21.830 -13.868 0.199 1.00 98.81 355 LEU A N 1
ATOM 2768 C CA . LEU A 1 355 ? -22.605 -15.070 0.523 1.00 98.81 355 LEU A CA 1
ATOM 2769 C C . LEU A 1 355 ? -23.906 -14.737 1.247 1.00 98.81 355 LEU A C 1
ATOM 2771 O O . LEU A 1 355 ? -24.877 -15.471 1.123 1.00 98.81 355 LEU A O 1
ATOM 2775 N N . ARG A 1 356 ? -23.943 -13.626 1.984 1.00 98.25 356 ARG A N 1
ATOM 2776 C CA . ARG A 1 356 ? -25.126 -13.153 2.708 1.00 98.25 356 ARG A CA 1
ATOM 2777 C C . ARG A 1 356 ? -25.943 -12.102 1.950 1.00 98.25 356 ARG A C 1
ATOM 2779 O O . ARG A 1 356 ? -26.960 -11.664 2.478 1.00 98.25 356 ARG A O 1
ATOM 2786 N N . GLY A 1 357 ? -25.504 -11.642 0.774 1.00 97.81 357 GLY A N 1
ATOM 2787 C CA . GLY A 1 357 ? -26.135 -10.512 0.076 1.00 97.81 357 GLY A CA 1
ATOM 2788 C C . GLY A 1 357 ? -26.102 -9.195 0.874 1.00 97.81 357 GLY A C 1
ATOM 2789 O O . GLY A 1 357 ? -26.978 -8.333 0.705 1.00 97.81 357 GLY A O 1
ATOM 2790 N N . MET A 1 358 ? -25.110 -9.050 1.766 1.00 97.88 358 MET A N 1
ATOM 2791 C CA . MET A 1 358 ? -24.958 -7.953 2.733 1.00 97.88 358 MET A CA 1
ATOM 2792 C C . MET A 1 358 ? -23.965 -6.900 2.226 1.00 97.88 358 MET A C 1
ATOM 2794 O O . MET A 1 358 ? -22.917 -6.651 2.829 1.00 97.88 358 MET A O 1
ATOM 2798 N N . ILE A 1 359 ? -24.315 -6.262 1.112 1.00 97.19 359 ILE A N 1
ATOM 2799 C CA . ILE A 1 359 ? -23.544 -5.186 0.480 1.00 97.19 359 ILE A CA 1
ATOM 2800 C C . ILE A 1 359 ? -24.494 -4.176 -0.180 1.00 97.19 359 ILE A C 1
ATOM 2802 O O . ILE A 1 359 ? -25.605 -4.537 -0.570 1.00 97.19 359 ILE A O 1
ATOM 2806 N N . GLY A 1 360 ? -24.086 -2.906 -0.263 1.00 95.81 360 GLY A N 1
ATOM 2807 C CA . GLY A 1 360 ? -24.856 -1.846 -0.929 1.00 95.81 360 GLY A CA 1
ATOM 2808 C C . GLY A 1 360 ? -26.113 -1.374 -0.181 1.00 95.81 360 GLY A C 1
ATOM 2809 O O . GLY A 1 360 ? -26.898 -0.601 -0.727 1.00 95.81 360 GLY A O 1
ATOM 2810 N N . LYS A 1 361 ? -26.318 -1.810 1.069 1.00 96.56 361 LYS A N 1
ATOM 2811 C CA . LYS A 1 361 ? -27.501 -1.510 1.900 1.00 96.56 361 LYS A CA 1
ATOM 2812 C C . LYS A 1 361 ? -27.070 -0.938 3.252 1.00 96.56 361 LYS A C 1
ATOM 2814 O O . LYS A 1 361 ? -25.950 -1.173 3.694 1.00 96.56 361 LYS A O 1
ATOM 2819 N N . ALA A 1 362 ? -27.958 -0.215 3.933 1.00 96.81 362 ALA A N 1
ATOM 2820 C CA . ALA A 1 362 ? -27.664 0.316 5.265 1.00 96.81 362 ALA A CA 1
ATOM 2821 C C . ALA A 1 362 ? -27.278 -0.794 6.257 1.00 96.81 362 ALA A C 1
ATOM 2823 O O . ALA A 1 362 ? -27.942 -1.826 6.336 1.00 96.81 362 ALA A O 1
ATOM 2824 N N . GLY A 1 363 ? -26.172 -0.594 6.978 1.00 97.12 363 GLY A N 1
ATOM 2825 C CA . GLY A 1 363 ? -25.643 -1.569 7.937 1.00 97.12 363 GLY A CA 1
ATOM 2826 C C . GLY A 1 363 ? -24.917 -2.757 7.298 1.00 97.12 363 GLY A C 1
ATOM 2827 O O . GLY A 1 363 ? -24.481 -3.658 8.018 1.00 97.12 363 GLY A O 1
ATOM 2828 N N . CYS A 1 364 ? -24.793 -2.770 5.968 1.00 98.31 364 CYS A N 1
ATOM 2829 C CA . CYS A 1 364 ? -24.283 -3.887 5.185 1.00 98.31 364 CYS A CA 1
ATOM 2830 C C . CYS A 1 364 ? -23.138 -3.423 4.285 1.00 98.31 364 CYS A C 1
ATOM 2832 O O . CYS A 1 364 ? -23.356 -2.801 3.242 1.00 98.31 364 CYS A O 1
ATOM 2834 N N . GLY A 1 365 ? -21.910 -3.742 4.673 1.00 96.81 365 GLY A N 1
ATOM 2835 C CA . GLY A 1 365 ? -20.748 -3.256 3.951 1.00 96.81 365 GLY A CA 1
ATOM 2836 C C . GLY A 1 365 ? -19.451 -3.898 4.394 1.00 96.81 365 GLY A C 1
ATOM 2837 O O . GLY A 1 365 ? -19.387 -4.659 5.362 1.00 96.81 365 GLY A O 1
ATOM 2838 N N . ILE A 1 366 ? -18.401 -3.561 3.658 1.00 98.00 366 ILE A N 1
ATOM 2839 C CA . ILE A 1 366 ? -17.040 -3.989 3.943 1.00 98.00 366 ILE A CA 1
ATOM 2840 C C . ILE A 1 366 ? -16.161 -2.745 3.997 1.00 98.00 366 ILE A C 1
ATOM 2842 O O . ILE A 1 366 ? -16.260 -1.874 3.131 1.00 98.00 366 ILE A O 1
ATOM 2846 N N . LEU A 1 367 ? -15.303 -2.681 5.011 1.00 96.69 367 LEU A N 1
ATOM 2847 C CA . LEU A 1 367 ? -14.254 -1.677 5.145 1.00 96.69 367 LEU A CA 1
ATOM 2848 C C . LEU A 1 367 ? -12.903 -2.388 5.302 1.00 96.69 367 LEU A C 1
ATOM 2850 O O . LEU A 1 367 ? -12.464 -2.708 6.411 1.00 96.69 367 LEU A O 1
ATOM 2854 N N . GLN A 1 368 ? -12.235 -2.636 4.181 1.00 96.50 368 GLN A N 1
ATOM 2855 C CA . GLN A 1 368 ? -10.816 -2.967 4.143 1.00 96.50 368 GLN A CA 1
ATOM 2856 C C . GLN A 1 368 ? -10.030 -1.686 4.454 1.00 96.50 368 GLN A C 1
ATOM 2858 O O . GLN A 1 368 ? -9.803 -0.823 3.610 1.00 96.50 368 GLN A O 1
ATOM 2863 N N . MET A 1 369 ? -9.659 -1.522 5.721 1.00 94.50 369 MET A N 1
ATOM 2864 C CA . MET A 1 369 ? -9.168 -0.255 6.249 1.00 94.50 369 MET A CA 1
ATOM 2865 C C . MET A 1 369 ? -7.794 0.143 5.714 1.00 94.50 369 MET A C 1
ATOM 2867 O O . MET A 1 369 ? -6.901 -0.689 5.613 1.00 94.50 369 MET A O 1
ATOM 2871 N N . ASN A 1 370 ? -7.576 1.443 5.511 1.00 89.62 370 ASN A N 1
ATOM 2872 C CA . ASN A 1 370 ? -6.249 1.983 5.213 1.00 89.62 370 ASN A CA 1
ATOM 2873 C C . ASN A 1 370 ? -5.379 2.104 6.489 1.00 89.62 370 ASN A C 1
ATOM 2875 O O . ASN A 1 370 ? -5.872 2.112 7.621 1.00 89.62 370 ASN A O 1
ATOM 2879 N N . GLY A 1 371 ? -4.058 2.259 6.339 1.00 85.44 371 GLY A N 1
ATOM 2880 C CA . GLY A 1 371 ? -3.158 2.569 7.464 1.00 85.44 371 GLY A CA 1
ATOM 2881 C C . GLY A 1 371 ? -3.024 4.064 7.784 1.00 85.44 371 GLY A C 1
ATOM 2882 O O . GLY A 1 371 ? -2.642 4.425 8.904 1.00 85.44 371 GLY A O 1
ATOM 2883 N N . GLN A 1 372 ? -3.321 4.906 6.801 1.00 88.38 372 GLN A N 1
ATOM 2884 C CA . GLN A 1 372 ? -3.198 6.365 6.752 1.00 88.38 372 GLN A CA 1
ATOM 2885 C C . GLN A 1 372 ? -4.389 6.906 5.950 1.00 88.38 372 GLN A C 1
ATOM 2887 O O . GLN A 1 372 ? -4.974 6.131 5.193 1.00 88.38 372 GLN A O 1
ATOM 2892 N N . PRO A 1 373 ? -4.778 8.181 6.103 1.00 84.19 373 PRO A N 1
ATOM 2893 C CA . PRO A 1 373 ? -5.897 8.721 5.345 1.00 84.19 373 PRO A CA 1
ATOM 2894 C C . PRO A 1 373 ? -5.554 8.779 3.853 1.00 84.19 373 PRO A C 1
ATOM 2896 O O . PRO A 1 373 ? -6.106 7.987 3.102 1.00 84.19 373 PRO A O 1
ATOM 2899 N N . THR A 1 374 ? -4.532 9.540 3.446 1.00 92.38 374 THR A N 1
ATOM 2900 C CA . THR A 1 374 ? -4.180 9.744 2.021 1.00 92.38 374 THR A CA 1
ATOM 2901 C C . THR A 1 374 ? -3.541 8.542 1.331 1.00 92.38 374 THR A C 1
ATOM 2903 O O . THR A 1 374 ? -3.129 8.624 0.177 1.00 92.38 374 THR A O 1
ATOM 2906 N N . ALA A 1 375 ? -3.517 7.385 1.997 1.00 93.62 375 ALA A N 1
ATOM 2907 C CA . ALA A 1 375 ? -3.219 6.130 1.329 1.00 93.62 375 ALA A CA 1
ATOM 2908 C C . ALA A 1 375 ? -4.196 5.839 0.183 1.00 93.62 375 ALA A C 1
ATOM 2910 O O . ALA A 1 375 ? -3.817 5.145 -0.755 1.00 93.62 375 ALA A O 1
ATOM 2911 N N . GLN A 1 376 ? -5.427 6.361 0.259 1.00 94.94 376 GLN A N 1
ATOM 2912 C CA . GLN A 1 376 ? -6.372 6.271 -0.848 1.00 94.94 376 GLN A CA 1
ATOM 2913 C C . GLN A 1 376 ? -5.913 7.118 -2.038 1.00 94.94 376 GLN A C 1
ATOM 2915 O O . GLN A 1 376 ? -5.826 6.583 -3.133 1.00 94.94 376 GLN A O 1
ATOM 2920 N N . ASN A 1 377 ? -5.532 8.384 -1.828 1.00 95.06 377 ASN A N 1
ATOM 2921 C CA . ASN A 1 377 ? -5.060 9.247 -2.920 1.00 95.06 377 ASN A CA 1
ATOM 2922 C C . ASN A 1 377 ? -3.809 8.712 -3.604 1.00 95.06 377 ASN A C 1
ATOM 2924 O O . ASN A 1 377 ? -3.666 8.855 -4.811 1.00 95.06 377 ASN A O 1
ATOM 2928 N N . ASN A 1 378 ? -2.917 8.083 -2.838 1.00 94.38 378 ASN A N 1
ATOM 2929 C CA . ASN A 1 378 ? -1.734 7.451 -3.401 1.00 94.38 378 ASN A CA 1
ATOM 2930 C C . ASN A 1 378 ? -2.121 6.393 -4.462 1.00 94.38 378 ASN A C 1
ATOM 2932 O O . ASN A 1 378 ? -1.627 6.437 -5.588 1.00 94.38 378 ASN A O 1
ATOM 2936 N N . ARG A 1 379 ? -3.073 5.507 -4.138 1.00 94.00 379 ARG A N 1
ATOM 2937 C CA . ARG A 1 379 ? -3.569 4.469 -5.060 1.00 94.00 379 ARG A CA 1
ATOM 2938 C C . ARG A 1 379 ? -4.452 5.028 -6.168 1.00 94.00 379 ARG A C 1
ATOM 2940 O O . ARG A 1 379 ? -4.310 4.623 -7.314 1.00 94.00 379 ARG A O 1
ATOM 2947 N N . GLU A 1 380 ? -5.305 6.005 -5.855 1.00 96.19 380 GLU A N 1
ATOM 2948 C CA . GLU A 1 380 ? -6.103 6.721 -6.857 1.00 96.19 380 GLU A CA 1
ATOM 2949 C C . GLU A 1 380 ? -5.200 7.325 -7.933 1.00 96.19 380 GLU A C 1
ATOM 2951 O O . GLU A 1 380 ? -5.437 7.097 -9.114 1.00 96.19 380 GLU A O 1
ATOM 2956 N N . ALA A 1 381 ? -4.148 8.045 -7.539 1.00 96.56 381 ALA A N 1
ATOM 2957 C CA . ALA A 1 381 ? -3.227 8.712 -8.453 1.00 96.56 381 ALA A CA 1
ATOM 2958 C C . ALA A 1 381 ? -2.146 7.784 -9.047 1.00 96.56 381 ALA A C 1
ATOM 2960 O O . ALA A 1 381 ? -1.447 8.186 -9.975 1.00 96.56 381 ALA A O 1
ATOM 2961 N N . GLY A 1 382 ? -2.014 6.547 -8.558 1.00 93.25 382 GLY A N 1
ATOM 2962 C CA . GLY A 1 382 ? -1.104 5.535 -9.105 1.00 93.25 382 GLY A CA 1
ATOM 2963 C C . GLY A 1 382 ? 0.348 5.613 -8.618 1.00 93.25 382 GLY A C 1
ATOM 2964 O O . GLY A 1 382 ? 1.266 5.329 -9.387 1.00 93.25 382 GLY A O 1
ATOM 2965 N N . CYS A 1 383 ? 0.585 6.003 -7.364 1.00 94.00 383 CYS A N 1
ATOM 2966 C CA . CYS A 1 383 ? 1.926 6.072 -6.764 1.00 94.00 383 CYS A CA 1
ATOM 2967 C C . CYS A 1 383 ? 2.266 4.888 -5.816 1.00 94.00 383 CYS A C 1
ATOM 2969 O O . CYS A 1 383 ? 3.335 4.901 -5.205 1.00 94.00 383 CYS A O 1
ATOM 2971 N N . ASP A 1 384 ? 1.394 3.873 -5.689 1.00 90.25 384 ASP A N 1
ATOM 2972 C CA . ASP A 1 384 ? 1.550 2.684 -4.816 1.00 90.25 384 ASP A CA 1
ATOM 2973 C C . ASP A 1 384 ? 1.460 1.357 -5.591 1.00 90.25 384 ASP A C 1
ATOM 2975 O O . ASP A 1 384 ? 1.082 0.325 -5.039 1.00 90.25 384 ASP A O 1
ATOM 2979 N N . GLY A 1 385 ? 1.792 1.357 -6.885 1.00 84.50 385 GLY A N 1
ATOM 2980 C CA . GLY A 1 385 ? 1.667 0.161 -7.726 1.00 84.50 385 GLY A CA 1
ATOM 2981 C C . GLY A 1 385 ? 0.533 0.183 -8.743 1.00 84.50 385 GLY A C 1
ATOM 2982 O O . GLY A 1 385 ? 0.363 -0.793 -9.455 1.00 84.50 385 GLY A O 1
ATOM 2983 N N . GLU A 1 386 ? -0.250 1.255 -8.822 1.00 92.06 386 GLU A N 1
ATOM 2984 C CA . GLU A 1 386 ? -1.393 1.357 -9.736 1.00 92.06 386 GLU A CA 1
ATOM 2985 C C . GLU A 1 386 ? -1.167 2.377 -10.863 1.00 92.06 386 GLU A C 1
ATOM 2987 O O . GLU A 1 386 ? -0.144 3.070 -10.926 1.00 92.06 386 GLU A O 1
ATOM 2992 N N . PHE A 1 387 ? -2.143 2.488 -11.766 1.00 95.94 387 PHE A N 1
ATOM 2993 C CA . PHE A 1 387 ? -2.258 3.604 -12.703 1.00 95.94 387 PHE A CA 1
ATOM 2994 C C . PHE A 1 387 ? -3.382 4.562 -12.287 1.00 95.94 387 PHE A C 1
ATOM 2996 O O . PHE A 1 387 ? -4.418 4.110 -11.790 1.00 95.94 387 PHE A O 1
ATOM 3003 N N . PRO A 1 388 ? -3.203 5.874 -12.527 1.00 97.12 388 PRO A N 1
ATOM 3004 C CA . PRO A 1 388 ? -4.155 6.882 -12.091 1.00 97.12 388 PRO A CA 1
ATOM 3005 C C . PRO A 1 388 ? -5.589 6.645 -12.589 1.00 97.12 388 PRO A C 1
ATOM 3007 O O . PRO A 1 388 ? -5.821 6.304 -13.754 1.00 97.12 388 PRO A O 1
ATOM 3010 N N . GLY A 1 389 ? -6.563 6.878 -11.707 1.00 97.12 389 GLY A N 1
ATOM 3011 C CA . GLY A 1 389 ? -7.991 6.689 -11.979 1.00 97.12 389 GLY A CA 1
ATOM 3012 C C . GLY A 1 389 ? -8.408 5.217 -12.071 1.00 97.12 389 GLY A C 1
ATOM 3013 O O . GLY A 1 389 ? -9.325 4.892 -12.829 1.00 97.12 389 GLY A O 1
ATOM 3014 N N . PHE A 1 390 ? -7.705 4.332 -11.353 1.00 96.88 390 PHE A N 1
ATOM 3015 C CA . PHE A 1 390 ? -7.960 2.885 -11.316 1.00 96.88 390 PHE A CA 1
ATOM 3016 C C . PHE A 1 390 ? -8.011 2.261 -12.713 1.00 96.88 390 PHE A C 1
ATOM 3018 O O . PHE A 1 390 ? -8.986 1.617 -13.113 1.00 96.88 390 PHE A O 1
ATOM 3025 N N . ARG A 1 391 ? -6.971 2.516 -13.507 1.00 97.19 391 ARG A N 1
ATOM 3026 C CA . ARG A 1 391 ? -6.867 2.015 -14.879 1.00 97.19 391 ARG A CA 1
ATOM 3027 C C . ARG A 1 391 ? -6.097 0.697 -14.929 1.00 97.19 391 ARG A C 1
ATOM 3029 O O . ARG A 1 391 ? -4.989 0.593 -14.415 1.00 97.19 391 ARG A O 1
ATOM 3036 N N . ASN A 1 392 ? -6.673 -0.281 -15.620 1.00 96.88 392 ASN A N 1
ATOM 3037 C CA . ASN A 1 392 ? -6.025 -1.558 -15.916 1.00 96.88 392 ASN A CA 1
ATOM 3038 C C . ASN A 1 392 ? -4.930 -1.417 -16.982 1.00 96.88 392 ASN A C 1
ATOM 3040 O O . ASN A 1 392 ? -5.233 -1.076 -18.124 1.00 96.88 392 ASN A O 1
ATOM 3044 N N . HIS A 1 393 ? -3.686 -1.740 -16.623 1.00 94.69 393 HIS A N 1
ATOM 3045 C CA . HIS A 1 393 ? -2.526 -1.724 -17.522 1.00 94.69 393 HIS A CA 1
ATOM 3046 C C . HIS A 1 393 ? -2.625 -2.735 -18.678 1.00 94.69 393 HIS A C 1
ATOM 3048 O O . HIS A 1 393 ? -2.045 -2.520 -19.738 1.00 94.69 393 HIS A O 1
ATOM 3054 N N . GLN A 1 394 ? -3.401 -3.809 -18.498 1.00 94.25 394 GLN A N 1
ATOM 3055 C CA . GLN A 1 394 ? -3.682 -4.810 -19.527 1.00 94.25 394 GLN A CA 1
ATOM 3056 C C . GLN A 1 394 ? -4.832 -4.396 -20.458 1.00 94.25 394 GLN A C 1
ATOM 3058 O O . GLN A 1 394 ? -5.123 -5.121 -21.409 1.00 94.25 394 GLN A O 1
ATOM 3063 N N . ASN A 1 395 ? -5.511 -3.266 -20.205 1.00 95.62 395 ASN A N 1
ATOM 3064 C CA . ASN A 1 395 ? -6.529 -2.735 -21.109 1.00 95.62 395 ASN A CA 1
ATOM 3065 C C . ASN A 1 395 ? -5.927 -1.632 -22.007 1.00 95.62 395 ASN A C 1
ATOM 3067 O O . ASN A 1 395 ? -5.674 -0.522 -21.526 1.00 95.62 395 ASN A O 1
ATOM 3071 N N . PRO A 1 396 ? -5.747 -1.881 -23.320 1.00 93.50 396 PRO A N 1
ATOM 3072 C CA . PRO A 1 396 ? -5.183 -0.892 -24.236 1.00 93.50 396 PRO A CA 1
ATOM 3073 C C . PRO A 1 396 ? -5.983 0.412 -24.302 1.00 93.50 396 PRO A C 1
ATOM 3075 O O . PRO A 1 396 ? -5.390 1.477 -24.460 1.00 93.50 396 PRO A O 1
ATOM 3078 N N . SER A 1 397 ? -7.315 0.359 -24.151 1.00 96.25 397 SER A N 1
ATOM 3079 C CA . SER A 1 397 ? -8.154 1.563 -24.191 1.00 96.25 397 SER A CA 1
ATOM 3080 C C . SER A 1 397 ? -7.853 2.490 -23.012 1.00 96.25 397 SER A C 1
ATOM 3082 O O . SER A 1 397 ? -7.743 3.700 -23.193 1.00 96.25 397 SER A O 1
ATOM 3084 N N . HIS A 1 398 ? -7.619 1.928 -21.822 1.00 97.12 398 HIS A N 1
ATOM 3085 C CA . HIS A 1 398 ? -7.235 2.687 -20.636 1.00 97.12 398 HIS A CA 1
ATOM 3086 C C . HIS A 1 398 ? -5.868 3.360 -20.793 1.00 97.12 398 HIS A C 1
ATOM 3088 O O . HIS A 1 398 ? -5.690 4.501 -20.370 1.00 97.12 398 HIS A O 1
ATOM 3094 N N . MET A 1 399 ? -4.892 2.666 -21.379 1.00 96.31 399 MET A N 1
ATOM 3095 C CA . MET A 1 399 ? -3.546 3.220 -21.558 1.00 96.31 399 MET A CA 1
ATOM 3096 C C . MET A 1 399 ? -3.516 4.280 -22.666 1.00 96.31 399 MET A C 1
ATOM 3098 O O . MET A 1 399 ? -2.901 5.332 -22.489 1.00 96.31 399 MET A O 1
ATOM 3102 N N . ALA A 1 400 ? -4.258 4.069 -23.759 1.00 96.56 400 ALA A N 1
ATOM 3103 C CA . ALA A 1 400 ? -4.472 5.085 -24.790 1.00 96.56 400 ALA A CA 1
ATOM 3104 C C . ALA A 1 400 ? -5.178 6.331 -24.229 1.00 96.56 400 ALA A C 1
ATOM 3106 O O . ALA A 1 400 ? -4.841 7.460 -24.588 1.00 96.56 400 ALA A O 1
ATOM 3107 N N . ASP A 1 401 ? -6.126 6.136 -23.311 1.00 96.94 401 ASP A N 1
ATOM 3108 C CA . ASP A 1 401 ? -6.804 7.223 -22.615 1.00 96.94 401 ASP A CA 1
ATOM 3109 C C . ASP A 1 401 ? -5.844 8.044 -21.737 1.00 96.94 401 ASP A C 1
ATOM 3111 O O . ASP A 1 401 ? -5.866 9.273 -21.794 1.00 96.94 401 ASP A O 1
ATOM 3115 N N . LEU A 1 402 ? -4.936 7.392 -20.997 1.00 97.00 402 LEU A N 1
ATOM 3116 C CA . LEU A 1 402 ? -3.873 8.090 -20.259 1.00 97.00 402 LEU A CA 1
ATOM 3117 C C . LEU A 1 402 ? -2.950 8.877 -21.188 1.00 97.00 402 LEU A C 1
ATOM 3119 O O . LEU A 1 402 ? -2.687 10.047 -20.921 1.00 97.00 402 LEU A O 1
ATOM 3123 N N . ALA A 1 403 ? -2.496 8.269 -22.289 1.00 97.12 403 ALA A N 1
ATOM 3124 C CA . ALA A 1 403 ? -1.648 8.949 -23.267 1.00 97.12 403 ALA A CA 1
ATOM 3125 C C . ALA A 1 403 ? -2.324 10.217 -23.809 1.00 97.12 403 ALA A C 1
ATOM 3127 O O . ALA A 1 403 ? -1.708 11.279 -23.880 1.00 97.12 403 ALA A O 1
ATOM 3128 N N . ARG A 1 404 ? -3.623 10.129 -24.121 1.00 97.69 404 ARG A N 1
ATOM 3129 C CA . ARG A 1 404 ? -4.439 11.261 -24.572 1.00 97.69 404 ARG A CA 1
ATOM 3130 C C . ARG A 1 404 ? -4.580 12.340 -23.497 1.00 97.69 404 ARG A C 1
ATOM 3132 O O . ARG A 1 404 ? -4.421 13.515 -23.808 1.00 97.69 404 ARG A O 1
ATOM 3139 N N . LEU A 1 405 ? -4.885 11.963 -22.254 1.00 97.06 405 LEU A N 1
ATOM 3140 C CA . LEU A 1 405 ? -5.073 12.901 -21.139 1.00 97.06 405 LEU A CA 1
ATOM 3141 C C . LEU A 1 405 ? -3.781 13.627 -20.749 1.00 97.06 405 LEU A C 1
ATOM 3143 O O . LEU A 1 405 ? -3.827 14.802 -20.392 1.00 97.06 405 LEU A O 1
ATOM 3147 N N . TRP A 1 406 ? -2.642 12.943 -20.826 1.00 97.19 406 TRP A N 1
ATOM 3148 C CA . TRP A 1 406 ? -1.318 13.520 -20.576 1.00 97.19 406 TRP A CA 1
ATOM 3149 C C . TRP A 1 406 ? -0.689 14.167 -21.807 1.00 97.19 406 TRP A C 1
ATOM 3151 O O . TRP A 1 406 ? 0.372 14.776 -21.697 1.00 97.19 406 TRP A O 1
ATOM 3161 N N . ASN A 1 407 ? -1.347 14.057 -22.961 1.00 97.56 407 ASN A N 1
ATOM 3162 C CA . ASN A 1 407 ? -0.871 14.563 -24.239 1.00 97.56 407 ASN A CA 1
ATOM 3163 C C . ASN A 1 407 ? 0.543 14.055 -24.592 1.00 97.56 407 ASN A C 1
ATOM 3165 O O . ASN A 1 407 ? 1.423 14.826 -24.960 1.00 97.56 407 ASN A O 1
ATOM 3169 N N . ILE A 1 408 ? 0.777 12.749 -24.460 1.00 96.31 408 ILE A N 1
ATOM 3170 C CA . ILE A 1 408 ? 2.039 12.087 -24.832 1.00 96.31 408 ILE A CA 1
ATOM 3171 C C . ILE A 1 408 ? 1.800 11.021 -25.903 1.00 96.31 408 ILE A C 1
ATOM 3173 O O . ILE A 1 408 ? 0.655 10.665 -26.200 1.00 96.31 408 ILE A O 1
ATOM 3177 N N . GLU A 1 409 ? 2.875 10.510 -26.501 1.00 93.69 409 GLU A N 1
ATOM 3178 C CA . GLU A 1 409 ? 2.760 9.410 -27.457 1.00 93.69 409 GLU A CA 1
ATOM 3179 C C . GLU A 1 409 ? 2.375 8.107 -26.736 1.00 93.69 409 GLU A C 1
ATOM 3181 O O . GLU A 1 409 ? 2.951 7.803 -25.691 1.00 93.69 409 GLU A O 1
ATOM 3186 N N . PRO A 1 410 ? 1.447 7.286 -27.267 1.00 91.75 410 PRO A N 1
ATOM 3187 C CA . PRO A 1 410 ? 1.008 6.062 -26.592 1.00 91.75 410 PRO A CA 1
ATOM 3188 C C . PRO A 1 410 ? 2.137 5.099 -26.199 1.00 91.75 410 PRO A C 1
ATOM 3190 O O . PRO A 1 410 ? 2.093 4.525 -25.115 1.00 91.75 410 PRO A O 1
ATOM 3193 N N . ILE A 1 411 ? 3.188 4.974 -27.021 1.00 90.06 411 ILE A N 1
ATOM 3194 C CA . ILE A 1 411 ? 4.359 4.125 -26.717 1.00 90.06 411 ILE A CA 1
ATOM 3195 C C . ILE A 1 411 ? 5.163 4.598 -25.500 1.00 90.06 411 ILE A C 1
ATOM 3197 O O . ILE A 1 411 ? 5.930 3.835 -24.920 1.00 90.06 411 ILE A O 1
ATOM 3201 N N . GLN A 1 412 ? 4.988 5.854 -25.096 1.00 91.00 412 GLN A N 1
ATOM 3202 C CA . GLN A 1 412 ? 5.658 6.433 -23.942 1.00 91.00 412 GLN A CA 1
ATOM 3203 C C . GLN A 1 412 ? 4.924 6.153 -22.623 1.00 91.00 412 GLN A C 1
ATOM 3205 O O . GLN A 1 412 ? 5.440 6.509 -21.565 1.00 91.00 412 GLN A O 1
ATOM 3210 N N . VAL A 1 413 ? 3.740 5.532 -22.644 1.00 92.19 413 VAL A N 1
ATOM 3211 C CA . VAL A 1 413 ? 3.077 5.052 -21.424 1.00 92.19 413 VAL A CA 1
ATOM 3212 C C . VAL A 1 413 ? 3.621 3.657 -21.107 1.00 92.19 413 VAL A C 1
ATOM 3214 O O . VAL A 1 413 ? 3.240 2.696 -21.774 1.00 92.19 413 VAL A O 1
ATOM 3217 N N . PRO A 1 414 ? 4.502 3.487 -20.105 1.00 87.25 414 PRO A N 1
ATOM 3218 C CA . PRO A 1 414 ? 5.004 2.161 -19.780 1.00 87.25 414 PRO A CA 1
ATOM 3219 C C . PRO A 1 414 ? 3.879 1.335 -19.145 1.00 87.25 414 PRO A C 1
ATOM 3221 O O . PRO A 1 414 ? 3.321 1.747 -18.132 1.00 87.25 414 PRO A O 1
ATOM 3224 N N . HIS A 1 415 ? 3.530 0.185 -19.729 1.00 91.50 415 HIS A N 1
ATOM 3225 C CA . HIS A 1 415 ? 2.419 -0.644 -19.236 1.00 91.50 415 HIS A CA 1
ATOM 3226 C C . HIS A 1 415 ? 2.560 -2.152 -19.540 1.00 91.50 415 HIS A C 1
ATOM 3228 O O . HIS A 1 415 ? 1.571 -2.883 -19.519 1.00 91.50 415 HIS A O 1
ATOM 3234 N N . TRP A 1 416 ? 3.768 -2.655 -19.825 1.00 87.88 416 TRP A N 1
ATOM 3235 C CA . TRP A 1 416 ? 4.007 -4.103 -20.013 1.00 87.88 416 TRP A CA 1
ATOM 3236 C C . TRP A 1 416 ? 3.834 -4.928 -18.738 1.00 87.88 416 TRP A C 1
ATOM 3238 O O . TRP A 1 416 ? 3.788 -6.154 -18.795 1.00 87.88 416 TRP A O 1
ATOM 3248 N N . ASN A 1 417 ? 3.822 -4.265 -17.585 1.00 88.81 417 ASN A N 1
ATOM 3249 C CA . ASN A 1 417 ? 3.641 -4.883 -16.287 1.00 88.81 417 ASN A CA 1
ATOM 3250 C C . ASN A 1 417 ? 3.064 -3.857 -15.309 1.00 88.81 417 ASN A C 1
ATOM 3252 O O . ASN A 1 417 ? 3.061 -2.649 -15.574 1.00 88.81 417 ASN A O 1
ATOM 3256 N N . GLU A 1 418 ? 2.647 -4.337 -14.146 1.00 90.25 418 GLU A N 1
ATOM 3257 C CA . GLU A 1 418 ? 2.342 -3.478 -13.015 1.00 90.25 418 GLU A CA 1
ATOM 3258 C C . GLU A 1 418 ? 3.581 -2.664 -12.586 1.00 90.25 418 GLU A C 1
ATOM 3260 O O . GLU A 1 418 ? 4.726 -3.133 -12.689 1.00 90.25 418 GLU A O 1
ATOM 3265 N N . PRO A 1 419 ? 3.380 -1.438 -12.076 1.00 93.69 419 PRO A N 1
ATOM 3266 C CA . PRO A 1 419 ? 4.435 -0.671 -11.437 1.00 93.69 419 PRO A CA 1
ATOM 3267 C C . PRO A 1 419 ? 5.158 -1.463 -10.338 1.00 93.69 419 PRO A C 1
ATOM 3269 O O . PRO A 1 419 ? 4.598 -2.302 -9.632 1.00 93.69 419 PRO A O 1
ATOM 3272 N N . THR A 1 420 ? 6.458 -1.222 -10.221 1.00 95.75 420 THR A N 1
ATOM 3273 C CA . THR A 1 420 ? 7.376 -2.086 -9.478 1.00 95.75 420 THR A CA 1
ATOM 3274 C C . THR A 1 420 ? 7.238 -1.901 -7.970 1.00 95.75 420 THR A C 1
ATOM 3276 O O . THR A 1 420 ? 7.598 -0.858 -7.435 1.00 95.75 420 THR A O 1
ATOM 3279 N N . HIS A 1 421 ? 6.809 -2.951 -7.267 1.00 95.69 421 HIS A N 1
ATOM 3280 C CA . HIS A 1 421 ? 6.719 -2.948 -5.806 1.00 95.69 421 HIS A CA 1
ATOM 3281 C C . HIS A 1 421 ? 8.090 -2.854 -5.107 1.00 95.69 421 HIS A C 1
ATOM 3283 O O . HIS A 1 421 ? 9.115 -3.311 -5.618 1.00 95.69 421 HIS A O 1
ATOM 3289 N N . VAL A 1 422 ? 8.096 -2.350 -3.869 1.00 96.56 422 VAL A N 1
ATOM 3290 C CA . VAL A 1 422 ? 9.300 -1.977 -3.109 1.00 96.56 422 VAL A CA 1
ATOM 3291 C C . VAL A 1 422 ? 10.314 -3.105 -2.940 1.00 96.56 422 VAL A C 1
ATOM 3293 O O . VAL A 1 422 ? 11.510 -2.854 -2.996 1.00 96.56 422 VAL A O 1
ATOM 3296 N N . GLN A 1 423 ? 9.881 -4.357 -2.777 1.00 95.12 423 GLN A N 1
ATOM 3297 C CA . GLN A 1 423 ? 10.821 -5.479 -2.638 1.00 95.12 423 GLN A CA 1
ATOM 3298 C C . GLN A 1 423 ? 11.614 -5.717 -3.931 1.00 95.12 423 GLN A C 1
ATOM 3300 O O . GLN A 1 423 ? 12.815 -5.964 -3.867 1.00 95.12 423 GLN A O 1
ATOM 3305 N N . ASN A 1 424 ? 10.984 -5.544 -5.098 1.00 95.81 424 ASN A N 1
ATOM 3306 C CA . ASN A 1 424 ? 11.695 -5.577 -6.374 1.00 95.81 424 ASN A CA 1
ATOM 3307 C C . ASN A 1 424 ? 12.527 -4.314 -6.601 1.00 95.81 424 ASN A C 1
ATOM 3309 O O . ASN A 1 424 ? 13.632 -4.432 -7.116 1.00 95.81 424 ASN A O 1
ATOM 3313 N N . LEU A 1 425 ? 12.075 -3.137 -6.149 1.00 97.62 425 LEU A N 1
ATOM 3314 C CA . LEU A 1 425 ? 12.925 -1.939 -6.155 1.00 97.62 425 LEU A CA 1
ATOM 3315 C C . LEU A 1 425 ? 14.221 -2.181 -5.367 1.00 97.62 425 LEU A C 1
ATOM 3317 O O . LEU A 1 425 ? 15.298 -1.875 -5.864 1.00 97.62 425 LEU A O 1
ATOM 3321 N N . LEU A 1 426 ? 14.147 -2.805 -4.187 1.00 97.88 426 LEU A N 1
ATOM 3322 C CA . LEU A 1 426 ? 15.336 -3.177 -3.411 1.00 97.88 426 LEU A CA 1
ATOM 3323 C C . LEU A 1 426 ? 16.221 -4.195 -4.147 1.00 97.88 426 LEU A C 1
ATOM 3325 O O . LEU A 1 426 ? 17.436 -4.033 -4.151 1.00 97.88 426 LEU A O 1
ATOM 3329 N N . ASN A 1 427 ? 15.640 -5.195 -4.821 1.00 97.44 427 ASN A N 1
ATOM 3330 C CA . ASN A 1 427 ? 16.402 -6.135 -5.660 1.00 97.44 427 ASN A CA 1
ATOM 3331 C C . ASN A 1 427 ? 17.104 -5.419 -6.831 1.00 97.44 427 ASN A C 1
ATOM 3333 O O . ASN A 1 427 ? 18.219 -5.769 -7.223 1.00 97.44 427 ASN A O 1
ATOM 3337 N N . TYR A 1 428 ? 16.467 -4.399 -7.404 1.00 96.62 428 TYR A N 1
ATOM 3338 C CA . TYR A 1 428 ? 17.034 -3.596 -8.484 1.00 96.62 428 TYR A CA 1
ATOM 3339 C C . TYR A 1 428 ? 18.088 -2.602 -7.994 1.00 96.62 428 TYR A C 1
ATOM 3341 O O . TYR A 1 428 ? 19.037 -2.336 -8.727 1.00 96.62 428 TYR A O 1
ATOM 3349 N N . VAL A 1 429 ? 17.991 -2.112 -6.759 1.00 97.44 429 VAL A N 1
ATOM 3350 C CA . VAL A 1 429 ? 19.087 -1.396 -6.088 1.00 97.44 429 VAL A CA 1
ATOM 3351 C C . VAL A 1 429 ? 20.277 -2.337 -5.884 1.00 97.44 429 VAL A C 1
ATOM 3353 O O . VAL A 1 429 ? 21.394 -2.012 -6.275 1.00 97.44 429 VAL A O 1
ATOM 3356 N N . GLU A 1 430 ? 20.025 -3.532 -5.348 1.00 95.88 430 GLU A N 1
ATOM 3357 C CA . GLU A 1 430 ? 21.041 -4.545 -5.040 1.00 95.88 430 GLU A CA 1
ATOM 3358 C C . GLU A 1 430 ? 21.805 -5.025 -6.281 1.00 95.88 430 GLU A C 1
ATOM 3360 O O . GLU A 1 430 ? 23.031 -5.044 -6.290 1.00 95.88 430 GLU A O 1
ATOM 3365 N N . SER A 1 431 ? 21.086 -5.353 -7.357 1.00 92.69 431 SER A N 1
ATOM 3366 C CA . SER A 1 431 ? 21.678 -5.723 -8.656 1.00 92.69 431 SER A CA 1
ATOM 3367 C C . SER A 1 431 ? 22.275 -4.536 -9.416 1.00 92.69 431 SER A C 1
ATOM 3369 O O . SER A 1 431 ? 22.964 -4.705 -10.421 1.00 92.69 431 SER A O 1
ATOM 3371 N N . GLY A 1 432 ? 21.988 -3.326 -8.949 1.00 91.38 432 GLY A N 1
ATOM 3372 C CA . GLY A 1 432 ? 22.475 -2.072 -9.479 1.00 91.38 432 GLY A CA 1
ATOM 3373 C C . GLY A 1 432 ? 21.762 -1.509 -10.693 1.00 91.38 432 GLY A C 1
ATOM 3374 O O . GLY A 1 432 ? 22.227 -0.517 -11.255 1.00 91.38 432 GLY A O 1
ATOM 3375 N N . SER A 1 433 ? 20.624 -2.081 -11.080 1.00 91.81 433 SER A N 1
ATOM 3376 C CA . SER A 1 433 ? 19.732 -1.496 -12.085 1.00 91.81 433 SER A CA 1
ATOM 3377 C C . SER A 1 433 ? 19.194 -0.126 -11.653 1.00 91.81 433 SER A C 1
ATOM 3379 O O . SER A 1 433 ? 19.099 0.773 -12.483 1.00 91.81 433 SER A O 1
ATOM 3381 N N . ILE A 1 434 ? 18.891 0.053 -10.362 1.00 96.06 434 ILE A N 1
ATOM 3382 C CA . ILE A 1 434 ? 18.514 1.342 -9.768 1.00 96.06 434 ILE A CA 1
ATOM 3383 C C . ILE A 1 434 ? 19.740 1.978 -9.115 1.00 96.06 434 ILE A C 1
ATOM 3385 O O . ILE A 1 434 ? 20.462 1.348 -8.338 1.00 96.06 434 ILE A O 1
ATOM 3389 N N . ARG A 1 435 ? 19.953 3.257 -9.424 1.00 96.56 435 ARG A N 1
ATOM 3390 C CA . ARG A 1 435 ? 21.070 4.070 -8.926 1.00 96.56 435 ARG A CA 1
ATOM 3391 C C . ARG A 1 435 ? 20.642 5.414 -8.357 1.00 96.56 435 ARG A C 1
ATOM 3393 O O . ARG A 1 435 ? 21.447 6.064 -7.702 1.00 96.56 435 ARG A O 1
ATOM 3400 N N . MET A 1 436 ? 19.375 5.785 -8.514 1.00 98.38 436 MET A N 1
ATOM 3401 C CA . MET A 1 436 ? 18.755 6.863 -7.758 1.00 98.38 436 MET A CA 1
ATOM 3402 C C . MET A 1 436 ? 17.487 6.361 -7.081 1.00 98.38 436 MET A C 1
ATOM 3404 O O . MET A 1 436 ? 16.594 5.831 -7.743 1.00 98.38 436 MET A O 1
ATOM 3408 N N . PHE A 1 437 ? 17.396 6.567 -5.769 1.00 98.62 437 PHE A N 1
ATOM 3409 C CA . PHE A 1 437 ? 16.214 6.227 -4.989 1.00 98.62 437 PHE A CA 1
ATOM 3410 C C . PHE A 1 437 ? 15.712 7.448 -4.221 1.00 98.62 437 PHE A C 1
ATOM 3412 O O . PHE A 1 437 ? 16.349 7.919 -3.277 1.00 98.62 437 PHE A O 1
ATOM 3419 N N . TRP A 1 438 ? 14.571 7.978 -4.657 1.00 98.75 438 TRP A N 1
ATOM 3420 C CA . TRP A 1 438 ? 13.947 9.163 -4.081 1.00 98.75 438 TRP A CA 1
ATOM 3421 C C . TRP A 1 438 ? 12.850 8.757 -3.106 1.00 98.75 438 TRP A C 1
ATOM 3423 O O . TRP A 1 438 ? 11.791 8.266 -3.491 1.00 98.75 438 TRP A O 1
ATOM 3433 N N . ILE A 1 439 ? 13.109 8.977 -1.823 1.00 98.75 439 ILE A N 1
ATOM 3434 C CA . ILE A 1 439 ? 12.243 8.604 -0.714 1.00 98.75 439 ILE A CA 1
ATOM 3435 C C . ILE A 1 439 ? 11.505 9.848 -0.209 1.00 98.75 439 ILE A C 1
ATOM 3437 O O . ILE A 1 439 ? 12.146 10.811 0.212 1.00 98.75 439 ILE A O 1
ATOM 3441 N N . SER A 1 440 ? 10.170 9.820 -0.206 1.00 98.06 440 SER A N 1
ATOM 3442 C CA . SER A 1 440 ? 9.337 10.976 0.163 1.00 98.06 440 SER A CA 1
ATOM 3443 C C . SER A 1 440 ? 8.378 10.660 1.307 1.00 98.06 440 SER A C 1
ATOM 3445 O O . SER A 1 440 ? 7.525 9.774 1.222 1.00 98.06 440 SER A O 1
ATOM 3447 N N . GLY A 1 441 ? 8.509 11.409 2.403 1.00 95.81 441 GLY A N 1
ATOM 3448 C CA . GLY A 1 441 ? 7.606 11.366 3.551 1.00 95.81 441 GLY A CA 1
ATOM 3449 C C . GLY A 1 441 ? 7.580 10.029 4.295 1.00 95.81 441 GLY A C 1
ATOM 3450 O O . GLY A 1 441 ? 6.611 9.752 4.997 1.00 95.81 441 GLY A O 1
ATOM 3451 N N . THR A 1 442 ? 8.589 9.170 4.153 1.00 96.25 442 THR A N 1
ATOM 3452 C CA . THR A 1 442 ? 8.641 7.850 4.800 1.00 96.25 442 THR A CA 1
ATOM 3453 C C . THR A 1 442 ? 10.051 7.509 5.280 1.00 96.25 442 THR A C 1
ATOM 3455 O O . THR A 1 442 ? 11.031 8.100 4.847 1.00 96.25 442 THR A O 1
ATOM 3458 N N . ASN A 1 443 ? 10.148 6.539 6.191 1.00 97.31 443 ASN A N 1
ATOM 3459 C CA . ASN A 1 443 ? 11.389 6.158 6.863 1.00 97.31 443 ASN A CA 1
ATOM 3460 C C . ASN A 1 443 ? 11.646 4.640 6.716 1.00 97.31 443 ASN A C 1
ATOM 3462 O O . ASN A 1 443 ? 11.311 3.859 7.620 1.00 97.31 443 ASN A O 1
ATOM 3466 N N . PRO A 1 444 ? 12.141 4.177 5.551 1.00 97.75 444 PRO A N 1
ATOM 3467 C CA . PRO A 1 444 ? 12.398 2.763 5.270 1.00 97.75 444 PRO A CA 1
ATOM 3468 C C . PRO A 1 444 ? 13.380 2.099 6.236 1.00 97.75 444 PRO A C 1
ATOM 3470 O O . PRO A 1 444 ? 13.170 0.931 6.548 1.00 97.75 444 PRO A O 1
ATOM 3473 N N . LEU A 1 445 ? 14.349 2.832 6.803 1.00 97.62 445 LEU A N 1
ATOM 3474 C CA . LEU A 1 445 ? 15.290 2.302 7.810 1.00 97.62 445 LEU A CA 1
ATOM 3475 C C . LEU A 1 445 ? 14.669 1.954 9.172 1.00 97.62 445 LEU A C 1
ATOM 3477 O O . LEU A 1 445 ? 15.367 1.542 10.095 1.00 97.62 445 LEU A O 1
ATOM 3481 N N . VAL A 1 446 ? 13.352 2.092 9.293 1.00 97.69 446 VAL A N 1
ATOM 3482 C CA . VAL A 1 446 ? 12.572 1.604 10.436 1.00 97.69 446 VAL A CA 1
ATOM 3483 C C . VAL A 1 446 ? 11.367 0.789 9.963 1.00 97.69 446 VAL A C 1
ATOM 3485 O O . VAL A 1 446 ? 10.971 -0.176 10.612 1.00 97.69 446 VAL A O 1
ATOM 3488 N N . SER A 1 447 ? 10.751 1.171 8.840 1.00 96.94 447 SER A N 1
ATOM 3489 C CA . SER A 1 447 ? 9.461 0.618 8.404 1.00 96.94 447 SER A CA 1
ATOM 3490 C C . SER A 1 447 ? 9.535 -0.626 7.515 1.00 96.94 447 SER A C 1
ATOM 3492 O O . SER A 1 447 ? 8.576 -1.399 7.532 1.00 96.94 447 SER A O 1
ATOM 3494 N N . LEU A 1 448 ? 10.612 -0.835 6.751 1.00 97.56 448 LEU A N 1
ATOM 3495 C CA . LEU A 1 448 ? 10.754 -2.010 5.883 1.00 97.56 448 LEU A CA 1
ATOM 3496 C C . LEU A 1 448 ? 11.217 -3.244 6.673 1.00 97.56 448 LEU A C 1
ATOM 3498 O O . LEU A 1 448 ? 11.870 -3.085 7.702 1.00 97.56 448 LEU A O 1
ATOM 3502 N N . PRO A 1 449 ? 10.865 -4.469 6.236 1.00 96.62 449 PRO A N 1
ATOM 3503 C CA . PRO A 1 449 ? 11.339 -5.693 6.876 1.00 96.62 449 PRO A CA 1
ATOM 3504 C C . PRO A 1 449 ? 12.817 -5.952 6.565 1.00 96.62 449 PRO A C 1
ATOM 3506 O O . PRO A 1 449 ? 13.353 -5.381 5.615 1.00 96.62 449 PRO A O 1
ATOM 3509 N N . ASN A 1 450 ? 13.446 -6.854 7.326 1.00 96.69 450 ASN A N 1
ATOM 3510 C CA . ASN A 1 450 ? 14.864 -7.195 7.182 1.00 96.69 450 ASN A CA 1
ATOM 3511 C C . ASN A 1 450 ? 15.751 -5.935 7.144 1.00 96.69 450 ASN A C 1
ATOM 3513 O O . ASN A 1 450 ? 16.491 -5.680 6.191 1.00 96.69 450 ASN A O 1
ATOM 3517 N N . LEU A 1 451 ? 15.643 -5.116 8.194 1.00 97.25 451 LEU A N 1
ATOM 3518 C CA . LEU A 1 451 ? 16.367 -3.849 8.287 1.00 97.25 451 LEU A CA 1
ATOM 3519 C C . LEU A 1 451 ? 17.891 -3.943 8.073 1.00 97.25 451 LEU A C 1
ATOM 3521 O O . LEU A 1 451 ? 18.427 -2.991 7.499 1.00 97.25 451 LEU A O 1
ATOM 3525 N N . PRO A 1 452 ? 18.605 -5.028 8.454 1.00 97.00 452 PRO A N 1
ATOM 3526 C CA . PRO A 1 452 ? 20.020 -5.177 8.114 1.00 97.00 452 PRO A CA 1
ATOM 3527 C C . PRO A 1 452 ? 20.271 -5.052 6.609 1.00 97.00 452 PRO A C 1
ATOM 3529 O O . PRO A 1 452 ? 21.066 -4.208 6.197 1.00 97.00 452 PRO A O 1
ATOM 3532 N N . ARG A 1 453 ? 19.500 -5.780 5.789 1.00 97.06 453 ARG A N 1
ATOM 3533 C CA . ARG A 1 453 ? 19.573 -5.693 4.325 1.00 97.06 453 ARG A CA 1
ATOM 3534 C C . ARG A 1 453 ? 19.266 -4.282 3.832 1.00 97.06 453 ARG A C 1
ATOM 3536 O O . ARG A 1 453 ? 20.012 -3.735 3.031 1.00 97.06 453 ARG A O 1
ATOM 3543 N N . VAL A 1 454 ? 18.181 -3.671 4.311 1.00 97.88 454 VAL A N 1
ATOM 3544 C CA . VAL A 1 454 ? 17.769 -2.332 3.846 1.00 97.88 454 VAL A CA 1
ATOM 3545 C C . VAL A 1 454 ? 18.837 -1.280 4.161 1.00 97.88 454 VAL A C 1
ATOM 3547 O O . VAL A 1 454 ? 19.122 -0.435 3.315 1.00 97.88 454 VAL A O 1
ATOM 3550 N N . ARG A 1 455 ? 19.464 -1.338 5.343 1.00 97.12 455 ARG A N 1
ATOM 3551 C CA . ARG A 1 455 ? 20.592 -0.458 5.685 1.00 97.12 455 ARG A CA 1
ATOM 3552 C C . ARG A 1 455 ? 21.775 -0.659 4.756 1.00 97.12 455 ARG A C 1
ATOM 3554 O O . ARG A 1 455 ? 22.346 0.334 4.313 1.00 97.12 455 ARG A O 1
ATOM 3561 N N . ASP A 1 456 ? 22.133 -1.903 4.458 1.00 96.69 456 ASP A N 1
ATOM 3562 C CA . ASP A 1 456 ? 23.249 -2.186 3.558 1.00 96.69 456 ASP A CA 1
ATOM 3563 C C . ASP A 1 456 ? 22.989 -1.616 2.162 1.00 96.69 456 ASP A C 1
ATOM 3565 O O . ASP A 1 456 ? 23.858 -0.940 1.623 1.00 96.69 456 ASP A O 1
ATOM 3569 N N . LEU A 1 457 ? 21.772 -1.773 1.631 1.00 97.69 457 LEU A N 1
ATOM 3570 C CA . LEU A 1 457 ? 21.383 -1.217 0.332 1.00 97.69 457 LEU A CA 1
ATOM 3571 C C . LEU A 1 457 ? 21.393 0.320 0.315 1.00 97.69 457 LEU A C 1
ATOM 3573 O O . LEU A 1 457 ? 21.967 0.921 -0.588 1.00 97.69 457 LEU A O 1
ATOM 3577 N N . LEU A 1 458 ? 20.798 0.977 1.318 1.00 97.50 458 LEU A N 1
ATOM 3578 C CA . LEU A 1 458 ? 20.705 2.445 1.355 1.00 97.50 458 LEU A CA 1
ATOM 3579 C C . LEU A 1 458 ? 22.024 3.150 1.713 1.00 97.50 458 LEU A C 1
ATOM 3581 O O . LEU A 1 458 ? 22.100 4.373 1.616 1.00 97.50 458 LEU A O 1
ATOM 3585 N N . THR A 1 459 ? 23.054 2.404 2.120 1.00 96.00 459 THR A N 1
ATOM 3586 C CA . THR A 1 459 ? 24.392 2.946 2.419 1.00 96.00 459 THR A CA 1
ATOM 3587 C C . THR A 1 459 ? 25.440 2.598 1.361 1.00 96.00 459 THR A C 1
ATOM 3589 O O . THR A 1 459 ? 26.603 2.963 1.533 1.00 96.00 459 THR A O 1
ATOM 3592 N N . GLN A 1 460 ? 25.047 1.953 0.255 1.00 93.31 460 GLN A N 1
ATOM 3593 C CA . GLN A 1 460 ? 25.950 1.666 -0.862 1.00 93.31 460 GLN A CA 1
ATOM 3594 C C . GLN A 1 460 ? 26.560 2.961 -1.435 1.00 93.31 460 GLN A C 1
ATOM 3596 O O . GLN A 1 460 ? 25.829 3.939 -1.641 1.00 93.31 460 GLN A O 1
ATOM 3601 N N . PRO A 1 461 ? 27.876 2.991 -1.721 1.00 91.81 461 PRO A N 1
ATOM 3602 C CA . PRO A 1 461 ? 28.534 4.134 -2.357 1.00 91.81 461 PRO A CA 1
ATOM 3603 C C . PRO A 1 461 ? 27.947 4.511 -3.723 1.00 91.81 461 PRO A C 1
ATOM 3605 O O . PRO A 1 461 ? 27.955 5.682 -4.092 1.00 91.81 461 PRO A O 1
ATOM 3608 N N . GLU A 1 462 ? 27.426 3.537 -4.468 1.00 91.94 462 GLU A N 1
ATOM 3609 C CA . GLU A 1 462 ? 26.923 3.711 -5.829 1.00 91.94 462 GLU A CA 1
ATOM 3610 C C . GLU A 1 462 ? 25.474 4.214 -5.876 1.00 91.94 462 GLU A C 1
ATOM 3612 O O . GLU A 1 462 ? 25.058 4.748 -6.898 1.00 91.94 462 GLU A O 1
ATOM 3617 N N . LEU A 1 463 ? 24.687 4.057 -4.807 1.00 96.12 463 LEU A N 1
ATOM 3618 C CA . LEU A 1 463 ? 23.282 4.469 -4.785 1.00 96.12 463 LEU A CA 1
ATOM 3619 C C . LEU A 1 463 ? 23.146 5.933 -4.357 1.00 96.12 463 LEU A C 1
ATOM 3621 O O . LEU A 1 463 ? 23.507 6.279 -3.235 1.00 96.12 463 LEU A O 1
ATOM 3625 N N . PHE A 1 464 ? 22.548 6.769 -5.204 1.00 97.75 464 PHE A N 1
ATOM 3626 C CA . PHE A 1 464 ? 22.173 8.141 -4.867 1.00 97.75 464 PHE A CA 1
ATOM 3627 C C . PHE A 1 464 ? 20.799 8.190 -4.194 1.00 97.75 464 PHE A C 1
ATOM 3629 O O . PHE A 1 464 ? 19.773 7.899 -4.812 1.00 97.75 464 PHE A O 1
ATOM 3636 N N . VAL A 1 465 ? 20.764 8.561 -2.917 1.00 98.62 465 VAL A N 1
ATOM 3637 C CA . VAL A 1 465 ? 19.545 8.596 -2.105 1.00 98.62 465 VAL A CA 1
ATOM 3638 C C . VAL A 1 465 ? 19.099 10.036 -1.886 1.00 98.62 465 VAL A C 1
ATOM 3640 O O . VAL A 1 465 ? 19.796 10.829 -1.250 1.00 98.62 465 VAL A O 1
ATOM 3643 N N . VAL A 1 466 ? 17.892 10.355 -2.350 1.00 98.88 466 VAL A N 1
ATOM 3644 C CA . VAL A 1 466 ? 17.208 11.616 -2.035 1.00 98.88 466 VAL A CA 1
ATOM 3645 C C . VAL A 1 466 ? 16.183 11.335 -0.945 1.00 98.88 466 VAL A C 1
ATOM 3647 O O . VAL A 1 466 ? 15.358 10.439 -1.096 1.00 98.88 466 VAL A O 1
ATOM 3650 N N . CYS A 1 467 ? 16.214 12.086 0.152 1.00 98.75 467 CYS A N 1
ATOM 3651 C CA . CYS A 1 467 ? 15.237 11.976 1.229 1.00 98.75 467 CYS A CA 1
ATOM 3652 C C . CYS A 1 467 ? 14.485 13.295 1.404 1.00 98.75 467 CYS A C 1
ATOM 3654 O O . CYS A 1 467 ? 15.017 14.279 1.911 1.00 98.75 467 CYS A O 1
ATOM 3656 N N . GLN A 1 468 ? 13.220 13.304 1.016 1.00 98.56 468 GLN A N 1
ATOM 3657 C CA . GLN A 1 468 ? 12.302 14.417 1.206 1.00 98.56 468 GLN A CA 1
ATOM 3658 C C . GLN A 1 468 ? 11.476 14.169 2.469 1.00 98.56 468 GLN A C 1
ATOM 3660 O O . GLN A 1 468 ? 10.632 13.273 2.506 1.00 98.56 468 GLN A O 1
ATOM 3665 N N . ASP A 1 469 ? 11.744 14.925 3.532 1.00 97.56 469 ASP A N 1
ATOM 3666 C CA . ASP A 1 469 ? 11.139 14.699 4.848 1.00 97.56 469 ASP A CA 1
ATOM 3667 C C . ASP A 1 469 ? 11.007 16.018 5.630 1.00 97.56 469 ASP A C 1
ATOM 3669 O O . ASP A 1 469 ? 11.589 17.051 5.296 1.00 97.56 469 ASP A O 1
ATOM 3673 N N . ILE A 1 470 ? 10.220 15.993 6.701 1.00 96.88 470 ILE A N 1
ATOM 3674 C CA . ILE A 1 470 ? 10.012 17.130 7.604 1.00 96.88 470 ILE A CA 1
ATOM 3675 C C . ILE A 1 470 ? 11.033 17.157 8.756 1.00 96.88 470 ILE A C 1
ATOM 3677 O O . ILE A 1 470 ? 11.191 18.189 9.413 1.00 96.88 470 ILE A O 1
ATOM 3681 N N . TYR A 1 471 ? 11.720 16.037 9.013 1.00 96.81 471 TYR A N 1
ATOM 3682 C CA . TYR A 1 471 ? 12.732 15.876 10.062 1.00 96.81 471 TYR A CA 1
ATOM 3683 C C . TYR A 1 471 ? 13.956 15.119 9.549 1.00 96.81 471 TYR A C 1
ATOM 3685 O O . TYR A 1 471 ? 13.853 14.314 8.629 1.00 96.81 471 TYR A O 1
ATOM 3693 N N . LEU A 1 472 ? 15.094 15.291 10.227 1.00 96.31 472 LEU A N 1
ATOM 3694 C CA . LEU A 1 472 ? 16.246 14.409 10.056 1.00 96.31 472 LEU A CA 1
ATOM 3695 C C . LEU A 1 472 ? 15.942 13.040 10.699 1.00 96.31 472 LEU A C 1
ATOM 3697 O O . LEU A 1 472 ? 16.103 12.854 11.906 1.00 96.31 472 LEU A O 1
ATOM 3701 N N . THR A 1 473 ? 15.398 12.122 9.902 1.00 96.69 473 THR A N 1
ATOM 3702 C CA . THR A 1 473 ? 15.100 10.727 10.263 1.00 96.69 473 THR A CA 1
ATOM 3703 C C . THR A 1 473 ? 16.318 9.821 10.067 1.00 96.69 473 THR A C 1
ATOM 3705 O O . THR A 1 473 ? 17.342 10.250 9.546 1.00 96.69 473 THR A O 1
ATOM 3708 N N . GLU A 1 474 ? 16.216 8.552 10.462 1.00 97.25 474 GLU A N 1
ATOM 3709 C CA . GLU A 1 474 ? 17.228 7.519 10.216 1.00 97.25 474 GLU A CA 1
ATOM 3710 C C . GLU A 1 474 ? 17.567 7.419 8.725 1.00 97.25 474 GLU A C 1
ATOM 3712 O O . GLU A 1 474 ? 18.738 7.393 8.352 1.00 97.25 474 GLU A O 1
ATOM 3717 N N . THR A 1 475 ? 16.543 7.436 7.868 1.00 98.12 475 THR A N 1
ATOM 3718 C CA . THR A 1 475 ? 16.720 7.432 6.409 1.00 98.12 475 THR A CA 1
ATOM 3719 C C . THR A 1 475 ? 17.365 8.729 5.918 1.00 98.12 475 THR A C 1
ATOM 3721 O O . THR A 1 475 ? 18.327 8.679 5.155 1.00 98.12 475 THR A O 1
ATOM 3724 N N . ALA A 1 476 ? 16.910 9.893 6.397 1.00 97.94 476 ALA A N 1
ATOM 3725 C CA . ALA A 1 476 ? 17.512 11.171 6.013 1.00 97.94 476 ALA A CA 1
ATOM 3726 C C . ALA A 1 476 ? 18.984 11.275 6.449 1.00 97.94 476 ALA A C 1
ATOM 3728 O O . ALA A 1 476 ? 19.799 11.847 5.734 1.00 97.94 476 ALA A O 1
ATOM 3729 N N . ALA A 1 477 ? 19.349 10.683 7.590 1.00 97.00 477 ALA A N 1
ATOM 3730 C CA . ALA A 1 477 ? 20.709 10.711 8.120 1.00 97.00 477 ALA A CA 1
ATOM 3731 C C . ALA A 1 477 ? 21.732 9.973 7.239 1.00 97.00 477 ALA A C 1
ATOM 3733 O O . ALA A 1 477 ? 22.919 10.299 7.310 1.00 97.00 477 ALA A O 1
ATOM 3734 N N . VAL A 1 478 ? 21.296 9.021 6.403 1.00 97.56 478 VAL A N 1
ATOM 3735 C CA . VAL A 1 478 ? 22.158 8.302 5.443 1.00 97.56 478 VAL A CA 1
ATOM 3736 C C . VAL A 1 478 ? 22.013 8.791 3.997 1.00 97.56 478 VAL A C 1
ATOM 3738 O O . VAL A 1 478 ? 22.788 8.381 3.142 1.00 97.56 478 VAL A O 1
ATOM 3741 N N . ALA A 1 479 ? 21.062 9.688 3.720 1.00 98.38 479 ALA A N 1
ATOM 3742 C CA . ALA A 1 479 ? 20.796 10.191 2.375 1.00 98.38 479 ALA A CA 1
ATOM 3743 C C . ALA A 1 479 ? 21.942 11.056 1.825 1.00 98.38 479 ALA A C 1
ATOM 3745 O O . ALA A 1 479 ? 22.736 11.612 2.589 1.00 98.38 479 ALA A O 1
ATOM 3746 N N . ASP A 1 480 ? 22.015 11.195 0.504 1.00 98.44 480 ASP A N 1
ATOM 3747 C CA . ASP A 1 480 ? 22.972 12.072 -0.177 1.00 98.44 480 ASP A CA 1
ATOM 3748 C C . ASP A 1 480 ? 22.428 13.496 -0.301 1.00 98.44 480 ASP A C 1
ATOM 3750 O O . ASP A 1 480 ? 23.175 14.461 -0.145 1.00 98.44 480 ASP A O 1
ATOM 3754 N N . VAL A 1 481 ? 21.115 13.631 -0.505 1.00 98.81 481 VAL A N 1
ATOM 3755 C CA . VAL A 1 481 ? 20.403 14.913 -0.475 1.00 98.81 481 VAL A CA 1
ATOM 3756 C C . VAL A 1 481 ? 19.184 14.799 0.429 1.00 98.81 481 VAL A C 1
ATOM 3758 O O . VAL A 1 481 ? 18.405 13.854 0.318 1.00 98.81 481 VAL A O 1
ATOM 3761 N N . VAL A 1 482 ? 18.997 15.779 1.311 1.00 98.81 482 VAL A N 1
ATOM 3762 C CA . VAL A 1 482 ? 17.810 15.904 2.160 1.00 98.81 482 VAL A CA 1
ATOM 3763 C C . VAL A 1 482 ? 17.049 17.166 1.777 1.00 98.81 482 VAL A C 1
ATOM 3765 O O . VAL A 1 482 ? 17.609 18.260 1.821 1.00 98.81 482 VAL A O 1
ATOM 3768 N N . LEU A 1 483 ? 15.770 17.024 1.430 1.00 98.88 483 LEU A N 1
ATOM 3769 C CA . LEU A 1 483 ? 14.900 18.135 1.041 1.00 98.88 483 LEU A CA 1
ATOM 3770 C C . LEU A 1 483 ? 13.875 18.429 2.153 1.00 98.88 483 LEU A C 1
ATOM 3772 O O . LEU A 1 483 ? 13.114 17.528 2.518 1.00 98.88 483 LEU A O 1
ATOM 3776 N N . PRO A 1 484 ? 13.826 19.660 2.699 1.00 98.56 484 PRO A N 1
ATOM 3777 C CA . PRO A 1 484 ? 12.886 20.021 3.754 1.00 98.56 484 PRO A CA 1
ATOM 3778 C C . PRO A 1 484 ? 11.465 20.188 3.193 1.00 98.56 484 PRO A C 1
ATOM 3780 O O . PRO A 1 484 ? 11.199 21.089 2.394 1.00 98.56 484 PRO A O 1
ATOM 3783 N N . ALA A 1 485 ? 10.539 19.344 3.646 1.00 98.19 485 ALA A N 1
ATOM 3784 C CA . ALA A 1 485 ? 9.142 19.377 3.211 1.00 98.19 485 ALA A CA 1
ATOM 3785 C C . ALA A 1 485 ? 8.222 20.179 4.158 1.00 98.19 485 ALA A C 1
ATOM 3787 O O . ALA A 1 485 ? 8.458 20.295 5.370 1.00 98.19 485 ALA A O 1
ATOM 3788 N N . ALA A 1 486 ? 7.128 20.701 3.601 1.00 97.31 486 ALA A N 1
ATOM 3789 C CA . ALA A 1 486 ? 6.025 21.311 4.333 1.00 97.31 486 ALA A CA 1
ATOM 3790 C C . ALA A 1 486 ? 5.079 20.243 4.913 1.00 97.31 486 ALA A C 1
ATOM 3792 O O . ALA A 1 486 ? 4.792 19.210 4.308 1.00 97.31 486 ALA A O 1
ATOM 3793 N N . GLN A 1 487 ? 4.556 20.495 6.109 1.00 94.75 487 GLN A N 1
ATOM 3794 C CA . GLN A 1 487 ? 3.622 19.619 6.807 1.00 94.75 487 GLN A CA 1
ATOM 3795 C C . GLN A 1 487 ? 2.160 19.957 6.466 1.00 94.75 487 GLN A C 1
ATOM 3797 O O . GLN A 1 487 ? 1.856 21.000 5.912 1.00 94.75 487 GLN A O 1
ATOM 3802 N N . TRP A 1 488 ? 1.217 19.100 6.865 1.00 92.00 488 TRP A N 1
ATOM 3803 C CA . TRP A 1 488 ? -0.213 19.204 6.543 1.00 92.00 488 TRP A CA 1
ATOM 3804 C C . TRP A 1 488 ? -0.904 20.549 6.858 1.00 92.00 488 TRP A C 1
ATOM 3806 O O . TRP A 1 488 ? -1.870 20.885 6.190 1.00 92.00 488 TRP A O 1
ATOM 3816 N N . GLY A 1 489 ? -0.428 21.320 7.843 1.00 95.50 489 GLY A N 1
ATOM 3817 C CA . GLY A 1 489 ? -0.952 22.663 8.149 1.00 95.50 489 GLY A CA 1
ATOM 3818 C C . GLY A 1 489 ? -0.259 23.806 7.392 1.00 95.50 489 GLY A C 1
ATOM 3819 O O . GLY A 1 489 ? -0.617 24.966 7.575 1.00 95.50 489 GLY A O 1
ATOM 3820 N N . GLU A 1 490 ? 0.748 23.493 6.578 1.00 97.75 490 GLU A N 1
ATOM 3821 C CA . GLU A 1 490 ? 1.659 24.442 5.920 1.00 97.75 490 GLU A CA 1
ATOM 3822 C C . GLU A 1 490 ? 1.453 24.501 4.395 1.00 97.75 490 GLU A C 1
ATOM 3824 O O . GLU A 1 490 ? 2.150 25.235 3.694 1.00 97.75 490 GLU A O 1
ATOM 3829 N N . LYS A 1 491 ? 0.487 23.736 3.874 1.00 97.62 491 LYS A N 1
ATOM 3830 C CA . LYS A 1 491 ? 0.175 23.594 2.446 1.00 97.62 491 LYS A CA 1
ATOM 3831 C C . LYS A 1 491 ? -1.319 23.316 2.228 1.00 97.62 491 LYS A C 1
ATOM 3833 O O . LYS A 1 491 ? -2.026 22.969 3.175 1.00 97.62 491 LYS A O 1
ATOM 3838 N N . THR A 1 492 ? -1.780 23.482 0.989 1.00 98.25 492 THR A N 1
ATOM 3839 C CA . THR A 1 492 ? -3.183 23.300 0.575 1.00 98.25 492 THR A CA 1
ATOM 3840 C C . THR A 1 492 ? -3.326 22.089 -0.344 1.00 98.25 492 THR A C 1
ATOM 3842 O O . THR A 1 492 ? -2.465 21.883 -1.196 1.00 98.25 492 THR A O 1
ATOM 3845 N N . GLY A 1 493 ? -4.410 21.327 -0.197 1.00 97.88 493 GLY A N 1
ATOM 3846 C CA . GLY A 1 493 ? -4.792 20.235 -1.101 1.00 97.88 493 GLY A CA 1
ATOM 3847 C C . GLY A 1 493 ? -5.779 19.255 -0.470 1.00 97.88 493 GLY A C 1
ATOM 3848 O O . GLY A 1 493 ? -6.295 19.508 0.628 1.00 97.88 493 GLY A O 1
ATOM 3849 N N . CYS A 1 494 ? -6.051 18.153 -1.169 1.00 97.81 494 CYS A N 1
ATOM 3850 C CA . CYS A 1 494 ? -7.114 17.212 -0.816 1.00 97.81 494 CYS A CA 1
ATOM 3851 C C . CYS A 1 494 ? -6.615 15.881 -0.229 1.00 97.81 494 CYS A C 1
ATOM 3853 O O . CYS A 1 494 ? -5.515 15.403 -0.518 1.00 97.81 494 CYS A O 1
ATOM 3855 N N . PHE A 1 495 ? -7.479 15.262 0.582 1.00 93.12 495 PHE A N 1
ATOM 3856 C CA . PHE A 1 495 ? -7.292 13.961 1.231 1.00 93.12 495 PHE A CA 1
ATOM 3857 C C . PHE A 1 495 ? -8.503 13.108 0.948 1.00 93.12 495 PHE A C 1
ATOM 3859 O O . PHE A 1 495 ? -9.618 13.591 1.096 1.00 93.12 495 PHE A O 1
ATOM 3866 N N . THR A 1 496 ? -8.293 11.827 0.719 1.00 95.94 496 THR A N 1
ATOM 3867 C CA . THR A 1 496 ? -9.380 10.864 0.631 1.00 95.94 496 THR A CA 1
ATOM 3868 C C . THR A 1 496 ? -9.142 9.769 1.635 1.00 95.94 496 THR A C 1
ATOM 3870 O O . THR A 1 496 ? -8.066 9.182 1.674 1.00 95.94 496 THR A O 1
ATOM 3873 N N . ASN A 1 497 ? -10.119 9.528 2.502 1.00 94.81 497 ASN A N 1
ATOM 3874 C CA . ASN A 1 497 ? -10.017 8.516 3.544 1.00 94.81 497 ASN A CA 1
ATOM 3875 C C . ASN A 1 497 ? -10.538 7.146 3.069 1.00 94.81 497 ASN A C 1
ATOM 3877 O O . ASN A 1 497 ? -10.952 6.973 1.926 1.00 94.81 497 ASN A O 1
ATOM 3881 N N . VAL A 1 498 ? -10.533 6.152 3.962 1.00 91.56 498 VAL A N 1
ATOM 3882 C CA . VAL A 1 498 ? -11.091 4.815 3.662 1.00 91.56 498 VAL A CA 1
ATOM 3883 C C . VAL A 1 498 ? -12.594 4.853 3.353 1.00 91.56 498 VAL A C 1
ATOM 3885 O O . VAL A 1 498 ? -13.063 4.080 2.532 1.00 91.56 498 VAL A O 1
ATOM 3888 N N . ASP A 1 499 ? -13.348 5.780 3.944 1.00 93.31 499 ASP A N 1
ATOM 3889 C CA . ASP A 1 499 ? -14.776 5.989 3.666 1.00 93.31 499 ASP A CA 1
ATOM 3890 C C . ASP A 1 499 ? -14.992 6.666 2.298 1.00 93.31 499 ASP A C 1
ATOM 3892 O O . ASP A 1 499 ? -16.071 7.179 2.055 1.00 93.31 499 ASP A O 1
ATOM 3896 N N . ARG A 1 500 ? -13.973 6.748 1.423 1.00 96.06 500 ARG A N 1
ATOM 3897 C CA . ARG A 1 500 ? -13.977 7.484 0.140 1.00 96.06 500 ARG A CA 1
ATOM 3898 C C . ARG A 1 500 ? -14.285 8.977 0.277 1.00 96.06 500 ARG A C 1
ATOM 3900 O O . ARG A 1 500 ? -14.536 9.652 -0.714 1.00 96.06 500 ARG A O 1
ATOM 3907 N N . THR A 1 501 ? -14.290 9.498 1.503 1.00 97.06 501 THR A N 1
ATOM 3908 C CA . THR A 1 501 ? -14.615 10.892 1.794 1.00 97.06 501 THR A CA 1
ATOM 3909 C C . THR A 1 501 ? -13.417 11.758 1.452 1.00 97.06 501 THR A C 1
ATOM 3911 O O . THR A 1 501 ? -12.346 11.579 2.036 1.00 97.06 501 THR A O 1
ATOM 3914 N N . VAL A 1 502 ? -13.627 12.689 0.527 1.00 97.81 502 VAL A N 1
ATOM 3915 C CA . VAL A 1 502 ? -12.674 13.706 0.100 1.00 97.81 502 VAL A CA 1
ATOM 3916 C C . VAL A 1 502 ? -12.812 14.926 1.002 1.00 97.81 502 VAL A C 1
ATOM 3918 O O . VAL A 1 502 ? -13.878 15.535 1.060 1.00 97.81 502 VAL A O 1
ATOM 3921 N N . HIS A 1 503 ? -11.746 15.302 1.697 1.00 97.69 503 HIS A N 1
ATOM 3922 C CA . HIS A 1 503 ? -11.631 16.545 2.461 1.00 97.69 503 HIS A CA 1
ATOM 3923 C C . HIS A 1 503 ? -10.647 17.493 1.784 1.00 97.69 503 HIS A C 1
ATOM 3925 O O . HIS A 1 503 ? -9.688 17.045 1.161 1.00 97.69 503 HIS A O 1
ATOM 3931 N N . ILE A 1 504 ? -10.823 18.796 2.001 1.00 97.81 504 ILE A N 1
ATOM 3932 C CA . ILE A 1 504 ? -9.826 19.823 1.678 1.00 97.81 504 ILE A CA 1
ATOM 3933 C C . ILE A 1 504 ? -9.111 20.302 2.946 1.00 97.81 504 ILE A C 1
ATOM 3935 O O . ILE A 1 504 ? -9.720 20.432 4.014 1.00 97.81 504 ILE A O 1
ATOM 3939 N N . SER A 1 505 ? -7.816 20.592 2.830 1.00 97.56 505 SER A N 1
ATOM 3940 C CA . SER A 1 505 ? -7.046 21.344 3.822 1.00 97.56 505 SER A CA 1
ATOM 3941 C C . SER A 1 505 ? -6.518 22.607 3.195 1.00 97.56 505 SER A C 1
ATOM 3943 O O . SER A 1 505 ? -5.919 22.568 2.124 1.00 97.56 505 SER A O 1
ATOM 3945 N N . HIS A 1 506 ? -6.679 23.707 3.919 1.00 98.06 506 HIS A N 1
ATOM 3946 C CA . HIS A 1 506 ? -6.132 25.002 3.556 1.00 98.06 506 HIS A CA 1
ATOM 3947 C C . HIS A 1 506 ? -4.854 25.275 4.344 1.00 98.06 506 HIS A C 1
ATOM 3949 O O . HIS A 1 506 ? -4.760 24.958 5.533 1.00 98.06 506 HIS A O 1
ATOM 3955 N N . LYS A 1 507 ? -3.869 25.898 3.693 1.00 98.00 507 LYS A N 1
ATOM 3956 C CA . LYS A 1 507 ? -2.637 26.359 4.336 1.00 98.00 507 LYS A CA 1
ATOM 3957 C C . LYS A 1 507 ? -2.964 27.292 5.510 1.00 98.00 507 LYS A C 1
ATOM 3959 O O . LYS A 1 507 ? -3.512 28.378 5.326 1.00 98.00 507 LYS A O 1
ATOM 3964 N N . ALA A 1 508 ? -2.600 26.878 6.722 1.00 98.19 508 ALA A N 1
ATOM 3965 C CA . ALA A 1 508 ? -2.882 27.623 7.947 1.00 98.19 508 ALA A CA 1
ATOM 3966 C C . ALA A 1 508 ? -1.737 28.574 8.329 1.00 98.19 508 ALA A C 1
ATOM 3968 O O . ALA A 1 508 ? -1.987 29.697 8.781 1.00 98.19 508 ALA A O 1
ATOM 3969 N N . VAL A 1 509 ? -0.494 28.128 8.132 1.00 98.12 509 VAL A N 1
ATOM 3970 C CA . VAL A 1 509 ? 0.748 28.856 8.438 1.00 98.12 509 VAL A CA 1
ATOM 3971 C C . VAL A 1 509 ? 1.794 28.630 7.343 1.00 98.12 509 VAL A C 1
ATOM 3973 O O . VAL A 1 509 ? 1.630 27.747 6.503 1.00 98.12 509 VAL A O 1
ATOM 3976 N N . ASP A 1 510 ? 2.870 29.412 7.344 1.00 97.81 510 ASP A N 1
ATOM 3977 C CA . ASP A 1 510 ? 4.019 29.164 6.470 1.00 97.81 510 ASP A CA 1
ATOM 3978 C C . ASP A 1 510 ? 4.898 28.016 6.998 1.00 97.81 510 ASP A C 1
ATOM 3980 O O . ASP A 1 510 ? 5.012 27.839 8.217 1.00 97.81 510 ASP A O 1
ATOM 3984 N N . PRO A 1 511 ? 5.518 27.223 6.104 1.00 97.50 511 PRO A N 1
ATOM 3985 C CA . PRO A 1 511 ? 6.488 26.210 6.500 1.00 97.50 511 PRO A CA 1
ATOM 3986 C C . PRO A 1 511 ? 7.769 26.847 7.074 1.00 97.50 511 PRO A C 1
ATOM 3988 O O . PRO A 1 511 ? 8.082 28.002 6.776 1.00 97.50 511 PRO A O 1
ATOM 3991 N N . PRO A 1 512 ? 8.529 26.130 7.921 1.00 96.44 512 PRO A N 1
ATOM 3992 C CA . PRO A 1 512 ? 9.693 26.700 8.584 1.00 96.44 512 PRO A CA 1
ATOM 3993 C C . PRO A 1 512 ? 10.885 26.864 7.631 1.00 96.44 512 PRO A C 1
ATOM 3995 O O . PRO A 1 512 ? 11.242 25.951 6.887 1.00 96.44 512 PRO A O 1
ATOM 3998 N N . GLY A 1 513 ? 11.562 28.009 7.731 1.00 96.56 513 GLY A N 1
ATOM 3999 C CA . GLY A 1 513 ? 12.756 28.302 6.940 1.00 96.56 513 GLY A CA 1
ATOM 4000 C C . GLY A 1 513 ? 12.463 28.302 5.443 1.00 96.56 513 GLY A C 1
ATOM 4001 O O . GLY A 1 513 ? 11.619 29.052 4.971 1.00 96.56 513 GLY A O 1
ATOM 4002 N N . GLU A 1 514 ? 13.182 27.462 4.709 1.00 98.06 514 GLU A N 1
ATOM 4003 C CA . GLU A 1 514 ? 13.077 27.295 3.262 1.00 98.06 514 GLU A CA 1
ATOM 4004 C C . GLU A 1 514 ? 12.275 26.036 2.879 1.00 98.06 514 GLU A C 1
ATOM 4006 O O . GLU A 1 514 ? 12.310 25.628 1.724 1.00 98.06 514 GLU A O 1
ATOM 4011 N N . ALA A 1 515 ? 11.585 25.373 3.813 1.00 98.25 515 ALA A N 1
ATOM 4012 C CA . ALA A 1 515 ? 10.801 24.177 3.500 1.00 98.25 515 ALA A CA 1
ATOM 4013 C C . ALA A 1 515 ? 9.698 24.459 2.455 1.00 98.25 515 ALA A C 1
ATOM 4015 O O . ALA A 1 515 ? 9.051 25.506 2.492 1.00 98.25 515 ALA A O 1
ATOM 4016 N N . ARG A 1 516 ? 9.469 23.520 1.526 1.00 98.44 516 ARG A N 1
ATOM 4017 C CA . ARG A 1 516 ? 8.516 23.663 0.401 1.00 98.44 516 ARG A CA 1
ATOM 4018 C C . ARG A 1 516 ? 7.448 22.571 0.415 1.00 98.44 516 ARG A C 1
ATOM 4020 O O . ARG A 1 516 ? 7.662 21.511 1.002 1.00 98.44 516 ARG A O 1
ATOM 4027 N N . SER A 1 517 ? 6.298 22.816 -0.218 1.00 98.12 517 SER A N 1
ATOM 4028 C CA . SER A 1 517 ? 5.302 21.754 -0.422 1.00 98.12 517 SER A CA 1
ATOM 4029 C C . SER A 1 517 ? 5.860 20.660 -1.332 1.00 98.12 517 SER A C 1
ATOM 4031 O O . SER A 1 517 ? 6.723 20.934 -2.167 1.00 98.12 517 SER A O 1
ATOM 4033 N N . ASP A 1 518 ? 5.382 19.422 -1.185 1.00 98.12 518 ASP A N 1
ATOM 4034 C CA . ASP A 1 518 ? 5.845 18.330 -2.041 1.00 98.12 518 ASP A CA 1
ATOM 4035 C C . ASP A 1 518 ? 5.465 18.608 -3.508 1.00 98.12 518 ASP A C 1
ATOM 4037 O O . ASP A 1 518 ? 6.243 18.296 -4.408 1.00 98.12 518 ASP A O 1
ATOM 4041 N N . LEU A 1 519 ? 4.335 19.293 -3.745 1.00 98.56 519 LEU A N 1
ATOM 4042 C CA . LEU A 1 519 ? 3.936 19.766 -5.074 1.00 98.56 519 LEU A CA 1
ATOM 4043 C C . LEU A 1 519 ? 5.000 20.685 -5.682 1.00 98.56 519 LEU A C 1
ATOM 4045 O O . LEU A 1 519 ? 5.471 20.420 -6.784 1.00 98.56 519 LEU A O 1
ATOM 4049 N N . ASP A 1 520 ? 5.404 21.739 -4.969 1.00 98.50 520 ASP A N 1
ATOM 4050 C CA . ASP A 1 520 ? 6.384 22.705 -5.485 1.00 98.50 520 ASP A CA 1
ATOM 4051 C C . ASP A 1 520 ? 7.717 22.030 -5.823 1.00 98.50 520 ASP A C 1
ATOM 4053 O O . ASP A 1 520 ? 8.353 22.380 -6.817 1.00 98.50 520 ASP A O 1
ATOM 4057 N N . ILE A 1 521 ? 8.123 21.040 -5.023 1.00 98.69 521 ILE A N 1
ATOM 4058 C CA . ILE A 1 521 ? 9.342 20.253 -5.245 1.00 98.69 521 ILE A CA 1
ATOM 4059 C C . ILE A 1 521 ? 9.245 19.467 -6.559 1.00 98.69 521 ILE A C 1
ATOM 4061 O O . ILE A 1 521 ? 10.168 19.522 -7.374 1.00 98.69 521 ILE A O 1
ATOM 4065 N N . PHE A 1 522 ? 8.134 18.761 -6.795 1.00 98.62 522 PHE A N 1
ATOM 4066 C CA . PHE A 1 522 ? 7.949 17.975 -8.018 1.00 98.62 522 PHE A CA 1
ATOM 4067 C C . PHE A 1 522 ? 7.781 18.849 -9.264 1.00 98.62 522 PHE A C 1
ATOM 4069 O O . PHE A 1 522 ? 8.309 18.507 -10.324 1.00 98.62 522 PHE A O 1
ATOM 4076 N N . LEU A 1 523 ? 7.109 19.998 -9.144 1.00 98.69 523 LEU A N 1
ATOM 4077 C CA . LEU A 1 523 ? 6.992 20.965 -10.235 1.00 98.69 523 LEU A CA 1
ATOM 4078 C C . LEU A 1 523 ? 8.356 21.575 -10.597 1.00 98.69 523 LEU A C 1
ATOM 4080 O O . LEU A 1 523 ? 8.675 21.686 -11.779 1.00 98.69 523 LEU A O 1
ATOM 4084 N N . ASP A 1 524 ? 9.182 21.934 -9.608 1.00 98.62 524 ASP A N 1
ATOM 4085 C CA . ASP A 1 524 ? 10.549 22.434 -9.829 1.00 98.62 524 ASP A CA 1
ATOM 4086 C C . ASP A 1 524 ? 11.419 21.376 -10.531 1.00 98.62 524 ASP A C 1
ATOM 4088 O O . ASP A 1 524 ? 11.999 21.638 -11.589 1.00 98.62 524 ASP A O 1
ATOM 4092 N N . TYR A 1 525 ? 11.411 20.138 -10.023 1.00 98.75 525 TYR A N 1
ATOM 4093 C CA . TYR A 1 525 ? 12.115 19.019 -10.654 1.00 98.75 525 TYR A CA 1
ATOM 4094 C C . TYR A 1 525 ? 11.675 18.804 -12.109 1.00 98.75 525 TYR A C 1
ATOM 4096 O O . TYR A 1 525 ? 12.521 18.710 -13.000 1.00 98.75 525 TYR A O 1
ATOM 4104 N N . SER A 1 526 ? 10.364 18.795 -12.372 1.00 98.62 526 SER A N 1
ATOM 4105 C CA . SER A 1 526 ? 9.816 18.639 -13.724 1.00 98.62 526 SER A CA 1
ATOM 4106 C C . SER A 1 526 ? 10.313 19.722 -14.685 1.00 98.62 526 SER A C 1
ATOM 4108 O O . SER A 1 526 ? 10.771 19.408 -15.789 1.00 98.62 526 SER A O 1
ATOM 4110 N N . ARG A 1 527 ? 10.274 20.996 -14.266 1.00 98.31 527 ARG A N 1
ATOM 4111 C CA . ARG A 1 527 ? 10.733 22.128 -15.089 1.00 98.31 527 ARG A CA 1
ATOM 4112 C C . ARG A 1 527 ? 12.220 22.014 -15.425 1.00 98.31 527 ARG A C 1
ATOM 4114 O O . ARG A 1 527 ? 12.595 22.177 -16.583 1.00 98.31 527 ARG A O 1
ATOM 4121 N N . ARG A 1 528 ? 13.072 21.667 -14.453 1.00 98.50 528 ARG A N 1
ATOM 4122 C CA . ARG A 1 528 ? 14.530 21.527 -14.666 1.00 98.50 528 ARG A CA 1
ATOM 4123 C C . ARG A 1 528 ? 14.918 20.288 -15.470 1.00 98.50 528 ARG A C 1
ATOM 4125 O O . ARG A 1 528 ? 15.917 20.293 -16.205 1.00 98.50 528 ARG A O 1
ATOM 4132 N N . MET A 1 529 ? 14.141 19.216 -15.344 1.00 98.31 529 MET A N 1
ATOM 4133 C CA . MET A 1 529 ? 14.270 18.041 -16.203 1.00 98.31 529 MET A CA 1
ATOM 4134 C C . MET A 1 529 ? 13.811 18.319 -17.634 1.00 98.31 529 MET A C 1
ATOM 4136 O O . MET A 1 529 ? 14.285 17.644 -18.548 1.00 98.31 529 MET A O 1
ATOM 4140 N N . GLY A 1 530 ? 12.962 19.334 -17.827 1.00 97.81 530 GLY A N 1
ATOM 4141 C CA . GLY A 1 530 ? 12.435 19.726 -19.126 1.00 97.81 530 GLY A CA 1
ATOM 4142 C C . GLY A 1 530 ? 11.429 18.713 -19.657 1.00 97.81 530 GLY A C 1
ATOM 4143 O O . GLY A 1 530 ? 11.472 18.392 -20.840 1.00 97.81 530 GLY A O 1
ATOM 4144 N N . PHE A 1 531 ? 10.570 18.161 -18.794 1.00 98.06 531 PHE A N 1
ATOM 4145 C CA . PHE A 1 531 ? 9.525 17.241 -19.241 1.00 98.06 531 PHE A CA 1
ATOM 4146 C C . PHE A 1 531 ? 8.481 17.985 -20.072 1.00 98.06 531 PHE A C 1
ATOM 4148 O O . PHE A 1 531 ? 7.884 18.961 -19.608 1.00 98.06 531 PHE A O 1
ATOM 4155 N N . LYS A 1 532 ? 8.274 17.510 -21.301 1.00 97.88 532 LYS A N 1
ATOM 4156 C CA . LYS A 1 532 ? 7.365 18.101 -22.280 1.00 97.88 532 LYS A CA 1
ATOM 4157 C C . LYS A 1 532 ? 6.283 17.113 -22.687 1.00 97.88 532 LYS A C 1
ATOM 4159 O O . LYS A 1 532 ? 6.520 15.907 -22.691 1.00 97.88 532 LYS A O 1
ATOM 4164 N N . ASN A 1 533 ? 5.121 17.643 -23.043 1.00 96.94 533 ASN A N 1
ATOM 4165 C CA . ASN A 1 533 ? 4.111 16.895 -23.778 1.00 96.94 533 ASN A CA 1
ATOM 4166 C C . ASN A 1 533 ? 4.503 16.803 -25.272 1.00 96.94 533 ASN A C 1
ATOM 4168 O O . ASN A 1 533 ? 5.521 17.366 -25.694 1.00 96.94 533 ASN A O 1
ATOM 4172 N N . LYS A 1 534 ? 3.718 16.095 -26.088 1.00 95.94 534 LYS A N 1
ATOM 4173 C CA . LYS A 1 534 ? 4.035 15.891 -27.513 1.00 95.94 534 LYS A CA 1
ATOM 4174 C C . LYS A 1 534 ? 3.946 17.159 -28.375 1.00 95.94 534 LYS A C 1
ATOM 4176 O O . LYS A 1 534 ? 4.537 17.189 -29.449 1.00 95.94 534 LYS A O 1
ATOM 4181 N N . ASP A 1 535 ? 3.286 18.209 -27.883 1.00 97.31 535 ASP A N 1
ATOM 4182 C CA . ASP A 1 535 ? 3.206 19.523 -28.538 1.00 97.31 535 ASP A CA 1
ATOM 4183 C C . ASP A 1 535 ? 4.357 20.464 -28.116 1.00 97.31 535 ASP A C 1
ATOM 4185 O O . ASP A 1 535 ? 4.442 21.607 -28.565 1.00 97.31 535 ASP A O 1
ATOM 4189 N N . GLY A 1 536 ? 5.280 19.991 -27.268 1.00 96.00 536 GLY A N 1
ATOM 4190 C CA . GLY A 1 536 ? 6.443 20.752 -26.799 1.00 96.00 536 GLY A CA 1
ATOM 4191 C C . GLY A 1 536 ? 6.166 21.684 -25.612 1.00 96.00 536 GLY A C 1
ATOM 4192 O O . GLY A 1 536 ? 7.058 22.426 -25.185 1.00 96.00 536 GLY A O 1
ATOM 4193 N N . GLU A 1 537 ? 4.963 21.637 -25.044 1.00 97.56 537 GLU A N 1
ATOM 4194 C CA . GLU A 1 537 ? 4.577 22.402 -23.857 1.00 97.56 537 GLU A CA 1
ATOM 4195 C C . GLU A 1 537 ? 5.034 21.694 -22.575 1.00 97.56 537 GLU A C 1
ATOM 4197 O O . GLU A 1 537 ? 5.329 20.498 -22.580 1.00 97.56 537 GLU A O 1
ATOM 4202 N N . ASP A 1 538 ? 5.109 22.422 -21.458 1.00 98.00 538 ASP A N 1
ATOM 4203 C CA . ASP A 1 538 ? 5.459 21.823 -20.165 1.00 98.00 538 ASP A CA 1
ATOM 4204 C C . ASP A 1 538 ? 4.442 20.745 -19.766 1.00 98.00 538 ASP A C 1
ATOM 4206 O O . ASP A 1 538 ? 3.241 21.000 -19.721 1.00 98.00 538 ASP A O 1
ATOM 4210 N N . LEU A 1 539 ? 4.932 19.550 -19.418 1.00 97.88 539 LEU A N 1
ATOM 4211 C CA . LEU A 1 539 ? 4.080 18.428 -19.006 1.00 97.88 539 LEU A CA 1
ATOM 4212 C C . LEU A 1 539 ? 3.308 18.729 -17.707 1.00 97.88 539 LEU A C 1
ATOM 4214 O O . LEU A 1 539 ? 2.185 18.267 -17.520 1.00 97.88 539 LEU A O 1
ATOM 4218 N N . LEU A 1 540 ? 3.915 19.509 -16.808 1.00 98.19 540 LEU A N 1
ATOM 4219 C CA . LEU A 1 540 ? 3.321 19.966 -15.551 1.00 98.19 540 LEU A CA 1
ATOM 4220 C C . LEU A 1 540 ? 3.322 21.508 -15.514 1.00 98.19 540 LEU A C 1
ATOM 4222 O O . LEU A 1 540 ? 4.184 22.102 -14.861 1.00 98.19 540 LEU A O 1
ATOM 4226 N N . PRO A 1 541 ? 2.383 22.179 -16.211 1.00 97.56 541 PRO A N 1
ATOM 4227 C CA . PRO A 1 541 ? 2.395 23.637 -16.386 1.00 97.56 541 PRO A CA 1
ATOM 4228 C C . PRO A 1 541 ? 1.856 24.404 -15.166 1.00 97.56 541 PRO A C 1
ATOM 4230 O O . PRO A 1 541 ? 1.819 25.633 -15.158 1.00 97.56 541 PRO A O 1
ATOM 4233 N N . TRP A 1 542 ? 1.402 23.689 -14.140 1.00 98.00 542 TRP A N 1
ATOM 4234 C CA . TRP A 1 542 ? 0.691 24.259 -13.003 1.00 98.00 542 TRP A CA 1
ATOM 4235 C C . TRP A 1 542 ? 1.600 25.086 -12.091 1.00 98.00 542 TRP A C 1
ATOM 4237 O O . TRP A 1 542 ? 2.811 24.873 -11.986 1.00 98.00 542 TRP A O 1
ATOM 4247 N N . THR A 1 543 ? 0.982 26.026 -11.390 1.00 96.81 543 THR A N 1
ATOM 4248 C CA . THR A 1 543 ? 1.599 26.894 -10.379 1.00 96.81 543 THR A CA 1
ATOM 4249 C C . THR A 1 543 ? 0.844 26.875 -9.054 1.00 96.81 543 THR A C 1
ATOM 4251 O O . THR A 1 543 ? 1.394 27.291 -8.036 1.00 96.81 543 THR A O 1
ATOM 4254 N N . LYS A 1 544 ? -0.401 26.383 -9.044 1.00 97.81 544 LYS A N 1
ATOM 4255 C CA . LYS A 1 544 ? -1.250 26.286 -7.853 1.00 97.81 544 LYS A CA 1
ATOM 4256 C C . LYS A 1 544 ? -1.810 24.869 -7.690 1.00 97.81 544 LYS A C 1
ATOM 4258 O O . LYS A 1 544 ? -2.145 24.240 -8.692 1.00 97.81 544 LYS A O 1
ATOM 4263 N N . PRO A 1 545 ? -2.015 24.387 -6.447 1.00 98.38 545 PRO A N 1
ATOM 4264 C CA . PRO A 1 545 ? -2.620 23.075 -6.197 1.00 98.38 545 PRO A CA 1
ATOM 4265 C C . PRO A 1 545 ? -3.982 22.884 -6.877 1.00 98.38 545 PRO A C 1
ATOM 4267 O O . PRO A 1 545 ? -4.250 21.833 -7.440 1.00 98.38 545 PRO A O 1
ATOM 4270 N N . GLU A 1 546 ? -4.827 23.915 -6.878 1.00 98.56 546 GLU A N 1
ATOM 4271 C CA . GLU A 1 546 ? -6.169 23.844 -7.468 1.00 98.56 546 GLU A CA 1
ATOM 4272 C C . GLU A 1 546 ? -6.149 23.556 -8.978 1.00 98.56 546 GLU A C 1
ATOM 4274 O O . GLU A 1 546 ? -7.002 22.836 -9.484 1.00 98.56 546 GLU A O 1
ATOM 4279 N N . GLU A 1 547 ? -5.133 24.024 -9.706 1.00 98.62 547 GLU A N 1
ATOM 4280 C CA . GLU A 1 547 ? -4.991 23.721 -11.137 1.00 98.62 547 GLU A CA 1
ATOM 4281 C C . GLU A 1 547 ? -4.709 22.226 -11.364 1.00 98.62 547 GLU A C 1
ATOM 4283 O O . GLU A 1 547 ? -5.201 21.628 -12.324 1.00 98.62 547 GLU A O 1
ATOM 4288 N N . VAL A 1 548 ? -3.960 21.606 -10.446 1.00 98.69 548 VAL A N 1
ATOM 4289 C CA . VAL A 1 548 ? -3.702 20.161 -10.438 1.00 98.69 548 VAL A CA 1
ATOM 4290 C C . VAL A 1 548 ? -4.973 19.391 -10.085 1.00 98.69 548 VAL A C 1
ATOM 4292 O O . VAL A 1 548 ? -5.257 18.366 -10.703 1.00 98.69 548 VAL A O 1
ATOM 4295 N N . PHE A 1 549 ? -5.767 19.893 -9.136 1.00 98.62 549 PHE A N 1
ATOM 4296 C CA . PHE A 1 549 ? -7.066 19.315 -8.791 1.00 98.62 549 PHE A CA 1
ATOM 4297 C C . PHE A 1 549 ? -8.037 19.342 -9.982 1.00 98.62 549 PHE A C 1
ATOM 4299 O O . PHE A 1 549 ? -8.678 18.337 -10.285 1.00 98.62 549 PHE A O 1
ATOM 4306 N N . GLU A 1 550 ? -8.092 20.443 -10.734 1.00 98.62 550 GLU A N 1
ATOM 4307 C CA . GLU A 1 550 ? -8.895 20.527 -11.960 1.00 98.62 550 GLU A CA 1
ATOM 4308 C C . GLU A 1 550 ? -8.402 19.571 -13.058 1.00 98.62 550 GLU A C 1
ATOM 4310 O O . GLU A 1 550 ? -9.207 18.988 -13.791 1.00 98.62 550 GLU A O 1
ATOM 4315 N N . ALA A 1 551 ? -7.091 19.337 -13.155 1.00 98.19 551 ALA A N 1
ATOM 4316 C CA . ALA A 1 551 ? -6.547 18.300 -14.031 1.00 98.19 551 ALA A CA 1
ATOM 4317 C C . ALA A 1 551 ? -6.916 16.882 -13.550 1.00 98.19 551 ALA A C 1
ATOM 4319 O O . ALA A 1 551 ? -7.264 16.026 -14.366 1.00 98.19 551 ALA A O 1
ATOM 4320 N N . TRP A 1 552 ? -6.908 16.640 -12.238 1.00 98.31 552 TRP A N 1
ATOM 4321 C CA . TRP A 1 552 ? -7.332 15.374 -11.641 1.00 98.31 552 TRP A CA 1
ATOM 4322 C C . TRP A 1 552 ? -8.816 15.072 -11.894 1.00 98.31 552 TRP A C 1
ATOM 4324 O O . TRP A 1 552 ? -9.165 13.944 -12.251 1.00 98.31 552 TRP A O 1
ATOM 4334 N N . LYS A 1 553 ? -9.700 16.072 -11.790 1.00 98.31 553 LYS A N 1
ATOM 4335 C CA . LYS A 1 553 ? -11.128 15.929 -12.130 1.00 98.31 553 LYS A CA 1
ATOM 4336 C C . LYS A 1 553 ? -11.325 15.416 -13.553 1.00 98.31 553 LYS A C 1
ATOM 4338 O O . LYS A 1 553 ? -12.116 14.509 -13.781 1.00 98.31 553 LYS A O 1
ATOM 4343 N N . LYS A 1 554 ? -10.565 15.956 -14.510 1.00 98.00 554 LYS A N 1
ATOM 4344 C CA . LYS A 1 554 ? -10.607 15.499 -15.907 1.00 98.00 554 LYS A CA 1
ATOM 4345 C C . LYS A 1 554 ? -10.117 14.060 -16.055 1.00 98.00 554 LYS A C 1
ATOM 4347 O O . LYS A 1 554 ? -10.700 13.306 -16.824 1.00 98.00 554 LYS A O 1
ATOM 4352 N N . LEU A 1 555 ? -9.065 13.675 -15.330 1.00 98.06 555 LEU A N 1
ATOM 4353 C CA . LEU A 1 555 ? -8.509 12.323 -15.414 1.00 98.06 555 LEU A CA 1
ATOM 4354 C C . LEU A 1 555 ? -9.401 11.255 -14.759 1.00 98.06 555 LEU A C 1
ATOM 4356 O O . LEU A 1 555 ? -9.420 10.104 -15.211 1.00 98.06 555 LEU A O 1
ATOM 4360 N N . SER A 1 556 ? -10.100 11.625 -13.689 1.00 98.12 556 SER A N 1
ATOM 4361 C CA . SER A 1 556 ? -10.993 10.742 -12.934 1.00 98.12 556 SER A CA 1
ATOM 4362 C C . SER A 1 556 ? -12.395 10.612 -13.534 1.00 98.12 556 SER A C 1
ATOM 4364 O O . SER A 1 556 ? -13.133 9.711 -13.142 1.00 98.12 556 SER A O 1
ATOM 4366 N N . ALA A 1 557 ? -12.762 11.466 -14.492 1.00 98.19 557 ALA A N 1
ATOM 4367 C CA . ALA A 1 557 ? -14.068 11.449 -15.143 1.00 98.19 557 ALA A CA 1
ATOM 4368 C C . ALA A 1 557 ? -14.420 10.062 -15.710 1.00 98.19 557 ALA A C 1
ATOM 4370 O O . ALA A 1 557 ? -13.645 9.465 -16.461 1.00 98.19 557 ALA A O 1
ATOM 4371 N N . GLY A 1 558 ? -15.598 9.552 -15.348 1.00 96.06 558 GLY A N 1
ATOM 4372 C CA . GLY A 1 558 ? -16.098 8.250 -15.786 1.00 96.06 558 GLY A CA 1
ATOM 4373 C C . GLY A 1 558 ? -15.338 7.048 -15.218 1.00 96.06 558 GLY A C 1
ATOM 4374 O O . GLY A 1 558 ? -15.546 5.932 -15.687 1.00 96.06 558 GLY A O 1
ATOM 4375 N N . ARG A 1 559 ? -14.442 7.244 -14.243 1.00 97.25 559 ARG A N 1
ATOM 4376 C CA . ARG A 1 559 ? -13.746 6.167 -13.522 1.00 97.25 559 ARG A CA 1
ATOM 4377 C C . ARG A 1 559 ? -14.409 5.918 -12.162 1.00 97.25 559 ARG A C 1
ATOM 4379 O O . ARG A 1 559 ? -15.173 6.759 -11.699 1.00 97.25 559 ARG A O 1
ATOM 4386 N N . PRO A 1 560 ? -14.112 4.803 -11.465 1.00 96.31 560 PRO A N 1
ATOM 4387 C CA . PRO A 1 560 ? -14.760 4.512 -10.185 1.00 96.31 560 PRO A CA 1
ATOM 4388 C C . PRO A 1 560 ? -14.582 5.629 -9.145 1.00 96.31 560 PRO A C 1
ATOM 4390 O O . PRO A 1 560 ? -15.532 5.961 -8.439 1.00 96.31 560 PRO A O 1
ATOM 4393 N N . CYS A 1 561 ? -13.393 6.238 -9.091 1.00 96.94 561 CYS A N 1
ATOM 4394 C CA . CYS A 1 561 ? -13.079 7.406 -8.268 1.00 96.94 561 CYS A CA 1
ATOM 4395 C C . CYS A 1 561 ? -13.354 8.733 -8.983 1.00 96.94 561 CYS A C 1
ATOM 4397 O O . CYS A 1 561 ? -12.463 9.569 -9.054 1.00 96.94 561 CYS A O 1
ATOM 4399 N N . ASP A 1 562 ? -14.561 8.935 -9.513 1.00 98.25 562 ASP A N 1
ATOM 4400 C CA . ASP A 1 562 ? -14.941 10.160 -10.233 1.00 98.25 562 ASP A CA 1
ATOM 4401 C C . ASP A 1 562 ? -15.062 11.383 -9.300 1.00 98.25 562 ASP A C 1
ATOM 4403 O O . ASP A 1 562 ? -15.806 11.349 -8.312 1.00 98.25 562 ASP A O 1
ATOM 4407 N N . TYR A 1 563 ? -14.311 12.453 -9.602 1.00 98.38 563 TYR A N 1
ATOM 4408 C CA . TYR A 1 563 ? -14.274 13.707 -8.827 1.00 98.38 563 TYR A CA 1
ATOM 4409 C C . TYR A 1 563 ? -14.923 14.881 -9.586 1.00 98.38 563 TYR A C 1
ATOM 4411 O O . TYR A 1 563 ? -14.834 16.021 -9.136 1.00 98.38 563 TYR A O 1
ATOM 4419 N N . THR A 1 564 ? -15.554 14.657 -10.740 1.00 98.44 564 THR A N 1
ATOM 4420 C CA . THR A 1 564 ? -16.021 15.723 -11.648 1.00 98.44 564 THR A CA 1
ATOM 4421 C C . THR A 1 564 ? -17.018 16.696 -11.019 1.00 98.44 564 THR A C 1
ATOM 4423 O O . THR A 1 564 ? -17.022 17.872 -11.384 1.00 98.44 564 THR A O 1
ATOM 4426 N N . GLY A 1 565 ? -17.817 16.242 -10.051 1.00 97.94 565 GLY A N 1
ATOM 4427 C CA . GLY A 1 565 ? -18.754 17.063 -9.281 1.00 97.94 565 GLY A CA 1
ATOM 4428 C C . GLY A 1 565 ? -18.120 17.831 -8.116 1.00 97.94 565 GLY A C 1
ATOM 4429 O O . GLY A 1 565 ? -18.797 18.640 -7.485 1.00 97.94 565 GLY A O 1
ATOM 4430 N N . LEU A 1 566 ? -16.839 17.603 -7.812 1.00 98.12 566 LEU A N 1
ATOM 4431 C CA . LEU A 1 566 ? -16.132 18.268 -6.717 1.00 98.12 566 LEU A CA 1
ATOM 4432 C C . LEU A 1 566 ? -15.462 19.571 -7.169 1.00 98.12 566 LEU A C 1
ATOM 4434 O O . LEU A 1 566 ? -14.999 19.722 -8.300 1.00 98.12 566 LEU A O 1
ATOM 4438 N N . SER A 1 567 ? -15.355 20.512 -6.237 1.00 97.88 567 SER A N 1
ATOM 4439 C CA . SER A 1 567 ? -14.539 21.722 -6.350 1.00 97.88 567 SER A CA 1
ATOM 4440 C C . SER A 1 567 ? -13.977 22.090 -4.979 1.00 97.88 567 SER A C 1
ATOM 4442 O O . SER A 1 567 ? -14.499 21.655 -3.947 1.00 97.88 567 SER A O 1
ATOM 4444 N N . TYR A 1 568 ? -12.921 22.903 -4.948 1.00 98.12 568 TYR A N 1
ATOM 4445 C CA . TYR A 1 568 ? -12.384 23.422 -3.689 1.00 98.12 568 TYR A CA 1
ATOM 4446 C C . TYR A 1 568 ? -13.432 24.225 -2.914 1.00 98.12 568 TYR A C 1
ATOM 4448 O O . TYR A 1 568 ? -13.555 24.046 -1.701 1.00 98.12 568 TYR A O 1
ATOM 4456 N N . ASP A 1 569 ? -14.227 25.041 -3.607 1.00 97.88 569 ASP A N 1
ATOM 4457 C CA . ASP A 1 569 ? -15.329 25.796 -3.008 1.00 97.88 569 ASP A CA 1
ATOM 4458 C C . ASP A 1 569 ? -16.374 24.876 -2.369 1.00 97.88 569 ASP A C 1
ATOM 4460 O O . ASP A 1 569 ? -16.773 25.106 -1.229 1.00 97.88 569 ASP A O 1
ATOM 4464 N N . LEU A 1 570 ? -16.766 23.794 -3.053 1.00 96.69 570 LEU A N 1
ATOM 4465 C CA . LEU A 1 570 ? -17.744 22.835 -2.534 1.00 96.69 570 LEU A CA 1
ATOM 4466 C C . LEU A 1 570 ? -17.231 22.096 -1.287 1.00 96.69 570 LEU A C 1
ATOM 4468 O O . LEU A 1 570 ? -17.996 21.827 -0.362 1.00 96.69 570 LEU A O 1
ATOM 4472 N N . LEU A 1 571 ? -15.936 21.772 -1.250 1.00 97.38 571 LEU A N 1
ATOM 4473 C CA . LEU A 1 571 ? -15.294 21.111 -0.108 1.00 97.38 571 LEU A CA 1
ATOM 4474 C C . LEU A 1 571 ? -15.013 22.077 1.061 1.00 97.38 571 LEU A C 1
ATOM 4476 O O . LEU A 1 571 ? -14.759 21.642 2.191 1.00 97.38 571 LEU A O 1
ATOM 4480 N N . THR A 1 572 ? -15.041 23.388 0.816 1.00 97.81 572 THR A N 1
ATOM 4481 C CA . THR A 1 572 ? -14.726 24.423 1.807 1.00 97.81 572 THR A CA 1
ATOM 4482 C C . THR A 1 572 ? -15.957 24.806 2.630 1.00 97.81 572 THR A C 1
ATOM 4484 O O . THR A 1 572 ? -17.077 24.890 2.146 1.00 97.81 572 THR A O 1
ATOM 4487 N N . GLY A 1 573 ? -15.764 25.031 3.928 1.00 94.19 573 GLY A N 1
ATOM 4488 C CA . GLY A 1 573 ? -16.812 25.430 4.870 1.00 94.19 573 GLY A CA 1
ATOM 4489 C C . GLY A 1 573 ? -17.658 24.274 5.414 1.00 94.19 573 GLY A C 1
ATOM 4490 O O . GLY A 1 573 ? -18.164 24.391 6.531 1.00 94.19 573 GLY A O 1
ATOM 4491 N N . GLY A 1 574 ? -17.748 23.147 4.701 1.00 90.44 574 GLY A N 1
ATOM 4492 C CA . GLY A 1 574 ? -18.572 21.983 5.049 1.00 90.44 574 GLY A CA 1
ATOM 4493 C C . GLY A 1 574 ? -17.825 20.775 5.638 1.00 90.44 574 GLY A C 1
ATOM 4494 O O . GLY A 1 574 ? -16.814 20.906 6.338 1.00 90.44 574 GLY A O 1
ATOM 4495 N N . SER A 1 575 ? -18.382 19.587 5.393 1.00 95.19 575 SER A N 1
ATOM 4496 C CA . SER A 1 575 ? -17.724 18.288 5.589 1.00 95.19 575 SER A CA 1
ATOM 4497 C C . SER A 1 575 ? -17.070 17.829 4.283 1.00 95.19 575 SER A C 1
ATOM 4499 O O . SER A 1 575 ? -17.303 18.425 3.235 1.00 95.19 575 SER A O 1
ATOM 4501 N N . GLY A 1 576 ? -16.271 16.764 4.336 1.00 96.06 576 GLY A N 1
ATOM 4502 C CA . GLY A 1 576 ? -15.850 16.073 3.126 1.00 96.06 576 GLY A CA 1
ATOM 4503 C C . GLY A 1 576 ? -16.993 15.324 2.428 1.00 96.06 576 GLY A C 1
ATOM 4504 O O . GLY A 1 576 ? -18.016 15.004 3.041 1.00 96.06 576 GLY A O 1
ATOM 4505 N N . ILE A 1 577 ? -16.794 15.012 1.147 1.00 97.50 577 ILE A N 1
ATOM 4506 C CA . ILE A 1 577 ? -17.796 14.400 0.259 1.00 97.50 577 ILE A CA 1
ATOM 4507 C C . ILE A 1 577 ? -17.260 13.074 -0.275 1.00 97.50 577 ILE A C 1
ATOM 4509 O O . ILE A 1 577 ? -16.105 12.995 -0.677 1.00 97.50 577 ILE A O 1
ATOM 4513 N N . GLN A 1 578 ? -18.075 12.019 -0.270 1.00 97.06 578 GLN A N 1
ATOM 4514 C CA . GLN A 1 578 ? -17.652 10.712 -0.777 1.00 97.06 578 GLN A CA 1
ATOM 4515 C C . GLN A 1 578 ? -17.659 10.657 -2.300 1.00 97.06 578 GLN A C 1
ATOM 4517 O O . GLN A 1 578 ? -18.628 11.084 -2.919 1.00 97.06 578 GLN A O 1
ATOM 4522 N N . TRP A 1 579 ? -16.638 10.054 -2.902 1.00 97.56 579 TRP A N 1
ATOM 4523 C CA . TRP A 1 579 ? -16.696 9.707 -4.321 1.00 97.56 579 TRP A CA 1
ATOM 4524 C C . TRP A 1 579 ? -17.413 8.349 -4.558 1.00 97.56 579 TRP A C 1
ATOM 4526 O O . TRP A 1 579 ? -17.463 7.506 -3.647 1.00 97.56 579 TRP A O 1
ATOM 4536 N N . PRO A 1 580 ? -17.961 8.107 -5.769 1.00 97.62 580 PRO A N 1
ATOM 4537 C CA . PRO A 1 580 ? -18.022 9.042 -6.896 1.00 97.62 580 PRO A CA 1
ATOM 4538 C C . PRO A 1 580 ? -18.931 10.236 -6.592 1.00 97.62 580 PRO A C 1
ATOM 4540 O O . PRO A 1 580 ? -19.989 10.082 -5.976 1.00 97.62 580 PRO A O 1
ATOM 4543 N N . CYS A 1 581 ? -18.475 11.421 -6.996 1.00 98.38 581 CYS A N 1
ATOM 4544 C CA . CYS A 1 581 ? -19.226 12.667 -6.938 1.00 98.38 581 CYS A CA 1
ATOM 4545 C C . CYS A 1 581 ? -19.175 13.309 -8.326 1.00 98.38 581 CYS A C 1
ATOM 4547 O O . CYS A 1 581 ? -18.118 13.749 -8.779 1.00 98.38 581 CYS A O 1
ATOM 4549 N N . ASN A 1 582 ? -20.316 13.307 -9.006 1.00 98.06 582 ASN A N 1
ATOM 4550 C CA . ASN A 1 582 ? -20.486 13.681 -10.411 1.00 98.06 582 ASN A CA 1
ATOM 4551 C C . ASN A 1 582 ? -21.882 14.290 -10.629 1.00 98.06 582 ASN A C 1
ATOM 4553 O O . ASN A 1 582 ? -22.592 14.566 -9.662 1.00 98.06 582 ASN A O 1
ATOM 4557 N N . ALA A 1 583 ? -22.279 14.535 -11.880 1.00 96.75 583 ALA A N 1
ATOM 4558 C CA . ALA A 1 583 ? -23.568 15.157 -12.192 1.00 96.75 583 ALA A CA 1
ATOM 4559 C C . ALA A 1 583 ? -24.769 14.338 -11.677 1.00 96.75 583 ALA A C 1
ATOM 4561 O O . ALA A 1 583 ? -25.763 14.912 -11.235 1.00 96.75 583 ALA A O 1
ATOM 4562 N N . GLU A 1 584 ? -24.665 13.008 -11.695 1.00 95.62 584 GLU A N 1
ATOM 4563 C CA . GLU A 1 584 ? -25.694 12.087 -11.209 1.00 95.62 584 GLU A CA 1
ATOM 4564 C C . GLU A 1 584 ? -25.702 11.974 -9.678 1.00 95.62 584 GLU A C 1
ATOM 4566 O O . GLU A 1 584 ? -26.753 11.748 -9.079 1.00 95.62 584 GLU A O 1
ATOM 4571 N N . ASN A 1 585 ? -24.543 12.152 -9.037 1.00 96.56 585 ASN A N 1
ATOM 4572 C CA . ASN A 1 585 ? -24.360 12.058 -7.588 1.00 96.56 585 ASN A CA 1
ATOM 4573 C C . ASN A 1 585 ? -23.680 13.330 -7.041 1.00 96.56 585 ASN A C 1
ATOM 4575 O O . ASN A 1 585 ? -22.558 13.255 -6.533 1.00 96.56 585 ASN A O 1
ATOM 4579 N N . PRO A 1 586 ? -24.333 14.509 -7.102 1.00 95.75 586 PRO A N 1
ATOM 4580 C CA . PRO A 1 586 ? -23.706 15.796 -6.767 1.00 95.75 586 PRO A CA 1
ATOM 4581 C C . PRO A 1 586 ? -23.378 15.962 -5.273 1.00 95.75 586 PRO A C 1
ATOM 4583 O O . PRO A 1 586 ? -22.683 16.896 -4.878 1.00 95.75 586 PRO A O 1
ATOM 4586 N N . HIS A 1 587 ? -23.883 15.066 -4.423 1.00 94.38 587 HIS A N 1
ATOM 4587 C CA . HIS A 1 587 ? -23.597 15.018 -2.985 1.00 94.38 587 HIS A CA 1
ATOM 4588 C C . HIS A 1 587 ? -22.723 13.821 -2.597 1.00 94.38 587 HIS A C 1
ATOM 4590 O O . HIS A 1 587 ? -22.583 13.506 -1.413 1.00 94.38 587 HIS A O 1
ATOM 4596 N N . GLY A 1 588 ? -22.126 13.162 -3.591 1.00 96.81 588 GLY A N 1
ATOM 4597 C CA . GLY A 1 588 ? -21.379 11.936 -3.401 1.00 96.81 588 GLY A CA 1
ATOM 4598 C C . GLY A 1 588 ? -22.257 10.698 -3.247 1.00 96.81 588 GLY A C 1
ATOM 4599 O O . GLY A 1 588 ? -23.486 10.768 -3.196 1.00 96.81 588 GLY A O 1
ATOM 4600 N N . THR A 1 589 ? -21.599 9.545 -3.155 1.00 96.69 589 THR A N 1
ATOM 4601 C CA . THR A 1 589 ? -22.261 8.235 -3.107 1.00 96.69 589 THR A CA 1
ATOM 4602 C C . THR A 1 589 ? -21.973 7.529 -1.787 1.00 96.69 589 THR A C 1
ATOM 4604 O O . THR A 1 589 ? -20.840 7.115 -1.537 1.00 96.69 589 THR A O 1
ATOM 4607 N N . GLU A 1 590 ? -23.009 7.344 -0.960 1.00 95.75 590 GLU A N 1
ATOM 4608 C CA . GLU A 1 590 ? -22.882 6.773 0.390 1.00 95.75 590 GLU A CA 1
ATOM 4609 C C . GLU A 1 590 ? -22.331 5.339 0.374 1.00 95.75 590 GLU A C 1
ATOM 4611 O O . GLU A 1 590 ? -21.368 5.010 1.069 1.00 95.75 590 GLU A O 1
ATOM 4616 N N . ARG A 1 591 ? -22.912 4.479 -0.467 1.00 96.62 591 ARG A N 1
ATOM 4617 C CA . ARG A 1 591 ? -22.551 3.061 -0.598 1.00 96.62 591 ARG A CA 1
ATOM 4618 C C . ARG A 1 591 ? -22.404 2.707 -2.061 1.00 96.62 591 ARG A C 1
ATOM 4620 O O . ARG A 1 591 ? -23.262 3.067 -2.865 1.00 96.62 591 ARG A O 1
ATOM 4627 N N . LEU A 1 592 ? -21.354 1.966 -2.385 1.00 96.94 592 LEU A N 1
ATOM 4628 C CA . LEU A 1 592 ? -21.209 1.410 -3.724 1.00 96.94 592 LEU A CA 1
ATOM 4629 C C . LEU A 1 592 ? -22.101 0.173 -3.875 1.00 96.94 592 LEU A C 1
ATOM 4631 O O . LEU A 1 592 ? -22.451 -0.486 -2.892 1.00 96.94 592 LEU A O 1
ATOM 4635 N N . TYR A 1 593 ? -22.443 -0.147 -5.123 1.00 97.19 593 TYR A N 1
ATOM 4636 C CA . TYR A 1 593 ? -23.124 -1.391 -5.504 1.00 97.19 593 TYR A CA 1
ATOM 4637 C C . TYR A 1 593 ? -24.533 -1.562 -4.907 1.00 97.19 593 TYR A C 1
ATOM 4639 O O . TYR A 1 593 ? -25.018 -2.682 -4.755 1.00 97.19 593 TYR A O 1
ATOM 4647 N N . SER A 1 594 ? -25.227 -0.461 -4.594 1.00 95.44 594 SER A N 1
ATOM 4648 C CA . SER A 1 594 ? -26.622 -0.477 -4.115 1.00 95.44 594 SER A CA 1
ATOM 4649 C C . SER A 1 594 ? -27.610 -1.084 -5.122 1.00 95.44 594 SER A C 1
ATOM 4651 O O . SER A 1 594 ? -28.668 -1.574 -4.734 1.00 95.44 594 SER A O 1
ATOM 4653 N N . ASN A 1 595 ? -27.245 -1.106 -6.405 1.00 94.56 595 ASN A N 1
ATOM 4654 C CA . ASN A 1 595 ? -27.971 -1.755 -7.499 1.00 94.56 595 ASN A CA 1
ATOM 4655 C C . ASN A 1 595 ? -27.510 -3.202 -7.782 1.00 94.56 595 ASN A C 1
ATOM 4657 O O . ASN A 1 595 ? -28.036 -3.835 -8.694 1.00 94.56 595 ASN A O 1
ATOM 4661 N N . GLY A 1 596 ? -26.525 -3.725 -7.042 1.00 95.25 596 GLY A N 1
ATOM 4662 C CA . GLY A 1 596 ? -25.954 -5.055 -7.271 1.00 95.25 596 GLY A CA 1
ATOM 4663 C C . GLY A 1 596 ? -25.111 -5.187 -8.545 1.00 95.25 596 GLY A C 1
ATOM 4664 O O . GLY A 1 596 ? -24.889 -6.315 -8.987 1.00 95.25 596 GLY A O 1
ATOM 4665 N N . VAL A 1 597 ? -24.666 -4.069 -9.132 1.00 97.50 597 VAL A N 1
ATOM 4666 C CA . VAL A 1 597 ? -23.749 -4.029 -10.281 1.00 97.50 597 VAL A CA 1
ATOM 4667 C C . VAL A 1 597 ? -22.372 -3.583 -9.802 1.00 97.50 597 VAL A C 1
ATOM 4669 O O . VAL A 1 597 ? -22.220 -2.478 -9.288 1.00 97.50 597 VAL A O 1
ATOM 4672 N N . PHE A 1 598 ? -21.379 -4.447 -9.971 1.00 98.19 598 PHE A N 1
ATOM 4673 C CA . PHE A 1 598 ? -19.989 -4.258 -9.565 1.00 98.19 598 PHE A CA 1
ATOM 4674 C C . PHE A 1 598 ? -19.125 -3.755 -10.722 1.00 98.19 598 PHE A C 1
ATOM 4676 O O . PHE A 1 598 ? -19.492 -3.861 -11.890 1.00 98.19 598 PHE A O 1
ATOM 4683 N N . TYR A 1 599 ? -17.934 -3.245 -10.417 1.00 97.81 599 TYR A N 1
ATOM 4684 C CA . TYR A 1 599 ? -16.996 -2.710 -11.408 1.00 97.81 599 TYR A CA 1
ATOM 4685 C C . TYR A 1 599 ? -16.164 -3.801 -12.099 1.00 97.81 599 TYR A C 1
ATOM 4687 O O . TYR A 1 599 ? -14.991 -3.606 -12.397 1.00 97.81 599 TYR A O 1
ATOM 4695 N N . THR A 1 600 ? -16.783 -4.953 -12.361 1.00 98.44 600 THR A N 1
ATOM 4696 C CA . THR A 1 600 ? -16.174 -6.149 -12.964 1.00 98.44 600 THR A CA 1
ATOM 4697 C C . THR A 1 600 ? -16.474 -6.289 -14.457 1.00 98.44 600 THR A C 1
ATOM 4699 O O . THR A 1 600 ? -16.235 -7.337 -15.050 1.00 98.44 600 THR A O 1
ATOM 4702 N N . ASP A 1 601 ? -17.034 -5.260 -15.093 1.00 97.75 601 ASP A N 1
ATOM 4703 C CA . ASP A 1 601 ? -17.109 -5.242 -16.552 1.00 97.75 601 ASP A CA 1
ATOM 4704 C C . ASP A 1 601 ? -15.693 -5.202 -17.151 1.00 97.75 601 ASP A C 1
ATOM 4706 O O . ASP A 1 601 ? -14.839 -4.447 -16.686 1.00 97.75 601 ASP A O 1
ATOM 4710 N N . ILE A 1 602 ? -15.445 -6.020 -18.177 1.00 97.31 602 ILE A N 1
ATOM 4711 C CA . ILE A 1 602 ? -14.110 -6.241 -18.753 1.00 97.31 602 ILE A CA 1
ATOM 4712 C C . ILE A 1 602 ? -13.485 -4.973 -19.347 1.00 97.31 602 ILE A C 1
ATOM 4714 O O . ILE A 1 602 ? -12.260 -4.846 -19.373 1.00 97.31 602 ILE A O 1
ATOM 4718 N N . GLU A 1 603 ? -14.302 -4.028 -19.813 1.00 96.69 603 GLU A N 1
ATOM 4719 C CA . GLU A 1 603 ? -13.817 -2.760 -20.360 1.00 96.69 603 GLU A CA 1
ATOM 4720 C C . GLU A 1 603 ? -13.692 -1.671 -19.287 1.00 96.69 603 GLU A C 1
ATOM 4722 O O . GLU A 1 603 ? -13.140 -0.608 -19.558 1.00 96.69 603 GLU A O 1
ATOM 4727 N N . TYR A 1 604 ? -14.158 -1.933 -18.063 1.00 97.50 604 TYR A N 1
ATOM 4728 C CA . TYR A 1 604 ? -14.194 -0.958 -16.976 1.00 97.50 604 TYR A CA 1
ATOM 4729 C C . TYR A 1 604 ? -13.252 -1.293 -15.813 1.00 97.50 604 TYR A C 1
ATOM 4731 O O . TYR A 1 604 ? -12.634 -0.382 -15.253 1.00 97.50 604 TYR A O 1
ATOM 4739 N N . CYS A 1 605 ? -13.119 -2.575 -15.459 1.00 97.94 605 CYS A N 1
ATOM 4740 C CA . CYS A 1 605 ? -12.398 -3.041 -14.277 1.00 97.94 605 CYS A CA 1
ATOM 4741 C C . CYS A 1 605 ? -10.940 -2.556 -14.233 1.00 97.94 605 CYS A C 1
ATOM 4743 O O . CYS A 1 605 ? -10.268 -2.421 -15.258 1.00 97.94 605 CYS A O 1
ATOM 4745 N N . GLU A 1 606 ? -10.431 -2.326 -13.027 1.00 97.56 606 GLU A N 1
ATOM 4746 C CA . GLU A 1 606 ? -9.052 -1.920 -12.740 1.00 97.56 606 GLU A CA 1
ATOM 4747 C C . GLU A 1 606 ? -8.050 -3.065 -12.939 1.00 97.56 606 GLU A C 1
ATOM 4749 O O . GLU A 1 606 ? -6.878 -2.820 -13.211 1.00 97.56 606 GLU A O 1
ATOM 4754 N N . SER A 1 607 ? -8.489 -4.318 -12.824 1.00 96.25 607 SER A N 1
ATOM 4755 C CA . SER A 1 607 ? -7.639 -5.496 -12.993 1.00 96.25 607 SER A CA 1
ATOM 4756 C C . SER A 1 607 ? -8.467 -6.694 -13.440 1.00 96.25 607 SER A C 1
ATOM 4758 O O . SER A 1 607 ? -9.633 -6.822 -13.069 1.00 96.25 607 SER A O 1
ATOM 4760 N N . PHE A 1 608 ? -7.835 -7.590 -14.197 1.00 97.12 608 PHE A N 1
ATOM 4761 C CA . PHE A 1 608 ? -8.389 -8.906 -14.508 1.00 97.12 608 PHE A CA 1
ATOM 4762 C C . PHE A 1 608 ? -8.218 -9.906 -13.358 1.00 97.12 608 PHE A C 1
ATOM 4764 O O . PHE A 1 608 ? -8.734 -11.014 -13.427 1.00 97.12 608 PHE A O 1
ATOM 4771 N N . GLY A 1 609 ? -7.564 -9.510 -12.268 1.00 96.62 609 GLY A N 1
ATOM 4772 C CA . GLY A 1 609 ? -7.359 -10.344 -11.096 1.00 96.62 609 GLY A CA 1
ATOM 4773 C C . GLY A 1 609 ? -6.237 -11.363 -11.272 1.00 96.62 609 GLY A C 1
ATOM 4774 O O . GLY A 1 609 ? -5.525 -11.382 -12.278 1.00 96.62 609 GLY A O 1
ATOM 4775 N N . HIS A 1 610 ? -6.073 -12.197 -10.253 1.00 97.38 610 HIS A N 1
ATOM 4776 C CA . HIS A 1 610 ? -4.955 -13.126 -10.143 1.00 97.38 610 HIS A CA 1
ATOM 4777 C C . HIS A 1 610 ? -5.404 -14.487 -9.631 1.00 97.38 610 HIS A C 1
ATOM 4779 O O . HIS A 1 610 ? -6.372 -14.609 -8.873 1.00 97.38 610 HIS A O 1
ATOM 4785 N N . ASP A 1 611 ? -4.635 -15.514 -9.961 1.00 96.12 611 ASP A N 1
ATOM 4786 C CA . ASP A 1 611 ? -4.638 -16.747 -9.188 1.00 96.12 611 ASP A CA 1
ATOM 4787 C C . ASP A 1 611 ? -4.132 -16.460 -7.759 1.00 96.12 611 ASP A C 1
ATOM 4789 O O . ASP A 1 611 ? -3.057 -15.884 -7.568 1.00 96.12 611 ASP A O 1
ATOM 4793 N N . LEU A 1 612 ? -4.924 -16.817 -6.741 1.00 97.06 612 LEU A N 1
ATOM 4794 C CA . LEU A 1 612 ? -4.637 -16.427 -5.355 1.00 97.06 612 LEU A CA 1
ATOM 4795 C C . LEU A 1 612 ? -3.475 -17.199 -4.711 1.00 97.06 612 LEU A C 1
ATOM 4797 O O . LEU A 1 612 ? -2.958 -16.755 -3.683 1.00 97.06 612 LEU A O 1
ATOM 4801 N N . GLU A 1 613 ? -3.075 -18.338 -5.274 1.00 94.38 613 GLU A N 1
ATOM 4802 C CA . GLU A 1 613 ? -2.020 -19.190 -4.719 1.00 94.38 613 GLU A CA 1
ATOM 4803 C C . GLU A 1 613 ? -0.661 -18.840 -5.331 1.00 94.38 613 GLU A C 1
ATOM 4805 O O . GLU A 1 613 ? 0.315 -18.595 -4.617 1.00 94.38 613 GLU A O 1
ATOM 4810 N N . THR A 1 614 ? -0.608 -18.754 -6.657 1.00 93.44 614 THR A N 1
ATOM 4811 C CA . THR A 1 614 ? 0.605 -18.470 -7.432 1.00 93.44 614 THR A CA 1
ATOM 4812 C C . THR A 1 614 ? 0.877 -16.973 -7.582 1.00 93.44 614 THR A C 1
ATOM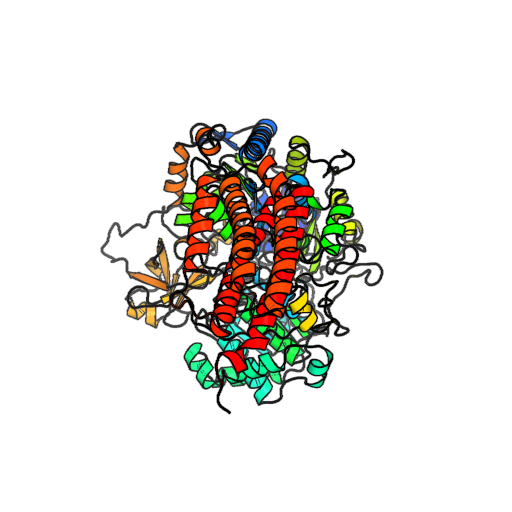 4814 O O . THR A 1 614 ? 2.028 -16.565 -7.754 1.00 93.44 614 THR A O 1
ATOM 4817 N N . GLY A 1 615 ? -0.165 -16.138 -7.511 1.00 94.31 615 GLY A N 1
ATOM 4818 C CA . GLY A 1 615 ? -0.098 -14.712 -7.827 1.00 94.31 615 GLY A CA 1
ATOM 4819 C C . GLY A 1 615 ? 0.076 -14.412 -9.313 1.00 94.31 615 GLY A C 1
ATOM 4820 O O . GLY A 1 615 ? 0.463 -13.294 -9.656 1.00 94.31 615 GLY A O 1
ATOM 4821 N N . ALA A 1 616 ? -0.157 -15.392 -10.191 1.00 94.25 616 ALA A N 1
ATOM 4822 C CA . ALA A 1 616 ? -0.132 -15.179 -11.629 1.00 94.25 616 ALA A CA 1
ATOM 4823 C C . ALA A 1 616 ? -1.318 -14.286 -12.045 1.00 94.25 616 ALA A C 1
ATOM 4825 O O . ALA A 1 616 ? -2.455 -14.592 -11.674 1.00 94.25 616 ALA A O 1
ATOM 4826 N N . PRO A 1 617 ? -1.083 -13.188 -12.786 1.00 94.12 617 PRO A N 1
ATOM 4827 C CA . PRO A 1 617 ? -2.164 -12.356 -13.297 1.00 94.12 617 PRO A CA 1
ATOM 4828 C C . PRO A 1 617 ? -2.945 -13.112 -14.368 1.00 94.12 617 PRO A C 1
ATOM 4830 O O . PRO A 1 617 ? -2.356 -13.784 -15.218 1.00 94.12 617 PRO A O 1
ATOM 4833 N N . TYR A 1 618 ? -4.266 -12.973 -14.352 1.00 95.25 618 TYR A N 1
ATOM 4834 C CA . TYR A 1 618 ? -5.105 -13.489 -15.423 1.00 95.25 618 TYR A CA 1
ATOM 4835 C C . TYR A 1 618 ? -4.926 -12.665 -16.701 1.00 95.25 618 TYR A C 1
ATOM 4837 O O . TYR A 1 618 ? -4.718 -11.445 -16.675 1.00 95.25 618 TYR A O 1
ATOM 4845 N N . SER A 1 619 ? -5.007 -13.341 -17.844 1.00 92.75 619 SER A N 1
ATOM 4846 C CA . SER A 1 619 ? -5.077 -12.679 -19.144 1.00 92.75 619 SER A CA 1
ATOM 4847 C C . SER A 1 619 ? -6.470 -12.087 -19.389 1.00 92.75 619 SER A C 1
ATOM 4849 O O . SER A 1 619 ? -7.444 -12.394 -18.690 1.00 92.75 619 SER A O 1
ATOM 4851 N N . LYS A 1 620 ? -6.592 -11.252 -20.428 1.00 94.50 620 LYS A N 1
ATOM 4852 C CA . LYS A 1 620 ? -7.901 -10.746 -20.867 1.00 94.50 620 LYS A CA 1
ATOM 4853 C C . LYS A 1 620 ? -8.812 -11.901 -21.299 1.00 94.50 620 LYS A C 1
ATOM 4855 O O . LYS A 1 620 ? -10.017 -11.855 -21.061 1.00 94.50 620 LYS A O 1
ATOM 4860 N N . GLU A 1 621 ? -8.248 -12.934 -21.919 1.00 94.25 621 GLU A N 1
ATOM 4861 C CA . GLU A 1 621 ? -8.952 -14.141 -22.342 1.00 94.25 621 GLU A CA 1
ATOM 4862 C C . GLU A 1 621 ? -9.488 -14.945 -21.150 1.00 94.25 621 GLU A C 1
ATOM 4864 O O . GLU A 1 621 ? -10.662 -15.321 -21.165 1.00 94.25 621 GLU A O 1
ATOM 4869 N N . ASP A 1 622 ? -8.683 -15.138 -20.100 1.00 94.94 622 ASP A N 1
ATOM 4870 C CA . ASP A 1 622 ? -9.107 -15.829 -18.872 1.00 94.94 622 ASP A CA 1
ATOM 4871 C C . ASP A 1 622 ? -10.268 -15.086 -18.196 1.00 94.94 622 ASP A C 1
ATOM 4873 O O . ASP A 1 622 ? -11.291 -15.676 -17.841 1.00 94.94 622 ASP A O 1
ATOM 4877 N N . TYR A 1 623 ? -10.158 -13.758 -18.084 1.00 96.88 623 TYR A N 1
ATOM 4878 C CA . TYR A 1 623 ? -11.211 -12.929 -17.495 1.00 96.88 623 TYR A CA 1
ATOM 4879 C C . TYR A 1 623 ? -12.498 -12.947 -18.322 1.00 96.88 623 TYR A C 1
ATOM 4881 O O . TYR A 1 623 ? -13.606 -13.015 -17.785 1.00 96.88 623 TYR A O 1
ATOM 4889 N N . LYS A 1 624 ? -12.362 -12.935 -19.653 1.00 96.50 624 LYS A N 1
ATOM 4890 C CA . LYS A 1 624 ? -13.493 -13.074 -20.571 1.00 96.50 624 LYS A CA 1
ATOM 4891 C C . LYS A 1 624 ? -14.185 -14.427 -20.408 1.00 96.50 624 LYS A C 1
ATOM 4893 O O . LYS A 1 624 ? -15.410 -14.472 -20.483 1.00 96.50 624 LYS A O 1
ATOM 4898 N N . ALA A 1 625 ? -13.434 -15.504 -20.174 1.00 96.31 625 ALA A N 1
ATOM 4899 C CA . ALA A 1 625 ? -13.997 -16.827 -19.917 1.00 96.31 625 ALA A CA 1
ATOM 4900 C C . ALA A 1 625 ? -14.769 -16.877 -18.587 1.00 96.31 625 ALA A C 1
ATOM 4902 O O . ALA A 1 625 ? -15.851 -17.458 -18.535 1.00 96.31 625 ALA A O 1
ATOM 4903 N N . MET A 1 626 ? -14.269 -16.208 -17.541 1.00 95.31 626 MET A N 1
ATOM 4904 C CA . MET A 1 626 ? -14.976 -16.061 -16.259 1.00 95.31 626 MET A CA 1
ATOM 4905 C C . MET A 1 626 ? -16.282 -15.254 -16.394 1.00 95.31 626 MET A C 1
ATOM 4907 O O . MET A 1 626 ? -17.250 -15.504 -15.673 1.00 95.31 626 MET A O 1
ATOM 4911 N N . ASN A 1 627 ? -16.313 -14.295 -17.326 1.00 96.69 627 ASN A N 1
ATOM 4912 C CA . ASN A 1 627 ? -17.466 -13.458 -17.674 1.00 96.69 627 ASN A CA 1
ATOM 4913 C C . ASN A 1 627 ? -18.213 -12.859 -16.457 1.00 96.69 627 ASN A C 1
ATOM 4915 O O . ASN A 1 627 ? -19.424 -13.073 -16.294 1.00 96.69 627 ASN A O 1
ATOM 4919 N N . PRO A 1 628 ? -17.529 -12.116 -15.569 1.00 97.38 628 PRO A N 1
ATOM 4920 C CA . PRO A 1 628 ? -18.179 -11.533 -14.401 1.00 97.38 628 PRO A CA 1
ATOM 4921 C C . PRO A 1 628 ? -19.264 -10.514 -14.785 1.00 97.38 628 PRO A C 1
ATOM 4923 O O . PRO A 1 628 ? -20.352 -10.573 -14.216 1.00 97.38 628 PRO A O 1
ATOM 4926 N N . ALA A 1 629 ? -19.028 -9.658 -15.790 1.00 96.50 629 ALA A N 1
ATOM 4927 C CA . ALA A 1 629 ? -20.040 -8.787 -16.413 1.00 96.50 629 ALA A CA 1
ATOM 4928 C C . ALA A 1 629 ? -20.901 -8.002 -15.400 1.00 96.50 629 ALA A C 1
ATOM 4930 O O . ALA A 1 629 ? -22.131 -8.037 -15.432 1.00 96.50 629 ALA A O 1
ATOM 4931 N N . GLY A 1 630 ? -20.245 -7.336 -14.447 1.00 97.56 630 GLY A N 1
ATOM 4932 C CA . GLY A 1 630 ? -20.912 -6.574 -13.392 1.00 97.56 630 GLY A CA 1
ATOM 4933 C C . GLY A 1 630 ? -21.339 -7.396 -12.173 1.00 97.56 630 GLY A C 1
ATOM 4934 O O . GLY A 1 630 ? -21.955 -6.848 -11.264 1.00 97.56 630 GLY A O 1
ATOM 4935 N N . ARG A 1 631 ? -21.015 -8.691 -12.106 1.00 98.56 631 ARG A N 1
ATOM 4936 C CA . ARG A 1 631 ? -21.176 -9.539 -10.913 1.00 98.56 631 ARG A CA 1
ATOM 4937 C C . ARG A 1 631 ? -19.883 -9.583 -10.102 1.00 98.56 631 ARG A C 1
ATOM 4939 O O . ARG A 1 631 ? -18.797 -9.527 -10.676 1.00 98.56 631 ARG A O 1
ATOM 4946 N N . ALA A 1 632 ? -19.987 -9.698 -8.783 1.00 98.50 632 ALA A N 1
ATOM 4947 C CA . ALA A 1 632 ? -18.828 -9.872 -7.914 1.00 98.50 632 ALA A CA 1
ATOM 4948 C C . ALA A 1 632 ? -18.208 -11.265 -8.092 1.00 98.50 632 ALA A C 1
ATOM 4950 O O . ALA A 1 632 ? -18.894 -12.240 -8.405 1.00 98.50 632 ALA A O 1
ATOM 4951 N N . ILE A 1 633 ? -16.906 -11.367 -7.865 1.00 98.62 633 ILE A N 1
ATOM 4952 C CA . ILE A 1 633 ? -16.149 -12.600 -8.063 1.00 98.62 633 ILE A CA 1
ATOM 4953 C C . ILE A 1 633 ? -15.878 -13.220 -6.694 1.00 98.62 633 ILE A C 1
ATOM 4955 O O . ILE A 1 633 ? -15.192 -12.629 -5.859 1.00 98.62 633 ILE A O 1
ATOM 4959 N N . LEU A 1 634 ? -16.419 -14.415 -6.458 1.00 98.69 634 LEU A N 1
ATOM 4960 C CA . LEU A 1 634 ? -16.085 -15.217 -5.287 1.00 98.69 634 LEU A CA 1
ATOM 4961 C C . LEU A 1 634 ? -14.752 -15.910 -5.541 1.00 98.69 634 LEU A C 1
ATOM 4963 O O . LEU A 1 634 ? -14.644 -16.771 -6.409 1.00 98.69 634 LEU A O 1
ATOM 4967 N N . LYS A 1 635 ? -13.728 -15.518 -4.787 1.00 97.94 635 LYS A N 1
ATOM 4968 C CA . LYS A 1 635 ? -12.374 -16.057 -4.947 1.00 97.94 635 LYS A CA 1
ATOM 4969 C C . LYS A 1 635 ? -12.124 -17.175 -3.944 1.00 97.94 635 LYS A C 1
ATOM 4971 O O . LYS A 1 635 ? -12.292 -16.953 -2.742 1.00 97.94 635 LYS A O 1
ATOM 4976 N N . ALA A 1 636 ? -11.675 -18.332 -4.415 1.00 97.94 636 ALA A N 1
ATOM 4977 C CA . ALA A 1 636 ? -11.311 -19.475 -3.585 1.00 97.94 636 ALA A CA 1
ATOM 4978 C C . ALA A 1 636 ? -9.785 -19.583 -3.422 1.00 97.94 636 ALA A C 1
ATOM 4980 O O . ALA A 1 636 ? -9.026 -19.144 -4.283 1.00 97.94 636 ALA A O 1
ATOM 4981 N N . CYS A 1 637 ? -9.327 -20.119 -2.290 1.00 98.06 637 CYS A N 1
ATOM 4982 C CA . CYS A 1 637 ? -7.914 -20.418 -2.048 1.00 98.06 637 CYS A CA 1
ATOM 4983 C C . CYS A 1 637 ? -7.788 -21.397 -0.878 1.00 98.06 637 CYS A C 1
ATOM 4985 O O . CYS A 1 637 ? -8.474 -21.239 0.144 1.00 98.06 637 CYS A O 1
ATOM 4987 N N . ARG A 1 638 ? -6.900 -22.389 -1.005 1.00 97.75 638 ARG A N 1
ATOM 4988 C CA . ARG A 1 638 ? -6.597 -23.316 0.086 1.00 97.75 638 ARG A CA 1
ATOM 4989 C C . ARG A 1 638 ? -5.550 -22.728 1.022 1.00 97.75 638 ARG A C 1
ATOM 4991 O O . ARG A 1 638 ? -4.580 -22.100 0.614 1.00 97.75 638 ARG A O 1
ATOM 4998 N N . TYR A 1 639 ? -5.737 -22.954 2.315 1.00 97.69 639 TYR A N 1
ATOM 4999 C CA . TYR A 1 639 ? -4.729 -22.681 3.330 1.00 97.69 639 TYR A CA 1
ATOM 5000 C C . TYR A 1 639 ? -3.463 -23.508 3.094 1.00 97.69 639 TYR A C 1
ATOM 5002 O O . TYR A 1 639 ? -3.518 -24.736 3.031 1.00 97.69 639 TYR A O 1
ATOM 5010 N N . SER A 1 640 ? -2.325 -22.821 3.069 1.00 95.38 640 SER A N 1
ATOM 5011 C CA . SER A 1 640 ? -0.989 -23.404 3.137 1.00 95.38 640 SER A CA 1
ATOM 5012 C C . SER A 1 640 ? -0.284 -22.948 4.411 1.00 95.38 640 SER A C 1
ATOM 5014 O O . SER A 1 640 ? -0.592 -21.896 4.971 1.00 95.38 640 SER A O 1
ATOM 5016 N N . SER A 1 641 ? 0.692 -23.718 4.886 1.00 92.44 641 SER A N 1
ATOM 5017 C CA . SER A 1 641 ? 1.505 -23.283 6.022 1.00 92.44 641 SER A CA 1
ATOM 5018 C C . SER A 1 641 ? 2.453 -22.136 5.634 1.00 92.44 641 SER A C 1
ATOM 5020 O O . SER A 1 641 ? 3.003 -22.141 4.530 1.00 92.44 641 SER A O 1
ATOM 5022 N N . PRO A 1 642 ? 2.698 -21.171 6.541 1.00 91.00 642 PRO A N 1
ATOM 5023 C CA . PRO A 1 642 ? 3.728 -20.156 6.354 1.00 91.00 642 PRO A CA 1
ATOM 5024 C C . PRO A 1 642 ? 5.109 -20.759 6.065 1.00 91.00 642 PRO A C 1
ATOM 5026 O O . PRO A 1 642 ? 5.474 -21.801 6.597 1.00 91.00 642 PRO A O 1
ATOM 5029 N N . MET A 1 643 ? 5.922 -20.047 5.280 1.00 86.25 643 MET A N 1
ATOM 5030 C CA . MET A 1 643 ? 7.276 -20.495 4.911 1.00 86.25 643 MET A CA 1
ATOM 5031 C C . MET A 1 643 ? 8.251 -20.587 6.098 1.00 86.25 643 MET A C 1
ATOM 5033 O O . MET A 1 643 ? 9.185 -21.381 6.064 1.00 86.25 643 MET A O 1
ATOM 5037 N N . GLU A 1 644 ? 8.079 -19.749 7.126 1.00 93.12 644 GLU A N 1
ATOM 5038 C CA . GLU A 1 644 ? 8.908 -19.766 8.337 1.00 93.12 644 GLU A CA 1
ATOM 5039 C C . GLU A 1 644 ? 8.036 -20.107 9.548 1.00 93.12 644 GLU A C 1
ATOM 5041 O O . GLU A 1 644 ? 7.369 -19.241 10.118 1.00 93.12 644 GLU A O 1
ATOM 5046 N N . GLU A 1 645 ? 8.063 -21.384 9.922 1.00 92.88 645 GLU A N 1
ATOM 5047 C CA . GLU A 1 645 ? 7.374 -21.935 11.086 1.00 92.88 645 GLU A CA 1
ATOM 5048 C C . GLU A 1 645 ? 8.282 -21.933 12.331 1.00 92.88 645 GLU A C 1
ATOM 5050 O O . GLU A 1 645 ? 9.518 -21.909 12.219 1.00 92.88 645 GLU A O 1
ATOM 5055 N N . PRO A 1 646 ? 7.710 -21.920 13.548 1.00 95.06 646 PRO A N 1
ATOM 5056 C CA . PRO A 1 646 ? 8.472 -22.148 14.766 1.00 95.06 646 PRO A CA 1
ATOM 5057 C C . PRO A 1 646 ? 9.169 -23.508 14.756 1.00 95.06 646 PRO A C 1
ATOM 5059 O O . PRO A 1 646 ? 8.619 -24.498 14.279 1.00 95.06 646 PRO A O 1
ATOM 5062 N N . ASN A 1 647 ? 10.374 -23.559 15.312 1.00 96.00 647 ASN A N 1
ATOM 5063 C CA . ASN A 1 647 ? 11.138 -24.788 15.507 1.00 96.00 647 ASN A CA 1
ATOM 5064 C C . ASN A 1 647 ? 11.834 -24.760 16.878 1.00 96.00 647 ASN A C 1
ATOM 5066 O O . ASN A 1 647 ? 11.611 -23.843 17.666 1.00 96.00 647 ASN A O 1
ATOM 5070 N N . GLU A 1 648 ? 12.669 -25.754 17.180 1.00 95.94 648 GLU A N 1
ATOM 5071 C CA . GLU A 1 648 ? 13.363 -25.828 18.475 1.00 95.94 648 GLU A CA 1
ATOM 5072 C C . GLU A 1 648 ? 14.255 -24.605 18.747 1.00 95.94 648 GLU A C 1
ATOM 5074 O O . GLU A 1 648 ? 14.308 -24.119 19.875 1.00 95.94 648 GLU A O 1
ATOM 5079 N N . GLU A 1 649 ? 14.908 -24.065 17.713 1.00 96.81 649 GLU A N 1
ATOM 5080 C CA . GLU A 1 649 ? 15.798 -22.907 17.837 1.00 96.81 649 GLU A CA 1
ATOM 5081 C C . GLU A 1 649 ? 15.035 -21.577 17.970 1.00 96.81 649 GLU A C 1
ATOM 5083 O O . GLU A 1 649 ? 15.434 -20.705 18.742 1.00 96.81 649 GLU A O 1
ATOM 5088 N N . PHE A 1 650 ? 13.926 -21.421 17.243 1.00 97.50 650 PHE A N 1
ATOM 5089 C CA . PHE A 1 650 ? 13.066 -20.235 17.231 1.00 97.50 650 PHE A CA 1
ATOM 5090 C C . PHE A 1 650 ? 11.610 -20.652 17.512 1.00 97.50 650 PHE A C 1
ATOM 5092 O O . PHE A 1 650 ? 10.822 -20.796 16.573 1.00 97.50 650 PHE A O 1
ATOM 5099 N N . PRO A 1 651 ? 11.230 -20.880 18.784 1.00 96.94 651 PRO A N 1
ATOM 5100 C CA . PRO A 1 651 ? 9.979 -21.559 19.135 1.00 96.94 651 PRO A CA 1
ATOM 5101 C C . PRO A 1 651 ? 8.734 -20.664 19.167 1.00 96.94 651 PRO A C 1
ATOM 5103 O O . PRO A 1 651 ? 7.637 -21.169 19.400 1.00 96.94 651 PRO A O 1
ATOM 5106 N N . LEU A 1 652 ? 8.866 -19.351 18.967 1.00 97.50 652 LEU A N 1
ATOM 5107 C CA . LEU A 1 652 ? 7.761 -18.401 19.110 1.00 97.50 652 LEU A CA 1
ATOM 5108 C C . LEU A 1 652 ? 7.453 -17.704 17.790 1.00 97.50 652 LEU A C 1
ATOM 5110 O O . LEU A 1 652 ? 8.361 -17.213 17.126 1.00 97.50 652 LEU A O 1
ATOM 5114 N N . ARG A 1 653 ? 6.171 -17.566 17.439 1.00 96.56 653 ARG A N 1
ATOM 5115 C CA . ARG A 1 653 ? 5.759 -16.748 16.285 1.00 96.56 653 ARG A CA 1
ATOM 5116 C C . ARG A 1 653 ? 5.833 -15.266 16.612 1.00 96.56 653 ARG A C 1
ATOM 5118 O O . ARG A 1 653 ? 5.286 -14.829 17.625 1.00 96.56 653 ARG A O 1
ATOM 5125 N N . LEU A 1 654 ? 6.423 -14.481 15.718 1.00 96.06 654 LEU A N 1
ATOM 5126 C CA . LEU A 1 654 ? 6.462 -13.029 15.844 1.00 96.06 654 LEU A CA 1
ATOM 5127 C C . LEU A 1 654 ? 5.245 -12.383 15.176 1.00 96.06 654 LEU A C 1
ATOM 5129 O O . LEU A 1 654 ? 4.962 -12.590 13.996 1.00 96.06 654 LEU A O 1
ATOM 5133 N N . SER A 1 655 ? 4.566 -11.514 15.919 1.00 95.62 655 SER A N 1
ATOM 5134 C CA . SER A 1 655 ? 3.657 -10.520 15.354 1.00 95.62 655 SER A CA 1
ATOM 5135 C C . SER A 1 655 ? 4.102 -9.110 15.705 1.00 95.62 655 SER A C 1
ATOM 5137 O O . SER A 1 655 ? 4.650 -8.848 16.776 1.00 95.62 655 SER A O 1
ATOM 5139 N N . THR A 1 656 ? 3.810 -8.176 14.807 1.00 95.81 656 THR A N 1
ATOM 5140 C CA . THR A 1 656 ? 4.001 -6.750 15.060 1.00 95.81 656 THR A CA 1
ATOM 5141 C C . THR A 1 656 ? 2.683 -5.987 14.971 1.00 95.81 656 THR A C 1
ATOM 5143 O O . THR A 1 656 ? 1.673 -6.481 14.456 1.00 95.81 656 THR A O 1
ATOM 5146 N N . GLY A 1 657 ? 2.640 -4.768 15.505 1.00 94.19 657 GLY A N 1
ATOM 5147 C CA . GLY A 1 657 ? 1.448 -3.933 15.376 1.00 94.19 657 GLY A CA 1
ATOM 5148 C C . GLY A 1 657 ? 1.577 -2.537 15.960 1.00 94.19 657 GLY A C 1
ATOM 5149 O O . GLY A 1 657 ? 2.659 -2.091 16.335 1.00 94.19 657 GLY A O 1
ATOM 5150 N N . ARG A 1 658 ? 0.438 -1.840 16.004 1.00 93.50 658 ARG A N 1
ATOM 5151 C CA . ARG A 1 658 ? 0.347 -0.456 16.470 1.00 93.50 658 ARG A CA 1
ATOM 5152 C C . ARG A 1 658 ? -0.048 -0.367 17.941 1.00 93.50 658 ARG A C 1
ATOM 5154 O O . ARG A 1 658 ? -0.943 -1.086 18.387 1.00 93.50 658 ARG A O 1
ATOM 5161 N N . ASN A 1 659 ? 0.534 0.608 18.628 1.00 93.88 659 ASN A N 1
ATOM 5162 C CA . ASN A 1 659 ? 0.055 1.131 19.902 1.00 93.88 659 ASN A CA 1
ATOM 5163 C C . ASN A 1 659 ? -0.784 2.395 19.668 1.00 93.88 659 ASN A C 1
ATOM 5165 O O . ASN A 1 659 ? -0.617 3.114 18.683 1.00 93.88 659 ASN A O 1
ATOM 5169 N N . VAL A 1 660 ? -1.697 2.682 20.595 1.00 95.19 660 VAL A N 1
ATOM 5170 C CA . VAL A 1 660 ? -2.725 3.720 20.422 1.00 95.19 660 VAL A CA 1
ATOM 5171 C C . VAL A 1 660 ? -2.166 5.138 20.251 1.00 95.19 660 VAL A C 1
ATOM 5173 O O . VAL A 1 660 ? -2.700 5.928 19.464 1.00 95.19 660 VAL A O 1
ATOM 5176 N N . TYR A 1 661 ? -1.055 5.442 20.920 1.00 95.75 661 TYR A N 1
ATOM 5177 C CA . TYR A 1 661 ? -0.450 6.776 20.966 1.00 95.75 661 TYR A CA 1
ATOM 5178 C C . TYR A 1 661 ? 0.461 7.087 19.781 1.00 95.75 661 TYR A C 1
ATOM 5180 O O . TYR A 1 661 ? 0.761 8.248 19.508 1.00 95.75 661 TYR A O 1
ATOM 5188 N N . HIS A 1 662 ? 0.911 6.066 19.059 1.00 95.19 662 HIS A N 1
ATOM 5189 C CA . HIS A 1 662 ? 1.929 6.236 18.040 1.00 95.19 662 HIS A CA 1
ATOM 5190 C C . HIS A 1 662 ? 1.393 6.000 16.639 1.00 95.19 662 HIS A C 1
ATOM 5192 O O . HIS A 1 662 ? 0.501 5.190 16.380 1.00 95.19 662 HIS A O 1
ATOM 5198 N N . PHE A 1 663 ? 1.928 6.791 15.721 1.00 91.69 663 PHE A N 1
ATOM 5199 C CA . PHE A 1 663 ? 1.664 6.685 14.303 1.00 91.69 663 PHE A CA 1
ATOM 5200 C C . PHE A 1 663 ? 2.973 6.362 13.590 1.00 91.69 663 PHE A C 1
ATOM 5202 O O . PHE A 1 663 ? 3.976 7.039 13.817 1.00 91.69 663 PHE A O 1
ATOM 5209 N N . HIS A 1 664 ? 2.931 5.344 12.723 1.00 90.88 664 HIS A N 1
ATOM 5210 C CA . HIS A 1 664 ? 4.046 4.955 11.853 1.00 90.88 664 HIS A CA 1
ATOM 5211 C C . HIS A 1 664 ? 5.373 4.847 12.629 1.00 90.88 664 HIS A C 1
ATOM 5213 O O . HIS A 1 664 ? 5.378 4.214 13.677 1.00 90.88 664 HIS A O 1
ATOM 5219 N N . THR A 1 665 ? 6.462 5.469 12.192 1.00 94.88 665 THR A N 1
ATOM 5220 C CA . THR A 1 665 ? 7.785 5.443 12.857 1.00 94.88 665 THR A CA 1
ATOM 5221 C C . THR A 1 665 ? 7.958 6.510 13.950 1.00 94.88 665 THR A C 1
ATOM 5223 O O . THR A 1 665 ? 9.069 6.873 14.333 1.00 94.88 665 THR A O 1
ATOM 5226 N N . ARG A 1 666 ? 6.847 7.063 14.459 1.00 94.62 666 ARG A N 1
ATOM 5227 C CA . ARG A 1 666 ? 6.784 8.103 15.507 1.00 94.62 666 ARG A CA 1
ATOM 5228 C C . ARG A 1 666 ? 7.479 9.415 15.182 1.00 94.62 666 ARG A C 1
ATOM 5230 O O . ARG A 1 666 ? 7.553 10.265 16.065 1.00 94.62 666 ARG A O 1
ATOM 5237 N N . THR A 1 667 ? 7.932 9.642 13.957 1.00 94.00 667 THR A N 1
ATOM 5238 C CA . THR A 1 667 ? 8.629 10.886 13.602 1.00 94.00 667 THR A CA 1
ATOM 5239 C C . THR A 1 667 ? 7.798 12.121 13.973 1.00 94.00 667 THR A C 1
ATOM 5241 O O . THR A 1 667 ? 8.330 13.071 14.532 1.00 94.00 667 THR A O 1
ATOM 5244 N N . LYS A 1 668 ? 6.468 12.057 13.830 1.00 93.81 668 LYS A N 1
ATOM 5245 C CA . LYS A 1 668 ? 5.534 13.071 14.354 1.00 93.81 668 LYS A CA 1
ATOM 5246 C C . LYS A 1 668 ? 5.157 12.832 15.823 1.00 93.81 668 LYS A C 1
ATOM 5248 O O . LYS A 1 668 ? 5.424 13.667 16.679 1.00 93.81 668 LYS A O 1
ATOM 5253 N N . THR A 1 669 ? 4.541 11.692 16.151 1.00 94.88 669 THR A N 1
ATOM 5254 C CA . THR A 1 669 ? 3.935 11.471 17.485 1.00 94.88 669 THR A CA 1
ATOM 5255 C C . THR A 1 669 ? 4.945 11.373 18.629 1.00 94.88 669 THR A C 1
ATOM 5257 O O . THR A 1 669 ? 4.626 11.775 19.744 1.00 94.88 669 THR A O 1
ATOM 5260 N N . GLY A 1 670 ? 6.156 10.879 18.366 1.00 94.44 670 GLY A N 1
ATOM 5261 C CA . GLY A 1 670 ? 7.256 10.816 19.336 1.00 94.44 670 GLY A CA 1
ATOM 5262 C C . GLY A 1 670 ? 7.848 12.187 19.671 1.00 94.44 670 GLY A C 1
ATOM 5263 O O . GLY A 1 670 ? 8.616 12.306 20.611 1.00 94.44 670 GLY A O 1
ATOM 5264 N N . ARG A 1 671 ? 7.456 13.245 18.947 1.00 93.38 671 ARG A N 1
ATOM 5265 C CA . ARG A 1 671 ? 7.813 14.650 19.208 1.00 93.38 671 ARG A CA 1
ATOM 5266 C C . ARG A 1 671 ? 6.693 15.422 19.927 1.00 93.38 671 ARG A C 1
ATOM 5268 O O . ARG A 1 671 ? 6.627 16.643 19.831 1.00 93.38 671 ARG A O 1
ATOM 5275 N N . THR A 1 672 ? 5.788 14.713 20.607 1.00 93.81 672 THR A N 1
ATOM 5276 C CA . THR A 1 672 ? 4.625 15.277 21.320 1.00 93.81 672 THR A CA 1
ATOM 5277 C C . THR A 1 672 ? 4.493 14.662 22.717 1.00 93.81 672 THR A C 1
ATOM 5279 O O . THR A 1 672 ? 5.202 13.710 23.042 1.00 93.81 672 THR A O 1
ATOM 5282 N N . ALA A 1 673 ? 3.546 15.135 23.535 1.00 93.81 673 ALA A N 1
ATOM 5283 C CA . ALA A 1 673 ? 3.260 14.553 24.854 1.00 93.81 673 ALA A CA 1
ATOM 5284 C C . ALA A 1 673 ? 2.922 13.045 24.815 1.00 93.81 673 ALA A C 1
ATOM 5286 O O . ALA A 1 673 ? 3.095 12.353 25.816 1.00 93.81 673 ALA A O 1
ATOM 5287 N N . LEU A 1 674 ? 2.510 12.519 23.654 1.00 95.19 674 LEU A N 1
ATOM 5288 C CA . LEU A 1 674 ? 2.256 11.093 23.431 1.00 95.19 674 LEU A CA 1
ATOM 5289 C C . LEU A 1 674 ? 3.502 10.217 23.643 1.00 95.19 674 LEU A C 1
ATOM 5291 O O . LEU A 1 674 ? 3.361 9.040 23.957 1.00 95.19 674 LEU A O 1
ATOM 5295 N N . GLN A 1 675 ? 4.710 10.781 23.521 1.00 94.19 675 GLN A N 1
ATOM 5296 C CA . GLN A 1 675 ? 5.964 10.084 23.817 1.00 94.19 675 GLN A CA 1
ATOM 5297 C C . GLN A 1 675 ? 6.040 9.623 25.277 1.00 94.19 675 GLN A C 1
ATOM 5299 O O . GLN A 1 675 ? 6.516 8.528 25.544 1.00 94.19 675 GLN A O 1
ATOM 5304 N N . LYS A 1 676 ? 5.510 10.406 26.226 1.00 93.12 676 LYS A N 1
ATOM 5305 C CA . LYS A 1 676 ? 5.491 10.021 27.649 1.00 93.12 676 LYS A CA 1
ATOM 5306 C C . LYS A 1 676 ? 4.533 8.857 27.929 1.00 93.12 676 LYS A C 1
ATOM 5308 O O . LYS A 1 676 ? 4.757 8.111 28.872 1.00 93.12 676 LYS A O 1
ATOM 5313 N N . ALA A 1 677 ? 3.490 8.687 27.113 1.00 93.19 677 ALA A N 1
ATOM 5314 C CA . ALA A 1 677 ? 2.497 7.625 27.282 1.00 93.19 677 ALA A CA 1
ATOM 5315 C C . ALA A 1 677 ? 2.959 6.256 26.743 1.00 93.19 677 ALA A C 1
ATOM 5317 O O . ALA A 1 677 ? 2.382 5.230 27.091 1.00 93.19 677 ALA A O 1
ATOM 5318 N N . CYS A 1 678 ? 3.965 6.227 25.862 1.00 94.62 678 CYS A N 1
ATOM 5319 C CA . CYS A 1 678 ? 4.510 4.999 25.274 1.00 94.62 678 CYS A CA 1
ATOM 5320 C C . CYS A 1 678 ? 5.989 5.196 24.883 1.00 94.62 678 CYS A C 1
ATOM 5322 O O . CYS A 1 678 ? 6.322 5.198 23.699 1.00 94.62 678 CYS A O 1
ATOM 5324 N N . PRO A 1 679 ? 6.891 5.398 25.856 1.00 93.44 679 PRO A N 1
ATOM 5325 C CA . PRO A 1 679 ? 8.238 5.903 25.585 1.00 93.44 679 PRO A CA 1
ATOM 5326 C C . PRO A 1 679 ? 9.117 4.933 24.789 1.00 93.44 679 PRO A C 1
ATOM 5328 O O . PRO A 1 679 ? 9.876 5.356 23.910 1.00 93.44 679 PRO A O 1
ATOM 5331 N N . GLU A 1 680 ? 8.971 3.639 25.057 1.00 94.38 680 GLU A N 1
ATOM 5332 C CA . GLU A 1 680 ? 9.817 2.563 24.545 1.00 94.38 680 GLU A CA 1
ATOM 5333 C C . GLU A 1 680 ? 8.973 1.365 24.058 1.00 94.38 680 GLU A C 1
ATOM 5335 O O . GLU A 1 680 ? 7.793 1.253 24.416 1.00 94.38 680 GLU A O 1
ATOM 5340 N N . PRO A 1 681 ? 9.527 0.498 23.193 1.00 96.25 681 PRO A N 1
ATOM 5341 C CA . PRO A 1 681 ? 8.888 -0.755 22.820 1.00 96.25 681 PRO A CA 1
ATOM 5342 C C . PRO A 1 681 ? 9.039 -1.807 23.924 1.00 96.25 681 PRO A C 1
ATOM 5344 O O . PRO A 1 681 ? 10.053 -1.878 24.609 1.00 96.25 681 PRO A O 1
ATOM 5347 N N . GLU A 1 682 ? 8.048 -2.688 24.018 1.00 96.75 682 GLU A N 1
ATOM 5348 C CA . GLU A 1 682 ? 8.055 -3.861 24.895 1.00 96.75 682 GLU A CA 1
ATOM 5349 C C . GLU A 1 682 ? 7.771 -5.107 24.053 1.00 96.75 682 GLU A C 1
ATOM 5351 O O . GLU A 1 682 ? 6.982 -5.046 23.100 1.00 96.75 682 GLU A O 1
ATOM 5356 N N . VAL A 1 683 ? 8.360 -6.243 24.424 1.00 97.94 683 VAL A N 1
ATOM 5357 C CA . VAL A 1 683 ? 7.951 -7.550 23.903 1.00 97.94 683 VAL A CA 1
ATOM 5358 C C . VAL A 1 683 ? 6.888 -8.143 24.814 1.00 97.94 683 VAL A C 1
ATOM 5360 O O . VAL A 1 683 ? 7.089 -8.278 26.017 1.00 97.94 683 VAL A O 1
ATOM 5363 N N . ARG A 1 684 ? 5.736 -8.502 24.245 1.00 97.38 684 ARG A N 1
ATOM 5364 C CA . ARG A 1 684 ? 4.666 -9.189 24.975 1.00 97.38 684 ARG A CA 1
ATOM 5365 C C . ARG A 1 684 ? 4.739 -10.692 24.790 1.00 97.38 684 ARG A C 1
ATOM 5367 O O . ARG A 1 684 ? 4.850 -11.151 23.654 1.00 97.38 684 ARG A O 1
ATOM 5374 N N . VAL A 1 685 ? 4.599 -11.420 25.894 1.00 97.50 685 VAL A N 1
ATOM 5375 C CA . VAL A 1 685 ? 4.664 -12.890 25.974 1.00 97.50 685 VAL A CA 1
ATOM 5376 C C . VAL A 1 685 ? 3.510 -13.437 26.810 1.00 97.50 685 VAL A C 1
ATOM 5378 O O . VAL A 1 685 ? 2.933 -12.708 27.617 1.00 97.50 685 VAL A O 1
ATOM 5381 N N . SER A 1 686 ? 3.154 -14.710 26.645 1.00 96.81 686 SER A N 1
ATOM 5382 C CA . SER A 1 686 ? 2.154 -15.345 27.512 1.00 96.81 686 SER A CA 1
ATOM 5383 C C . SER A 1 686 ? 2.727 -15.630 28.909 1.00 96.81 686 SER A C 1
ATOM 5385 O O . SER A 1 686 ? 3.942 -15.695 29.084 1.00 96.81 686 SER A O 1
ATOM 5387 N N . GLU A 1 687 ? 1.867 -15.832 29.911 1.00 96.69 687 GLU A N 1
ATOM 5388 C CA . GLU A 1 687 ? 2.299 -16.230 31.266 1.00 96.69 687 GLU A CA 1
ATOM 5389 C C . GLU A 1 687 ? 3.066 -17.560 31.261 1.00 96.69 687 GLU A C 1
ATOM 5391 O O . GLU A 1 687 ? 4.069 -17.711 31.957 1.00 96.69 687 GLU A O 1
ATOM 5396 N N . LYS A 1 688 ? 2.635 -18.509 30.425 1.00 96.75 688 LYS A N 1
ATOM 5397 C CA . LYS A 1 688 ? 3.288 -19.813 30.284 1.00 96.75 688 LYS A CA 1
ATOM 5398 C C . LYS A 1 688 ? 4.642 -19.713 29.592 1.00 96.75 688 LYS A C 1
ATOM 5400 O O . LYS A 1 688 ? 5.592 -20.349 30.036 1.00 96.75 688 LYS A O 1
ATOM 5405 N N . ASP A 1 689 ? 4.743 -18.907 28.535 1.00 97.06 689 ASP A N 1
ATOM 5406 C CA . ASP A 1 689 ? 6.017 -18.676 27.850 1.00 97.06 689 ASP A CA 1
ATOM 5407 C C . ASP A 1 689 ? 6.996 -17.945 28.773 1.00 97.06 689 ASP A C 1
ATOM 5409 O O . ASP A 1 689 ? 8.150 -18.346 28.877 1.00 97.06 689 ASP A O 1
ATOM 5413 N N . ALA A 1 690 ? 6.534 -16.928 29.508 1.00 96.94 690 ALA A N 1
ATOM 5414 C CA . ALA A 1 690 ? 7.342 -16.233 30.508 1.00 96.94 690 ALA A CA 1
ATOM 5415 C C . ALA A 1 690 ? 7.921 -17.210 31.545 1.00 96.94 690 ALA A C 1
ATOM 5417 O O . ALA A 1 690 ? 9.131 -17.217 31.775 1.00 96.94 690 ALA A O 1
ATOM 5418 N N . ALA A 1 691 ? 7.084 -18.100 32.092 1.00 96.25 691 ALA A N 1
ATOM 5419 C CA . ALA A 1 691 ? 7.524 -19.147 33.012 1.00 96.25 691 ALA A CA 1
ATOM 5420 C C . ALA A 1 691 ? 8.516 -20.125 32.356 1.00 96.25 691 ALA A C 1
ATOM 5422 O O . ALA A 1 691 ? 9.544 -20.442 32.951 1.00 96.25 691 ALA A O 1
ATOM 5423 N N . LYS A 1 692 ? 8.253 -20.556 31.114 1.00 95.69 692 LYS A N 1
ATOM 5424 C CA . LYS A 1 692 ? 9.121 -21.463 30.344 1.00 95.69 692 LYS A CA 1
ATOM 5425 C C . LYS A 1 692 ? 10.514 -20.880 30.096 1.00 95.69 692 LYS A C 1
ATOM 5427 O O . LYS A 1 692 ? 11.496 -21.610 30.192 1.00 95.69 692 LYS A O 1
ATOM 5432 N N . PHE A 1 693 ? 10.610 -19.588 29.784 1.00 95.00 693 PHE A N 1
ATOM 5433 C CA . PHE A 1 693 ? 11.889 -18.901 29.559 1.00 95.00 693 PHE A CA 1
ATOM 5434 C C . PHE A 1 693 ? 12.496 -18.314 30.845 1.00 95.00 693 PHE A C 1
ATOM 5436 O O . PHE A 1 693 ? 13.575 -17.724 30.801 1.00 95.00 693 PHE A O 1
ATOM 5443 N N . GLY A 1 694 ? 11.826 -18.473 31.992 1.00 95.12 694 GLY A N 1
ATOM 5444 C CA . GLY A 1 694 ? 12.280 -17.975 33.290 1.00 95.12 694 GLY A CA 1
ATOM 5445 C C . GLY A 1 694 ? 12.306 -16.448 33.404 1.00 95.12 694 GLY A C 1
ATOM 5446 O O . GLY A 1 694 ? 13.109 -15.925 34.174 1.00 95.12 694 GLY A O 1
ATOM 5447 N N . VAL A 1 695 ? 11.477 -15.733 32.640 1.00 94.50 695 VAL A N 1
ATOM 5448 C CA . VAL A 1 695 ? 11.456 -14.262 32.549 1.00 94.50 695 VAL A CA 1
ATOM 5449 C C . VAL A 1 695 ? 10.283 -13.689 33.347 1.00 94.50 695 VAL A C 1
ATOM 5451 O O . VAL A 1 695 ? 9.161 -14.182 33.241 1.00 94.50 695 VAL A O 1
ATOM 5454 N N . ALA A 1 696 ? 10.522 -12.624 34.112 1.00 94.56 696 ALA A N 1
ATOM 5455 C CA . ALA A 1 696 ? 9.488 -11.886 34.840 1.00 94.56 696 ALA A CA 1
ATOM 5456 C C . ALA A 1 696 ? 9.017 -10.619 34.095 1.00 94.56 696 ALA A C 1
ATOM 5458 O O . ALA A 1 696 ? 9.693 -10.101 33.205 1.00 94.56 696 ALA A O 1
ATOM 5459 N N . ASP A 1 697 ? 7.840 -10.101 34.470 1.00 96.38 697 ASP A N 1
ATOM 5460 C CA . ASP A 1 697 ? 7.325 -8.830 33.942 1.00 96.38 697 ASP A CA 1
ATOM 5461 C C . ASP A 1 697 ? 8.292 -7.680 34.265 1.00 96.38 697 ASP A C 1
ATOM 5463 O O . ASP A 1 697 ? 8.727 -7.522 35.404 1.00 96.38 697 ASP A O 1
ATOM 5467 N N . GLY A 1 698 ? 8.631 -6.880 33.255 1.00 94.56 698 GLY A N 1
ATOM 5468 C CA . GLY A 1 698 ? 9.548 -5.747 33.364 1.00 94.56 698 GLY A CA 1
ATOM 5469 C C . GLY A 1 698 ? 11.036 -6.083 33.209 1.00 94.56 698 GLY A C 1
ATOM 5470 O O . GLY A 1 698 ? 11.829 -5.152 33.060 1.00 94.56 698 GLY A O 1
ATOM 5471 N N . GLU A 1 699 ? 11.434 -7.361 33.195 1.00 94.19 699 GLU A N 1
ATOM 5472 C CA . GLU A 1 699 ? 12.829 -7.749 32.935 1.00 94.19 699 GLU A CA 1
ATOM 5473 C C . GLU A 1 699 ? 13.233 -7.433 31.485 1.00 94.19 699 GLU A C 1
ATOM 5475 O O . GLU A 1 699 ? 12.439 -7.574 30.551 1.00 94.19 699 GLU A O 1
ATOM 5480 N N . MET A 1 700 ? 14.489 -7.028 31.283 1.00 94.00 700 MET A N 1
ATOM 5481 C CA . MET A 1 700 ? 15.067 -6.902 29.944 1.00 94.00 700 MET A CA 1
ATOM 5482 C C . MET A 1 700 ? 15.378 -8.286 29.368 1.00 94.00 700 MET A C 1
ATOM 5484 O O . MET A 1 700 ? 15.915 -9.156 30.057 1.00 94.00 700 MET A O 1
ATOM 5488 N N . VAL A 1 701 ? 15.082 -8.472 28.085 1.00 96.06 701 VAL A N 1
ATOM 5489 C CA . VAL A 1 701 ? 15.364 -9.702 27.341 1.00 96.06 701 VAL A CA 1
ATOM 5490 C C . VAL A 1 701 ? 15.920 -9.394 25.961 1.00 96.06 701 VAL A C 1
ATOM 5492 O O . VAL A 1 701 ? 15.611 -8.355 25.372 1.00 96.06 701 VAL A O 1
ATOM 5495 N N . VAL A 1 702 ? 16.687 -10.335 25.413 1.00 96.94 702 VAL A N 1
ATOM 5496 C CA . VAL A 1 702 ? 17.062 -10.312 23.998 1.00 96.94 702 VAL A CA 1
ATOM 5497 C C . VAL A 1 702 ? 16.051 -11.142 23.214 1.00 96.94 702 VAL A C 1
ATOM 5499 O O . VAL A 1 702 ? 15.822 -12.315 23.505 1.00 96.94 702 VAL A O 1
ATOM 5502 N N . VAL A 1 703 ? 15.438 -10.534 22.202 1.00 97.94 703 VAL A N 1
ATOM 5503 C CA . VAL A 1 703 ? 14.581 -11.228 21.238 1.00 97.94 703 VAL A CA 1
ATOM 5504 C C . VAL A 1 703 ? 15.377 -11.415 19.960 1.00 97.94 703 VAL A C 1
ATOM 5506 O O . VAL A 1 703 ? 15.825 -10.436 19.362 1.00 97.94 703 VAL A O 1
ATOM 5509 N N . ARG A 1 704 ? 15.551 -12.664 19.528 1.00 97.69 704 ARG A N 1
ATOM 5510 C CA . ARG A 1 704 ? 16.391 -13.009 18.376 1.00 97.69 704 ARG A CA 1
ATOM 5511 C C . ARG A 1 704 ? 15.601 -13.749 17.310 1.00 97.69 704 ARG A C 1
ATOM 5513 O O . ARG A 1 704 ? 14.819 -14.644 17.616 1.00 97.69 704 ARG A O 1
ATOM 5520 N N . SER A 1 705 ? 15.853 -13.388 16.058 1.00 97.44 705 SER A N 1
ATOM 5521 C CA . SER A 1 705 ? 15.406 -14.099 14.861 1.00 97.44 705 SER A CA 1
ATOM 5522 C C . SER A 1 705 ? 16.615 -14.588 14.058 1.00 97.44 705 SER A C 1
ATOM 5524 O O . SER A 1 705 ? 17.758 -14.283 14.396 1.00 97.44 705 SER A O 1
ATOM 5526 N N . ARG A 1 706 ? 16.362 -15.257 12.930 1.00 95.94 706 ARG A N 1
ATOM 5527 C CA . ARG A 1 706 ? 17.396 -15.610 11.941 1.00 95.94 706 ARG A CA 1
ATOM 5528 C C . ARG A 1 706 ? 18.114 -14.401 11.324 1.00 95.94 706 ARG A C 1
ATOM 5530 O O . ARG A 1 706 ? 19.186 -14.564 10.760 1.00 95.94 706 ARG A O 1
ATOM 5537 N N . ARG A 1 707 ? 17.510 -13.210 11.379 1.00 95.56 707 ARG A N 1
ATOM 5538 C CA . ARG A 1 707 ? 17.978 -11.999 10.676 1.00 95.56 707 ARG A CA 1
ATOM 5539 C C . ARG A 1 707 ? 18.692 -11.005 11.586 1.00 95.56 707 ARG A C 1
ATOM 5541 O O . ARG A 1 707 ? 19.546 -10.258 11.128 1.00 95.56 707 ARG A O 1
ATOM 5548 N N . GLY A 1 708 ? 18.335 -10.981 12.866 1.00 96.00 708 GLY A N 1
ATOM 5549 C CA . GLY A 1 708 ? 18.778 -9.944 13.790 1.00 96.00 708 GLY A CA 1
ATOM 5550 C C . GLY A 1 708 ? 18.251 -10.152 15.203 1.00 96.00 708 GLY A C 1
ATOM 5551 O O . GLY A 1 708 ? 17.564 -11.139 15.492 1.00 96.00 708 GLY A O 1
ATOM 5552 N N . ALA A 1 709 ? 18.578 -9.211 16.083 1.00 97.38 709 ALA A N 1
ATOM 5553 C CA . ALA A 1 709 ? 18.173 -9.220 17.480 1.00 97.38 709 ALA A CA 1
ATOM 5554 C C . ALA A 1 709 ? 17.819 -7.812 17.969 1.00 97.38 709 ALA A C 1
ATOM 5556 O O . ALA A 1 709 ? 18.312 -6.816 17.441 1.00 97.38 709 ALA A O 1
ATOM 5557 N N . VAL A 1 710 ? 16.982 -7.753 18.999 1.00 97.38 710 VAL A N 1
ATOM 5558 C CA . VAL A 1 710 ? 16.624 -6.531 19.728 1.00 97.38 710 VAL A CA 1
ATOM 5559 C C . VAL A 1 710 ? 16.640 -6.799 21.226 1.00 97.38 710 VAL A C 1
ATOM 5561 O O . VAL A 1 710 ? 16.435 -7.933 21.655 1.00 97.38 710 VAL A O 1
ATOM 5564 N N . GLU A 1 711 ? 16.844 -5.754 22.016 1.00 96.31 711 GLU A N 1
ATOM 5565 C CA . GLU A 1 711 ? 16.840 -5.791 23.476 1.00 96.31 711 GLU A CA 1
ATOM 5566 C C . GLU A 1 711 ? 15.646 -4.980 23.993 1.00 96.31 711 GLU A C 1
ATOM 5568 O O . GLU A 1 711 ? 15.560 -3.774 23.764 1.00 96.31 711 GLU A O 1
ATOM 5573 N N . LEU A 1 712 ? 14.688 -5.643 24.645 1.00 96.31 712 LEU A N 1
ATOM 5574 C CA . LEU A 1 712 ? 13.390 -5.062 25.006 1.00 96.31 712 LEU A CA 1
ATOM 5575 C C . LEU A 1 712 ? 12.968 -5.458 26.420 1.00 96.31 712 LEU A C 1
ATOM 5577 O O . LEU A 1 712 ? 13.316 -6.535 26.899 1.00 96.31 712 LEU A O 1
ATOM 5581 N N . LYS A 1 713 ? 12.138 -4.627 27.059 1.00 95.75 713 LYS A N 1
ATOM 5582 C CA . LYS A 1 713 ? 11.428 -5.023 28.281 1.00 95.75 713 LYS A CA 1
ATOM 5583 C C . LYS A 1 713 ? 10.375 -6.075 27.961 1.00 95.75 713 LYS A C 1
ATOM 5585 O O . LYS A 1 713 ? 9.608 -5.924 27.005 1.00 95.75 713 LYS A O 1
ATOM 5590 N N . CYS A 1 714 ? 10.321 -7.117 28.777 1.00 97.38 714 CYS A N 1
ATOM 5591 C CA . CYS A 1 714 ? 9.290 -8.136 28.727 1.00 97.38 714 CYS A CA 1
ATOM 5592 C C . CYS A 1 714 ? 8.013 -7.640 29.409 1.00 97.38 714 CYS A C 1
ATOM 5594 O O . CYS A 1 714 ? 8.053 -7.094 30.511 1.00 97.38 714 CYS A O 1
ATOM 5596 N N . ARG A 1 715 ? 6.866 -7.867 28.770 1.00 97.44 715 ARG A N 1
ATOM 5597 C CA . ARG A 1 715 ? 5.539 -7.631 29.332 1.00 97.44 715 ARG A CA 1
ATOM 5598 C C . ARG A 1 715 ? 4.721 -8.918 29.275 1.00 97.44 715 ARG A C 1
ATOM 5600 O O . ARG A 1 715 ? 4.439 -9.431 28.193 1.00 97.44 715 ARG A O 1
ATOM 5607 N N . VAL A 1 716 ? 4.295 -9.424 30.422 1.00 97.19 716 VAL A N 1
ATOM 5608 C CA . VAL A 1 716 ? 3.618 -10.719 30.534 1.00 97.19 716 VAL A CA 1
ATOM 5609 C C . VAL A 1 716 ? 2.097 -10.565 30.383 1.00 97.19 716 VAL A C 1
ATOM 5611 O O . VAL A 1 716 ? 1.472 -9.650 30.924 1.00 97.19 716 VAL A O 1
ATOM 5614 N N . GLY A 1 717 ? 1.490 -11.473 29.617 1.00 94.94 717 GLY A N 1
ATOM 5615 C CA . GLY A 1 717 ? 0.049 -11.617 29.424 1.00 94.94 717 GLY A CA 1
ATOM 5616 C C . GLY A 1 717 ? -0.522 -10.968 28.152 1.00 94.94 717 GLY A C 1
ATOM 5617 O O . GLY A 1 717 ? 0.136 -10.245 27.401 1.00 94.94 717 GLY A O 1
ATOM 5618 N N . ARG A 1 718 ? -1.822 -11.212 27.926 1.00 92.44 718 ARG A N 1
ATOM 5619 C CA . ARG A 1 718 ? -2.636 -10.729 26.781 1.00 92.44 718 ARG A CA 1
ATOM 5620 C C . ARG A 1 718 ? -2.219 -11.222 25.385 1.00 92.44 718 ARG A C 1
ATOM 5622 O O . ARG A 1 718 ? -2.719 -10.701 24.386 1.00 92.44 718 ARG A O 1
ATOM 5629 N N . VAL A 1 719 ? -1.360 -12.229 25.303 1.00 94.00 719 VAL A N 1
ATOM 5630 C CA . VAL A 1 719 ? -1.037 -12.974 24.080 1.00 94.00 719 VAL A CA 1
ATOM 5631 C C . VAL A 1 719 ? -1.073 -14.469 24.398 1.00 94.00 719 VAL A C 1
ATOM 5633 O O . VAL A 1 719 ? -0.807 -14.860 25.536 1.00 94.00 719 VAL A O 1
ATOM 5636 N N . ALA A 1 720 ? -1.474 -15.288 23.427 1.00 91.81 720 ALA A N 1
ATOM 5637 C CA . ALA A 1 720 ? -1.538 -16.736 23.591 1.00 91.81 720 ALA A CA 1
ATOM 5638 C C . ALA A 1 720 ? -0.143 -17.387 23.565 1.00 91.81 720 ALA A C 1
ATOM 5640 O O . ALA A 1 720 ? 0.813 -16.811 23.049 1.00 91.81 720 ALA A O 1
ATOM 5641 N N . GLU A 1 721 ? -0.060 -18.594 24.124 1.00 95.06 721 GLU A N 1
ATOM 5642 C CA . GLU A 1 721 ? 1.152 -19.418 24.179 1.00 95.06 721 GLU A CA 1
ATOM 5643 C C . GLU A 1 721 ? 1.774 -19.640 22.789 1.00 95.06 721 GLU A C 1
ATOM 5645 O O . GLU A 1 721 ? 1.057 -19.785 21.793 1.00 95.06 721 GLU A O 1
ATOM 5650 N N . GLY A 1 722 ? 3.109 -19.658 22.717 1.00 95.19 722 GLY A N 1
ATOM 5651 C CA . GLY A 1 722 ? 3.856 -19.887 21.477 1.00 95.19 722 GLY A CA 1
ATOM 5652 C C . GLY A 1 722 ? 3.956 -18.661 20.561 1.00 95.19 722 GLY A C 1
ATOM 5653 O O . GLY A 1 722 ? 4.342 -18.784 19.395 1.00 95.19 722 GLY A O 1
ATOM 5654 N N . GLN A 1 723 ? 3.574 -17.475 21.041 1.00 95.44 723 GLN A N 1
ATOM 5655 C CA . GLN A 1 723 ? 3.483 -16.258 20.233 1.00 95.44 723 GLN A CA 1
ATOM 5656 C C . GLN A 1 723 ? 3.988 -15.037 21.000 1.00 95.44 723 GLN A C 1
ATOM 5658 O O . GLN A 1 723 ? 3.805 -14.918 22.211 1.00 95.44 723 GLN A O 1
ATOM 5663 N N . VAL A 1 724 ? 4.575 -14.088 20.271 1.00 97.25 724 VAL A N 1
ATOM 5664 C CA . VAL A 1 724 ? 5.027 -12.808 20.820 1.00 97.25 724 VAL A CA 1
ATOM 5665 C C . VAL A 1 724 ? 4.517 -11.631 20.004 1.00 97.25 724 VAL A C 1
ATOM 5667 O O . VAL A 1 724 ? 4.214 -11.739 18.810 1.00 97.25 724 VAL A O 1
ATOM 5670 N N . PHE A 1 725 ? 4.430 -10.477 20.658 1.00 97.31 725 PHE A N 1
ATOM 5671 C CA . PHE A 1 725 ? 4.024 -9.229 20.023 1.00 97.31 725 PHE A CA 1
ATOM 5672 C C . PHE A 1 725 ? 5.008 -8.101 20.326 1.00 97.31 725 PHE A C 1
ATOM 5674 O O . PHE A 1 725 ? 5.306 -7.852 21.493 1.00 97.31 725 PHE A O 1
ATOM 5681 N N . ILE A 1 726 ? 5.446 -7.381 19.288 1.00 97.62 726 ILE A N 1
ATOM 5682 C CA . ILE A 1 726 ? 6.320 -6.204 19.414 1.00 97.62 726 ILE A CA 1
ATOM 5683 C C . ILE A 1 726 ? 5.736 -5.032 18.605 1.00 97.62 726 ILE A C 1
ATOM 5685 O O . ILE A 1 726 ? 5.430 -5.188 17.419 1.00 97.62 726 ILE A O 1
ATOM 5689 N N . PRO A 1 727 ? 5.572 -3.830 19.183 1.00 96.94 727 PRO A N 1
ATOM 5690 C CA . PRO A 1 727 ? 5.134 -2.673 18.415 1.00 96.94 727 PRO A CA 1
ATOM 5691 C C . PRO A 1 727 ? 6.216 -2.220 17.419 1.00 96.94 727 PRO A C 1
ATOM 5693 O O . PRO A 1 727 ? 7.370 -2.027 17.787 1.00 96.94 727 PRO A O 1
ATOM 5696 N N . PHE A 1 728 ? 5.848 -1.971 16.159 1.00 95.62 728 PHE A N 1
ATOM 5697 C CA . PHE A 1 728 ? 6.821 -1.650 15.093 1.00 95.62 728 PHE A CA 1
ATOM 5698 C C . PHE A 1 728 ? 7.272 -0.179 15.055 1.00 95.62 728 PHE A C 1
ATOM 5700 O O . PHE A 1 728 ? 8.021 0.230 14.176 1.00 95.62 728 PHE A O 1
ATOM 5707 N N . HIS A 1 729 ? 6.763 0.654 15.960 1.00 96.12 729 HIS A N 1
ATOM 5708 C CA . HIS A 1 729 ? 6.871 2.111 15.872 1.00 96.12 729 HIS A CA 1
ATOM 5709 C C . HIS A 1 729 ? 8.290 2.674 16.055 1.00 96.12 729 HIS A C 1
ATOM 5711 O O . HIS A 1 729 ? 8.546 3.830 15.719 1.00 96.12 729 HIS A O 1
ATOM 5717 N N . PHE A 1 730 ? 9.189 1.908 16.659 1.00 97.00 730 PHE A N 1
ATOM 5718 C CA . PHE A 1 730 ? 10.399 2.430 17.278 1.00 97.00 730 PHE A CA 1
ATOM 5719 C C . PHE A 1 730 ? 11.606 2.211 16.369 1.00 97.00 730 PHE A C 1
ATOM 5721 O O . PHE A 1 730 ? 11.917 1.076 16.038 1.00 97.00 730 PHE A O 1
ATOM 5728 N N . GLY A 1 731 ? 12.262 3.303 15.976 1.00 95.94 731 GLY A N 1
ATOM 5729 C CA . GLY A 1 731 ? 13.577 3.307 15.333 1.00 95.94 731 GLY A CA 1
ATOM 5730 C C . GLY A 1 731 ? 14.659 3.748 16.315 1.00 95.94 731 GLY A C 1
ATOM 5731 O O . GLY A 1 731 ? 14.610 3.399 17.491 1.00 95.94 731 GLY A O 1
ATOM 5732 N N . TYR A 1 732 ? 15.584 4.589 15.874 1.00 96.06 732 TYR A N 1
ATOM 5733 C CA . TYR A 1 732 ? 16.792 4.988 16.593 1.00 96.06 732 TYR A CA 1
ATOM 5734 C C . TYR A 1 732 ? 16.992 6.505 16.720 1.00 96.06 732 TYR A C 1
ATOM 5736 O O . TYR A 1 732 ? 17.805 6.921 17.538 1.00 96.06 732 TYR A O 1
ATOM 5744 N N . TRP A 1 733 ? 16.226 7.345 16.009 1.00 91.44 733 TRP A N 1
ATOM 5745 C CA . TRP A 1 733 ? 16.423 8.809 16.005 1.00 91.44 733 TRP A CA 1
ATOM 5746 C C . TRP A 1 733 ? 16.311 9.482 17.389 1.00 91.44 733 TRP A C 1
ATOM 5748 O O . TRP A 1 733 ? 16.872 10.555 17.597 1.00 91.44 733 TRP A O 1
ATOM 5758 N N . ASP A 1 734 ? 15.566 8.885 18.324 1.00 90.62 734 ASP A N 1
ATOM 5759 C CA . ASP A 1 734 ? 15.423 9.312 19.725 1.00 90.62 734 ASP A CA 1
ATOM 5760 C C . ASP A 1 734 ? 15.970 8.279 20.724 1.00 90.62 734 ASP A C 1
ATOM 5762 O O . ASP A 1 734 ? 15.595 8.294 21.897 1.00 90.62 734 ASP A O 1
ATOM 5766 N N . SER A 1 735 ? 16.800 7.338 20.268 1.00 89.31 735 SER A N 1
ATOM 5767 C CA . SER A 1 735 ? 17.457 6.388 21.166 1.00 89.31 735 SER A CA 1
ATOM 5768 C C . SER A 1 735 ? 18.447 7.125 22.071 1.00 89.31 735 SER A C 1
ATOM 5770 O O . SER A 1 735 ? 19.223 7.953 21.600 1.00 89.31 735 SER A O 1
ATOM 5772 N N . GLN A 1 736 ? 18.400 6.846 23.375 1.00 84.75 736 GLN A N 1
ATOM 5773 C CA . GLN A 1 736 ? 19.298 7.447 24.374 1.00 84.75 736 GLN A CA 1
ATOM 5774 C C . GLN A 1 736 ? 20.259 6.430 24.994 1.00 84.75 736 GLN A C 1
ATOM 5776 O O . GLN A 1 736 ? 21.273 6.815 25.563 1.00 84.75 736 GLN A O 1
ATOM 5781 N N . ASP A 1 737 ? 19.943 5.142 24.888 1.00 89.06 737 ASP A N 1
ATOM 5782 C CA . ASP A 1 737 ? 20.681 4.033 25.498 1.00 89.06 737 ASP A CA 1
ATOM 5783 C C . ASP A 1 737 ? 21.489 3.219 24.474 1.00 89.06 737 ASP A C 1
ATOM 5785 O O . ASP A 1 737 ? 22.195 2.278 24.836 1.00 89.06 737 ASP A O 1
ATOM 5789 N N . GLY A 1 738 ? 21.382 3.569 23.188 1.00 91.00 738 GLY A N 1
ATOM 5790 C CA . GLY A 1 738 ? 22.095 2.907 22.102 1.00 91.00 738 GLY A CA 1
ATOM 5791 C C . GLY A 1 738 ? 21.640 1.471 21.834 1.00 91.00 738 GLY A C 1
ATOM 5792 O O . GLY A 1 738 ? 22.392 0.738 21.201 1.00 91.00 738 GLY A O 1
ATOM 5793 N N . ARG A 1 739 ? 20.458 1.041 22.301 1.00 93.88 739 ARG A N 1
ATOM 5794 C CA . ARG A 1 739 ? 19.993 -0.351 22.152 1.00 93.88 739 ARG A CA 1
ATOM 5795 C C . ARG A 1 739 ? 19.188 -0.603 20.881 1.00 93.88 739 ARG A C 1
ATOM 5797 O O . ARG A 1 739 ? 18.341 0.203 20.478 1.00 93.88 739 ARG A O 1
ATOM 5804 N N . ALA A 1 740 ? 19.401 -1.766 20.268 1.00 96.31 740 ALA A N 1
ATOM 5805 C CA . ALA A 1 740 ? 18.581 -2.261 19.171 1.00 96.31 740 ALA A CA 1
ATOM 5806 C C . ALA A 1 740 ? 17.145 -2.515 19.656 1.00 96.31 740 ALA A C 1
ATOM 5808 O O . ALA A 1 740 ? 16.920 -3.354 20.520 1.00 96.31 740 ALA A O 1
ATOM 5809 N N . ARG A 1 741 ? 16.160 -1.811 19.089 1.00 96.62 741 ARG A N 1
ATOM 5810 C CA . ARG A 1 741 ? 14.770 -1.841 19.579 1.00 96.62 741 ARG A CA 1
ATOM 5811 C C . ARG A 1 741 ? 13.703 -1.851 18.480 1.00 96.62 741 ARG A C 1
ATOM 5813 O O . ARG A 1 741 ? 12.511 -1.884 18.783 1.00 96.62 741 ARG A O 1
ATOM 5820 N N . ALA A 1 742 ? 14.106 -1.800 17.209 1.00 97.56 742 ALA A N 1
ATOM 5821 C CA . ALA A 1 742 ? 13.178 -1.790 16.087 1.00 97.56 742 ALA A CA 1
ATOM 5822 C C . ALA A 1 742 ? 12.669 -3.203 15.778 1.00 97.56 742 ALA A C 1
ATOM 5824 O O . ALA A 1 742 ? 13.441 -4.105 15.478 1.00 97.56 742 ALA A O 1
ATOM 5825 N N . ALA A 1 743 ? 11.350 -3.410 15.800 1.00 97.50 743 ALA A N 1
ATOM 5826 C CA . ALA A 1 743 ? 10.768 -4.740 15.573 1.00 97.50 743 ALA A CA 1
ATOM 5827 C C . ALA A 1 743 ? 11.165 -5.348 14.213 1.00 97.50 743 ALA A C 1
ATOM 5829 O O . ALA A 1 743 ? 11.284 -6.564 14.079 1.00 97.50 743 ALA A O 1
ATOM 5830 N N . ASN A 1 744 ? 11.387 -4.498 13.207 1.00 97.56 744 ASN A N 1
ATOM 5831 C CA . ASN A 1 744 ? 11.714 -4.918 11.849 1.00 97.56 744 ASN A CA 1
ATOM 5832 C C . ASN A 1 744 ? 13.168 -5.379 11.651 1.00 97.56 744 ASN A C 1
ATOM 5834 O O . ASN A 1 744 ? 13.515 -5.855 10.572 1.00 97.56 744 ASN A O 1
ATOM 5838 N N . GLU A 1 745 ? 13.988 -5.339 12.703 1.00 97.62 745 GLU A N 1
ATOM 5839 C CA . GLU A 1 745 ? 15.235 -6.114 12.762 1.00 97.62 745 GLU A CA 1
ATOM 5840 C C . GLU A 1 745 ? 14.975 -7.627 12.719 1.00 97.62 745 GLU A C 1
ATOM 5842 O O . GLU A 1 745 ? 15.852 -8.413 12.369 1.00 97.62 745 GLU A O 1
ATOM 5847 N N . LEU A 1 746 ? 13.762 -8.048 13.092 1.00 97.94 746 LEU A N 1
ATOM 5848 C CA . LEU A 1 746 ? 13.400 -9.452 13.255 1.00 97.94 746 LEU A CA 1
ATOM 5849 C C . LEU A 1 746 ? 12.529 -10.006 12.121 1.00 97.94 746 LEU A C 1
ATOM 5851 O O . LEU A 1 746 ? 12.370 -11.225 12.012 1.00 97.94 746 LEU A O 1
ATOM 5855 N N . THR A 1 747 ? 11.915 -9.148 11.306 1.00 96.94 747 THR A N 1
ATOM 5856 C CA . THR A 1 747 ? 10.841 -9.541 10.381 1.00 96.94 747 THR A CA 1
ATOM 5857 C C . THR A 1 747 ? 11.372 -10.085 9.059 1.00 96.94 747 THR A C 1
ATOM 5859 O O . THR A 1 747 ? 12.413 -9.659 8.564 1.00 96.94 747 THR A O 1
ATOM 5862 N N . VAL A 1 748 ? 10.647 -11.052 8.493 1.00 94.12 748 VAL A N 1
ATOM 5863 C CA . VAL A 1 748 ? 10.984 -11.700 7.216 1.00 94.12 748 VAL A CA 1
ATOM 5864 C C . VAL A 1 748 ? 10.791 -10.750 6.031 1.00 94.12 748 VAL A C 1
ATOM 5866 O O . VAL A 1 748 ? 9.798 -10.029 5.961 1.00 94.12 748 VAL A O 1
ATOM 5869 N N . ASP A 1 749 ? 11.688 -10.798 5.048 1.00 91.38 749 ASP A N 1
ATOM 5870 C CA . ASP A 1 749 ? 11.550 -10.125 3.748 1.00 91.38 749 ASP A CA 1
ATOM 5871 C C . ASP A 1 749 ? 10.798 -11.011 2.744 1.00 91.38 749 ASP A C 1
ATOM 5873 O O . ASP A 1 749 ? 11.267 -11.362 1.660 1.00 91.38 749 ASP A O 1
ATOM 5877 N N . ARG A 1 750 ? 9.593 -11.414 3.143 1.00 93.12 750 ARG A N 1
ATOM 5878 C CA . ARG A 1 750 ? 8.630 -12.124 2.296 1.00 93.12 750 ARG A CA 1
ATOM 5879 C C . ARG A 1 750 ? 7.374 -11.285 2.149 1.00 93.12 750 ARG A C 1
ATOM 5881 O O . ARG A 1 750 ? 7.099 -10.427 2.988 1.00 93.12 750 ARG A O 1
ATOM 5888 N N . TRP A 1 751 ? 6.619 -11.534 1.090 1.00 94.44 751 TRP A N 1
ATOM 5889 C CA . TRP A 1 751 ? 5.432 -10.764 0.740 1.00 94.44 751 TRP A CA 1
ATOM 5890 C C . TRP A 1 751 ? 4.307 -11.658 0.226 1.00 94.44 751 TRP A C 1
ATOM 5892 O O . TRP A 1 751 ? 4.532 -12.804 -0.155 1.00 94.44 751 TRP A O 1
ATOM 5902 N N . ASP A 1 752 ? 3.093 -11.120 0.246 1.00 96.06 752 ASP A N 1
ATOM 5903 C CA . ASP A 1 752 ? 1.913 -11.727 -0.364 1.00 96.06 752 ASP A CA 1
ATOM 5904 C C . ASP A 1 752 ? 2.046 -11.764 -1.901 1.00 96.06 752 ASP A C 1
ATOM 5906 O O . ASP A 1 752 ? 2.457 -10.759 -2.490 1.00 96.06 752 ASP A O 1
ATOM 5910 N N . PRO A 1 753 ? 1.715 -12.880 -2.573 1.00 94.94 753 PRO A N 1
ATOM 5911 C CA . PRO A 1 753 ? 1.995 -13.043 -3.997 1.00 94.94 753 PRO A CA 1
ATOM 5912 C C . PRO A 1 753 ? 1.169 -12.126 -4.907 1.00 94.94 753 PRO A C 1
ATOM 5914 O O . PRO A 1 753 ? 1.624 -11.870 -6.015 1.00 94.94 753 PRO A O 1
ATOM 5917 N N . ILE A 1 754 ? 0.040 -11.570 -4.457 1.00 95.94 754 ILE A N 1
ATOM 5918 C CA . ILE A 1 754 ? -0.800 -10.664 -5.258 1.00 95.94 754 ILE A CA 1
ATOM 5919 C C . ILE A 1 754 ? -0.496 -9.214 -4.897 1.00 95.94 754 ILE A C 1
ATOM 5921 O O . ILE A 1 754 ? 0.054 -8.460 -5.691 1.00 95.94 754 ILE A O 1
ATOM 5925 N N . SER A 1 755 ? -0.771 -8.825 -3.652 1.00 96.00 755 SER A N 1
ATOM 5926 C CA . SER A 1 755 ? -0.622 -7.432 -3.216 1.00 96.00 755 SER A CA 1
ATOM 5927 C C . SER A 1 755 ? 0.834 -6.992 -3.057 1.00 96.00 755 SER A C 1
ATOM 5929 O O . SER A 1 755 ? 1.113 -5.806 -2.862 1.00 96.00 755 SER A O 1
ATOM 5931 N N . LYS A 1 756 ? 1.779 -7.942 -3.064 1.00 96.06 756 LYS A N 1
ATOM 5932 C CA . LYS A 1 756 ? 3.209 -7.727 -2.791 1.00 96.06 756 LYS A CA 1
ATOM 5933 C C . LYS A 1 756 ? 3.470 -7.039 -1.443 1.00 96.06 756 LYS A C 1
ATOM 5935 O O . LYS A 1 756 ? 4.544 -6.477 -1.215 1.00 96.06 756 LYS A O 1
ATOM 5940 N N . GLN A 1 757 ? 2.498 -7.082 -0.529 1.00 95.69 757 GLN A N 1
ATOM 5941 C CA . GLN A 1 757 ? 2.607 -6.515 0.808 1.00 95.69 757 GLN A CA 1
ATOM 5942 C C . GLN A 1 757 ? 3.478 -7.415 1.701 1.00 95.69 757 GLN A C 1
ATOM 5944 O O . GLN A 1 757 ? 3.251 -8.625 1.738 1.00 95.69 757 GLN A O 1
ATOM 5949 N N . PRO A 1 758 ? 4.463 -6.870 2.443 1.00 95.75 758 PRO A N 1
ATOM 5950 C CA . PRO A 1 758 ? 5.326 -7.698 3.279 1.00 95.75 758 PRO A CA 1
ATOM 5951 C C . PRO A 1 758 ? 4.636 -8.347 4.488 1.00 95.75 758 PRO A C 1
ATOM 5953 O O . PRO A 1 758 ? 3.765 -7.757 5.135 1.00 95.75 758 PRO A O 1
ATOM 5956 N N . LEU A 1 759 ? 5.103 -9.546 4.842 1.00 94.19 759 LEU A N 1
ATOM 5957 C CA . LEU A 1 759 ? 4.540 -10.409 5.882 1.00 94.19 759 LEU A CA 1
ATOM 5958 C C . LEU A 1 759 ? 5.106 -10.088 7.283 1.00 94.19 759 LEU A C 1
ATOM 5960 O O . LEU A 1 759 ? 5.788 -10.904 7.899 1.00 94.19 759 LEU A O 1
ATOM 5964 N N . PHE A 1 760 ? 4.821 -8.896 7.821 1.00 94.75 760 PHE A N 1
ATOM 5965 C CA . PHE A 1 760 ? 5.310 -8.455 9.147 1.00 94.75 760 PHE A CA 1
ATOM 5966 C C . PHE A 1 760 ? 4.767 -9.249 10.352 1.00 94.75 760 PHE A C 1
ATOM 5968 O O . PHE A 1 760 ? 5.204 -9.035 11.487 1.00 94.75 760 PHE A O 1
ATOM 5975 N N . LYS A 1 761 ? 3.771 -10.110 10.138 1.00 95.06 761 LYS A N 1
ATOM 5976 C CA . LYS A 1 761 ? 3.154 -10.999 11.135 1.00 95.06 761 LYS A CA 1
ATOM 5977 C C . LYS A 1 761 ? 3.399 -12.448 10.731 1.00 95.06 761 LYS A C 1
ATOM 5979 O O . LYS A 1 761 ? 2.463 -13.237 10.598 1.00 95.06 761 LYS A O 1
ATOM 5984 N N . SER A 1 762 ? 4.666 -12.720 10.448 1.00 88.56 762 SER A N 1
ATOM 5985 C CA . SER A 1 762 ? 5.229 -14.001 10.049 1.00 88.56 762 SER A CA 1
ATOM 5986 C C . SER A 1 762 ? 6.683 -14.072 10.524 1.00 88.56 762 SER A C 1
ATOM 5988 O O . SER A 1 762 ? 7.316 -13.045 10.789 1.00 88.56 762 SER A O 1
ATOM 5990 N N . GLY A 1 763 ? 7.217 -15.288 10.596 1.00 93.31 763 GLY A N 1
ATOM 5991 C CA . GLY A 1 763 ? 8.555 -15.563 11.101 1.00 93.31 763 GLY A CA 1
ATOM 5992 C C . GLY A 1 763 ? 8.575 -15.946 12.574 1.00 93.31 763 GLY A C 1
ATOM 5993 O O . GLY A 1 763 ? 7.598 -15.767 13.314 1.00 93.31 763 GLY A O 1
ATOM 5994 N N . SER A 1 764 ? 9.723 -16.472 12.983 1.00 96.62 764 SER A N 1
ATOM 5995 C CA . SER A 1 764 ? 9.906 -17.073 14.296 1.00 96.62 764 SER A CA 1
ATOM 5996 C C . SER A 1 764 ? 11.066 -16.437 15.043 1.00 96.62 764 SER A C 1
ATOM 5998 O O . SER A 1 764 ? 12.060 -16.001 14.455 1.00 96.62 764 SER A O 1
ATOM 6000 N N . VAL A 1 765 ? 10.929 -16.382 16.361 1.00 97.88 765 VAL A N 1
ATOM 6001 C CA . VAL A 1 765 ? 11.909 -15.806 17.275 1.00 97.88 765 VAL A CA 1
ATOM 6002 C C . VAL A 1 765 ? 12.104 -16.690 18.499 1.00 97.88 765 VAL A C 1
ATOM 6004 O O . VAL A 1 765 ? 11.305 -17.584 18.787 1.00 97.88 765 VAL A O 1
ATOM 6007 N N . ARG A 1 766 ? 13.165 -16.403 19.246 1.00 97.38 766 ARG A N 1
ATOM 6008 C CA . ARG A 1 766 ? 13.389 -16.900 20.603 1.00 97.38 766 ARG A CA 1
ATOM 6009 C C . ARG A 1 766 ? 13.600 -15.738 21.562 1.00 97.38 766 ARG A C 1
ATOM 6011 O O . ARG A 1 766 ? 13.987 -14.646 21.141 1.00 97.38 766 ARG A O 1
ATOM 6018 N N . ILE A 1 767 ? 13.353 -16.000 22.839 1.00 97.06 767 ILE A N 1
ATOM 6019 C CA . ILE A 1 767 ? 13.603 -15.063 23.932 1.00 97.06 767 ILE A CA 1
ATOM 6020 C C . ILE A 1 767 ? 14.763 -15.600 24.759 1.00 97.06 767 ILE A C 1
ATOM 6022 O O . ILE A 1 767 ? 14.738 -16.745 25.205 1.00 97.06 767 ILE A O 1
ATOM 6026 N N . GLU A 1 768 ? 15.775 -14.762 24.948 1.00 95.06 768 GLU A N 1
ATOM 6027 C CA . GLU A 1 768 ? 16.960 -15.029 25.755 1.00 95.06 768 GLU A CA 1
ATOM 6028 C C . GLU A 1 768 ? 16.878 -14.161 27.021 1.00 95.06 768 GLU A C 1
ATOM 6030 O O . GLU A 1 768 ? 16.787 -12.930 26.944 1.00 95.06 768 GLU A O 1
ATOM 6035 N N . LYS A 1 769 ? 16.894 -14.801 28.197 1.00 93.38 769 LYS A N 1
ATOM 6036 C CA . LYS A 1 769 ? 16.947 -14.091 29.477 1.00 93.38 769 LYS A CA 1
ATOM 6037 C C . LYS A 1 769 ? 18.319 -13.440 29.656 1.00 93.38 769 LYS A C 1
ATOM 6039 O O . LYS A 1 769 ? 19.339 -14.104 29.489 1.00 93.38 769 LYS A O 1
ATOM 6044 N N . ILE A 1 770 ? 18.336 -12.175 30.070 1.00 90.75 770 ILE A N 1
ATOM 6045 C CA . ILE A 1 770 ? 19.560 -11.491 30.495 1.00 90.75 770 ILE A CA 1
ATOM 6046 C C . ILE A 1 770 ? 19.817 -11.824 31.978 1.00 90.75 770 ILE A C 1
ATOM 6048 O O . ILE A 1 770 ? 18.950 -11.553 32.813 1.00 90.75 770 ILE A O 1
ATOM 6052 N N . PRO A 1 771 ? 20.958 -12.441 32.344 1.00 82.44 771 PRO A N 1
ATOM 6053 C CA . PRO A 1 771 ? 21.250 -12.775 33.737 1.00 82.44 771 PRO A CA 1
ATOM 6054 C C . PRO A 1 771 ? 21.334 -11.527 34.625 1.00 82.44 771 PRO A C 1
ATOM 6056 O O . PRO A 1 771 ? 22.014 -10.565 34.280 1.00 82.44 771 PRO A O 1
ATOM 6059 N N . ALA A 1 772 ? 20.738 -11.562 35.819 1.00 74.06 772 ALA A N 1
ATOM 6060 C CA . ALA A 1 772 ? 20.813 -10.442 36.767 1.00 74.06 772 ALA A CA 1
ATOM 6061 C C . ALA A 1 772 ? 22.256 -10.098 37.196 1.00 74.06 772 ALA A C 1
ATOM 6063 O O . ALA A 1 772 ? 22.540 -8.960 37.545 1.00 74.06 772 ALA A O 1
ATOM 6064 N N . SER A 1 773 ? 23.168 -11.077 37.159 1.00 71.00 773 SER A N 1
ATOM 6065 C CA . SER A 1 773 ? 24.589 -10.904 37.485 1.00 71.00 773 SER A CA 1
ATOM 6066 C C . SER A 1 773 ? 25.434 -10.360 36.332 1.00 71.00 773 SER A C 1
ATOM 6068 O O . SER A 1 773 ? 26.639 -10.190 36.498 1.00 71.00 773 SER A O 1
ATOM 6070 N N . SER A 1 774 ? 24.850 -10.167 35.148 1.00 62.94 774 SER A N 1
ATOM 6071 C CA . SER A 1 774 ? 25.574 -9.607 34.014 1.00 62.94 774 SER A CA 1
ATOM 6072 C C . SER A 1 774 ? 25.532 -8.084 34.116 1.00 62.94 774 SER A C 1
ATOM 6074 O O . SER A 1 774 ? 24.548 -7.454 33.743 1.00 62.94 774 SER A O 1
ATOM 6076 N N . ASP A 1 775 ? 26.583 -7.514 34.708 1.00 62.97 775 ASP A N 1
ATOM 6077 C CA . ASP A 1 775 ? 26.840 -6.075 34.713 1.00 62.97 775 ASP A CA 1
ATOM 6078 C C . ASP A 1 775 ? 28.240 -5.786 34.122 1.00 62.97 775 ASP A C 1
ATOM 6080 O O . ASP A 1 775 ? 29.247 -6.158 34.734 1.00 62.97 775 ASP A O 1
ATOM 6084 N N . PRO A 1 776 ? 28.324 -5.174 32.926 1.00 61.38 776 PRO A N 1
ATOM 6085 C CA . PRO A 1 776 ? 27.196 -4.892 32.046 1.00 61.38 776 PRO A CA 1
ATOM 6086 C C . PRO A 1 776 ? 26.661 -6.179 31.401 1.00 61.38 776 PRO A C 1
ATOM 6088 O O . PRO A 1 776 ? 27.412 -7.088 31.035 1.00 61.38 776 PRO A O 1
ATOM 6091 N N . GLY A 1 777 ? 25.339 -6.251 31.262 1.00 66.19 777 GLY A N 1
ATOM 6092 C CA . GLY A 1 777 ? 24.670 -7.301 30.502 1.00 66.19 777 GLY A CA 1
ATOM 6093 C C . GLY A 1 777 ? 25.022 -7.233 29.013 1.00 66.19 777 GLY A C 1
ATOM 6094 O O . GLY A 1 777 ? 25.627 -6.255 28.566 1.00 66.19 777 GLY A O 1
ATOM 6095 N N . PRO A 1 778 ? 24.651 -8.246 28.210 1.00 69.94 778 PRO A N 1
ATOM 6096 C CA . PRO A 1 778 ? 24.708 -8.130 26.760 1.00 69.94 778 PRO A CA 1
ATOM 6097 C C . PRO A 1 778 ? 23.948 -6.875 26.316 1.00 69.94 778 PRO A C 1
ATOM 6099 O O . PRO A 1 778 ? 22.739 -6.785 26.497 1.00 69.94 778 PRO A O 1
ATOM 6102 N N . HIS A 1 779 ? 24.676 -5.921 25.738 1.00 83.94 779 HIS A N 1
ATOM 6103 C CA . HIS A 1 779 ? 24.123 -4.738 25.088 1.00 83.94 779 HIS A CA 1
ATOM 6104 C C . HIS A 1 779 ? 24.058 -5.035 23.598 1.00 83.94 779 HIS A C 1
ATOM 6106 O O . HIS A 1 779 ? 25.094 -5.252 22.968 1.00 83.94 779 HIS A O 1
ATOM 6112 N N . ILE A 1 780 ? 22.849 -5.125 23.042 1.00 92.12 780 ILE A N 1
ATOM 6113 C CA . ILE A 1 780 ? 22.690 -5.278 21.592 1.00 92.12 780 ILE A CA 1
ATOM 6114 C C . ILE A 1 780 ? 22.730 -3.872 20.987 1.00 92.12 780 ILE A C 1
ATOM 6116 O O . ILE A 1 780 ? 21.738 -3.144 21.112 1.00 92.12 780 ILE A O 1
ATOM 6120 N N . PRO A 1 781 ? 23.840 -3.464 20.343 1.00 93.75 781 PRO A N 1
ATOM 6121 C CA . PRO A 1 781 ? 23.991 -2.098 19.884 1.00 93.75 781 PRO A CA 1
ATOM 6122 C C . PRO A 1 781 ? 23.008 -1.806 18.761 1.00 93.75 781 PRO A C 1
ATOM 6124 O O . PRO A 1 781 ? 22.719 -2.638 17.897 1.00 93.75 781 PRO A O 1
ATOM 6127 N N . GLU A 1 782 ? 22.498 -0.588 18.768 1.00 94.25 782 GLU A N 1
ATOM 6128 C CA . GLU A 1 782 ? 21.653 -0.097 17.707 1.00 94.25 782 GLU A CA 1
ATOM 6129 C C . GLU A 1 782 ? 22.465 0.066 16.398 1.00 94.25 782 GLU A C 1
ATOM 6131 O O . GLU A 1 782 ? 23.580 0.592 16.414 1.00 94.25 782 GLU A O 1
ATOM 6136 N N . PRO A 1 783 ? 21.955 -0.418 15.252 1.00 94.69 783 PRO A N 1
ATOM 6137 C CA . PRO A 1 783 ? 22.714 -0.460 14.003 1.00 94.69 783 PRO A CA 1
ATOM 6138 C C . PRO A 1 783 ? 22.708 0.857 13.203 1.00 94.69 783 PRO A C 1
ATOM 6140 O O . PRO A 1 783 ? 23.384 0.938 12.173 1.00 94.69 783 PRO A O 1
ATOM 6143 N N . GLN A 1 784 ? 21.963 1.890 13.616 1.00 95.25 784 GLN A N 1
ATOM 6144 C CA . GLN A 1 784 ? 21.884 3.160 12.887 1.00 95.25 784 GLN A CA 1
ATOM 6145 C C . GLN A 1 784 ? 23.195 3.942 12.960 1.00 95.25 784 GLN A C 1
ATOM 6147 O O . GLN A 1 784 ? 23.611 4.495 11.941 1.00 95.25 784 GLN A O 1
ATOM 6152 N N . THR A 1 785 ? 23.881 3.971 14.108 1.00 94.50 785 THR A N 1
ATOM 6153 C CA . THR A 1 785 ? 25.200 4.620 14.209 1.00 94.50 785 THR A CA 1
ATOM 6154 C C . THR A 1 785 ? 26.185 4.022 13.204 1.00 94.50 785 THR A C 1
ATOM 6156 O O . THR A 1 785 ? 26.845 4.764 12.474 1.00 94.50 785 THR A O 1
ATOM 6159 N N . ALA A 1 786 ? 26.229 2.691 13.092 1.00 94.75 786 ALA A N 1
ATOM 6160 C CA . ALA A 1 786 ? 27.075 2.010 12.115 1.00 94.75 786 ALA A CA 1
ATOM 6161 C C . ALA A 1 786 ? 26.671 2.342 10.666 1.00 94.75 786 ALA A C 1
ATOM 6163 O O . ALA A 1 786 ? 27.537 2.560 9.821 1.00 94.75 786 ALA A O 1
ATOM 6164 N N . ALA A 1 787 ? 25.371 2.448 10.368 1.00 95.56 787 ALA A N 1
ATOM 6165 C CA . ALA A 1 787 ? 24.894 2.852 9.042 1.00 95.56 787 ALA A CA 1
ATOM 6166 C C . ALA A 1 787 ? 25.329 4.278 8.669 1.00 95.56 787 ALA A C 1
ATOM 6168 O O . ALA A 1 787 ? 25.804 4.509 7.560 1.00 95.56 787 ALA A O 1
ATOM 6169 N N . ILE A 1 788 ? 25.240 5.228 9.604 1.00 95.31 788 ILE A N 1
ATOM 6170 C CA . ILE A 1 788 ? 25.732 6.597 9.392 1.00 95.31 788 ILE A CA 1
ATOM 6171 C C . ILE A 1 788 ? 27.249 6.581 9.166 1.00 95.31 788 ILE A C 1
ATOM 6173 O O . ILE A 1 788 ? 27.732 7.234 8.244 1.00 95.31 788 ILE A O 1
ATOM 6177 N N . GLN A 1 789 ? 28.002 5.796 9.940 1.00 94.94 789 GLN A N 1
ATOM 6178 C CA . GLN A 1 789 ? 29.449 5.651 9.753 1.00 94.94 789 GLN A CA 1
ATOM 6179 C C . GLN A 1 789 ? 29.811 5.085 8.372 1.00 94.94 789 GLN A C 1
ATOM 6181 O O . GLN A 1 789 ? 30.761 5.572 7.765 1.00 94.94 789 GLN A O 1
ATOM 6186 N N . LYS A 1 790 ? 29.036 4.136 7.824 1.00 93.62 790 LYS A N 1
ATOM 6187 C CA . LYS A 1 790 ? 29.237 3.643 6.445 1.00 93.62 790 LYS A CA 1
ATOM 6188 C C . LYS A 1 790 ? 29.144 4.764 5.404 1.00 93.62 790 LYS A C 1
ATOM 6190 O O . LYS A 1 790 ? 29.869 4.740 4.415 1.00 93.62 790 LYS A O 1
ATOM 6195 N N . THR A 1 791 ? 28.324 5.788 5.648 1.00 93.81 791 THR A N 1
ATOM 6196 C CA . THR A 1 791 ? 28.214 6.943 4.740 1.00 93.81 791 THR A CA 1
ATOM 6197 C C . THR A 1 791 ? 29.376 7.933 4.830 1.00 93.81 791 THR A C 1
ATOM 6199 O O . THR A 1 791 ? 29.433 8.854 4.020 1.00 93.81 791 THR A O 1
ATOM 6202 N N . ALA A 1 792 ? 30.330 7.752 5.753 1.00 88.06 792 ALA A N 1
ATOM 6203 C CA . ALA A 1 792 ? 31.488 8.639 5.889 1.00 88.06 792 ALA A CA 1
ATOM 6204 C C . ALA A 1 792 ? 32.390 8.654 4.639 1.00 88.06 792 ALA A C 1
ATOM 6206 O O . ALA A 1 792 ? 33.109 9.624 4.417 1.00 88.06 792 ALA A O 1
ATOM 6207 N N . ALA A 1 793 ? 32.333 7.603 3.817 1.00 83.56 793 ALA A N 1
ATOM 6208 C CA . ALA A 1 793 ? 33.051 7.517 2.548 1.00 83.56 793 ALA A CA 1
ATOM 6209 C C . ALA A 1 793 ? 32.280 8.117 1.355 1.00 83.56 793 ALA A C 1
ATOM 6211 O O . ALA A 1 793 ? 32.832 8.197 0.260 1.00 83.56 793 ALA A O 1
ATOM 6212 N N . LYS A 1 794 ? 31.010 8.514 1.532 1.00 91.50 794 LYS A N 1
ATOM 6213 C CA . LYS A 1 794 ? 30.169 9.025 0.441 1.00 91.50 794 LYS A CA 1
ATOM 6214 C C . LYS A 1 794 ? 30.334 10.530 0.255 1.00 91.50 794 LYS A C 1
ATOM 6216 O O . LYS A 1 794 ? 30.372 11.296 1.217 1.00 91.50 794 LYS A O 1
ATOM 6221 N N . ASP A 1 795 ? 30.310 10.952 -0.999 1.00 93.50 795 ASP A N 1
ATOM 6222 C CA . ASP A 1 795 ? 30.118 12.341 -1.403 1.00 93.50 795 ASP A CA 1
ATOM 6223 C C . ASP A 1 795 ? 29.006 12.378 -2.454 1.00 93.50 795 ASP A C 1
ATOM 6225 O O . ASP A 1 795 ? 29.049 11.615 -3.421 1.00 93.50 795 ASP A O 1
ATOM 6229 N N . ALA A 1 796 ? 27.989 13.218 -2.259 1.00 95.19 796 ALA A N 1
ATOM 6230 C CA . ALA A 1 796 ? 26.798 13.240 -3.103 1.00 95.19 796 ALA A CA 1
ATOM 6231 C C . ALA A 1 796 ? 27.130 13.544 -4.575 1.00 95.19 796 ALA A C 1
ATOM 6233 O O . ALA A 1 796 ? 26.487 13.009 -5.478 1.00 95.19 796 ALA A O 1
ATOM 6234 N N . VAL A 1 797 ? 28.164 14.355 -4.829 1.00 92.12 797 VAL A N 1
ATOM 6235 C CA . VAL A 1 797 ? 28.606 14.697 -6.189 1.00 92.12 797 VAL A CA 1
ATOM 6236 C C . VAL A 1 797 ? 29.260 13.491 -6.868 1.00 92.12 797 VAL A C 1
ATOM 6238 O O . VAL A 1 797 ? 29.016 13.239 -8.050 1.00 92.12 797 VAL A O 1
ATOM 6241 N N . ASN A 1 798 ? 30.032 12.712 -6.108 1.00 89.06 798 ASN A N 1
ATOM 6242 C CA . ASN A 1 798 ? 30.771 11.543 -6.603 1.00 89.06 798 ASN A CA 1
ATOM 6243 C C . ASN A 1 798 ? 29.977 10.230 -6.521 1.00 89.06 798 ASN A C 1
ATOM 6245 O O . ASN A 1 798 ? 30.434 9.199 -7.008 1.00 89.06 798 ASN A O 1
ATOM 6249 N N . THR A 1 799 ? 28.798 10.248 -5.901 1.00 85.06 799 THR A N 1
ATOM 6250 C CA . THR A 1 799 ? 27.884 9.101 -5.870 1.00 85.06 799 THR A CA 1
ATOM 6251 C C . THR A 1 799 ? 27.496 8.754 -7.308 1.00 85.06 799 THR A C 1
ATOM 6253 O O . THR A 1 799 ? 27.316 9.668 -8.116 1.00 85.06 799 THR A O 1
ATOM 6256 N N . THR A 1 800 ? 27.376 7.465 -7.645 1.00 75.12 800 THR A N 1
ATOM 6257 C CA . THR A 1 800 ? 27.295 6.948 -9.035 1.00 75.12 800 THR A CA 1
ATOM 6258 C C . THR A 1 800 ? 28.570 7.214 -9.859 1.00 75.12 800 THR A C 1
ATOM 6260 O O . THR A 1 800 ? 28.505 7.832 -10.915 1.00 75.12 800 THR A O 1
ATOM 6263 N N . ASP A 1 801 ? 29.743 6.780 -9.369 1.00 71.06 801 ASP A N 1
ATOM 6264 C CA . ASP A 1 801 ? 31.025 6.923 -10.091 1.00 71.06 801 ASP A CA 1
ATOM 6265 C C . ASP A 1 801 ? 30.897 6.418 -11.541 1.00 71.06 801 ASP A C 1
ATOM 6267 O O . ASP A 1 801 ? 30.319 5.361 -11.815 1.00 71.06 801 ASP A O 1
ATOM 6271 N N . THR A 1 802 ? 31.490 7.160 -12.475 1.00 67.75 802 THR A N 1
ATOM 6272 C CA . THR A 1 802 ? 31.524 6.853 -13.904 1.00 67.75 802 THR A CA 1
ATOM 6273 C C . THR A 1 802 ? 32.029 5.435 -14.161 1.00 67.75 802 THR A C 1
ATOM 6275 O O . THR A 1 802 ? 31.596 4.812 -15.125 1.00 67.75 802 THR A O 1
ATOM 6278 N N . LYS A 1 803 ? 32.888 4.875 -13.297 1.00 73.44 803 LYS A N 1
ATOM 6279 C CA . LYS A 1 803 ? 33.323 3.468 -13.385 1.00 73.44 803 LYS A CA 1
ATOM 6280 C C . LYS A 1 803 ? 32.184 2.455 -13.206 1.00 73.44 803 LYS A C 1
ATOM 6282 O O . LYS A 1 803 ? 32.132 1.496 -13.972 1.00 73.44 803 LYS A O 1
ATOM 6287 N N . ASP A 1 804 ? 31.269 2.653 -12.251 1.00 80.88 804 ASP A N 1
ATOM 6288 C CA . ASP A 1 804 ? 30.090 1.778 -12.077 1.00 80.88 804 ASP A CA 1
ATOM 6289 C C . ASP A 1 804 ? 29.155 1.865 -13.290 1.00 80.88 804 ASP A C 1
ATOM 6291 O O . ASP A 1 804 ? 28.557 0.867 -13.692 1.00 80.88 804 ASP A O 1
ATOM 6295 N N . LEU A 1 805 ? 29.058 3.050 -13.899 1.00 79.50 805 LEU A N 1
ATOM 6296 C CA . LEU A 1 805 ? 28.205 3.285 -15.062 1.00 79.50 805 LEU A CA 1
ATOM 6297 C C . LEU A 1 805 ? 28.825 2.765 -16.372 1.00 79.50 805 LEU A C 1
ATOM 6299 O O . LEU A 1 805 ? 28.101 2.276 -17.234 1.00 79.50 805 LEU A O 1
ATOM 6303 N N . THR A 1 806 ? 30.150 2.848 -16.529 1.00 73.19 806 THR A N 1
ATOM 6304 C CA . THR A 1 806 ? 30.859 2.496 -17.778 1.00 73.19 806 THR A CA 1
ATOM 6305 C C . THR A 1 806 ? 31.273 1.030 -17.875 1.00 73.19 806 THR A C 1
ATOM 6307 O O . THR A 1 806 ? 31.376 0.517 -18.984 1.00 73.19 806 THR A O 1
ATOM 6310 N N . ASN A 1 807 ? 31.446 0.316 -16.758 1.00 73.62 807 ASN A N 1
ATOM 6311 C CA . ASN A 1 807 ? 31.849 -1.100 -16.754 1.00 73.62 807 ASN A CA 1
ATOM 6312 C C . ASN A 1 807 ? 30.689 -2.089 -16.992 1.00 73.62 807 ASN A C 1
ATOM 6314 O O . ASN A 1 807 ? 30.794 -3.268 -16.649 1.00 73.62 807 ASN A O 1
ATOM 6318 N N . ARG A 1 808 ? 29.558 -1.634 -17.539 1.00 76.31 808 ARG A N 1
ATOM 6319 C CA . ARG A 1 808 ? 28.364 -2.469 -17.714 1.00 76.31 808 ARG A CA 1
ATOM 6320 C C . ARG A 1 808 ? 28.264 -2.992 -19.135 1.00 76.31 808 ARG A C 1
ATOM 6322 O O . ARG A 1 808 ? 28.137 -2.226 -20.084 1.00 76.31 808 ARG A O 1
ATOM 6329 N N . GLU A 1 809 ? 28.257 -4.313 -19.264 1.00 76.62 809 GLU A N 1
ATOM 6330 C CA . GLU A 1 809 ? 27.946 -4.978 -20.525 1.00 76.62 809 GLU A CA 1
ATOM 6331 C C . GLU A 1 809 ? 26.435 -4.917 -20.776 1.00 76.62 809 GLU A C 1
ATOM 6333 O O . GLU A 1 809 ? 25.630 -5.396 -19.965 1.00 76.62 809 GLU A O 1
ATOM 6338 N N . ARG A 1 810 ? 26.041 -4.329 -21.908 1.00 79.44 810 ARG A N 1
ATOM 6339 C CA . ARG A 1 810 ? 24.654 -4.368 -22.363 1.00 79.44 810 ARG A CA 1
ATOM 6340 C C . ARG A 1 810 ? 24.329 -5.805 -22.776 1.00 79.44 810 ARG A C 1
ATOM 6342 O O . ARG A 1 810 ? 25.051 -6.438 -23.536 1.00 79.44 810 ARG A O 1
ATOM 6349 N N . ARG A 1 811 ? 23.263 -6.355 -22.190 1.00 88.38 811 ARG A N 1
ATOM 6350 C CA . ARG A 1 811 ? 22.856 -7.759 -22.393 1.00 88.38 811 ARG A CA 1
ATOM 6351 C C . ARG A 1 811 ? 21.750 -7.919 -23.433 1.00 88.38 811 ARG A C 1
ATOM 6353 O O . ARG A 1 811 ? 21.318 -9.044 -23.673 1.00 88.38 811 ARG A O 1
ATOM 6360 N N . LEU A 1 812 ? 21.293 -6.819 -24.036 1.00 90.38 812 LEU A N 1
ATOM 6361 C CA . LEU A 1 812 ? 20.282 -6.876 -25.088 1.00 90.38 812 LEU A CA 1
ATOM 6362 C C . LEU A 1 812 ? 20.841 -7.605 -26.310 1.00 90.38 812 LEU A C 1
ATOM 6364 O O . LEU A 1 812 ? 20.170 -8.469 -26.842 1.00 90.38 812 LEU A O 1
ATOM 6368 N N . GLU A 1 813 ? 22.083 -7.321 -26.684 1.00 91.12 813 GLU A N 1
ATOM 6369 C CA . GLU A 1 813 ? 22.822 -7.921 -27.795 1.00 91.12 813 GLU A CA 1
ATOM 6370 C C . GLU A 1 813 ? 22.998 -9.432 -27.600 1.00 91.12 813 GLU A C 1
ATOM 6372 O O . GLU A 1 813 ? 22.942 -10.208 -28.551 1.00 91.12 813 GLU A O 1
ATOM 6377 N N . LEU A 1 814 ? 23.166 -9.870 -26.347 1.00 92.88 814 LEU A N 1
ATOM 6378 C CA . LEU A 1 814 ? 23.227 -11.292 -26.014 1.00 92.88 814 LEU A CA 1
ATOM 6379 C C . LEU A 1 814 ? 21.864 -11.962 -26.232 1.00 92.88 814 LEU A C 1
ATOM 6381 O O . LEU A 1 814 ? 21.793 -13.008 -26.867 1.00 92.88 814 LEU A O 1
ATOM 6385 N N . TRP A 1 815 ? 20.789 -11.364 -25.710 1.00 94.25 815 TRP A N 1
ATOM 6386 C CA . TRP A 1 815 ? 19.451 -11.962 -25.737 1.00 94.25 815 TRP A CA 1
ATOM 6387 C C . TRP A 1 815 ? 18.785 -11.876 -27.115 1.00 94.25 815 TRP A C 1
ATOM 6389 O O . TRP A 1 815 ? 18.217 -12.855 -27.598 1.00 94.25 815 TRP A O 1
ATOM 6399 N N . LEU A 1 816 ? 18.867 -10.713 -27.764 1.00 95.00 816 LEU A N 1
ATOM 6400 C CA . LEU A 1 816 ? 18.365 -10.475 -29.115 1.00 95.00 816 LEU A CA 1
ATOM 6401 C C . LEU A 1 816 ? 19.130 -11.328 -30.131 1.00 95.00 816 LEU A C 1
ATOM 6403 O O . LEU A 1 816 ? 18.488 -11.991 -30.938 1.00 95.00 816 LEU A O 1
ATOM 6407 N N . GLY A 1 817 ? 20.464 -11.383 -30.031 1.00 94.00 817 GLY A N 1
ATOM 6408 C CA . GLY A 1 817 ? 21.297 -12.244 -30.874 1.00 94.00 817 GLY A CA 1
ATOM 6409 C C . GLY A 1 817 ? 20.958 -13.726 -30.724 1.00 94.00 817 GLY A C 1
ATOM 6410 O O . GLY A 1 817 ? 20.735 -14.416 -31.710 1.00 94.00 817 GLY A O 1
ATOM 6411 N N . GLU A 1 818 ? 20.817 -14.227 -29.492 1.00 95.19 818 GLU A N 1
ATOM 6412 C CA . GLU A 1 818 ? 20.402 -15.619 -29.247 1.00 95.19 818 GLU A CA 1
ATOM 6413 C C . GLU A 1 818 ? 18.986 -15.909 -29.784 1.00 95.19 818 GLU A C 1
ATOM 6415 O O . GLU A 1 818 ? 18.743 -16.962 -30.377 1.00 95.19 818 GLU A O 1
ATOM 6420 N N . THR A 1 819 ? 18.057 -14.955 -29.663 1.00 96.00 819 THR A N 1
ATOM 6421 C CA . THR A 1 819 ? 16.700 -15.067 -30.237 1.00 96.00 819 THR A CA 1
ATOM 6422 C C . THR A 1 819 ? 16.723 -15.091 -31.770 1.00 96.00 819 THR A C 1
ATOM 6424 O O . THR A 1 819 ? 15.954 -15.818 -32.404 1.00 96.00 819 THR A O 1
ATOM 6427 N N . TYR A 1 820 ? 17.603 -14.301 -32.383 1.00 96.69 820 TYR A N 1
ATOM 6428 C CA . TYR A 1 820 ? 17.755 -14.256 -33.830 1.00 96.69 820 TYR A CA 1
ATOM 6429 C C . TYR A 1 820 ? 18.417 -15.526 -34.369 1.00 96.69 820 TYR A C 1
ATOM 6431 O O . TYR A 1 820 ? 17.857 -16.170 -35.250 1.00 96.69 820 TYR A O 1
ATOM 6439 N N . GLU A 1 821 ? 19.531 -15.962 -33.784 1.00 96.56 821 GLU A N 1
ATOM 6440 C CA . GLU A 1 821 ? 20.248 -17.176 -34.195 1.00 96.56 821 GLU A CA 1
ATOM 6441 C C . GLU A 1 821 ? 19.405 -18.447 -34.007 1.00 96.56 821 GLU A C 1
ATOM 6443 O O . GLU A 1 821 ? 19.419 -19.335 -34.856 1.00 96.56 821 GLU A O 1
ATOM 6448 N N . THR A 1 822 ? 18.581 -18.528 -32.956 1.00 96.56 822 THR A N 1
ATOM 6449 C CA . THR A 1 822 ? 17.589 -19.616 -32.829 1.00 96.56 822 THR A CA 1
ATOM 6450 C C . THR A 1 822 ? 16.514 -19.551 -33.916 1.00 96.56 822 THR A C 1
ATOM 6452 O O . THR A 1 822 ? 16.066 -20.585 -34.407 1.00 96.56 822 THR A O 1
ATOM 6455 N N . THR A 1 823 ? 16.137 -18.356 -34.371 1.00 96.69 823 THR A N 1
ATOM 6456 C CA . THR A 1 823 ? 15.233 -18.191 -35.519 1.00 96.69 823 THR A CA 1
ATOM 6457 C C . THR A 1 823 ? 15.899 -18.599 -36.841 1.00 96.69 823 THR A C 1
ATOM 6459 O O . THR A 1 823 ? 15.251 -19.236 -37.668 1.00 96.69 823 THR A O 1
ATOM 6462 N N . VAL A 1 824 ? 17.190 -18.305 -37.033 1.00 96.38 824 VAL A N 1
ATOM 6463 C CA . VAL A 1 824 ? 17.982 -18.774 -38.187 1.00 96.38 824 VAL A CA 1
ATOM 6464 C C . VAL A 1 824 ? 18.062 -20.303 -38.191 1.00 96.38 824 VAL A C 1
ATOM 6466 O O . VAL A 1 824 ? 17.746 -20.943 -39.190 1.00 96.38 824 VAL A O 1
ATOM 6469 N N . GLN A 1 825 ? 18.397 -20.914 -37.055 1.00 95.62 825 GLN A N 1
ATOM 6470 C CA . GLN A 1 825 ? 18.464 -22.371 -36.938 1.00 95.62 825 GLN A CA 1
ATOM 6471 C C . GLN A 1 825 ? 17.097 -23.045 -37.139 1.00 95.62 825 GLN A C 1
ATOM 6473 O O . GLN A 1 825 ? 17.049 -24.149 -37.676 1.00 95.62 825 GLN A O 1
ATOM 6478 N N . LEU A 1 826 ? 15.983 -22.393 -36.780 1.00 97.31 826 LEU A N 1
ATOM 6479 C CA . LEU A 1 826 ? 14.637 -22.893 -37.085 1.00 97.31 826 LEU A CA 1
ATOM 6480 C C . LEU A 1 826 ? 14.404 -23.044 -38.597 1.00 97.31 826 LEU A C 1
ATOM 6482 O O . LEU A 1 826 ? 13.823 -24.039 -39.027 1.00 97.31 826 LEU A O 1
ATOM 6486 N N . VAL A 1 827 ? 14.866 -22.084 -39.400 1.00 97.12 827 VAL A N 1
ATOM 6487 C CA . VAL A 1 827 ? 14.793 -22.152 -40.868 1.00 97.12 827 VAL A CA 1
ATOM 6488 C C . VAL A 1 827 ? 15.572 -23.371 -41.369 1.00 97.12 827 VAL A C 1
ATOM 6490 O O . VAL A 1 827 ? 15.010 -24.213 -42.069 1.00 97.12 827 VAL A O 1
ATOM 6493 N N . GLU A 1 828 ? 16.813 -23.548 -40.913 1.00 94.88 828 GLU A N 1
ATOM 6494 C CA . GLU A 1 828 ? 17.641 -24.701 -41.293 1.00 94.88 828 GLU A CA 1
ATOM 6495 C C . GLU A 1 828 ? 17.075 -26.050 -40.812 1.00 94.88 828 GLU A C 1
ATOM 6497 O O . GLU A 1 828 ? 17.330 -27.096 -41.415 1.00 94.88 828 GLU A O 1
ATOM 6502 N N . ILE A 1 829 ? 16.356 -26.072 -39.685 1.00 95.00 829 ILE A N 1
ATOM 6503 C CA . ILE A 1 829 ? 15.646 -27.266 -39.212 1.00 95.00 829 ILE A CA 1
ATOM 6504 C C . ILE A 1 829 ? 14.573 -27.648 -40.230 1.00 95.00 829 ILE A C 1
ATOM 6506 O O . ILE A 1 829 ? 14.520 -28.807 -40.638 1.00 95.00 829 ILE A O 1
ATOM 6510 N N . TYR A 1 830 ? 13.763 -26.693 -40.695 1.00 96.00 830 TYR A N 1
ATOM 6511 C CA . TYR A 1 830 ? 12.755 -26.982 -41.713 1.00 96.00 830 TYR A CA 1
ATOM 6512 C C . TYR A 1 830 ? 13.375 -27.452 -43.031 1.00 96.00 830 TYR A C 1
ATOM 6514 O O . TYR A 1 830 ? 12.889 -28.421 -43.612 1.00 96.00 830 TYR A O 1
ATOM 6522 N N . GLU A 1 831 ? 14.475 -26.840 -43.475 1.00 94.38 831 GLU A N 1
ATOM 6523 C CA . GLU A 1 831 ? 15.195 -27.271 -44.681 1.00 94.38 831 GLU A CA 1
ATOM 6524 C C . GLU A 1 831 ? 15.697 -28.720 -44.595 1.00 94.38 831 GLU A C 1
ATOM 6526 O O . GLU A 1 831 ? 15.708 -29.420 -45.608 1.00 94.38 831 GLU A O 1
ATOM 6531 N N . LYS A 1 832 ? 16.068 -29.193 -43.397 1.00 91.00 832 LYS A N 1
ATOM 6532 C CA . LYS A 1 832 ? 16.472 -30.590 -43.170 1.00 91.00 832 LYS A CA 1
ATOM 6533 C C . LYS A 1 832 ? 15.293 -31.552 -43.006 1.00 91.00 832 LYS A C 1
ATOM 6535 O O . LYS A 1 832 ? 15.378 -32.672 -43.499 1.00 91.00 832 LYS A O 1
ATOM 6540 N N . LEU A 1 833 ? 14.217 -31.137 -42.334 1.00 90.88 833 LEU A N 1
ATOM 6541 C CA . LEU A 1 833 ? 13.057 -31.998 -42.062 1.00 90.88 833 LEU A CA 1
ATOM 6542 C C . LEU A 1 833 ? 12.170 -32.224 -43.291 1.00 90.88 833 LEU A C 1
ATOM 6544 O O . LEU A 1 833 ? 11.602 -33.300 -43.452 1.00 90.88 833 LEU A O 1
ATOM 6548 N N . ILE A 1 834 ? 12.035 -31.226 -44.171 1.00 92.19 834 ILE A N 1
ATOM 6549 C CA . ILE A 1 834 ? 11.164 -31.334 -45.352 1.00 92.19 834 ILE A CA 1
ATOM 6550 C C . ILE A 1 834 ? 11.564 -32.529 -46.247 1.00 92.19 834 ILE A C 1
ATOM 6552 O O . ILE A 1 834 ? 10.682 -33.310 -46.605 1.00 92.19 834 ILE A O 1
ATOM 6556 N N . PRO A 1 835 ? 12.852 -32.737 -46.596 1.00 88.06 835 PRO A N 1
ATOM 6557 C CA . PRO A 1 835 ? 13.263 -33.915 -47.358 1.00 88.06 835 PRO A CA 1
ATOM 6558 C C . PRO A 1 835 ? 13.146 -35.237 -46.588 1.00 88.06 835 PRO A C 1
ATOM 6560 O O . PRO A 1 835 ? 12.863 -36.257 -47.213 1.00 88.06 835 PRO A O 1
ATOM 6563 N N . SER A 1 836 ? 13.371 -35.248 -45.265 1.00 84.69 836 SER A N 1
ATOM 6564 C CA . SER A 1 836 ? 13.352 -36.491 -44.474 1.00 84.69 836 SER A CA 1
ATOM 6565 C C . SER A 1 836 ? 11.935 -37.019 -44.232 1.00 84.69 836 SER A C 1
ATOM 6567 O O . SER A 1 836 ? 11.722 -38.229 -44.188 1.00 84.69 836 SER A O 1
ATOM 6569 N N . LEU A 1 837 ? 10.943 -36.129 -44.157 1.00 84.44 837 LEU A N 1
ATOM 6570 C CA . LEU A 1 837 ? 9.552 -36.473 -43.848 1.00 84.44 837 LEU A CA 1
ATOM 6571 C C . LEU A 1 837 ? 8.633 -36.513 -45.081 1.00 84.44 837 LEU A C 1
ATOM 6573 O O . LEU A 1 837 ? 7.413 -36.486 -44.946 1.00 84.44 837 LEU A O 1
ATOM 6577 N N . ILE A 1 838 ? 9.188 -36.630 -46.293 1.00 83.50 838 ILE A N 1
ATOM 6578 C CA . ILE A 1 838 ? 8.417 -36.641 -47.555 1.00 83.50 838 ILE A CA 1
ATOM 6579 C C . ILE A 1 838 ? 7.411 -37.805 -47.671 1.00 83.50 838 ILE A C 1
ATOM 6581 O O . ILE A 1 838 ? 6.520 -37.786 -48.518 1.00 83.50 838 ILE A O 1
ATOM 6585 N N . HIS A 1 839 ? 7.542 -38.825 -46.821 1.00 83.12 839 HIS A N 1
ATOM 6586 C CA . HIS A 1 839 ? 6.613 -39.948 -46.745 1.00 83.12 839 HIS A CA 1
ATOM 6587 C C . HIS A 1 839 ? 5.267 -39.581 -46.082 1.00 83.12 839 HIS A C 1
ATOM 6589 O O . HIS A 1 839 ? 4.284 -40.290 -46.296 1.00 83.12 839 HIS A O 1
ATOM 6595 N N . ASP A 1 840 ? 5.189 -38.467 -45.341 1.00 87.81 840 ASP A N 1
ATOM 6596 C CA . ASP A 1 840 ? 3.948 -37.882 -44.814 1.00 87.81 840 ASP A CA 1
ATOM 6597 C C . ASP A 1 840 ? 3.667 -36.550 -45.533 1.00 87.81 840 ASP A C 1
ATOM 6599 O O . ASP A 1 840 ? 4.176 -35.492 -45.162 1.00 87.81 840 ASP A O 1
ATOM 6603 N N . LEU A 1 841 ? 2.857 -36.605 -46.597 1.00 89.44 841 LEU A N 1
ATOM 6604 C CA . LEU A 1 841 ? 2.585 -35.453 -47.471 1.00 89.44 841 LEU A CA 1
ATOM 6605 C C . LEU A 1 841 ? 1.890 -34.286 -46.754 1.00 89.44 841 LEU A C 1
ATOM 6607 O O . LEU A 1 841 ? 2.044 -33.137 -47.165 1.00 89.44 841 LEU A O 1
ATOM 6611 N N . GLU A 1 842 ? 1.110 -34.554 -45.705 1.00 90.94 842 GLU A N 1
ATOM 6612 C CA . GLU A 1 842 ? 0.455 -33.491 -44.937 1.00 90.94 842 GLU A CA 1
ATOM 6613 C C . GLU A 1 842 ? 1.480 -32.745 -44.076 1.00 90.94 842 GLU A C 1
ATOM 6615 O O . GLU A 1 842 ? 1.481 -31.509 -44.045 1.00 90.94 842 GLU A O 1
ATOM 6620 N N . VAL A 1 843 ? 2.381 -33.485 -43.420 1.00 92.19 843 VAL A N 1
ATOM 6621 C CA . VAL A 1 843 ? 3.473 -32.887 -42.644 1.00 92.19 843 VAL A CA 1
ATOM 6622 C C . VAL A 1 843 ? 4.424 -32.141 -43.561 1.00 92.19 843 VAL A C 1
ATOM 6624 O O . VAL A 1 843 ? 4.735 -30.986 -43.286 1.00 92.19 843 VAL A O 1
ATOM 6627 N N . GLU A 1 844 ? 4.831 -32.744 -44.674 1.00 92.81 844 GLU A N 1
ATOM 6628 C CA . GLU A 1 844 ? 5.708 -32.116 -45.661 1.00 92.81 844 GLU A CA 1
ATOM 6629 C C . GLU A 1 844 ? 5.141 -30.774 -46.153 1.00 92.81 844 GLU A C 1
ATOM 6631 O O . GLU A 1 844 ? 5.821 -29.743 -46.069 1.00 92.81 844 GLU A O 1
ATOM 6636 N N . ALA A 1 845 ? 3.868 -30.750 -46.560 1.00 93.94 845 ALA A N 1
ATOM 6637 C CA . ALA A 1 845 ? 3.211 -29.537 -47.032 1.00 93.94 845 ALA A CA 1
ATOM 6638 C C . ALA A 1 845 ? 3.115 -28.472 -45.930 1.00 93.94 845 ALA A C 1
ATOM 6640 O O . ALA A 1 845 ? 3.359 -27.285 -46.173 1.00 93.94 845 ALA A O 1
ATOM 6641 N N . GLY A 1 846 ? 2.790 -28.877 -44.703 1.00 95.31 846 GLY A N 1
ATOM 6642 C CA . GLY A 1 846 ? 2.717 -27.957 -43.579 1.00 95.31 846 GLY A CA 1
ATOM 6643 C C . GLY A 1 846 ? 4.073 -27.388 -43.173 1.00 95.31 846 GLY A C 1
ATOM 6644 O O . GLY A 1 846 ? 4.178 -26.177 -42.979 1.00 95.31 846 GLY A O 1
ATOM 6645 N N . LEU A 1 847 ? 5.131 -28.204 -43.140 1.00 96.06 847 LEU A N 1
ATOM 6646 C CA . LEU A 1 847 ? 6.495 -27.746 -42.861 1.00 96.06 847 LEU A CA 1
ATOM 6647 C C . LEU A 1 847 ? 6.979 -26.728 -43.898 1.00 96.06 847 LEU A C 1
ATOM 6649 O O . LEU A 1 847 ? 7.635 -25.759 -43.522 1.00 96.06 847 LEU A O 1
ATOM 6653 N N . ARG A 1 848 ? 6.596 -26.858 -45.177 1.00 96.88 848 ARG A N 1
ATOM 6654 C CA . ARG A 1 848 ? 6.873 -25.821 -46.192 1.00 96.88 848 ARG A CA 1
ATOM 6655 C C . ARG A 1 848 ? 6.213 -24.483 -45.862 1.00 96.88 848 ARG A C 1
ATOM 6657 O O . ARG A 1 848 ? 6.831 -23.436 -46.049 1.00 96.88 848 ARG A O 1
ATOM 6664 N N . VAL A 1 849 ? 4.979 -24.500 -45.360 1.00 96.88 849 VAL A N 1
ATOM 6665 C CA . VAL A 1 849 ? 4.287 -23.278 -44.918 1.00 96.88 849 VAL A CA 1
ATOM 6666 C C . VAL A 1 849 ? 4.951 -22.705 -43.665 1.00 96.88 849 VAL A C 1
ATOM 6668 O O . VAL A 1 849 ? 5.162 -21.494 -43.587 1.00 96.88 849 VAL A O 1
ATOM 6671 N N . LEU A 1 850 ? 5.320 -23.547 -42.695 1.00 97.62 850 LEU A N 1
ATOM 6672 C CA . LEU A 1 850 ? 6.011 -23.092 -41.485 1.00 97.62 850 LEU A CA 1
ATOM 6673 C C . LEU A 1 850 ? 7.383 -22.488 -41.803 1.00 97.62 850 LEU A C 1
ATOM 6675 O O . LEU A 1 850 ? 7.733 -21.458 -41.233 1.00 97.62 850 LEU A O 1
ATOM 6679 N N . HIS A 1 851 ? 8.112 -23.073 -42.753 1.00 97.88 851 HIS A N 1
ATOM 6680 C CA . HIS A 1 851 ? 9.379 -22.549 -43.250 1.00 97.88 851 HIS A CA 1
ATOM 6681 C C . HIS A 1 851 ? 9.227 -21.115 -43.780 1.00 97.88 851 HIS A C 1
ATOM 6683 O O . HIS A 1 851 ? 9.959 -20.223 -43.358 1.00 97.88 851 HIS A O 1
ATOM 6689 N N . GLN A 1 852 ? 8.215 -20.853 -44.615 1.00 97.19 852 GLN A N 1
ATOM 6690 C CA . GLN A 1 852 ? 7.931 -19.500 -45.113 1.00 97.19 852 GLN A CA 1
ATOM 6691 C C . GLN A 1 852 ? 7.580 -18.513 -43.987 1.00 97.19 852 GLN A C 1
ATOM 6693 O O . GLN A 1 852 ? 7.975 -17.348 -44.031 1.00 97.19 852 GLN A O 1
ATOM 6698 N N . ILE A 1 853 ? 6.840 -18.965 -42.967 1.00 97.56 853 ILE A N 1
ATOM 6699 C CA . ILE A 1 853 ? 6.513 -18.141 -41.794 1.00 97.56 853 ILE A CA 1
ATOM 6700 C C . ILE A 1 853 ? 7.781 -17.812 -40.991 1.00 97.56 853 ILE A C 1
ATOM 6702 O O . ILE A 1 853 ? 7.947 -16.664 -40.572 1.00 97.56 853 ILE A O 1
ATOM 6706 N N . ALA A 1 854 ? 8.668 -18.788 -40.786 1.00 97.69 854 ALA A N 1
ATOM 6707 C CA . ALA A 1 854 ? 9.930 -18.604 -40.074 1.00 97.69 854 ALA A CA 1
ATOM 6708 C C . ALA A 1 854 ? 10.880 -17.653 -40.819 1.00 97.69 854 ALA A C 1
ATOM 6710 O O . ALA A 1 854 ? 11.433 -16.753 -40.193 1.00 97.69 854 ALA A O 1
ATOM 6711 N N . GLU A 1 855 ? 10.982 -17.768 -42.145 1.00 97.50 855 GLU A N 1
ATOM 6712 C CA . GLU A 1 855 ? 11.723 -16.823 -42.992 1.00 97.50 855 GLU A CA 1
ATOM 6713 C C . GLU A 1 855 ? 11.189 -15.390 -42.858 1.00 97.50 855 GLU A C 1
ATOM 6715 O O . GLU A 1 855 ? 11.950 -14.445 -42.648 1.00 97.50 855 GLU A O 1
ATOM 6720 N N . GLY A 1 856 ? 9.863 -15.220 -42.895 1.00 96.50 856 GLY A N 1
ATOM 6721 C CA . GLY A 1 856 ? 9.237 -13.914 -42.683 1.00 96.50 856 GLY A CA 1
ATOM 6722 C C . GLY A 1 856 ? 9.505 -13.334 -41.289 1.00 96.50 856 GLY A C 1
ATOM 6723 O O . GLY A 1 856 ? 9.696 -12.126 -41.152 1.00 96.50 856 GLY A O 1
ATOM 6724 N N . MET A 1 857 ? 9.544 -14.184 -40.258 1.00 96.88 857 MET A N 1
ATOM 6725 C CA . MET A 1 857 ? 9.900 -13.788 -38.892 1.00 96.88 857 MET A CA 1
ATOM 6726 C C . MET A 1 857 ? 11.374 -13.369 -38.793 1.00 96.88 857 MET A C 1
ATOM 6728 O O . MET A 1 857 ? 11.661 -12.306 -38.242 1.00 96.88 857 MET A O 1
ATOM 6732 N N . ARG A 1 858 ? 12.292 -14.153 -39.377 1.00 96.81 858 ARG A N 1
ATOM 6733 C CA . ARG A 1 858 ? 13.732 -13.857 -39.461 1.00 96.81 858 ARG A CA 1
ATOM 6734 C C . ARG A 1 858 ? 13.978 -12.492 -40.101 1.00 96.81 858 ARG A C 1
ATOM 6736 O O . ARG A 1 858 ? 14.596 -11.630 -39.481 1.00 96.81 858 ARG A O 1
ATOM 6743 N N . ALA A 1 859 ? 13.398 -12.261 -41.279 1.00 97.19 859 ALA A N 1
ATOM 6744 C CA . ALA A 1 859 ? 13.566 -11.028 -42.048 1.00 97.19 859 ALA A CA 1
ATOM 6745 C C . ALA A 1 859 ? 13.071 -9.764 -41.318 1.00 97.19 859 ALA A C 1
ATOM 6747 O O . ALA A 1 859 ? 13.533 -8.663 -41.603 1.00 97.19 859 ALA A O 1
ATOM 6748 N N . ARG A 1 860 ? 12.127 -9.887 -40.372 1.00 96.38 860 ARG A N 1
ATOM 6749 C CA . ARG A 1 860 ? 11.662 -8.746 -39.560 1.00 96.38 860 ARG A CA 1
ATOM 6750 C C . ARG A 1 860 ? 12.507 -8.484 -38.319 1.00 96.38 860 ARG A C 1
ATOM 6752 O O . ARG A 1 860 ? 12.527 -7.348 -37.848 1.00 96.38 860 ARG A O 1
ATOM 6759 N N . LEU A 1 861 ? 13.175 -9.502 -37.782 1.00 95.94 861 LEU A N 1
ATOM 6760 C CA . LEU A 1 861 ? 14.087 -9.350 -36.646 1.00 95.94 861 LEU A CA 1
ATOM 6761 C C . LEU A 1 861 ? 15.470 -8.854 -37.085 1.00 95.94 861 LEU A C 1
ATOM 6763 O O . LEU A 1 861 ? 16.104 -8.108 -36.342 1.00 95.94 861 LEU A O 1
ATOM 6767 N N . GLU A 1 862 ? 15.907 -9.200 -38.297 1.00 96.69 862 GLU A N 1
ATOM 6768 C CA . GLU A 1 862 ? 17.219 -8.834 -38.845 1.00 96.69 862 GLU A CA 1
ATOM 6769 C C . GLU A 1 862 ? 17.527 -7.319 -38.783 1.00 96.69 862 GLU A C 1
ATOM 6771 O O . GLU A 1 862 ? 18.590 -6.964 -38.269 1.00 96.69 862 GLU A O 1
ATOM 6776 N N . PRO A 1 863 ? 16.623 -6.389 -39.166 1.00 96.94 863 PRO A N 1
ATOM 6777 C CA . PRO A 1 863 ? 16.884 -4.955 -39.014 1.00 96.94 863 PRO A CA 1
ATOM 6778 C C . PRO A 1 863 ? 17.111 -4.520 -37.560 1.00 96.94 863 PRO A C 1
ATOM 6780 O O . PRO A 1 863 ? 17.874 -3.590 -37.305 1.00 96.94 863 PRO A O 1
ATOM 6783 N N . GLN A 1 864 ? 16.476 -5.195 -36.598 1.00 96.12 864 GLN A N 1
ATOM 6784 C CA . GLN A 1 864 ? 16.601 -4.880 -35.172 1.00 96.12 864 GLN A CA 1
ATOM 6785 C C . GLN A 1 864 ? 17.936 -5.375 -34.616 1.00 96.12 864 GLN A C 1
ATOM 6787 O O . GLN A 1 864 ? 18.586 -4.673 -33.842 1.00 96.12 864 GLN A O 1
ATOM 6792 N N . VAL A 1 865 ? 18.383 -6.547 -35.068 1.00 95.56 865 VAL A N 1
ATOM 6793 C CA . VAL A 1 865 ? 19.726 -7.073 -34.792 1.00 95.56 865 VAL A CA 1
ATOM 6794 C C . VAL A 1 865 ? 20.789 -6.157 -35.390 1.00 95.56 865 VAL A C 1
ATOM 6796 O O . VAL A 1 865 ? 21.719 -5.770 -34.691 1.00 95.56 865 VAL A O 1
ATOM 6799 N N . ALA A 1 866 ? 20.619 -5.717 -36.639 1.00 95.44 866 ALA A N 1
ATOM 6800 C CA . ALA A 1 866 ? 21.534 -4.768 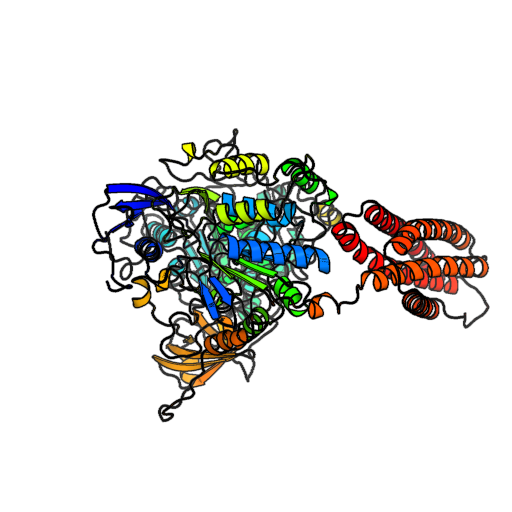-37.272 1.00 95.44 866 ALA A CA 1
ATOM 6801 C C . ALA A 1 866 ? 21.592 -3.422 -36.524 1.00 95.44 866 ALA A C 1
ATOM 6803 O O . ALA A 1 866 ? 22.653 -2.806 -36.427 1.00 95.44 866 ALA A O 1
ATOM 6804 N N . LYS A 1 867 ? 20.459 -2.971 -35.970 1.00 94.44 867 LYS A N 1
ATOM 6805 C CA . LYS A 1 867 ? 20.347 -1.717 -35.214 1.00 94.44 867 LYS A CA 1
ATOM 6806 C C . LYS A 1 867 ? 20.970 -1.792 -33.821 1.00 94.44 867 LYS A C 1
ATOM 6808 O O . LYS A 1 867 ? 21.627 -0.841 -33.401 1.00 94.44 867 LYS A O 1
ATOM 6813 N N . TYR A 1 868 ? 20.728 -2.874 -33.084 1.00 92.69 868 TYR A N 1
ATOM 6814 C CA . TYR A 1 868 ? 21.131 -2.989 -31.680 1.00 92.69 868 TYR A CA 1
ATOM 6815 C C . TYR A 1 868 ? 22.390 -3.815 -31.448 1.00 92.69 868 TYR A C 1
ATOM 6817 O O . TYR A 1 868 ? 22.984 -3.667 -30.385 1.00 92.69 868 TYR A O 1
ATOM 6825 N N . GLY A 1 869 ? 22.814 -4.606 -32.429 1.00 90.69 869 GLY A N 1
ATOM 6826 C CA . GLY A 1 869 ? 23.938 -5.526 -32.345 1.00 90.69 869 GLY A CA 1
ATOM 6827 C C . GLY A 1 869 ? 23.551 -6.901 -31.803 1.00 90.69 869 GLY A C 1
ATOM 6828 O O . GLY A 1 869 ? 22.462 -7.120 -31.269 1.00 90.69 869 GLY A O 1
ATOM 6829 N N . GLU A 1 870 ? 24.494 -7.832 -31.917 1.00 92.56 870 GLU A N 1
ATOM 6830 C CA . GLU A 1 870 ? 24.386 -9.182 -31.376 1.00 92.56 870 GLU A CA 1
ATOM 6831 C C . GLU A 1 870 ? 25.742 -9.746 -30.950 1.00 92.56 870 GLU A C 1
ATOM 6833 O O . GLU A 1 870 ? 26.796 -9.325 -31.431 1.00 92.56 870 GLU A O 1
ATOM 6838 N N . ASN A 1 871 ? 25.713 -10.759 -30.083 1.00 90.88 871 ASN A N 1
ATOM 6839 C CA . ASN A 1 871 ? 26.830 -11.687 -29.927 1.00 90.88 871 ASN A CA 1
ATOM 6840 C C . ASN A 1 871 ? 26.541 -12.963 -30.723 1.00 90.88 871 ASN A C 1
ATOM 6842 O O . ASN A 1 871 ? 26.054 -13.958 -30.177 1.00 90.88 871 ASN A O 1
ATOM 6846 N N . GLN A 1 872 ? 26.852 -12.906 -32.018 1.00 90.31 872 GLN A N 1
ATOM 6847 C CA . GLN A 1 872 ? 26.559 -13.978 -32.964 1.00 90.31 872 GLN A CA 1
ATOM 6848 C C . GLN A 1 872 ? 27.176 -15.316 -32.537 1.00 90.31 872 GLN A C 1
ATOM 6850 O O . GLN A 1 872 ? 26.503 -16.340 -32.541 1.00 90.31 872 GLN A O 1
ATOM 6855 N N . GLN A 1 873 ? 28.434 -15.321 -32.081 1.00 91.50 873 GLN A N 1
ATOM 6856 C CA . GLN A 1 873 ? 29.122 -16.549 -31.667 1.00 91.50 873 GLN A CA 1
ATOM 6857 C C . GLN A 1 873 ? 28.387 -17.263 -30.524 1.00 91.50 873 GLN A C 1
ATOM 6859 O O . GLN A 1 873 ? 28.217 -18.484 -30.552 1.00 91.50 873 GLN A O 1
ATOM 6864 N N . ARG A 1 874 ? 27.940 -16.508 -29.513 1.00 91.62 874 ARG A N 1
ATOM 6865 C CA . ARG A 1 874 ? 27.169 -17.059 -28.394 1.00 91.62 874 ARG A CA 1
ATOM 6866 C C . ARG A 1 874 ? 25.797 -17.547 -28.851 1.00 91.62 874 ARG A C 1
ATOM 6868 O O . ARG A 1 874 ? 25.411 -18.651 -28.464 1.00 91.62 874 ARG A O 1
ATOM 6875 N N . GLY A 1 875 ? 25.080 -16.731 -29.626 1.00 91.75 875 GLY A N 1
ATOM 6876 C CA . GLY A 1 875 ? 23.749 -17.068 -30.132 1.00 91.75 875 GLY A CA 1
ATOM 6877 C C . GLY A 1 875 ? 23.778 -18.345 -30.967 1.00 91.75 875 GLY A C 1
ATOM 6878 O O . GLY A 1 875 ? 23.065 -19.298 -30.657 1.00 91.75 875 GLY A O 1
ATOM 6879 N N . HIS A 1 876 ? 24.698 -18.409 -31.930 1.00 92.94 876 HIS A N 1
ATOM 6880 C CA . HIS A 1 876 ? 24.919 -19.558 -32.800 1.00 92.94 876 HIS A CA 1
ATOM 6881 C C . HIS A 1 876 ? 25.214 -20.834 -32.001 1.00 92.94 876 HIS A C 1
ATOM 6883 O O . HIS A 1 876 ? 24.574 -21.866 -32.197 1.00 92.94 876 HIS A O 1
ATOM 6889 N N . HIS A 1 877 ? 26.133 -20.759 -31.031 1.00 93.69 877 HIS A N 1
ATOM 6890 C CA . HIS A 1 877 ? 26.488 -21.901 -30.187 1.00 93.69 877 HIS A CA 1
ATOM 6891 C C . HIS A 1 877 ? 25.292 -22.441 -29.383 1.00 93.69 877 HIS A C 1
ATOM 6893 O O . HIS A 1 877 ? 25.063 -23.650 -29.345 1.00 93.69 877 HIS A O 1
ATOM 6899 N N . ARG A 1 878 ? 24.506 -21.555 -28.755 1.00 92.81 878 ARG A N 1
ATOM 6900 C CA . ARG A 1 878 ? 23.314 -21.939 -27.980 1.00 92.81 878 ARG A CA 1
ATOM 6901 C C . ARG A 1 878 ? 22.231 -22.549 -28.867 1.00 92.81 878 ARG A C 1
ATOM 6903 O O . ARG A 1 878 ? 21.666 -23.583 -28.507 1.00 92.81 878 ARG A O 1
ATOM 6910 N N . ALA A 1 879 ? 21.984 -21.943 -30.026 1.00 93.94 879 ALA A N 1
ATOM 6911 C CA . ALA A 1 879 ? 20.994 -22.410 -30.984 1.00 93.94 879 ALA A CA 1
ATOM 6912 C C . ALA A 1 879 ? 21.343 -23.797 -31.551 1.00 93.94 879 ALA A C 1
ATOM 6914 O O . ALA A 1 879 ? 20.455 -24.644 -31.678 1.00 93.94 879 ALA A O 1
ATOM 6915 N N . HIS A 1 880 ? 22.629 -24.053 -31.824 1.00 93.69 880 HIS A N 1
ATOM 6916 C CA . HIS A 1 880 ? 23.112 -25.344 -32.315 1.00 93.69 880 HIS A CA 1
ATOM 6917 C C . HIS A 1 880 ? 22.960 -26.460 -31.274 1.00 93.69 880 HIS A C 1
ATOM 6919 O O . HIS A 1 880 ? 22.431 -27.519 -31.600 1.00 93.69 880 HIS A O 1
ATOM 6925 N N . ILE A 1 881 ? 23.329 -26.209 -30.009 1.00 93.62 881 ILE A N 1
ATOM 6926 C CA . ILE A 1 881 ? 23.151 -27.189 -28.919 1.00 93.62 881 ILE A CA 1
ATOM 6927 C C . ILE A 1 881 ? 21.681 -27.598 -28.789 1.00 93.62 881 ILE A C 1
ATOM 6929 O O . ILE A 1 881 ? 21.370 -28.781 -28.667 1.00 93.62 881 ILE A O 1
ATOM 6933 N N . LEU A 1 882 ? 20.766 -26.623 -28.813 1.00 94.62 882 LEU A N 1
ATOM 6934 C CA . LEU A 1 882 ? 19.336 -26.904 -28.703 1.00 94.62 882 LEU A CA 1
ATOM 6935 C C . LEU A 1 882 ? 18.829 -27.731 -29.891 1.00 94.62 882 LEU A C 1
ATOM 6937 O O . LEU A 1 882 ? 18.034 -28.650 -29.705 1.00 94.62 882 LEU A O 1
ATOM 6941 N N . ARG A 1 883 ? 19.293 -27.415 -31.104 1.00 93.94 883 ARG A N 1
ATOM 6942 C CA . ARG A 1 883 ? 18.952 -28.164 -32.316 1.00 93.94 883 ARG A CA 1
ATOM 6943 C C . ARG A 1 883 ? 19.433 -29.609 -32.231 1.00 93.94 883 ARG A C 1
ATOM 6945 O O . ARG A 1 883 ? 18.636 -30.504 -32.473 1.00 93.94 883 ARG A O 1
ATOM 6952 N N . GLU A 1 884 ? 20.697 -29.837 -31.886 1.00 92.19 884 GLU A N 1
ATOM 6953 C CA . GLU A 1 884 ? 21.265 -31.189 -31.783 1.00 92.19 884 GLU A CA 1
ATOM 6954 C C . GLU A 1 884 ? 20.559 -32.032 -30.717 1.00 92.19 884 GLU A C 1
ATOM 6956 O O . GLU A 1 884 ? 20.341 -33.221 -30.926 1.00 92.19 884 GLU A O 1
ATOM 6961 N N . ALA A 1 885 ? 20.160 -31.417 -29.600 1.00 92.88 885 ALA A N 1
ATOM 6962 C CA . ALA A 1 885 ? 19.437 -32.108 -28.536 1.00 92.88 885 ALA A CA 1
ATOM 6963 C C . ALA A 1 885 ? 18.006 -32.516 -28.931 1.00 92.88 885 ALA A C 1
ATOM 6965 O O . ALA A 1 885 ? 17.507 -33.521 -28.432 1.00 92.88 885 ALA A O 1
ATOM 6966 N N . LEU A 1 886 ? 17.333 -31.733 -29.783 1.00 93.25 886 LEU A N 1
ATOM 6967 C CA . LEU A 1 886 ? 15.937 -31.971 -30.180 1.00 93.25 886 LEU A CA 1
ATOM 6968 C C . LEU A 1 886 ? 15.789 -32.723 -31.506 1.00 93.25 886 LEU A C 1
ATOM 6970 O O . LEU A 1 886 ? 14.739 -33.309 -31.750 1.00 93.25 886 LEU A O 1
ATOM 6974 N N . PHE A 1 887 ? 16.819 -32.700 -32.349 1.00 90.44 887 PHE A N 1
ATOM 6975 C CA . PHE A 1 887 ? 16.848 -33.361 -33.651 1.00 90.44 887 PHE A CA 1
ATOM 6976 C C . PHE A 1 887 ? 18.155 -34.157 -33.797 1.00 90.44 887 PHE A C 1
ATOM 6978 O O . PHE A 1 887 ? 19.003 -33.793 -34.623 1.00 90.44 887 PHE A O 1
ATOM 6985 N N . PRO A 1 888 ? 18.362 -35.204 -32.971 1.00 80.94 888 PRO A N 1
ATOM 6986 C CA . PRO A 1 888 ? 19.529 -36.066 -33.098 1.00 80.94 888 PRO A CA 1
ATOM 6987 C C . PRO A 1 888 ? 19.524 -36.784 -34.454 1.00 80.94 888 PRO A C 1
ATOM 6989 O O . PRO A 1 888 ? 18.493 -36.898 -35.119 1.00 80.94 888 PRO A O 1
ATOM 6992 N N . ALA A 1 889 ? 20.688 -37.283 -34.874 1.00 74.44 889 ALA A N 1
ATOM 6993 C CA . ALA A 1 889 ? 20.745 -38.155 -36.042 1.00 74.44 889 ALA A CA 1
ATOM 6994 C C . ALA A 1 889 ? 19.888 -39.414 -35.782 1.00 74.44 889 ALA A C 1
ATOM 6996 O O . ALA A 1 889 ? 19.993 -39.976 -34.690 1.00 74.44 889 ALA A O 1
ATOM 6997 N N . PRO A 1 890 ? 19.058 -39.856 -36.743 1.00 67.06 890 PRO A N 1
ATOM 6998 C CA . PRO A 1 890 ? 18.163 -40.991 -36.540 1.00 67.06 890 PRO A CA 1
ATOM 6999 C C . PRO A 1 890 ? 18.955 -42.268 -36.225 1.00 67.06 890 PRO A C 1
ATOM 7001 O O . PRO A 1 890 ? 19.906 -42.604 -36.934 1.00 67.06 890 PRO A O 1
ATOM 7004 N N . GLU A 1 891 ? 18.567 -42.975 -35.157 1.00 64.62 891 GLU A N 1
ATOM 7005 C CA . GLU A 1 891 ? 19.162 -44.269 -34.778 1.00 64.62 891 GLU A CA 1
ATOM 7006 C C . GLU A 1 891 ? 18.741 -45.397 -35.735 1.00 64.62 891 GLU A C 1
ATOM 7008 O O . GLU A 1 891 ? 19.497 -46.350 -35.933 1.00 64.62 891 GLU A O 1
ATOM 7013 N N . ASP A 1 892 ? 17.568 -45.267 -36.365 1.00 58.00 892 ASP A N 1
ATOM 7014 C CA . ASP A 1 892 ? 17.015 -46.231 -37.312 1.00 58.00 892 ASP A CA 1
ATOM 7015 C C . ASP A 1 892 ? 16.672 -45.541 -38.653 1.00 58.00 892 ASP A C 1
ATOM 7017 O O . ASP A 1 892 ? 15.856 -44.619 -38.672 1.00 58.00 892 ASP A O 1
ATOM 7021 N N . PRO A 1 893 ? 17.287 -45.927 -39.790 1.00 54.16 893 PRO A N 1
ATOM 7022 C CA . PRO A 1 893 ? 17.025 -45.310 -41.094 1.00 54.16 893 PRO A CA 1
ATOM 7023 C C . PRO A 1 893 ? 15.653 -45.651 -41.707 1.00 54.16 893 PRO A C 1
ATOM 7025 O O . PRO A 1 893 ? 15.322 -45.119 -42.771 1.00 54.16 893 PRO A O 1
ATOM 7028 N N . TRP A 1 894 ? 14.852 -46.535 -41.100 1.00 47.88 894 TRP A N 1
ATOM 7029 C CA . TRP A 1 894 ? 13.500 -46.836 -41.581 1.00 47.88 894 TRP A CA 1
ATOM 7030 C C . TRP A 1 894 ? 12.502 -45.778 -41.096 1.00 47.88 894 TRP A C 1
ATOM 7032 O O . TRP A 1 894 ? 11.830 -45.953 -40.082 1.00 47.88 894 TRP A O 1
ATOM 7042 N N . GLY A 1 895 ? 12.400 -44.683 -41.854 1.00 60.91 895 GLY A N 1
ATOM 7043 C CA . GLY A 1 895 ? 11.454 -43.607 -41.571 1.00 60.91 895 GLY A CA 1
ATOM 7044 C C . GLY A 1 895 ? 10.009 -44.098 -41.450 1.00 60.91 895 GLY A C 1
ATOM 7045 O O . GLY A 1 895 ? 9.550 -44.955 -42.211 1.00 60.91 895 GLY A O 1
ATOM 7046 N N . GLY A 1 896 ? 9.292 -43.572 -40.459 1.00 80.50 896 GLY A N 1
ATOM 7047 C CA . GLY A 1 896 ? 7.945 -44.023 -40.123 1.00 80.50 896 GLY A CA 1
ATOM 7048 C C . GLY A 1 896 ? 7.146 -43.010 -39.309 1.00 80.50 896 GLY A C 1
ATOM 7049 O O . GLY A 1 896 ? 7.657 -41.988 -38.859 1.00 80.50 896 GLY A O 1
ATOM 7050 N N . ALA A 1 897 ? 5.868 -43.324 -39.075 1.00 85.31 897 ALA A N 1
ATOM 7051 C CA . ALA A 1 897 ? 4.926 -42.436 -38.383 1.00 85.31 897 ALA A CA 1
ATOM 7052 C C . ALA A 1 897 ? 5.382 -42.015 -36.970 1.00 85.31 897 ALA A C 1
ATOM 7054 O O . ALA A 1 897 ? 4.953 -40.972 -36.475 1.00 85.31 897 ALA A O 1
ATOM 7055 N N . TYR A 1 898 ? 6.237 -42.818 -36.327 1.00 87.12 898 TYR A N 1
ATOM 7056 C CA . TYR A 1 898 ? 6.839 -42.501 -35.033 1.00 87.12 898 TYR A CA 1
ATOM 7057 C C . TYR A 1 898 ? 7.902 -41.398 -35.141 1.00 87.12 898 TYR A C 1
ATOM 7059 O O . TYR A 1 898 ? 7.819 -40.424 -34.402 1.00 87.12 898 TYR A O 1
ATOM 7067 N N . GLU A 1 899 ? 8.808 -41.469 -36.122 1.00 86.06 899 GLU A N 1
ATOM 7068 C CA . GLU A 1 899 ? 9.818 -40.426 -36.376 1.00 86.06 899 GLU A CA 1
ATOM 7069 C C . GLU A 1 899 ? 9.159 -39.080 -36.716 1.00 86.06 899 GLU A C 1
ATOM 7071 O O . GLU A 1 899 ? 9.574 -38.029 -36.230 1.00 86.06 899 GLU A O 1
ATOM 7076 N N . VAL A 1 900 ? 8.070 -39.103 -37.496 1.00 90.19 900 VAL A N 1
ATOM 7077 C CA . VAL A 1 900 ? 7.255 -37.905 -37.760 1.00 90.19 900 VAL A CA 1
ATOM 7078 C C . VAL A 1 900 ? 6.754 -37.294 -36.449 1.00 90.19 900 VAL A C 1
ATOM 7080 O O . VAL A 1 900 ? 6.810 -36.076 -36.267 1.00 90.19 900 VAL A O 1
ATOM 7083 N N . LEU A 1 901 ? 6.266 -38.124 -35.524 1.00 90.06 901 LEU A N 1
ATOM 7084 C CA . LEU A 1 901 ? 5.765 -37.662 -34.234 1.00 90.06 901 LEU A CA 1
ATOM 7085 C C . LEU A 1 901 ? 6.894 -37.112 -33.344 1.00 90.06 901 LEU A C 1
ATOM 7087 O O . LEU A 1 901 ? 6.704 -36.064 -32.725 1.00 90.06 901 LEU A O 1
ATOM 7091 N N . GLU A 1 902 ? 8.071 -37.744 -33.338 1.00 90.12 902 GLU A N 1
ATOM 7092 C CA . GLU A 1 902 ? 9.265 -37.245 -32.640 1.00 90.12 902 GLU A CA 1
ATOM 7093 C C . GLU A 1 902 ? 9.736 -35.898 -33.201 1.00 90.12 902 GLU A C 1
ATOM 7095 O O . GLU A 1 902 ? 9.964 -34.955 -32.440 1.00 90.12 902 GLU A O 1
ATOM 7100 N N . ALA A 1 903 ? 9.798 -35.748 -34.527 1.00 91.50 903 ALA A N 1
ATOM 7101 C CA . ALA A 1 903 ? 10.162 -34.488 -35.170 1.00 91.50 903 ALA A CA 1
ATOM 7102 C C . ALA A 1 903 ? 9.164 -33.365 -34.834 1.00 91.50 903 ALA A C 1
ATOM 7104 O O . ALA A 1 903 ? 9.564 -32.234 -34.542 1.00 91.50 903 ALA A O 1
ATOM 7105 N N . LEU A 1 904 ? 7.860 -33.666 -34.821 1.00 93.94 904 LEU A N 1
ATOM 7106 C CA . LEU A 1 904 ? 6.821 -32.716 -34.412 1.00 93.94 904 LEU A CA 1
ATOM 7107 C C . LEU A 1 904 ? 6.944 -32.334 -32.927 1.00 93.94 904 LEU A C 1
ATOM 7109 O O . LEU A 1 904 ? 6.785 -31.161 -32.582 1.00 93.94 904 LEU A O 1
ATOM 7113 N N . GLN A 1 905 ? 7.272 -33.284 -32.048 1.00 93.25 905 GLN A N 1
ATOM 7114 C CA . GLN A 1 905 ? 7.551 -33.003 -30.639 1.00 93.25 905 GLN A CA 1
ATOM 7115 C C . GLN A 1 905 ? 8.786 -32.102 -30.481 1.00 93.25 905 GLN A C 1
ATOM 7117 O O . GLN A 1 905 ? 8.723 -31.103 -29.758 1.00 93.25 905 GLN A O 1
ATOM 7122 N N . GLY A 1 906 ? 9.880 -32.402 -31.186 1.00 95.12 906 GLY A N 1
ATOM 7123 C CA . GLY A 1 906 ? 11.088 -31.575 -31.212 1.00 95.12 906 GLY A CA 1
ATOM 7124 C C . GLY A 1 906 ? 10.788 -30.143 -31.661 1.00 95.12 906 GLY A C 1
ATOM 7125 O O . GLY A 1 906 ? 11.176 -29.183 -30.990 1.00 95.12 906 GLY A O 1
ATOM 7126 N N . LEU A 1 907 ? 9.997 -29.979 -32.728 1.00 96.75 907 LEU A N 1
ATOM 7127 C CA . LEU A 1 907 ? 9.531 -28.669 -33.198 1.00 96.75 907 LEU A CA 1
ATOM 7128 C C . LEU A 1 907 ? 8.692 -27.938 -32.145 1.00 96.75 907 LEU A C 1
A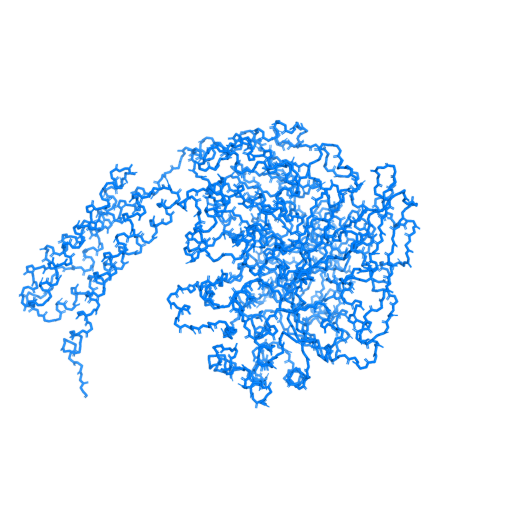TOM 7130 O O . LEU A 1 907 ? 8.870 -26.735 -31.955 1.00 96.75 907 LEU A O 1
ATOM 7134 N N . ALA A 1 908 ? 7.805 -28.636 -31.433 1.00 96.00 908 ALA A N 1
ATOM 7135 C CA . ALA A 1 908 ? 6.983 -28.025 -30.390 1.00 96.00 908 ALA A CA 1
ATOM 7136 C C . ALA A 1 908 ? 7.841 -27.426 -29.262 1.00 96.00 908 ALA A C 1
ATOM 7138 O O . ALA A 1 908 ? 7.574 -26.305 -28.816 1.00 96.00 908 ALA A O 1
ATOM 7139 N N . VAL A 1 909 ? 8.890 -28.139 -28.837 1.00 96.38 909 VAL A N 1
ATOM 7140 C CA . VAL A 1 909 ? 9.838 -27.663 -27.817 1.00 96.38 909 VAL A CA 1
ATOM 7141 C C . VAL A 1 909 ? 10.691 -26.510 -28.353 1.00 96.38 909 VAL A C 1
ATOM 7143 O O . VAL A 1 909 ? 10.827 -25.488 -27.678 1.00 96.38 909 VAL A O 1
ATOM 7146 N N . TYR A 1 910 ? 11.210 -26.622 -29.580 1.00 97.56 910 TYR A N 1
ATOM 7147 C CA . TYR A 1 910 ? 12.042 -25.581 -30.193 1.00 97.56 910 TYR A CA 1
ATOM 7148 C C . TYR A 1 910 ? 11.272 -24.261 -30.358 1.00 97.56 910 TYR A C 1
ATOM 7150 O O . TYR A 1 910 ? 11.742 -23.190 -29.972 1.00 97.56 910 TYR A O 1
ATOM 7158 N N . LEU A 1 911 ? 10.033 -24.330 -30.852 1.00 97.94 911 LEU A N 1
ATOM 7159 C CA . LEU A 1 911 ? 9.154 -23.166 -30.980 1.00 97.94 911 LEU A CA 1
ATOM 7160 C C . LEU A 1 911 ? 8.790 -22.561 -29.616 1.00 97.94 911 LEU A C 1
ATOM 7162 O O . LEU A 1 911 ? 8.645 -21.342 -29.505 1.00 97.94 911 LEU A O 1
ATOM 7166 N N . ALA A 1 912 ? 8.648 -23.386 -28.573 1.00 95.94 912 ALA A N 1
ATOM 7167 C CA . ALA A 1 912 ? 8.413 -22.898 -27.218 1.00 95.94 912 ALA A CA 1
ATOM 7168 C C . ALA A 1 912 ? 9.609 -22.107 -26.675 1.00 95.94 912 ALA A C 1
ATOM 7170 O O . ALA A 1 912 ? 9.404 -21.047 -26.083 1.00 95.94 912 ALA A O 1
ATOM 7171 N N . HIS A 1 913 ? 10.833 -22.572 -26.938 1.00 95.75 913 HIS A N 1
ATOM 7172 C CA . HIS A 1 913 ? 12.053 -21.854 -26.577 1.00 95.75 913 HIS A CA 1
ATOM 7173 C C . HIS A 1 913 ? 12.105 -20.464 -27.230 1.00 95.75 913 HIS A C 1
ATOM 7175 O O . HIS A 1 913 ? 12.242 -19.466 -26.522 1.00 95.75 913 HIS A O 1
ATOM 7181 N N . ILE A 1 914 ? 11.897 -20.374 -28.551 1.00 96.94 914 ILE A N 1
ATOM 7182 C CA . ILE A 1 914 ? 11.897 -19.079 -29.256 1.00 96.94 914 ILE A CA 1
ATOM 7183 C C . ILE A 1 914 ? 10.799 -18.162 -28.704 1.00 96.94 914 ILE A C 1
ATOM 7185 O O . ILE A 1 914 ? 11.036 -16.976 -28.485 1.00 96.94 914 ILE A O 1
ATOM 7189 N N . GLN A 1 915 ? 9.603 -18.690 -28.427 1.00 96.31 915 GLN A N 1
ATOM 7190 C CA . GLN A 1 915 ? 8.515 -17.890 -27.861 1.00 96.31 915 GLN A CA 1
ATOM 7191 C C . GLN A 1 915 ? 8.875 -17.278 -26.509 1.00 96.31 915 GLN A C 1
ATOM 7193 O O . GLN A 1 915 ? 8.577 -16.101 -26.285 1.00 96.31 915 GLN A O 1
ATOM 7198 N N . SER A 1 916 ? 9.523 -18.030 -25.621 1.00 93.19 916 SER A N 1
ATOM 7199 C CA . SER A 1 916 ? 10.011 -17.489 -24.351 1.00 93.19 916 SER A CA 1
ATOM 7200 C C . SER A 1 916 ? 11.036 -16.372 -24.572 1.00 93.19 916 SER A C 1
ATOM 7202 O O . SER A 1 916 ? 10.919 -15.312 -23.954 1.00 93.19 916 SER A O 1
ATOM 7204 N N . SER A 1 917 ? 11.975 -16.557 -25.502 1.00 93.75 917 SER A N 1
ATOM 7205 C CA . SER A 1 917 ? 12.996 -15.553 -25.825 1.00 93.75 917 SER A CA 1
ATOM 7206 C C . SER A 1 917 ? 12.389 -14.268 -26.405 1.00 93.75 917 SER A C 1
ATOM 7208 O O . SER A 1 917 ? 12.691 -13.176 -25.922 1.00 93.75 917 SER A O 1
ATOM 7210 N N . VAL A 1 918 ? 11.448 -14.390 -27.348 1.00 95.81 918 VAL A N 1
ATOM 7211 C CA . VAL A 1 918 ? 10.706 -13.263 -27.945 1.00 95.81 918 VAL A CA 1
ATOM 7212 C C . VAL A 1 918 ? 9.838 -12.538 -26.912 1.00 95.81 918 VAL A C 1
ATOM 7214 O O . VAL A 1 918 ? 9.731 -11.315 -26.941 1.00 95.81 918 VAL A O 1
ATOM 7217 N N . THR A 1 919 ? 9.236 -13.259 -25.962 1.00 92.94 919 THR A N 1
ATOM 7218 C CA . THR A 1 919 ? 8.399 -12.652 -24.909 1.00 92.94 919 THR A CA 1
ATOM 7219 C C . THR A 1 919 ? 9.193 -11.665 -24.051 1.00 92.94 919 THR A C 1
ATOM 7221 O O . THR A 1 919 ? 8.691 -10.589 -23.736 1.00 92.94 919 THR A O 1
ATOM 7224 N N . ALA A 1 920 ? 10.450 -11.981 -23.730 1.00 90.31 920 ALA A N 1
ATOM 7225 C CA . ALA A 1 920 ? 11.320 -11.092 -22.961 1.00 90.31 920 ALA A CA 1
ATOM 7226 C C . ALA A 1 920 ? 11.770 -9.837 -23.740 1.00 90.31 920 ALA A C 1
ATOM 7228 O O . ALA A 1 920 ? 12.146 -8.841 -23.121 1.00 90.31 920 ALA A O 1
ATOM 7229 N N . LEU A 1 921 ? 11.705 -9.851 -25.077 1.00 94.19 921 LEU A N 1
ATOM 7230 C CA . LEU A 1 921 ? 12.066 -8.698 -25.908 1.00 94.19 921 LEU A CA 1
ATOM 7231 C C . LEU A 1 921 ? 10.981 -7.617 -25.942 1.00 94.19 921 LEU A C 1
ATOM 7233 O O . LEU A 1 921 ? 11.316 -6.452 -26.140 1.00 94.19 921 LEU A O 1
ATOM 7237 N N . LEU A 1 922 ? 9.706 -7.957 -25.720 1.00 90.50 922 LEU A N 1
ATOM 7238 C CA . LEU A 1 922 ? 8.611 -6.983 -25.820 1.00 90.50 922 LEU A CA 1
ATOM 7239 C C . LEU A 1 922 ? 8.755 -5.825 -24.809 1.00 90.50 922 LEU A C 1
ATOM 7241 O O . LEU A 1 922 ? 8.751 -4.672 -25.245 1.00 90.50 922 LEU A O 1
ATOM 7245 N N . PRO A 1 923 ? 8.975 -6.074 -23.499 1.00 88.00 923 PRO A N 1
ATOM 7246 C CA . PRO A 1 923 ? 9.241 -4.997 -22.545 1.00 88.00 923 PRO A CA 1
ATOM 7247 C C . PRO A 1 923 ? 10.486 -4.179 -22.895 1.00 88.00 923 PRO A C 1
ATOM 7249 O O . PRO A 1 923 ? 10.504 -2.970 -22.687 1.00 88.00 923 PRO A O 1
ATOM 7252 N N . ALA A 1 924 ? 11.529 -4.820 -23.434 1.00 89.44 924 ALA A N 1
ATOM 7253 C CA . ALA A 1 924 ? 12.758 -4.133 -23.821 1.00 89.44 924 ALA A CA 1
ATOM 7254 C C . ALA A 1 924 ? 12.526 -3.186 -25.010 1.00 89.44 924 ALA A C 1
ATOM 7256 O O . ALA A 1 924 ? 12.957 -2.037 -24.961 1.00 89.44 924 ALA A O 1
ATOM 7257 N N . ALA A 1 925 ? 11.802 -3.636 -26.038 1.00 90.25 925 ALA A N 1
ATOM 7258 C CA . ALA A 1 925 ? 11.434 -2.824 -27.195 1.00 90.25 925 ALA A CA 1
ATOM 7259 C C . ALA A 1 925 ? 10.556 -1.626 -26.795 1.00 90.25 925 ALA A C 1
ATOM 7261 O O . ALA A 1 925 ? 10.811 -0.497 -27.215 1.00 90.25 925 ALA A O 1
ATOM 7262 N N . GLN A 1 926 ? 9.579 -1.848 -25.910 1.00 87.12 926 GLN A N 1
ATOM 7263 C CA . GLN A 1 926 ? 8.736 -0.777 -25.374 1.00 87.12 926 GLN A CA 1
ATOM 7264 C C . GLN A 1 926 ? 9.530 0.207 -24.510 1.00 87.12 926 GLN A C 1
ATOM 7266 O O . GLN A 1 926 ? 9.358 1.412 -24.652 1.00 87.12 926 GLN A O 1
ATOM 7271 N N . ALA A 1 927 ? 10.451 -0.271 -23.669 1.00 85.19 927 ALA A N 1
ATOM 7272 C CA . ALA A 1 927 ? 11.316 0.591 -22.863 1.00 85.19 927 ALA A CA 1
ATOM 7273 C C . ALA A 1 927 ? 12.310 1.421 -23.702 1.00 85.19 927 ALA A C 1
ATOM 7275 O O . ALA A 1 927 ? 12.796 2.445 -23.224 1.00 85.19 927 ALA A O 1
ATOM 7276 N N . LEU A 1 928 ? 12.609 0.992 -24.933 1.00 87.25 928 LEU A N 1
ATOM 7277 C CA . LEU A 1 928 ? 13.406 1.736 -25.917 1.00 87.25 928 LEU A CA 1
ATOM 7278 C C . LEU A 1 928 ? 12.571 2.722 -26.750 1.00 87.25 928 LEU A C 1
ATOM 7280 O O . LEU A 1 928 ? 13.144 3.492 -27.519 1.00 87.25 928 LEU A O 1
ATOM 7284 N N . TRP A 1 929 ? 11.241 2.688 -26.609 1.00 86.31 929 TRP A N 1
ATOM 7285 C CA . TRP A 1 929 ? 10.267 3.423 -27.424 1.00 86.31 929 TRP A CA 1
ATOM 7286 C C . TRP A 1 929 ? 10.456 3.234 -28.932 1.00 86.31 929 TRP A C 1
ATOM 7288 O O . TRP A 1 929 ? 10.203 4.140 -29.727 1.00 86.31 929 TRP A O 1
ATOM 7298 N N . ASP A 1 930 ? 10.905 2.048 -29.332 1.00 91.25 930 ASP A N 1
ATOM 7299 C CA . ASP A 1 930 ? 11.140 1.721 -30.729 1.00 91.25 930 ASP A CA 1
ATOM 7300 C C . ASP A 1 930 ? 9.919 1.009 -31.317 1.00 91.25 930 ASP A C 1
ATOM 7302 O O . ASP A 1 930 ? 9.724 -0.191 -31.124 1.00 91.25 930 ASP A O 1
ATOM 7306 N N . GLN A 1 931 ? 9.094 1.763 -32.045 1.00 91.44 931 GLN A N 1
ATOM 7307 C CA . GLN A 1 931 ? 7.889 1.243 -32.694 1.00 91.44 931 GLN A CA 1
ATOM 7308 C C . GLN A 1 931 ? 8.186 0.126 -33.698 1.00 91.44 931 GLN A C 1
ATOM 7310 O O . GLN A 1 931 ? 7.418 -0.829 -33.800 1.00 91.44 931 GLN A O 1
ATOM 7315 N N . GLU A 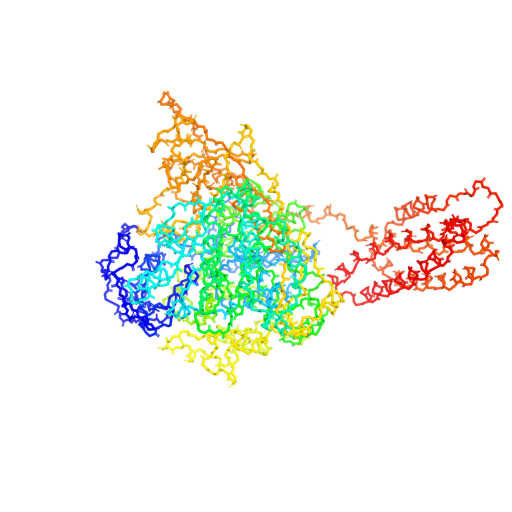1 932 ? 9.293 0.222 -34.437 1.00 94.94 932 GLU A N 1
ATOM 7316 C CA . GLU A 1 932 ? 9.666 -0.802 -35.415 1.00 94.94 932 GLU A CA 1
ATOM 7317 C C . GLU A 1 932 ? 10.080 -2.086 -34.700 1.00 94.94 932 GLU A C 1
ATOM 7319 O O . GLU A 1 932 ? 9.686 -3.181 -35.112 1.00 94.94 932 GLU A O 1
ATOM 7324 N N . PHE A 1 933 ? 10.808 -1.956 -33.589 1.00 95.94 933 PHE A N 1
ATOM 7325 C CA . PHE A 1 933 ? 11.191 -3.103 -32.777 1.00 95.94 933 PHE A CA 1
ATOM 7326 C C . PHE A 1 933 ? 9.977 -3.754 -32.101 1.00 95.94 933 PHE A C 1
ATOM 7328 O O . PHE A 1 933 ? 9.835 -4.976 -32.150 1.00 95.94 933 PHE A O 1
ATOM 7335 N N . VAL A 1 934 ? 9.058 -2.962 -31.537 1.00 93.06 934 VAL A N 1
ATOM 7336 C CA . VAL A 1 934 ? 7.797 -3.472 -30.973 1.00 93.06 934 VAL A CA 1
ATOM 7337 C C . VAL A 1 934 ? 7.010 -4.234 -32.042 1.00 93.06 934 VAL A C 1
ATOM 7339 O O . VAL A 1 934 ? 6.655 -5.392 -31.825 1.00 93.06 934 VAL A O 1
ATOM 7342 N N . ALA A 1 935 ? 6.830 -3.649 -33.229 1.00 95.00 935 ALA A N 1
ATOM 7343 C CA . ALA A 1 935 ? 6.117 -4.290 -34.332 1.00 95.00 935 ALA A CA 1
ATOM 7344 C C . ALA A 1 935 ? 6.798 -5.587 -34.815 1.00 95.00 935 ALA A C 1
ATOM 7346 O O . ALA A 1 935 ? 6.117 -6.552 -35.182 1.00 95.00 935 ALA A O 1
ATOM 7347 N N . ALA A 1 936 ? 8.135 -5.641 -34.811 1.00 96.75 936 ALA A N 1
ATOM 7348 C CA . ALA A 1 936 ? 8.889 -6.848 -35.141 1.00 96.75 936 ALA A CA 1
ATOM 7349 C C . ALA A 1 936 ? 8.659 -7.964 -34.106 1.00 96.75 936 ALA A C 1
ATOM 7351 O O . ALA A 1 936 ? 8.383 -9.106 -34.483 1.00 96.75 936 ALA A O 1
ATOM 7352 N N . VAL A 1 937 ? 8.700 -7.631 -32.812 1.00 96.06 937 VAL A N 1
ATOM 7353 C CA . VAL A 1 937 ? 8.458 -8.582 -31.715 1.00 96.06 937 VAL A CA 1
ATOM 7354 C C . VAL A 1 937 ? 7.013 -9.087 -31.724 1.00 96.06 937 VAL A C 1
ATOM 7356 O O . VAL A 1 937 ? 6.786 -10.295 -31.651 1.00 96.06 937 VAL A O 1
ATOM 7359 N N . GLU A 1 938 ? 6.026 -8.204 -31.878 1.00 94.75 938 GLU A N 1
ATOM 7360 C CA . GLU A 1 938 ? 4.609 -8.584 -31.964 1.00 94.75 938 GLU A CA 1
ATOM 7361 C C . GLU A 1 938 ? 4.328 -9.478 -33.178 1.00 94.75 938 GLU A C 1
ATOM 7363 O O . GLU A 1 938 ? 3.575 -10.457 -33.088 1.00 94.75 938 GLU A O 1
ATOM 7368 N N . ASN A 1 939 ? 4.972 -9.198 -34.318 1.00 96.69 939 ASN A N 1
ATOM 7369 C CA . ASN A 1 939 ? 4.883 -10.078 -35.474 1.00 96.69 939 ASN A CA 1
ATOM 7370 C C . ASN A 1 939 ? 5.476 -11.461 -35.185 1.00 96.69 939 ASN A C 1
ATOM 7372 O O . ASN A 1 939 ? 4.819 -12.460 -35.483 1.00 96.69 939 ASN A O 1
ATOM 7376 N N . ALA A 1 940 ? 6.660 -11.527 -34.568 1.00 97.38 940 ALA A N 1
ATOM 7377 C CA . ALA A 1 940 ? 7.292 -12.787 -34.192 1.00 97.38 940 ALA A CA 1
ATOM 7378 C C . ALA A 1 940 ? 6.400 -13.606 -33.245 1.00 97.38 940 ALA A C 1
ATOM 7380 O O . ALA A 1 940 ? 6.183 -14.797 -33.475 1.00 97.38 940 ALA A O 1
ATOM 7381 N N . GLN A 1 941 ? 5.774 -12.968 -32.250 1.00 95.62 941 GLN A N 1
ATOM 7382 C CA . GLN A 1 941 ? 4.781 -13.619 -31.388 1.00 95.62 941 GLN A CA 1
ATOM 7383 C C . GLN A 1 941 ? 3.596 -14.179 -32.192 1.00 95.62 941 GLN A C 1
ATOM 7385 O O . GLN A 1 941 ? 3.157 -15.306 -31.954 1.00 95.62 941 GLN A O 1
ATOM 7390 N N . GLY A 1 942 ? 3.085 -13.427 -33.172 1.00 95.38 942 GLY A N 1
ATOM 7391 C CA . GLY A 1 942 ? 2.032 -13.885 -34.082 1.00 95.38 942 GLY A CA 1
ATOM 7392 C C . GLY A 1 942 ? 2.440 -15.101 -34.921 1.00 95.38 942 GLY A C 1
ATOM 7393 O O . GLY A 1 942 ? 1.678 -16.067 -35.013 1.00 95.38 942 GLY A O 1
ATOM 7394 N N . CYS A 1 943 ? 3.644 -15.080 -35.493 1.00 97.38 943 CYS A N 1
ATOM 7395 C CA . CYS A 1 943 ? 4.217 -16.189 -36.254 1.00 97.38 943 CYS A CA 1
ATOM 7396 C C . CYS A 1 943 ? 4.372 -17.445 -35.384 1.00 97.38 943 CYS A C 1
ATOM 7398 O O . CYS A 1 943 ? 3.893 -18.514 -35.764 1.00 97.38 943 CYS A O 1
ATOM 7400 N N . LEU A 1 944 ? 4.943 -17.311 -34.184 1.00 97.31 944 LEU A N 1
ATOM 7401 C CA . LEU A 1 944 ? 5.147 -18.418 -33.244 1.00 97.31 944 LEU A CA 1
ATOM 7402 C C . LEU A 1 944 ? 3.829 -19.041 -32.788 1.00 97.31 944 LEU A C 1
ATOM 7404 O O . LEU A 1 944 ? 3.712 -20.266 -32.787 1.00 97.31 944 LEU A O 1
ATOM 7408 N N . ARG A 1 945 ? 2.806 -18.229 -32.480 1.00 94.75 945 ARG A N 1
ATOM 7409 C CA . ARG A 1 945 ? 1.463 -18.740 -32.150 1.00 94.75 945 ARG A CA 1
ATOM 7410 C C . ARG A 1 945 ? 0.895 -19.612 -33.270 1.00 94.75 945 ARG A C 1
ATOM 7412 O O . ARG A 1 945 ? 0.388 -20.694 -32.992 1.00 94.75 945 ARG A O 1
ATOM 7419 N N . ARG A 1 946 ? 1.010 -19.172 -34.529 1.00 96.19 946 ARG A N 1
ATOM 7420 C CA . ARG A 1 946 ? 0.523 -19.926 -35.700 1.00 96.19 946 ARG A CA 1
ATOM 7421 C C . ARG A 1 946 ? 1.289 -21.234 -35.899 1.00 96.19 946 ARG A C 1
ATOM 7423 O O . ARG A 1 946 ? 0.658 -22.273 -36.068 1.00 96.19 946 ARG A O 1
ATOM 7430 N N . MET A 1 947 ? 2.624 -21.186 -35.851 1.00 97.94 947 MET A N 1
ATOM 7431 C CA . MET A 1 947 ? 3.464 -22.377 -36.023 1.00 97.94 947 MET A CA 1
ATOM 7432 C C . MET A 1 947 ? 3.194 -23.408 -34.922 1.00 97.94 947 MET A C 1
ATOM 7434 O O . MET A 1 947 ? 2.943 -24.572 -35.220 1.00 97.94 947 MET A O 1
ATOM 7438 N N . ARG A 1 948 ? 3.148 -22.977 -33.654 1.00 96.94 948 ARG A N 1
ATOM 7439 C CA . ARG A 1 948 ? 2.855 -23.867 -32.522 1.00 96.94 948 ARG A CA 1
ATOM 7440 C C . ARG A 1 948 ? 1.468 -24.489 -32.612 1.00 96.94 948 ARG A C 1
ATOM 7442 O O . ARG A 1 948 ? 1.340 -25.680 -32.359 1.00 96.94 948 ARG A O 1
ATOM 7449 N N . ALA A 1 949 ? 0.448 -23.711 -32.977 1.00 95.56 949 ALA A N 1
ATOM 7450 C CA . ALA A 1 949 ? -0.909 -24.231 -33.122 1.00 95.56 949 ALA A CA 1
ATOM 7451 C C . ALA A 1 949 ? -0.974 -25.358 -34.164 1.00 95.56 949 ALA A C 1
ATOM 7453 O O . ALA A 1 949 ? -1.568 -26.400 -33.897 1.00 95.56 949 ALA A O 1
ATOM 7454 N N . TRP A 1 950 ? -0.315 -25.184 -35.316 1.00 97.31 950 TRP A N 1
ATOM 7455 C CA . TRP A 1 950 ? -0.257 -26.228 -36.338 1.00 97.31 950 TRP A CA 1
ATOM 7456 C C . TRP A 1 950 ? 0.502 -27.466 -35.848 1.00 97.31 950 TRP A C 1
ATOM 7458 O O . TRP A 1 950 ? -0.031 -28.568 -35.933 1.00 97.31 950 TRP A O 1
ATOM 7468 N N . VAL A 1 951 ? 1.697 -27.295 -35.266 1.00 97.19 951 VAL A N 1
ATOM 7469 C CA . VAL A 1 951 ? 2.506 -28.424 -34.768 1.00 97.19 951 VAL A CA 1
ATOM 7470 C C . VAL A 1 951 ? 1.734 -29.228 -33.721 1.00 97.19 951 VAL A C 1
ATOM 7472 O O . VAL A 1 951 ? 1.625 -30.446 -33.838 1.00 97.19 951 VAL A O 1
ATOM 7475 N N . MET A 1 952 ? 1.127 -28.555 -32.738 1.00 96.19 952 MET A N 1
ATOM 7476 C CA . MET A 1 952 ? 0.345 -29.228 -31.698 1.00 96.19 952 MET A CA 1
ATOM 7477 C C . MET A 1 952 ? -0.871 -29.960 -32.271 1.00 96.19 952 MET A C 1
ATOM 7479 O O . MET A 1 952 ? -1.175 -31.065 -31.829 1.00 96.19 952 MET A O 1
ATOM 7483 N N . GLN A 1 953 ? -1.538 -29.400 -33.284 1.00 95.88 953 GLN A N 1
ATOM 7484 C CA . GLN A 1 953 ? -2.637 -30.086 -33.962 1.00 95.88 953 GLN A CA 1
ATOM 7485 C C . GLN A 1 953 ? -2.172 -31.386 -34.629 1.00 95.88 953 GLN A C 1
ATOM 7487 O O . GLN A 1 953 ? -2.829 -32.416 -34.493 1.00 95.88 953 GLN A O 1
ATOM 7492 N N . GLN A 1 954 ? -1.033 -31.360 -35.322 1.00 95.44 954 GLN A N 1
ATOM 7493 C CA . GLN A 1 954 ? -0.503 -32.534 -36.017 1.00 95.44 954 GLN A CA 1
ATOM 7494 C C . GLN A 1 954 ? -0.051 -33.626 -35.038 1.00 95.44 954 GLN A C 1
ATOM 7496 O O . GLN A 1 954 ? -0.294 -34.805 -35.303 1.00 95.44 954 GLN A O 1
ATOM 7501 N N . VAL A 1 955 ? 0.516 -33.238 -33.887 1.00 94.19 955 VAL A N 1
ATOM 7502 C CA . VAL A 1 955 ? 0.801 -34.149 -32.764 1.00 94.19 955 VAL A CA 1
ATOM 7503 C C . VAL A 1 955 ? -0.485 -34.828 -32.290 1.00 94.19 955 VAL A C 1
ATOM 7505 O O . VAL A 1 955 ? -0.540 -36.056 -32.231 1.00 94.19 955 VAL A O 1
ATOM 7508 N N . MET A 1 956 ? -1.544 -34.062 -32.004 1.00 93.38 956 MET A N 1
ATOM 7509 C CA . MET A 1 956 ? -2.803 -34.629 -31.502 1.00 93.38 956 MET A CA 1
ATOM 7510 C C . MET A 1 956 ? -3.449 -35.604 -32.493 1.00 93.38 956 MET A C 1
ATOM 7512 O O . MET A 1 956 ? -3.911 -36.665 -32.086 1.00 93.38 956 MET A O 1
ATOM 7516 N N . VAL A 1 957 ? -3.465 -35.262 -33.786 1.00 92.50 957 VAL A N 1
ATOM 7517 C CA . VAL A 1 957 ? -4.114 -36.073 -34.831 1.00 92.50 957 VAL A CA 1
ATOM 7518 C C . VAL A 1 957 ? -3.412 -37.417 -35.044 1.00 92.50 957 VAL A C 1
ATOM 7520 O O . VAL A 1 957 ? -4.090 -38.413 -35.273 1.00 92.50 957 VAL A O 1
ATOM 7523 N N . ARG A 1 958 ? -2.077 -37.465 -34.951 1.00 91.50 958 ARG A N 1
ATOM 7524 C CA . ARG A 1 958 ? -1.289 -38.690 -35.196 1.00 91.50 958 ARG A CA 1
ATOM 7525 C C . ARG A 1 958 ? -1.160 -39.585 -33.967 1.00 91.50 958 ARG A C 1
ATOM 7527 O O . ARG A 1 958 ? -0.982 -40.791 -34.113 1.00 91.50 958 ARG A O 1
ATOM 7534 N N . SER A 1 959 ? -1.248 -39.009 -32.766 1.00 92.69 959 SER A N 1
ATOM 7535 C CA . SER A 1 959 ? -0.904 -39.706 -31.518 1.00 92.69 959 SER A CA 1
ATOM 7536 C C . SER A 1 959 ? -1.625 -41.051 -31.318 1.00 92.69 959 SER A C 1
ATOM 7538 O O . SER A 1 959 ? -0.932 -42.026 -31.038 1.00 92.69 959 SER A O 1
ATOM 7540 N N . PRO A 1 960 ? -2.960 -41.184 -31.480 1.00 90.25 960 PRO A N 1
ATOM 7541 C CA . PRO A 1 960 ? -3.644 -42.450 -31.188 1.00 90.25 960 PRO A CA 1
ATOM 7542 C C . PRO A 1 960 ? -3.189 -43.622 -32.071 1.00 90.25 960 PRO A C 1
ATOM 7544 O O . PRO A 1 960 ? -3.033 -44.741 -31.582 1.00 90.25 960 PRO A O 1
ATOM 7547 N N . GLN A 1 961 ? -2.967 -43.363 -33.363 1.00 87.94 961 GLN A N 1
ATOM 7548 C CA . GLN A 1 961 ? -2.567 -44.364 -34.352 1.00 87.94 961 GLN A CA 1
ATOM 7549 C C . GLN A 1 961 ? -1.071 -44.664 -34.267 1.00 87.94 961 GLN A C 1
ATOM 7551 O O . GLN A 1 961 ? -0.690 -45.831 -34.269 1.00 87.94 961 GLN A O 1
ATOM 7556 N N . THR A 1 962 ? -0.228 -43.633 -34.152 1.00 89.62 962 THR A N 1
ATOM 7557 C CA . THR A 1 962 ? 1.228 -43.799 -34.045 1.00 89.62 962 THR A CA 1
ATOM 7558 C C . THR A 1 962 ? 1.630 -44.502 -32.747 1.00 89.62 962 THR A C 1
ATOM 7560 O O . THR A 1 962 ? 2.537 -45.329 -32.762 1.00 89.62 962 THR A O 1
ATOM 7563 N N . LEU A 1 963 ? 0.952 -44.212 -31.629 1.00 89.88 963 LEU A N 1
ATOM 7564 C CA . LEU A 1 963 ? 1.255 -44.800 -30.317 1.00 89.88 963 LEU A CA 1
ATOM 7565 C C . LEU A 1 963 ? 0.530 -46.128 -30.052 1.00 89.88 963 LEU A C 1
ATOM 7567 O O . LEU A 1 963 ? 0.646 -46.667 -28.954 1.00 89.88 963 LEU A O 1
ATOM 7571 N N . LEU A 1 964 ? -0.208 -46.652 -31.038 1.00 87.62 964 LEU A N 1
ATOM 7572 C CA . LEU A 1 964 ? -0.904 -47.940 -30.958 1.00 87.62 964 LEU A CA 1
ATOM 7573 C C . LEU A 1 964 ? -1.791 -48.066 -29.703 1.00 87.62 964 LEU A C 1
ATOM 7575 O O . LEU A 1 964 ? -1.729 -49.080 -29.008 1.00 87.62 964 LEU A O 1
ATOM 7579 N N . VAL A 1 965 ? -2.600 -47.040 -29.397 1.00 77.44 965 VAL A N 1
ATOM 7580 C CA . VAL A 1 965 ? -3.457 -47.019 -28.196 1.00 77.44 965 VAL A CA 1
ATOM 7581 C C . VAL A 1 965 ? -4.438 -48.205 -28.243 1.00 77.44 965 VAL A C 1
ATOM 7583 O O . VAL A 1 965 ? -5.314 -48.218 -29.114 1.00 77.44 965 VAL A O 1
ATOM 7586 N N . PRO A 1 966 ? -4.309 -49.213 -27.356 1.00 74.75 966 PRO A N 1
ATOM 7587 C CA . PRO A 1 966 ? -5.216 -50.353 -27.350 1.00 74.75 966 PRO A CA 1
ATOM 7588 C C . PRO A 1 966 ? -6.607 -49.923 -26.868 1.00 74.75 966 PRO A C 1
ATOM 7590 O O . PRO A 1 966 ? -6.724 -49.056 -25.999 1.00 74.75 966 PRO A O 1
ATOM 7593 N N . VAL A 1 967 ? -7.645 -50.529 -27.456 1.00 71.56 967 VAL A N 1
ATOM 7594 C CA . VAL A 1 967 ? -9.060 -50.327 -27.087 1.00 71.56 967 VAL A CA 1
ATOM 7595 C C . VAL A 1 967 ? -9.397 -51.050 -25.793 1.00 71.56 967 VAL A C 1
ATOM 7597 O O . VAL A 1 967 ? -8.986 -52.228 -25.666 1.00 71.56 967 VAL A O 1
#

Secondary structure (DSSP, 8-state):
--TTPPPSEESS-TTTSSS-S----SSSPPP---EEESS--SEEEEEE--SSTT--EEEEEEETTEEEEEEE-TT-TTTTT---HHHHHGGGGTT-TTB--S-EEEETTEEEE--HHHHHHHHHHHHHHHHHHS-GGGEEEEE-S-S-HHHHHHHHIIIIIIS----EEETHHHHHHHHHHHHHHHHSSS--SS-TTHHHH-SEEEEES--HHHH-HHHHHHHHHHHHSSSPPEEEEE-SB--TTGGG-SEEE-PPTT-HHHHHHHHHHHHHHTT-S-HHHHHHHEE-HHHHHHHHTT--HHHHHHHH---HHHHHHHHHHHHH-S--EEEE-HHHHTSTTHHHHHHHHHHHHHHTT-SSBTTBEEEE--SSSTHHHHHHHT-SSS-TTT--TT-HHHHHHHHHHHT--GGGS--SS----HHHHHHHHHTTS--EEEEES--HHHHSSSHHHHHHHHT-TT-EEEEEESB--HHHHH-SEEEEBPPTTSS-EEEE-TT-EEEEE---SPPSTT-B-HHHHHHHHHHHHT-B-TTSSBSS--SSHHHHHHHHHHHHTTSTT--TT--HHHHSSS--EESP-SSS-TT--SSTTTTS--S--TTT-S---B-TTT-PBPPHHHHHHH--TTSEE---------SS---SSS-EEEEEE--TT--TTSTTGGGSTHHHHS-S-EEEE-HHHHHHHTPPTT-EEEEE-SS-EEEEEEEESSB-TTEEEEETT--STT-SS-B---GGGS----B-TTT--B-TT--EEEEEEPPTT-TT----B-SHHHHHHHGGG--TTTSS-HHHHHSPPPSHHHHHHHHHHHHHHHHHHHHHHHHHTTTSHHHHHHHHHHHHHHHHHHHHHHHHHHHH---HHHHHHHHHHHHHHHSPPPS-SS--HHHHHHHHHHHHHHHHHHHHHHHHHHHHHHHTT-HHHHHHHHHHHHHHHHHHHHHHHHHHHHHHHHTT---